Protein AF-0000000073376454 (afdb_homodimer)

Nearest PDB structures (foldseek):
  8khw-assembly1_A  TM=4.231E-01  e=1.663E-05  Bacteroides intestinalis
  6xr1-assembly1_A  TM=4.016E-01  e=7.046E+00  synthetic construct
  8khw-assembly1_A  TM=4.541E-01  e=1.767E-05  Bacteroides intestinalis
  6xr1-assembly1_A  TM=4.015E-01  e=8.496E+00  synthetic construct

Structure (mmCIF, N/CA/C/O backbone):
data_AF-0000000073376454-model_v1
#
loop_
_entity.id
_entity.type
_entity.pdbx_description
1 polymer 'Uncharacterized protein'
#
loop_
_atom_site.group_PDB
_atom_site.id
_atom_site.type_symbol
_atom_site.label_atom_id
_atom_site.label_alt_id
_atom_site.label_comp_id
_atom_site.label_asym_id
_atom_site.label_entity_id
_atom_site.label_seq_id
_atom_site.pdbx_PDB_ins_code
_atom_site.Cartn_x
_atom_site.Cartn_y
_atom_site.Cartn_z
_atom_site.occupancy
_atom_site.B_iso_or_equiv
_atom_site.auth_seq_id
_atom_site.auth_comp_id
_atom_site.auth_asym_id
_atom_site.auth_atom_id
_atom_site.pdbx_PDB_model_num
ATOM 1 N N . MET A 1 1 ? -0.856 -18.469 11.992 1 96.5 1 MET A N 1
ATOM 2 C CA . MET A 1 1 ? -2.264 -18.234 12.305 1 96.5 1 MET A CA 1
ATOM 3 C C . MET A 1 1 ? -2.455 -16.875 12.977 1 96.5 1 MET A C 1
ATOM 5 O O . MET A 1 1 ? -3.43 -16.172 12.703 1 96.5 1 MET A O 1
ATOM 9 N N . ASP A 1 2 ? -1.445 -16.469 13.812 1 94.62 2 ASP A N 1
ATOM 10 C CA . ASP A 1 2 ? -1.535 -15.141 14.414 1 94.62 2 ASP A CA 1
ATOM 11 C C . ASP A 1 2 ? -1.618 -14.055 13.336 1 94.62 2 ASP A C 1
ATOM 13 O O . ASP A 1 2 ? -2.369 -13.086 13.484 1 94.62 2 ASP A O 1
ATOM 17 N N . TYR A 1 3 ? -0.793 -14.219 12.281 1 94.81 3 TYR A N 1
ATOM 18 C CA . TYR A 1 3 ? -0.798 -13.305 11.148 1 94.81 3 TYR A CA 1
ATOM 19 C C . TYR A 1 3 ? -2.195 -13.172 10.555 1 94.81 3 TYR A C 1
ATOM 21 O O . TYR A 1 3 ? -2.664 -12.062 10.289 1 94.81 3 TYR A O 1
ATOM 29 N N . LEU A 1 4 ? -2.885 -14.242 10.398 1 97.5 4 LEU A N 1
ATOM 30 C CA . LEU A 1 4 ? -4.199 -14.266 9.766 1 97.5 4 LEU A CA 1
ATOM 31 C C . LEU A 1 4 ? -5.289 -13.875 10.758 1 97.5 4 LEU A C 1
ATOM 33 O O . LEU A 1 4 ? -6.281 -13.242 10.383 1 97.5 4 LEU A O 1
ATOM 37 N N . ASP A 1 5 ? -5.164 -14.273 12.078 1 97.19 5 ASP A N 1
ATOM 38 C CA . ASP A 1 5 ? -6.109 -13.891 13.117 1 97.19 5 ASP A CA 1
ATOM 39 C C . ASP A 1 5 ? -6.23 -12.367 13.219 1 97.19 5 ASP A C 1
ATOM 41 O O . ASP A 1 5 ? -7.32 -11.844 13.461 1 97.19 5 ASP A O 1
ATOM 45 N N . ARG A 1 6 ? -5.195 -11.734 12.961 1 93.31 6 ARG A N 1
ATOM 46 C CA . ARG A 1 6 ? -5.141 -10.281 13.133 1 93.31 6 ARG A CA 1
ATOM 47 C C . ARG A 1 6 ? -6.004 -9.578 12.094 1 93.31 6 ARG A C 1
ATOM 49 O O . ARG A 1 6 ? -6.41 -8.43 12.289 1 93.31 6 ARG A O 1
ATOM 56 N N . ILE A 1 7 ? -6.293 -10.266 10.984 1 96.62 7 ILE A N 1
ATOM 57 C CA . ILE A 1 7 ? -7 -9.578 9.914 1 96.62 7 ILE A CA 1
ATOM 58 C C . ILE A 1 7 ? -8.359 -10.242 9.68 1 96.62 7 ILE A C 1
ATOM 60 O O . ILE A 1 7 ? -9.031 -9.953 8.688 1 96.62 7 ILE A O 1
ATOM 64 N N . TYR A 1 8 ? -8.781 -11.156 10.5 1 97.88 8 TYR A N 1
ATOM 65 C CA . TYR A 1 8 ? -10.047 -11.867 10.336 1 97.88 8 TYR A CA 1
ATOM 66 C C . TYR A 1 8 ? -11.219 -11.008 10.797 1 97.88 8 TYR A C 1
ATOM 68 O O . TYR A 1 8 ? -11.141 -10.344 11.828 1 97.88 8 TYR A O 1
ATOM 76 N N . ASP A 1 9 ? -12.242 -10.93 10.039 1 97.12 9 ASP A N 1
ATOM 77 C CA . ASP A 1 9 ? -13.523 -10.305 10.352 1 97.12 9 ASP A CA 1
ATOM 78 C C . ASP A 1 9 ? -14.594 -11.359 10.617 1 97.12 9 ASP A C 1
ATOM 80 O O . ASP A 1 9 ? -15.266 -11.82 9.688 1 97.12 9 ASP A O 1
ATOM 84 N N . PRO A 1 10 ? -14.867 -11.664 11.82 1 96.56 10 PRO A N 1
ATOM 85 C CA . PRO A 1 10 ? -15.812 -12.742 12.133 1 96.56 10 PRO A CA 1
ATOM 86 C C . PRO A 1 10 ? -17.25 -12.406 11.719 1 96.56 10 PRO A C 1
ATOM 88 O O . PRO A 1 10 ? -18.047 -13.305 11.461 1 96.56 10 PRO A O 1
ATOM 91 N N . LYS A 1 11 ? -17.594 -11.141 11.688 1 94.12 11 LYS A N 1
ATOM 92 C CA . LYS A 1 11 ? -18.938 -10.75 11.266 1 94.12 11 LYS A CA 1
ATOM 93 C C . LYS A 1 11 ? -19.203 -11.133 9.812 1 94.12 11 LYS A C 1
ATOM 95 O O . LYS A 1 11 ? -20.297 -11.594 9.477 1 94.12 11 LYS A O 1
ATOM 100 N N . ALA A 1 12 ? -18.203 -10.969 8.992 1 96.38 12 ALA A N 1
ATOM 101 C CA . ALA A 1 12 ? -18.359 -11.25 7.57 1 96.38 12 ALA A CA 1
ATOM 102 C C . ALA A 1 12 ? -17.938 -12.68 7.238 1 96.38 12 ALA A C 1
ATOM 104 O O . ALA A 1 12 ? -18.297 -13.203 6.184 1 96.38 12 ALA A O 1
ATOM 105 N N . ALA A 1 13 ? -17.141 -13.297 8.148 1 98.31 13 ALA A N 1
ATOM 106 C CA . ALA A 1 13 ? -16.5 -14.594 7.887 1 98.31 13 ALA A CA 1
ATOM 107 C C . ALA A 1 13 ? -15.594 -14.523 6.66 1 98.31 13 ALA A C 1
ATOM 109 O O . ALA A 1 13 ? -15.711 -15.352 5.754 1 98.31 13 ALA A O 1
ATOM 110 N N . TYR A 1 14 ? -14.812 -13.523 6.543 1 98.44 14 TYR A N 1
ATOM 111 C CA . TYR A 1 14 ? -13.727 -13.266 5.602 1 98.44 14 TYR A CA 1
ATOM 112 C C . TYR A 1 14 ? -12.547 -12.602 6.301 1 98.44 14 TYR A C 1
ATOM 114 O O . TYR A 1 14 ? -12.703 -12.016 7.379 1 98.44 14 TYR A O 1
ATOM 122 N N . VAL A 1 15 ? -11.367 -12.727 5.805 1 98.25 15 VAL A N 1
ATOM 123 C CA . VAL A 1 15 ? -10.281 -11.867 6.254 1 98.25 15 VAL A CA 1
ATOM 124 C C . VAL A 1 15 ? -10.242 -10.594 5.41 1 98.25 15 VAL A C 1
ATOM 126 O O . VAL A 1 15 ? -10.625 -10.609 4.238 1 98.25 15 VAL A O 1
ATOM 129 N N . PHE A 1 16 ? -9.805 -9.492 5.996 1 96.81 16 PHE A N 1
ATOM 130 C CA . PHE A 1 16 ? -9.469 -8.305 5.223 1 96.81 16 PHE A CA 1
ATOM 131 C C . PHE A 1 16 ? -8.25 -8.555 4.344 1 96.81 16 PHE A C 1
ATOM 133 O O . PHE A 1 16 ? -7.426 -9.422 4.648 1 96.81 16 PHE A O 1
ATOM 140 N N . SER A 1 17 ? -8.188 -7.82 3.24 1 94.25 17 SER A N 1
ATOM 141 C CA . SER A 1 17 ? -6.969 -7.871 2.441 1 94.25 17 SER A CA 1
ATOM 142 C C . SER A 1 17 ? -5.742 -7.535 3.283 1 94.25 17 SER A C 1
ATOM 144 O O . SER A 1 17 ? -5.699 -6.488 3.934 1 94.25 17 SER A O 1
ATOM 146 N N . PRO A 1 18 ? -4.734 -8.328 3.25 1 91 18 PRO A N 1
ATOM 147 C CA . PRO A 1 18 ? -3.604 -8.148 4.16 1 91 18 PRO A CA 1
ATOM 148 C C . PRO A 1 18 ? -2.877 -6.824 3.953 1 91 18 PRO A C 1
ATOM 150 O O . PRO A 1 18 ? -2.311 -6.27 4.898 1 91 18 PRO A O 1
ATOM 153 N N . SER A 1 19 ? -2.844 -6.301 2.77 1 83.19 19 SER A N 1
ATOM 154 C CA . SER A 1 19 ? -2.105 -5.082 2.461 1 83.19 19 SER A CA 1
ATOM 155 C C . SER A 1 19 ? -2.801 -3.852 3.037 1 83.19 19 SER A C 1
ATOM 157 O O . SER A 1 19 ? -2.188 -2.791 3.174 1 83.19 19 SER A O 1
ATOM 159 N N . ALA A 1 20 ? -4.039 -3.945 3.307 1 81.31 20 ALA A N 1
ATOM 160 C CA . ALA A 1 20 ? -4.855 -2.855 3.834 1 81.31 20 ALA A CA 1
ATOM 161 C C . ALA A 1 20 ? -4.793 -1.634 2.924 1 81.31 20 ALA A C 1
ATOM 163 O O . ALA A 1 20 ? -4.898 -0.497 3.393 1 81.31 20 ALA A O 1
ATOM 164 N N . THR A 1 21 ? -4.547 -1.891 1.649 1 85.06 21 THR A N 1
ATOM 165 C CA . THR A 1 21 ? -4.453 -0.771 0.719 1 85.06 21 THR A CA 1
ATOM 166 C C . THR A 1 21 ? -5.836 -0.373 0.211 1 85.06 21 THR A C 1
ATOM 168 O O . THR A 1 21 ? -5.969 0.578 -0.562 1 85.06 21 THR A O 1
ATOM 171 N N . THR A 1 22 ? -6.812 -1.029 0.521 1 91.69 22 THR A N 1
ATOM 172 C CA . THR A 1 22 ? -8.211 -0.696 0.271 1 91.69 22 THR A CA 1
ATOM 173 C C . THR A 1 22 ? -9.008 -0.679 1.575 1 91.69 22 THR A C 1
ATOM 175 O O . THR A 1 22 ? -8.859 -1.577 2.406 1 91.69 22 THR A O 1
ATOM 178 N N . ALA A 1 23 ? -9.812 0.247 1.66 1 95.31 23 ALA A N 1
ATOM 179 C CA . ALA A 1 23 ? -10.484 0.513 2.928 1 95.31 23 ALA A CA 1
ATOM 180 C C . ALA A 1 23 ? -11.367 -0.663 3.338 1 95.31 23 ALA A C 1
ATOM 182 O O . ALA A 1 23 ? -12.523 -0.755 2.922 1 95.31 23 ALA A O 1
ATOM 183 N N . LEU A 1 24 ? -10.758 -1.631 4.18 1 95.25 24 LEU A N 1
ATOM 184 C CA . LEU A 1 24 ? -11.398 -2.779 4.812 1 95.25 24 LEU A CA 1
ATOM 185 C C . LEU A 1 24 ? -12.078 -3.664 3.771 1 95.25 24 LEU A C 1
ATOM 187 O O . LEU A 1 24 ? -13.188 -4.16 4.004 1 95.25 24 LEU A O 1
ATOM 191 N N . ARG A 1 25 ? -11.531 -3.725 2.588 1 94.62 25 ARG A N 1
ATOM 192 C CA . ARG A 1 25 ? -11.961 -4.703 1.598 1 94.62 25 ARG A CA 1
ATOM 193 C C . ARG A 1 25 ? -11.547 -6.113 2.01 1 94.62 25 ARG A C 1
ATOM 195 O O . ARG A 1 25 ? -10.445 -6.324 2.52 1 94.62 25 ARG A O 1
ATOM 202 N N . HIS A 1 26 ? -12.383 -7.086 1.842 1 96.38 26 HIS A N 1
ATOM 203 C CA . HIS A 1 26 ? -12.062 -8.477 2.146 1 96.38 26 HIS A CA 1
ATOM 204 C C . HIS A 1 26 ? -11.297 -9.133 1.001 1 96.38 26 HIS A C 1
ATOM 206 O O . HIS A 1 26 ? -11.156 -8.539 -0.074 1 96.38 26 HIS A O 1
ATOM 212 N N . ASP A 1 27 ? -10.781 -10.281 1.252 1 97.06 27 ASP A N 1
ATOM 213 C CA . ASP A 1 27 ? -10.023 -11.047 0.264 1 97.06 27 ASP A CA 1
ATOM 214 C C . ASP A 1 27 ? -10.484 -12.508 0.237 1 97.06 27 ASP A C 1
ATOM 216 O O . ASP A 1 27 ? -10.453 -13.188 1.263 1 97.06 27 ASP A O 1
ATOM 220 N N . THR A 1 28 ? -10.844 -12.992 -0.907 1 98.06 28 THR A N 1
ATOM 221 C CA . THR A 1 28 ? -11.461 -14.305 -1.033 1 98.06 28 THR A CA 1
ATOM 222 C C . THR A 1 28 ? -10.414 -15.406 -0.874 1 98.06 28 THR A C 1
ATOM 224 O O . THR A 1 28 ? -10.555 -16.281 -0.021 1 98.06 28 THR A O 1
ATOM 227 N N . ARG A 1 29 ? -9.383 -15.352 -1.603 1 98.31 29 ARG A N 1
ATOM 228 C CA . ARG A 1 29 ? -8.359 -16.391 -1.617 1 98.31 29 ARG A CA 1
ATOM 229 C C . ARG A 1 29 ? -7.719 -16.547 -0.243 1 98.31 29 ARG A C 1
ATOM 231 O O . ARG A 1 29 ? -7.625 -17.656 0.282 1 98.31 29 ARG A O 1
ATOM 238 N N . THR A 1 30 ? -7.316 -15.453 0.341 1 98.38 30 THR A N 1
ATOM 239 C CA . THR A 1 30 ? -6.68 -15.453 1.652 1 98.38 30 THR A CA 1
ATOM 240 C C . THR A 1 30 ? -7.621 -16.016 2.711 1 98.38 30 THR A C 1
ATOM 242 O O . THR A 1 30 ? -7.18 -16.688 3.645 1 98.38 30 THR A O 1
ATOM 245 N N . SER A 1 31 ? -8.945 -15.789 2.561 1 98.81 31 SER A N 1
ATOM 246 C CA . SER A 1 31 ? -9.938 -16.312 3.496 1 98.81 31 SER A CA 1
ATOM 247 C C . SER A 1 31 ? -9.977 -17.844 3.465 1 98.81 31 SER A C 1
ATOM 249 O O . SER A 1 31 ? -10.109 -18.484 4.508 1 98.81 31 SER A O 1
ATOM 251 N N . VAL A 1 32 ? -9.836 -18.375 2.314 1 98.88 32 VAL A N 1
ATOM 252 C CA . VAL A 1 32 ? -9.875 -19.828 2.195 1 98.88 32 VAL A CA 1
ATOM 253 C C . VAL A 1 32 ? -8.617 -20.438 2.816 1 98.88 32 VAL A C 1
ATOM 255 O O . VAL A 1 32 ? -8.688 -21.453 3.504 1 98.88 32 VAL A O 1
ATOM 258 N N . TRP A 1 33 ? -7.457 -19.812 2.568 1 98.88 33 TRP A N 1
ATOM 259 C CA . TRP A 1 33 ? -6.227 -20.266 3.205 1 98.88 33 TRP A CA 1
ATOM 260 C C . TRP A 1 33 ? -6.344 -20.203 4.723 1 98.88 33 TRP A C 1
ATOM 262 O O . TRP A 1 33 ? -5.895 -21.125 5.422 1 98.88 33 TRP A O 1
ATOM 272 N N . TYR A 1 34 ? -6.965 -19.125 5.184 1 98.88 34 TYR A N 1
ATOM 273 C CA . TYR A 1 34 ? -7.211 -19 6.617 1 98.88 34 TYR A CA 1
ATOM 274 C C . TYR A 1 34 ? -8.117 -20.109 7.121 1 98.88 34 TYR A C 1
ATOM 276 O O . TYR A 1 34 ? -7.848 -20.703 8.164 1 98.88 34 TYR A O 1
ATOM 284 N N . ALA A 1 35 ? -9.195 -20.422 6.43 1 98.94 35 ALA A N 1
ATOM 285 C CA . ALA A 1 35 ? -10.133 -21.484 6.816 1 98.94 35 ALA A CA 1
ATOM 286 C C . ALA A 1 35 ? -9.414 -22.812 6.965 1 98.94 35 ALA A C 1
ATOM 288 O O . ALA A 1 35 ? -9.664 -23.562 7.918 1 98.94 35 ALA A O 1
ATOM 289 N N . VAL A 1 36 ? -8.516 -23.109 6.051 1 98.94 36 VAL A N 1
ATOM 290 C CA . VAL A 1 36 ? -7.766 -24.359 6.133 1 98.94 36 VAL A CA 1
ATOM 291 C C . VAL A 1 36 ? -6.883 -24.344 7.383 1 98.94 36 VAL A C 1
ATOM 293 O O . VAL A 1 36 ? -6.762 -25.359 8.078 1 98.94 36 VAL A O 1
ATOM 296 N N . GLY A 1 37 ? -6.277 -23.156 7.66 1 98.94 37 GLY A N 1
ATOM 297 C CA . GLY A 1 37 ? -5.5 -23.016 8.883 1 98.94 37 GLY A CA 1
ATOM 298 C C . GLY A 1 37 ? -6.32 -23.219 10.141 1 98.94 37 GLY A C 1
ATOM 299 O O . GLY A 1 37 ? -5.84 -23.812 11.109 1 98.94 37 GLY A O 1
ATOM 300 N N . LEU A 1 38 ? -7.547 -22.719 10.125 1 98.94 38 LEU A N 1
ATOM 301 C CA . LEU A 1 38 ? -8.445 -22.891 11.258 1 98.94 38 LEU A CA 1
ATOM 302 C C . LEU A 1 38 ? -8.742 -24.375 11.492 1 98.94 38 LEU A C 1
ATOM 304 O O . LEU A 1 38 ? -8.781 -24.828 12.633 1 98.94 38 LEU A O 1
ATOM 308 N N . LEU A 1 39 ? -9 -25.141 10.438 1 98.94 39 LEU A N 1
ATOM 309 C CA . LEU A 1 39 ? -9.227 -26.578 10.562 1 98.94 39 LEU A CA 1
ATOM 310 C C . LEU A 1 39 ? -8.016 -27.266 11.188 1 98.94 39 LEU A C 1
ATOM 312 O O . LEU A 1 39 ? -8.164 -28.125 12.062 1 98.94 39 LEU A O 1
ATOM 316 N N . ALA A 1 40 ? -6.84 -26.875 10.75 1 98.88 40 ALA A N 1
ATOM 317 C CA . ALA A 1 40 ? -5.609 -27.453 11.266 1 98.88 40 ALA A CA 1
ATOM 318 C C . ALA A 1 40 ? -5.414 -27.125 12.742 1 98.88 40 ALA A C 1
ATOM 320 O O . ALA A 1 40 ? -4.988 -27.969 13.523 1 98.88 40 ALA A O 1
ATOM 321 N N . ARG A 1 41 ? -5.66 -25.781 13.07 1 98.56 41 ARG A N 1
ATOM 322 C CA . ARG A 1 41 ? -5.512 -25.375 14.461 1 98.56 41 ARG A CA 1
ATOM 323 C C . ARG A 1 41 ? -6.555 -26.031 15.352 1 98.56 41 ARG A C 1
ATOM 325 O O . ARG A 1 41 ? -6.238 -26.516 16.438 1 98.56 41 ARG A O 1
ATOM 332 N N . ASN A 1 42 ? -7.875 -26.078 14.922 1 98.62 42 ASN A N 1
ATOM 333 C CA . ASN A 1 42 ? -8.984 -26.797 15.539 1 98.62 42 ASN A CA 1
ATOM 334 C C . ASN A 1 42 ? -9.109 -26.469 17.016 1 98.62 42 ASN A C 1
ATOM 336 O O . ASN A 1 42 ? -9.141 -27.375 17.859 1 98.62 42 ASN A O 1
ATOM 340 N N . GLN A 1 43 ? -9.117 -25.266 17.391 1 98.25 43 GLN A N 1
ATOM 341 C CA . GLN A 1 43 ? -9.328 -24.781 18.75 1 98.25 43 GLN A CA 1
ATOM 342 C C . GLN A 1 43 ? -10.578 -23.906 18.844 1 98.25 43 GLN A C 1
ATOM 344 O O . GLN A 1 43 ? -10.883 -23.156 17.906 1 98.25 43 GLN A O 1
ATOM 349 N N . ASP A 1 44 ? -11.312 -24.094 20.016 1 97.56 44 ASP A N 1
ATOM 350 C CA . ASP A 1 44 ? -12.477 -23.266 20.297 1 97.56 44 ASP A CA 1
ATOM 351 C C . ASP A 1 44 ? -13.5 -23.344 19.172 1 97.56 44 ASP A C 1
ATOM 353 O O . ASP A 1 44 ? -14.031 -24.422 18.891 1 97.56 44 ASP A O 1
ATOM 357 N N . ASP A 1 45 ? -13.758 -22.281 18.5 1 98.31 45 ASP A N 1
ATOM 358 C CA . ASP A 1 45 ? -14.797 -22.281 17.469 1 98.31 45 ASP A CA 1
ATOM 359 C C . ASP A 1 45 ? -14.172 -22.266 16.078 1 98.31 45 ASP A C 1
ATOM 361 O O . ASP A 1 45 ? -14.805 -21.844 15.109 1 98.31 45 ASP A O 1
ATOM 365 N N . ASP A 1 46 ? -12.945 -22.719 15.945 1 98.69 46 ASP A N 1
ATOM 366 C CA . ASP A 1 46 ? -12.188 -22.703 14.703 1 98.69 46 ASP A CA 1
ATOM 367 C C . ASP A 1 46 ? -12.953 -23.422 13.586 1 98.69 46 ASP A C 1
ATOM 369 O O . ASP A 1 46 ? -13.062 -22.906 12.469 1 98.69 46 ASP A O 1
ATOM 373 N N . VAL A 1 47 ? -13.43 -24.578 13.875 1 98.75 47 VAL A N 1
ATOM 374 C CA . VAL A 1 47 ? -14.102 -25.375 12.859 1 98.75 47 VAL A CA 1
ATOM 375 C C . VAL A 1 47 ? -15.359 -24.656 12.383 1 98.75 47 VAL A C 1
ATOM 377 O O . VAL A 1 47 ? -15.625 -24.594 11.18 1 98.75 47 VAL A O 1
ATOM 380 N N . ALA A 1 48 ? -16.125 -24.094 13.336 1 98.56 48 ALA A N 1
ATOM 381 C CA . ALA A 1 48 ? -17.328 -23.359 12.969 1 98.56 48 ALA A CA 1
ATOM 382 C C . ALA A 1 48 ? -17 -22.172 12.078 1 98.56 48 ALA A C 1
ATOM 384 O O . ALA A 1 48 ? -17.719 -21.891 11.109 1 98.56 48 ALA A O 1
ATOM 385 N N . GLN A 1 49 ? -15.922 -21.469 12.406 1 98.75 49 GLN A N 1
ATOM 386 C CA . GLN A 1 49 ? -15.492 -20.344 11.594 1 98.75 49 GLN A CA 1
ATOM 387 C C . GLN A 1 49 ? -15.031 -20.781 10.211 1 98.75 49 GLN A C 1
ATOM 389 O O . GLN A 1 49 ? -15.344 -20.141 9.211 1 98.75 49 GLN A O 1
ATOM 394 N N . ALA A 1 50 ? -14.297 -21.844 10.156 1 98.88 50 ALA A N 1
ATOM 395 C CA . ALA A 1 50 ? -13.852 -22.391 8.875 1 98.88 50 ALA A CA 1
ATOM 396 C C . ALA A 1 50 ? -15.039 -22.734 7.98 1 98.88 50 ALA A C 1
ATOM 398 O O . ALA A 1 50 ? -15.039 -22.422 6.789 1 98.88 50 ALA A O 1
ATOM 399 N N . MET A 1 51 ? -16.109 -23.359 8.523 1 98.75 51 MET A N 1
ATOM 400 C CA . MET A 1 51 ? -17.297 -23.734 7.766 1 98.75 51 MET A CA 1
ATOM 401 C C . MET A 1 51 ? -18 -22.5 7.219 1 98.75 51 MET A C 1
ATOM 403 O O . MET A 1 51 ? -18.453 -22.5 6.066 1 98.75 51 MET A O 1
ATOM 407 N N . ALA A 1 52 ? -18.047 -21.5 8.086 1 98.75 52 ALA A N 1
ATOM 408 C CA . ALA A 1 52 ? -18.703 -20.266 7.656 1 98.75 52 ALA A CA 1
ATOM 409 C C . ALA A 1 52 ? -17.984 -19.641 6.473 1 98.75 52 ALA A C 1
ATOM 411 O O . ALA A 1 52 ? -18.609 -19.203 5.504 1 98.75 52 ALA A O 1
ATOM 412 N N . ILE A 1 53 ? -16.672 -19.594 6.504 1 98.88 53 ILE A N 1
ATOM 413 C CA . ILE A 1 53 ? -15.859 -19 5.438 1 98.88 53 ILE A CA 1
ATOM 414 C C . ILE A 1 53 ? -16.031 -19.812 4.156 1 98.88 53 ILE A C 1
ATOM 416 O O . ILE A 1 53 ? -16.297 -19.25 3.09 1 98.88 53 ILE A O 1
ATOM 420 N N . ILE A 1 54 ? -15.891 -21.125 4.246 1 98.88 54 ILE A N 1
ATOM 421 C CA . ILE A 1 54 ? -15.961 -22.016 3.088 1 98.88 54 ILE A CA 1
ATOM 422 C C . ILE A 1 54 ? -17.328 -21.875 2.42 1 98.88 54 ILE A C 1
ATOM 424 O O . ILE A 1 54 ? -17.422 -21.734 1.197 1 98.88 54 ILE A O 1
ATOM 428 N N . GLN A 1 55 ? -18.391 -21.906 3.221 1 98.75 55 GLN A N 1
ATOM 429 C CA . GLN A 1 55 ? -19.734 -21.781 2.686 1 98.75 55 GLN A CA 1
ATOM 430 C C . GLN A 1 55 ? -19.938 -20.453 1.983 1 98.75 55 GLN A C 1
ATOM 432 O O . GLN A 1 55 ? -20.5 -20.391 0.892 1 98.75 55 GLN A O 1
ATOM 437 N N . ASN A 1 56 ? -19.422 -19.359 2.621 1 98.62 56 ASN A N 1
ATOM 438 C CA . ASN A 1 56 ? -19.547 -18.047 2.025 1 98.62 56 ASN A CA 1
ATOM 439 C C . ASN A 1 56 ? -18.828 -17.953 0.684 1 98.62 56 ASN A C 1
ATOM 441 O O . ASN A 1 56 ? -19.375 -17.406 -0.283 1 98.62 56 ASN A O 1
ATOM 445 N N . VAL A 1 57 ? -17.625 -18.484 0.605 1 98.81 57 VAL A N 1
ATOM 446 C CA . VAL A 1 57 ? -16.812 -18.422 -0.603 1 98.81 57 VAL A CA 1
ATOM 447 C C . VAL A 1 57 ? -17.484 -19.219 -1.723 1 98.81 57 VAL A C 1
ATOM 449 O O . VAL A 1 57 ? -17.562 -18.75 -2.861 1 98.81 57 VAL A O 1
ATOM 452 N N . ILE A 1 58 ? -18.016 -20.391 -1.398 1 98.81 58 ILE A N 1
ATOM 453 C CA . ILE A 1 58 ? -18.641 -21.234 -2.41 1 98.81 58 ILE A CA 1
ATOM 454 C C . ILE A 1 58 ? -19.938 -20.609 -2.887 1 98.81 58 ILE A C 1
ATOM 456 O O . ILE A 1 58 ? -20.281 -20.672 -4.074 1 98.81 58 ILE A O 1
ATOM 460 N N . GLU A 1 59 ? -20.656 -20.016 -1.896 1 98.06 59 GLU A N 1
ATOM 461 C CA . GLU A 1 59 ? -21.906 -19.344 -2.254 1 98.06 59 GLU A CA 1
ATOM 462 C C . GLU A 1 59 ? -21.656 -18.266 -3.307 1 98.06 59 GLU A C 1
ATOM 464 O O . GLU A 1 59 ? -22.516 -18.016 -4.152 1 98.06 59 GLU A O 1
ATOM 469 N N . MET A 1 60 ? -20.5 -17.688 -3.348 1 97.81 60 MET A N 1
ATOM 470 C CA . MET A 1 60 ? -20.219 -16.562 -4.234 1 97.81 60 MET A CA 1
ATOM 471 C C . MET A 1 60 ? -19.562 -17.047 -5.527 1 97.81 60 MET A C 1
ATOM 473 O O . MET A 1 60 ? -19.312 -16.25 -6.434 1 97.81 60 MET A O 1
ATOM 477 N N . GLN A 1 61 ? -19.266 -18.328 -5.703 1 98.69 61 GLN A N 1
ATOM 478 C CA . GLN A 1 61 ? -18.656 -18.844 -6.926 1 98.69 61 GLN A CA 1
ATOM 479 C C . GLN A 1 61 ? -19.531 -18.516 -8.148 1 98.69 61 GLN A C 1
ATOM 481 O O . GLN A 1 61 ? -20.75 -18.656 -8.102 1 98.69 61 GLN A O 1
ATOM 486 N N . PHE A 1 62 ? -18.844 -18.109 -9.227 1 98.5 62 PHE A N 1
ATOM 487 C CA . PHE A 1 62 ? -19.547 -17.828 -10.477 1 98.5 62 PHE A CA 1
ATOM 488 C C . PHE A 1 62 ? -20.125 -19.125 -11.062 1 98.5 62 PHE A C 1
ATOM 490 O O . PHE A 1 62 ? -19.406 -20.109 -11.242 1 98.5 62 PHE A O 1
ATOM 497 N N . LYS A 1 63 ? -21.422 -19.109 -11.523 1 96.94 63 LYS A N 1
ATOM 498 C CA . LYS A 1 63 ? -22.062 -20.375 -11.891 1 96.94 63 LYS A CA 1
ATOM 499 C C . LYS A 1 63 ? -22.719 -20.281 -13.266 1 96.94 63 LYS A C 1
ATOM 501 O O . LYS A 1 63 ? -23.375 -21.219 -13.711 1 96.94 63 LYS A O 1
ATOM 506 N N . ASP A 1 64 ? -22.547 -19.172 -13.922 1 97.12 64 ASP A N 1
ATOM 507 C CA . ASP A 1 64 ? -23.062 -19.078 -15.281 1 97.12 64 ASP A CA 1
ATOM 508 C C . ASP A 1 64 ? -22.094 -19.672 -16.297 1 97.12 64 ASP A C 1
ATOM 510 O O . ASP A 1 64 ? -21.047 -19.078 -16.562 1 97.12 64 ASP A O 1
ATOM 514 N N . PRO A 1 65 ? -22.391 -20.781 -16.906 1 95.5 65 PRO A N 1
ATOM 515 C CA . PRO A 1 65 ? -21.453 -21.453 -17.797 1 95.5 65 PRO A CA 1
ATOM 516 C C . PRO A 1 65 ? -21.141 -20.656 -19.047 1 95.5 65 PRO A C 1
ATOM 518 O O . PRO A 1 65 ? -20.188 -20.984 -19.781 1 95.5 65 PRO A O 1
ATOM 521 N N . ALA A 1 66 ? -21.938 -19.594 -19.297 1 95.06 66 ALA A N 1
ATOM 522 C CA . ALA A 1 66 ? -21.688 -18.766 -20.469 1 95.06 66 ALA A CA 1
ATOM 523 C C . ALA A 1 66 ? -20.531 -17.812 -20.234 1 95.06 66 ALA A C 1
ATOM 525 O O . ALA A 1 66 ? -19.984 -17.234 -21.172 1 95.06 66 ALA A O 1
ATOM 526 N N . ASP A 1 67 ? -20.156 -17.672 -18.984 1 95.94 67 ASP A N 1
ATOM 527 C CA . ASP A 1 67 ? -19.125 -16.719 -18.625 1 95.94 67 ASP A CA 1
ATOM 528 C C . ASP A 1 67 ? -17.734 -17.359 -18.672 1 95.94 67 ASP A C 1
ATOM 530 O O . ASP A 1 67 ? -17.578 -18.5 -18.266 1 95.94 67 ASP A O 1
ATOM 534 N N . GLN A 1 68 ? -16.688 -16.562 -19.078 1 95.62 68 GLN A N 1
ATOM 535 C CA . GLN A 1 68 ? -15.297 -17.016 -19.031 1 95.62 68 GLN A CA 1
ATOM 536 C C . GLN A 1 68 ? -14.852 -17.312 -17.609 1 95.62 68 GLN A C 1
ATOM 538 O O . GLN A 1 68 ? -13.945 -18.109 -17.391 1 95.62 68 GLN A O 1
ATOM 543 N N . TRP A 1 69 ? -15.461 -16.672 -16.688 1 97.75 69 TRP A N 1
ATOM 544 C CA . TRP A 1 69 ? -15.086 -16.812 -15.281 1 97.75 69 TRP A CA 1
ATOM 545 C C . TRP A 1 69 ? -15.977 -17.828 -14.586 1 97.75 69 TRP A C 1
ATOM 547 O O . TRP A 1 69 ? -16.047 -17.859 -13.352 1 97.75 69 TRP A O 1
ATOM 557 N N . TYR A 1 70 ? -16.641 -18.734 -15.344 1 97.94 70 TYR A N 1
ATOM 558 C CA . TYR A 1 70 ? -17.406 -19.812 -14.75 1 97.94 70 TYR A CA 1
ATOM 559 C C . TYR A 1 70 ? -16.547 -20.641 -13.789 1 97.94 70 TYR A C 1
ATOM 561 O O . TYR A 1 70 ? -15.414 -21 -14.117 1 97.94 70 TYR A O 1
ATOM 569 N N . GLY A 1 71 ? -17.094 -20.922 -12.648 1 98.62 71 GLY A N 1
ATOM 570 C CA . GLY A 1 71 ? -16.438 -21.766 -11.664 1 98.62 71 GLY A CA 1
ATOM 571 C C . GLY A 1 71 ? -15.344 -21.047 -10.891 1 98.62 71 GLY A C 1
ATOM 572 O O . GLY A 1 71 ? -14.758 -21.609 -9.969 1 98.62 71 GLY A O 1
ATOM 573 N N . ASP A 1 72 ? -15.008 -19.828 -11.359 1 98.56 72 ASP A N 1
ATOM 574 C CA . ASP A 1 72 ? -14.062 -19 -10.641 1 98.56 72 ASP A CA 1
ATOM 575 C C . ASP A 1 72 ? -14.727 -18.328 -9.43 1 98.56 72 ASP A C 1
ATOM 577 O O . ASP A 1 72 ? -15.883 -18.609 -9.133 1 98.56 72 ASP A O 1
ATOM 581 N N . TYR A 1 73 ? -13.953 -17.641 -8.656 1 98.62 73 TYR A N 1
ATOM 582 C CA . TYR A 1 73 ? -14.422 -16.938 -7.469 1 98.62 73 TYR A CA 1
ATOM 583 C C . TYR A 1 73 ? -14.156 -15.438 -7.586 1 98.62 73 TYR A C 1
ATOM 585 O O . TYR A 1 73 ? -13.234 -15.008 -8.281 1 98.62 73 TYR A O 1
ATOM 593 N N . PRO A 1 74 ? -15.008 -14.633 -6.945 1 96.81 74 PRO A N 1
ATOM 594 C CA . PRO A 1 74 ? -14.688 -13.203 -6.949 1 96.81 74 PRO A CA 1
ATOM 595 C C . PRO A 1 74 ? -13.367 -12.898 -6.246 1 96.81 74 PRO A C 1
ATOM 597 O O . PRO A 1 74 ? -13.008 -13.57 -5.277 1 96.81 74 PRO A O 1
ATOM 600 N N . VAL A 1 75 ? -12.695 -11.891 -6.703 1 95.62 75 VAL A N 1
ATOM 601 C CA . VAL A 1 75 ? -11.453 -11.469 -6.062 1 95.62 75 VAL A CA 1
ATOM 602 C C . VAL A 1 75 ? -11.734 -11.047 -4.621 1 95.62 75 VAL A C 1
ATOM 604 O O . VAL A 1 75 ? -10.969 -11.367 -3.711 1 95.62 75 VAL A O 1
ATOM 607 N N . TYR A 1 76 ? -12.828 -10.375 -4.359 1 95.19 76 TYR A N 1
ATOM 608 C CA . TYR A 1 76 ? -13.359 -10.023 -3.047 1 95.19 76 TYR A CA 1
ATOM 609 C C . TYR A 1 76 ? -14.883 -10.047 -3.045 1 95.19 76 TYR A C 1
ATOM 611 O O . TYR A 1 76 ? -15.516 -9.844 -4.082 1 95.19 76 TYR A O 1
ATOM 619 N N . PRO A 1 77 ? -15.453 -10.367 -1.949 1 95.69 77 PRO A N 1
ATOM 620 C CA . PRO A 1 77 ? -16.891 -10.641 -1.935 1 95.69 77 PRO A CA 1
ATOM 621 C C . PRO A 1 77 ? -17.734 -9.398 -2.195 1 95.69 77 PRO A C 1
ATOM 623 O O . PRO A 1 77 ? -18.875 -9.508 -2.629 1 95.69 77 PRO A O 1
ATOM 626 N N . GLU A 1 78 ? -17.188 -8.188 -2.023 1 94.19 78 GLU A N 1
ATOM 627 C CA . GLU A 1 78 ? -17.938 -6.945 -2.164 1 94.19 78 GLU A CA 1
ATOM 628 C C . GLU A 1 78 ? -17.984 -6.492 -3.621 1 94.19 78 GLU A C 1
ATOM 630 O O . GLU A 1 78 ? -18.703 -5.543 -3.957 1 94.19 78 GLU A O 1
ATOM 635 N N . GLU A 1 79 ? -17.281 -7.102 -4.504 1 94.19 79 GLU A N 1
ATOM 636 C CA . GLU A 1 79 ? -17.125 -6.57 -5.855 1 94.19 79 GLU A CA 1
ATOM 637 C C . GLU A 1 79 ? -18.422 -6.645 -6.637 1 94.19 79 GLU A C 1
ATOM 639 O O . GLU A 1 79 ? -19.25 -7.531 -6.395 1 94.19 79 GLU A O 1
ATOM 644 N N . PRO A 1 80 ? -18.688 -5.742 -7.602 1 95.69 80 PRO A N 1
ATOM 645 C CA . PRO A 1 80 ? -19.859 -5.809 -8.477 1 95.69 80 PRO A CA 1
ATOM 646 C C . PRO A 1 80 ? -19.844 -7.027 -9.398 1 95.69 80 PRO A C 1
ATOM 648 O O . PRO A 1 80 ? -18.844 -7.766 -9.43 1 95.69 80 PRO A O 1
ATOM 651 N N . THR A 1 81 ? -20.984 -7.215 -10.055 1 96.12 81 THR A N 1
ATOM 652 C CA . THR A 1 81 ? -21.078 -8.312 -11.008 1 96.12 81 THR A CA 1
ATOM 653 C C . THR A 1 81 ? -20.109 -8.109 -12.172 1 96.12 81 THR A C 1
ATOM 655 O O . THR A 1 81 ? -20.172 -7.094 -12.867 1 96.12 81 THR A O 1
ATOM 658 N N . VAL A 1 82 ? -19.25 -9.023 -12.383 1 96 82 VAL A N 1
ATOM 659 C CA . VAL A 1 82 ? -18.266 -8.977 -13.453 1 96 82 VAL A CA 1
ATOM 660 C C . VAL A 1 82 ? -18.953 -9.023 -14.805 1 96 82 VAL A C 1
ATOM 662 O O . VAL A 1 82 ? -19.891 -9.805 -15.008 1 96 82 VAL A O 1
ATOM 665 N N . GLY A 1 83 ? -18.5 -8.148 -15.758 1 94.62 83 GLY A N 1
ATOM 666 C CA . GLY A 1 83 ? -18.984 -8.219 -17.125 1 94.62 83 GLY A CA 1
ATOM 667 C C . GLY A 1 83 ? -20.109 -7.246 -17.422 1 94.62 83 GLY A C 1
ATOM 668 O O . GLY A 1 83 ? -20.578 -7.156 -18.562 1 94.62 83 GLY A O 1
ATOM 669 N N . THR A 1 84 ? -20.562 -6.574 -16.406 1 94.25 84 THR A N 1
ATOM 670 C CA . THR A 1 84 ? -21.531 -5.516 -16.641 1 94.25 84 THR A CA 1
ATOM 671 C C . THR A 1 84 ? -20.875 -4.312 -17.312 1 94.25 84 THR A C 1
ATOM 673 O O . THR A 1 84 ? -19.641 -4.227 -17.359 1 94.25 84 THR A O 1
ATOM 676 N N . SER A 1 85 ? -21.656 -3.445 -17.859 1 93.44 85 SER A N 1
ATOM 677 C CA . SER A 1 85 ? -21.125 -2.246 -18.5 1 93.44 85 SER A CA 1
ATOM 678 C C . SER A 1 85 ? -20.328 -1.396 -17.5 1 93.44 85 SER A C 1
ATOM 680 O O . SER A 1 85 ? -19.328 -0.772 -17.859 1 93.44 85 SER A O 1
ATOM 682 N N . ALA A 1 86 ? -20.734 -1.405 -16.203 1 93.81 86 ALA A N 1
ATOM 683 C CA . ALA A 1 86 ? -20.109 -0.563 -15.195 1 93.81 86 ALA A CA 1
ATOM 684 C C . ALA A 1 86 ? -18.891 -1.26 -14.57 1 93.81 86 ALA A C 1
ATOM 686 O O . ALA A 1 86 ? -18.031 -0.609 -13.969 1 93.81 86 ALA A O 1
ATOM 687 N N . TYR A 1 87 ? -18.828 -2.506 -14.719 1 94.25 87 TYR A N 1
ATOM 688 C CA . TYR A 1 87 ? -17.766 -3.338 -14.188 1 94.25 87 TYR A CA 1
ATOM 689 C C . TYR A 1 87 ? -17.375 -4.426 -15.18 1 94.25 87 TYR A C 1
ATOM 691 O O . TYR A 1 87 ? -17.641 -5.605 -14.961 1 94.25 87 TYR A O 1
ATOM 699 N N . GLN A 1 88 ? -16.594 -3.963 -16.109 1 94.12 88 GLN A N 1
ATOM 700 C CA . GLN A 1 88 ? -16.297 -4.801 -17.266 1 94.12 88 GLN A CA 1
ATOM 701 C C . GLN A 1 88 ? -15.312 -5.914 -16.906 1 94.12 88 GLN A C 1
ATOM 703 O O . GLN A 1 88 ? -14.531 -5.777 -15.969 1 94.12 88 GLN A O 1
ATOM 708 N N . SER A 1 89 ? -15.406 -6.922 -17.641 1 94.62 89 SER A N 1
ATOM 709 C CA . SER A 1 89 ? -14.477 -8.039 -17.469 1 94.62 89 SER A CA 1
ATOM 710 C C . SER A 1 89 ? -13.062 -7.641 -17.875 1 94.62 89 SER A C 1
ATOM 712 O O . SER A 1 89 ? -12.844 -7.062 -18.938 1 94.62 89 SER A O 1
ATOM 714 N N . SER A 1 90 ? -12.211 -7.859 -17.016 1 94 90 SER A N 1
ATOM 715 C CA . SER A 1 90 ? -10.781 -7.656 -17.234 1 94 90 SER A CA 1
ATOM 716 C C . SER A 1 90 ? -9.961 -8.758 -16.578 1 94 90 SER A C 1
ATOM 718 O O . SER A 1 90 ? -9.93 -8.867 -15.352 1 94 90 SER A O 1
ATOM 720 N N . LEU A 1 91 ? -9.297 -9.523 -17.453 1 94.44 91 LEU A N 1
ATOM 721 C CA . LEU A 1 91 ? -8.5 -10.648 -16.969 1 94.44 91 LEU A CA 1
ATOM 722 C C . LEU A 1 91 ? -7.426 -10.188 -16 1 94.44 91 LEU A C 1
ATOM 724 O O . LEU A 1 91 ? -6.723 -9.211 -16.266 1 94.44 91 LEU A O 1
ATOM 728 N N . TYR A 1 92 ? -7.336 -10.852 -14.836 1 93.38 92 TYR A N 1
ATOM 729 C CA . TYR A 1 92 ? -6.375 -10.625 -13.758 1 93.38 92 TYR A CA 1
ATOM 730 C C . TYR A 1 92 ? -6.648 -9.305 -13.047 1 93.38 92 TYR A C 1
ATOM 732 O O . TYR A 1 92 ? -5.812 -8.812 -12.289 1 93.38 92 TYR A O 1
ATOM 740 N N . ASP A 1 93 ? -7.746 -8.703 -13.266 1 92.75 93 ASP A N 1
ATOM 741 C CA . ASP A 1 93 ? -8.172 -7.496 -12.562 1 92.75 93 ASP A CA 1
ATOM 742 C C . ASP A 1 93 ? -9.555 -7.672 -11.953 1 92.75 93 ASP A C 1
ATOM 744 O O . ASP A 1 93 ? -9.68 -8.148 -10.82 1 92.75 93 ASP A O 1
ATOM 748 N N . THR A 1 94 ? -10.617 -7.664 -12.781 1 94.88 94 THR A N 1
ATOM 749 C CA . THR A 1 94 ? -11.969 -7.797 -12.242 1 94.88 94 THR A CA 1
ATOM 750 C C . THR A 1 94 ? -12.305 -9.266 -11.992 1 94.88 94 THR A C 1
ATOM 752 O O . THR A 1 94 ? -13.281 -9.57 -11.305 1 94.88 94 THR A O 1
ATOM 755 N N . TRP A 1 95 ? -11.523 -10.172 -12.547 1 95.88 95 TRP A N 1
ATOM 756 C CA . TRP A 1 95 ? -11.523 -11.594 -12.211 1 95.88 95 TRP A CA 1
ATOM 757 C C . TRP A 1 95 ? -10.156 -12.219 -12.477 1 95.88 95 TRP A C 1
ATOM 759 O O . TRP A 1 95 ? -9.43 -11.773 -13.367 1 95.88 95 TRP A O 1
ATOM 769 N N . ASP A 1 96 ? -9.766 -13.133 -11.727 1 96.81 96 ASP A N 1
ATOM 770 C CA . ASP A 1 96 ? -8.477 -13.812 -11.852 1 96.81 96 ASP A CA 1
ATOM 771 C C . ASP A 1 96 ? -8.664 -15.328 -11.953 1 96.81 96 ASP A C 1
ATOM 773 O O . ASP A 1 96 ? -8.984 -15.984 -10.969 1 96.81 96 ASP A O 1
ATOM 777 N N . PRO A 1 97 ? -8.438 -15.867 -13.109 1 97.62 97 PRO A N 1
ATOM 778 C CA . PRO A 1 97 ? -8.734 -17.297 -13.297 1 97.62 97 PRO A CA 1
ATOM 779 C C . PRO A 1 97 ? -7.895 -18.188 -12.398 1 97.62 97 PRO A C 1
ATOM 781 O O . PRO A 1 97 ? -8.266 -19.344 -12.148 1 97.62 97 PRO A O 1
ATOM 784 N N . ASN A 1 98 ? -6.762 -17.656 -11.922 1 97.75 98 ASN A N 1
ATOM 785 C CA . ASN A 1 98 ? -5.898 -18.469 -11.07 1 97.75 98 ASN A CA 1
ATOM 786 C C . ASN A 1 98 ? -6.543 -18.734 -9.711 1 97.75 98 ASN A C 1
ATOM 788 O O . ASN A 1 98 ? -6.105 -19.625 -8.977 1 97.75 98 ASN A O 1
ATOM 792 N N . TRP A 1 99 ? -7.598 -18 -9.391 1 98.25 99 TRP A N 1
ATOM 793 C CA . TRP A 1 99 ? -8.289 -18.219 -8.125 1 98.25 99 TRP A CA 1
ATOM 794 C C . TRP A 1 99 ? -8.859 -19.641 -8.055 1 98.25 99 TRP A C 1
ATOM 796 O O . TRP A 1 99 ? -8.945 -20.234 -6.977 1 98.25 99 TRP A O 1
ATOM 806 N N . ARG A 1 100 ? -9.211 -20.188 -9.234 1 98.56 100 ARG A N 1
ATOM 807 C CA . ARG A 1 100 ? -9.688 -21.578 -9.281 1 98.56 100 ARG A CA 1
ATOM 808 C C . ARG A 1 100 ? -8.633 -22.531 -8.719 1 98.56 100 ARG A C 1
ATOM 810 O O . ARG A 1 100 ? -8.945 -23.391 -7.891 1 98.56 100 ARG A O 1
ATOM 817 N N . GLY A 1 101 ? -7.406 -22.281 -9.18 1 98.44 101 GLY A N 1
ATOM 818 C CA . GLY A 1 101 ? -6.32 -23.125 -8.711 1 98.44 101 GLY A CA 1
ATOM 819 C C . GLY A 1 101 ? -5.977 -22.906 -7.246 1 98.44 101 GLY A C 1
ATOM 820 O O . GLY A 1 101 ? -5.82 -23.859 -6.488 1 98.44 101 GLY A O 1
ATOM 821 N N . PHE A 1 102 ? -5.898 -21.656 -6.828 1 98.75 102 PHE A N 1
ATOM 822 C CA . PHE A 1 102 ? -5.488 -21.328 -5.469 1 98.75 102 PHE A CA 1
ATOM 823 C C . PHE A 1 102 ? -6.516 -21.812 -4.457 1 98.75 102 PHE A C 1
ATOM 825 O O . PHE A 1 102 ? -6.152 -22.391 -3.43 1 98.75 102 PHE A O 1
ATOM 832 N N . ILE A 1 103 ? -7.742 -21.625 -4.727 1 98.81 103 ILE A N 1
ATOM 833 C CA . ILE A 1 103 ? -8.805 -22.016 -3.807 1 98.81 103 ILE A CA 1
ATOM 834 C C . ILE A 1 103 ? -9.055 -23.516 -3.922 1 98.81 103 ILE A C 1
ATOM 836 O O . ILE A 1 103 ? -9.258 -24.188 -2.914 1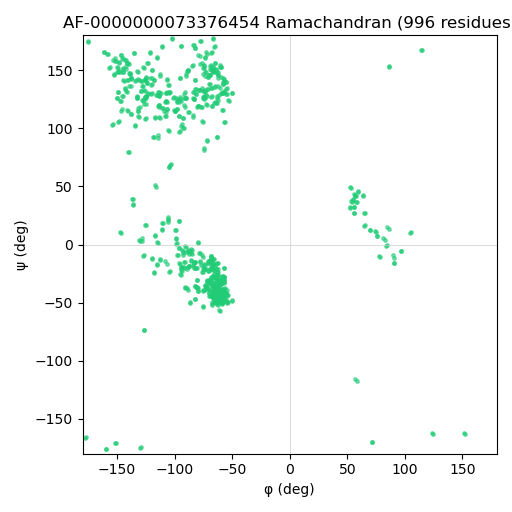 98.81 103 ILE A O 1
ATOM 840 N N . GLY A 1 104 ? -9.023 -24.031 -5.16 1 98.81 104 GLY A N 1
ATOM 841 C CA . GLY A 1 104 ? -9.203 -25.469 -5.367 1 98.81 104 GLY A CA 1
ATOM 842 C C . GLY A 1 104 ? -8.188 -26.312 -4.617 1 98.81 104 GLY A C 1
ATOM 843 O O . GLY A 1 104 ? -8.539 -27.297 -3.975 1 98.81 104 GLY A O 1
ATOM 844 N N . THR A 1 105 ? -6.93 -25.922 -4.691 1 98.88 105 THR A N 1
ATOM 845 C CA . THR A 1 105 ? -5.883 -26.656 -3.984 1 98.88 105 THR A CA 1
ATOM 846 C C . THR A 1 105 ? -6.102 -26.578 -2.475 1 98.88 105 THR A C 1
ATOM 848 O O . THR A 1 105 ? -5.914 -27.578 -1.771 1 98.88 105 THR A O 1
ATOM 851 N N . ALA A 1 106 ? -6.527 -25.438 -1.997 1 98.94 106 ALA A N 1
ATOM 852 C CA . ALA A 1 106 ? -6.805 -25.281 -0.57 1 98.94 106 ALA A CA 1
ATOM 853 C C . ALA A 1 106 ? -7.953 -26.203 -0.141 1 98.94 106 ALA A C 1
ATOM 855 O O . ALA A 1 106 ? -7.883 -26.844 0.908 1 98.94 106 ALA A O 1
ATOM 856 N N . PHE A 1 107 ? -9.023 -26.281 -0.948 1 98.94 107 PHE A N 1
ATOM 857 C CA . PHE A 1 107 ? -10.164 -27.141 -0.658 1 98.94 107 PHE A CA 1
ATOM 858 C C . PHE A 1 107 ? -9.742 -28.609 -0.622 1 98.94 107 PHE A C 1
ATOM 860 O O . PHE A 1 107 ? -10.148 -29.344 0.277 1 98.94 107 PHE A O 1
ATOM 867 N N . ILE A 1 108 ? -8.938 -29 -1.568 1 98.94 108 ILE A N 1
ATOM 868 C CA . ILE A 1 108 ? -8.492 -30.391 -1.629 1 98.94 108 ILE A CA 1
ATOM 869 C C . ILE A 1 108 ? -7.66 -30.719 -0.394 1 98.94 108 ILE A C 1
ATOM 871 O O . ILE A 1 108 ? -7.844 -31.766 0.224 1 98.94 108 ILE A O 1
ATOM 875 N N . ILE A 1 109 ? -6.75 -29.797 0.008 1 98.94 109 ILE A N 1
ATOM 876 C CA . ILE A 1 109 ? -5.941 -30.016 1.203 1 98.94 109 ILE A CA 1
ATOM 877 C C . ILE A 1 109 ? -6.852 -30.172 2.422 1 98.94 109 ILE A C 1
ATOM 879 O O . ILE A 1 109 ? -6.66 -31.062 3.24 1 98.94 109 ILE A O 1
ATOM 883 N N . ALA A 1 110 ? -7.883 -29.328 2.512 1 98.94 110 ALA A N 1
ATOM 884 C CA . ALA A 1 110 ? -8.812 -29.406 3.633 1 98.94 110 ALA A CA 1
ATOM 885 C C . ALA A 1 110 ? -9.539 -30.75 3.646 1 98.94 110 ALA A C 1
ATOM 887 O O . ALA A 1 110 ? -9.641 -31.406 4.691 1 98.94 110 ALA A O 1
ATOM 888 N N . LEU A 1 111 ? -10.016 -31.203 2.523 1 98.88 111 LEU A N 1
ATOM 889 C CA . LEU A 1 111 ? -10.805 -32.406 2.406 1 98.88 111 LEU A CA 1
ATOM 890 C C . LEU A 1 111 ? -9.938 -33.656 2.652 1 98.88 111 LEU A C 1
ATOM 892 O O . LEU A 1 111 ? -10.414 -34.656 3.186 1 98.88 111 LEU A O 1
ATOM 896 N N . GLU A 1 112 ? -8.68 -33.562 2.252 1 98.88 112 GLU A N 1
ATOM 897 C CA . GLU A 1 112 ? -7.77 -34.719 2.404 1 98.88 112 GLU A CA 1
ATOM 898 C C . GLU A 1 112 ? -7.227 -34.781 3.828 1 98.88 112 GLU A C 1
ATOM 900 O O . GLU A 1 112 ? -7.066 -35.875 4.375 1 98.88 112 GLU A O 1
ATOM 905 N N . GLU A 1 113 ? -6.953 -33.656 4.453 1 98.88 113 GLU A N 1
ATOM 906 C CA . GLU A 1 113 ? -6.234 -33.625 5.723 1 98.88 113 GLU A CA 1
ATOM 907 C C . GLU A 1 113 ? -7.195 -33.594 6.906 1 98.88 113 GLU A C 1
ATOM 909 O O . GLU A 1 113 ? -6.867 -34.062 8 1 98.88 113 GLU A O 1
ATOM 914 N N . PHE A 1 114 ? -8.406 -33.062 6.68 1 98.75 114 PHE A N 1
ATOM 915 C CA . PHE A 1 114 ? -9.273 -32.844 7.828 1 98.75 114 PHE A CA 1
ATOM 916 C C . PHE A 1 114 ? -10.703 -33.281 7.516 1 98.75 114 PHE A C 1
ATOM 918 O O . PHE A 1 114 ? -11.656 -32.562 7.863 1 98.75 114 PHE A O 1
ATOM 925 N N . PRO A 1 115 ? -10.945 -34.375 6.797 1 98.19 115 PRO A N 1
ATOM 926 C CA . PRO A 1 115 ? -12.312 -34.781 6.441 1 98.19 115 PRO A CA 1
ATOM 927 C C . PRO A 1 115 ? -13.203 -34.969 7.664 1 98.19 115 PRO A C 1
ATOM 929 O O . PRO A 1 115 ? -14.414 -34.719 7.598 1 98.19 115 PRO A O 1
ATOM 932 N N . HIS A 1 116 ? -12.695 -35.312 8.82 1 98.12 116 HIS A N 1
ATOM 933 C CA . HIS A 1 116 ? -13.453 -35.594 10.023 1 98.12 116 HIS A CA 1
ATOM 934 C C . HIS A 1 116 ? -13.984 -34.344 10.68 1 98.12 116 HIS A C 1
ATOM 936 O O . HIS A 1 116 ? -14.891 -34.406 11.508 1 98.12 116 HIS A O 1
ATOM 942 N N . LEU A 1 117 ? -13.391 -33.188 10.328 1 98.62 117 LEU A N 1
ATOM 943 C CA . LEU A 1 117 ? -13.797 -31.938 10.938 1 98.62 117 LEU A CA 1
ATOM 944 C C . LEU A 1 117 ? -14.852 -31.234 10.086 1 98.62 117 LEU A C 1
ATOM 946 O O . LEU A 1 117 ? -15.57 -30.359 10.586 1 98.62 117 LEU A O 1
ATOM 950 N N . ILE A 1 118 ? -14.914 -31.547 8.773 1 98.56 118 ILE A N 1
ATOM 951 C CA . ILE A 1 118 ? -15.789 -30.844 7.84 1 98.56 118 ILE A CA 1
ATOM 952 C C . ILE A 1 118 ? -17.141 -31.547 7.785 1 98.56 118 ILE A C 1
ATOM 954 O O . ILE A 1 118 ? -17.219 -32.75 7.504 1 98.56 118 ILE A O 1
ATOM 958 N N . ASN A 1 119 ? -18.203 -30.766 8.023 1 96.38 119 ASN A N 1
ATOM 959 C CA . ASN A 1 119 ? -19.562 -31.297 7.953 1 96.38 119 ASN A CA 1
ATOM 960 C C . ASN A 1 119 ? -19.859 -31.906 6.586 1 96.38 119 ASN A C 1
ATOM 962 O O . ASN A 1 119 ? -19.438 -31.375 5.559 1 96.38 119 ASN A O 1
ATOM 966 N N . PRO A 1 120 ? -20.641 -33.062 6.605 1 97.31 120 PRO A N 1
ATOM 967 C CA . PRO A 1 120 ? -20.953 -33.719 5.332 1 97.31 120 PRO A CA 1
ATOM 968 C C . PRO A 1 120 ? -21.594 -32.75 4.324 1 97.31 120 PRO A C 1
ATOM 970 O O . PRO A 1 120 ? -21.312 -32.844 3.123 1 97.31 120 PRO A O 1
ATOM 973 N N . SER A 1 121 ? -22.438 -31.906 4.816 1 97.75 121 SER A N 1
ATOM 974 C CA . SER A 1 121 ? -23.094 -30.953 3.91 1 97.75 121 SER A CA 1
ATOM 975 C C . SER A 1 121 ? -22.078 -30 3.279 1 97.75 121 SER A C 1
ATOM 977 O O . SER A 1 121 ? -22.188 -29.688 2.094 1 97.75 121 SER A O 1
ATOM 979 N N . VAL A 1 122 ? -21.125 -29.609 4.078 1 98.5 122 VAL A N 1
ATOM 980 C CA . VAL A 1 122 ? -20.094 -28.719 3.566 1 98.5 122 VAL A CA 1
ATOM 981 C C . VAL A 1 122 ? -19.141 -29.484 2.648 1 98.5 122 VAL A C 1
ATOM 983 O O . VAL A 1 122 ? -18.672 -28.938 1.645 1 98.5 122 VAL A O 1
ATOM 986 N N . THR A 1 123 ? -18.891 -30.719 2.973 1 98.62 123 THR A N 1
ATOM 987 C CA . THR A 1 123 ? -18.094 -31.562 2.084 1 98.62 123 THR A CA 1
ATOM 988 C C . THR A 1 123 ? -18.734 -31.625 0.696 1 98.62 123 THR A C 1
ATOM 990 O O . THR A 1 123 ? -18.047 -31.469 -0.312 1 98.62 123 THR A O 1
ATOM 993 N N . GLN A 1 124 ? -20.016 -31.812 0.67 1 98.44 124 GLN A N 1
ATOM 994 C CA . GLN A 1 124 ? -20.719 -31.891 -0.607 1 98.44 124 GLN A CA 1
ATOM 995 C C . GLN A 1 124 ? -20.641 -30.562 -1.359 1 98.44 124 GLN A C 1
ATOM 997 O O . GLN A 1 124 ? -20.453 -30.547 -2.578 1 98.44 124 GLN A O 1
ATOM 1002 N N . LEU A 1 125 ? -20.766 -29.469 -0.608 1 98.62 125 LEU A N 1
ATOM 1003 C CA . LEU A 1 125 ? -20.641 -28.156 -1.213 1 98.62 125 LEU A CA 1
ATOM 1004 C C . LEU A 1 125 ? -19.25 -27.969 -1.812 1 98.62 125 LEU A C 1
ATOM 1006 O O . LEU A 1 125 ? -19.109 -27.422 -2.912 1 98.62 125 LEU A O 1
ATOM 1010 N N . MET A 1 126 ? -18.234 -28.375 -1.113 1 98.88 126 MET A N 1
ATOM 1011 C CA . MET A 1 126 ? -16.859 -28.25 -1.571 1 98.88 126 MET A CA 1
ATOM 1012 C C . MET A 1 126 ? -16.625 -29.062 -2.836 1 98.88 126 MET A C 1
ATOM 1014 O O . MET A 1 126 ? -15.969 -28.594 -3.771 1 98.88 126 MET A O 1
ATOM 1018 N N . LEU A 1 127 ? -17.156 -30.25 -2.852 1 98.81 127 LEU A N 1
ATOM 1019 C CA . LEU A 1 127 ? -17 -31.109 -4.02 1 98.81 127 LEU A CA 1
ATOM 1020 C C . LEU A 1 127 ? -17.688 -30.5 -5.242 1 98.81 127 LEU A C 1
ATOM 1022 O O . LEU A 1 127 ? -17.109 -30.484 -6.336 1 98.81 127 LEU A O 1
ATOM 1026 N N . GLU A 1 128 ? -18.859 -30 -5.035 1 98.69 128 GLU A N 1
ATOM 1027 C CA . GLU A 1 128 ? -19.578 -29.344 -6.125 1 98.69 128 GLU A CA 1
ATOM 1028 C C . GLU A 1 128 ? -18.812 -28.109 -6.621 1 98.69 128 GLU A C 1
ATOM 1030 O O . GLU A 1 128 ? -18.766 -27.859 -7.824 1 98.69 128 GLU A O 1
ATOM 1035 N N . SER A 1 129 ? -18.297 -27.375 -5.695 1 98.88 129 SER A N 1
ATOM 1036 C CA . SER A 1 129 ? -17.5 -26.203 -6.039 1 98.88 129 SER A CA 1
ATOM 1037 C C . SER A 1 129 ? -16.281 -26.594 -6.855 1 98.88 129 SER A C 1
ATOM 1039 O O . SER A 1 129 ? -15.945 -25.922 -7.84 1 98.88 129 SER A O 1
ATOM 1041 N N . LEU A 1 130 ? -15.594 -27.625 -6.473 1 98.88 130 LEU A N 1
ATOM 1042 C CA . LEU A 1 130 ? -14.422 -28.125 -7.18 1 98.88 130 LEU A CA 1
ATOM 1043 C C . LEU A 1 130 ? -14.789 -28.594 -8.578 1 98.88 130 LEU A C 1
ATOM 1045 O O . LEU A 1 130 ? -14.023 -28.391 -9.531 1 98.88 130 LEU A O 1
ATOM 1049 N N . TYR A 1 131 ? -15.93 -29.234 -8.68 1 98.69 131 TYR A N 1
ATOM 1050 C CA . TYR A 1 131 ? -16.406 -29.656 -9.992 1 98.69 131 TYR A CA 1
ATOM 1051 C C . TYR A 1 131 ? -16.562 -28.453 -10.922 1 98.69 131 TYR A C 1
ATOM 1053 O O . TYR A 1 131 ? -16.047 -28.453 -12.039 1 98.69 131 TYR A O 1
ATOM 1061 N N . ASN A 1 132 ? -17.25 -27.422 -10.445 1 98.69 132 ASN A N 1
ATOM 1062 C CA . ASN A 1 132 ? -17.453 -26.203 -11.227 1 98.69 132 ASN A CA 1
ATOM 1063 C C . ASN A 1 132 ? -16.109 -25.547 -11.562 1 98.69 132 ASN A C 1
ATOM 1065 O O . ASN A 1 132 ? -15.914 -25.078 -12.688 1 98.69 132 ASN A O 1
ATOM 1069 N N . SER A 1 133 ? -15.25 -25.469 -10.594 1 98.56 133 SER A N 1
ATOM 1070 C CA . SER A 1 133 ? -13.922 -24.891 -10.781 1 98.56 133 SER A CA 1
ATOM 1071 C C . SER A 1 133 ? -13.156 -25.625 -11.875 1 98.56 133 SER A C 1
ATOM 1073 O O . SER A 1 133 ? -12.5 -24.984 -12.703 1 98.56 133 SER A O 1
ATOM 1075 N N . THR A 1 134 ? -13.227 -26.922 -11.867 1 98.56 134 THR A N 1
ATOM 1076 C CA . THR A 1 134 ? -12.523 -27.75 -12.844 1 98.56 134 THR A CA 1
ATOM 1077 C C . THR A 1 134 ? -13.086 -27.516 -14.242 1 98.56 134 THR A C 1
ATOM 1079 O O . THR A 1 134 ? -12.32 -27.375 -15.203 1 98.56 134 THR A O 1
ATOM 1082 N N . ILE A 1 135 ? -14.383 -27.469 -14.344 1 98.06 135 ILE A N 1
ATOM 1083 C CA . ILE A 1 135 ? -15.016 -27.188 -15.633 1 98.06 135 ILE A CA 1
ATOM 1084 C C . ILE A 1 135 ? -14.57 -25.812 -16.125 1 98.06 135 ILE A C 1
ATOM 1086 O O . ILE A 1 135 ? -14.164 -25.656 -17.281 1 98.06 135 ILE A O 1
ATOM 1090 N N . GLY A 1 136 ? -14.656 -24.828 -15.219 1 97.81 136 GLY A N 1
ATOM 1091 C CA . GLY A 1 136 ? -14.242 -23.484 -15.594 1 97.81 136 GLY A CA 1
ATOM 1092 C C . GLY A 1 136 ? -12.797 -23.406 -16.031 1 97.81 136 GLY A C 1
ATOM 1093 O O . GLY A 1 136 ? -12.461 -22.672 -16.969 1 97.81 136 GLY A O 1
ATOM 1094 N N . ASP A 1 137 ? -11.953 -24.109 -15.352 1 97.5 137 ASP A N 1
ATOM 1095 C CA . ASP A 1 137 ? -10.523 -24.078 -15.664 1 97.5 137 ASP A CA 1
ATOM 1096 C C . ASP A 1 137 ? -10.258 -24.703 -17.031 1 97.5 137 ASP A C 1
ATOM 1098 O O . ASP A 1 137 ? -9.281 -24.344 -17.703 1 97.5 137 ASP A O 1
ATOM 1102 N N . ALA A 1 138 ? -11.094 -25.594 -17.453 1 95 138 ALA A N 1
ATOM 1103 C CA . ALA A 1 138 ? -10.945 -26.25 -18.75 1 95 138 ALA A CA 1
ATOM 1104 C C . ALA A 1 138 ? -11.18 -25.266 -19.891 1 95 138 ALA A C 1
ATOM 1106 O O . ALA A 1 138 ? -10.797 -25.516 -21.031 1 95 138 ALA A O 1
ATOM 1107 N N . TYR A 1 139 ? -11.797 -24.078 -19.578 1 94.12 139 TYR A N 1
ATOM 1108 C CA . TYR A 1 139 ? -12.023 -23.062 -20.594 1 94.12 139 TYR A CA 1
ATOM 1109 C C . TYR A 1 139 ? -10.719 -22.344 -20.938 1 94.12 139 TYR A C 1
ATOM 1111 O O . TYR A 1 139 ? -10.633 -21.656 -21.953 1 94.12 139 TYR A O 1
ATOM 1119 N N . ARG A 1 140 ? -9.719 -22.469 -20.078 1 96.62 140 ARG A N 1
ATOM 1120 C CA . ARG A 1 140 ? -8.492 -21.703 -20.281 1 96.62 140 ARG A CA 1
ATOM 1121 C C . ARG A 1 140 ? -7.602 -22.359 -21.344 1 96.62 140 ARG A C 1
ATOM 1123 O O . ARG A 1 140 ? -7.215 -23.516 -21.203 1 96.62 140 ARG A O 1
ATOM 1130 N N . VAL A 1 141 ? -7.359 -21.625 -22.391 1 95.5 141 VAL A N 1
ATOM 1131 C CA . VAL A 1 141 ? -6.445 -22.031 -23.453 1 95.5 141 VAL A CA 1
ATOM 1132 C C . VAL A 1 141 ? -5.492 -20.891 -23.781 1 95.5 141 VAL A C 1
ATOM 1134 O O . VAL A 1 141 ? -5.918 -19.828 -24.25 1 95.5 141 VAL A O 1
ATOM 1137 N N . GLY A 1 142 ? -4.191 -21.094 -23.516 1 95.19 142 GLY A N 1
ATOM 1138 C CA . GLY A 1 142 ? -3.221 -20.062 -23.828 1 95.19 142 GLY A CA 1
ATOM 1139 C C . GLY A 1 142 ? -3.342 -19.547 -25.25 1 95.19 142 GLY A C 1
ATOM 1140 O O . GLY A 1 142 ? -3.406 -20.328 -26.203 1 95.19 142 GLY A O 1
ATOM 1141 N N . GLY A 1 143 ? -3.391 -18.125 -25.359 1 94.06 143 GLY A N 1
ATOM 1142 C CA . GLY A 1 143 ? -3.461 -17.516 -26.672 1 94.06 143 GLY A CA 1
ATOM 1143 C C . GLY A 1 143 ? -4.883 -17.297 -27.156 1 94.06 143 GLY A C 1
ATOM 1144 O O . GLY A 1 143 ? -5.105 -16.625 -28.172 1 94.06 143 GLY A O 1
ATOM 1145 N N . VAL A 1 144 ? -5.82 -17.891 -26.438 1 94.75 144 VAL A N 1
ATOM 1146 C CA . VAL A 1 144 ? -7.223 -17.734 -26.812 1 94.75 144 VAL A CA 1
ATOM 1147 C C . VAL A 1 144 ? -7.91 -16.766 -25.844 1 94.75 144 VAL A C 1
ATOM 1149 O O . VAL A 1 144 ? -7.816 -16.922 -24.625 1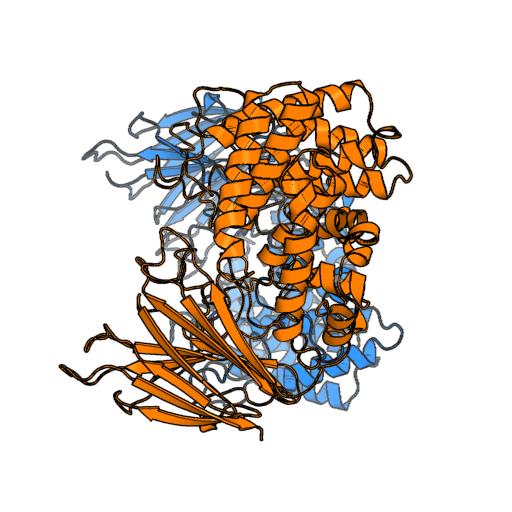 94.75 144 VAL A O 1
ATOM 1152 N N . ASP A 1 145 ? -8.633 -15.805 -26.359 1 92.19 145 ASP A N 1
ATOM 1153 C CA . ASP A 1 145 ? -9.398 -14.812 -25.609 1 92.19 145 ASP A CA 1
ATOM 1154 C C . ASP A 1 145 ? -8.523 -14.117 -24.562 1 92.19 145 ASP A C 1
ATOM 1156 O O . ASP A 1 145 ? -8.969 -13.852 -23.453 1 92.19 145 ASP A O 1
ATOM 1160 N N . GLY A 1 146 ? -7.281 -14 -24.906 1 90.62 146 GLY A N 1
ATOM 1161 C CA . GLY A 1 146 ? -6.363 -13.258 -24.047 1 90.62 146 GLY A CA 1
ATOM 1162 C C . GLY A 1 146 ? -5.801 -14.102 -22.922 1 90.62 146 GLY A C 1
ATOM 1163 O O . GLY A 1 146 ? -5 -13.609 -22.125 1 90.62 146 GLY A O 1
ATOM 1164 N N . ASP A 1 147 ? -6.184 -15.383 -22.812 1 94.69 147 ASP A N 1
ATOM 1165 C CA . ASP A 1 147 ? -5.676 -16.234 -21.734 1 94.69 147 ASP A CA 1
ATOM 1166 C C . ASP A 1 147 ? -4.219 -16.625 -21.984 1 94.69 147 ASP A C 1
ATOM 1168 O O . ASP A 1 147 ? -3.787 -16.734 -23.141 1 94.69 147 ASP A O 1
ATOM 1172 N N . ASN A 1 148 ? -3.512 -16.797 -20.859 1 94.56 148 ASN A N 1
ATOM 1173 C CA . ASN A 1 148 ? -2.086 -17.062 -21 1 94.56 148 ASN A CA 1
ATOM 1174 C C . ASN A 1 148 ? -1.692 -18.344 -20.266 1 94.56 148 ASN A C 1
ATOM 1176 O O . ASN A 1 148 ? -0.526 -18.531 -19.906 1 94.56 148 ASN A O 1
ATOM 1180 N N . LEU A 1 149 ? -2.648 -19.188 -19.922 1 97.19 149 LEU A N 1
ATOM 1181 C CA . LEU A 1 149 ? -2.293 -20.438 -19.266 1 97.19 149 LEU A CA 1
ATOM 1182 C C . LEU A 1 149 ? -1.718 -21.438 -20.266 1 97.19 149 LEU A C 1
ATOM 1184 O O . LEU A 1 149 ? -2.436 -21.938 -21.141 1 97.19 149 LEU A O 1
ATOM 1188 N N . TYR A 1 150 ? -0.46 -21.641 -20.234 1 97.38 150 TYR A N 1
ATOM 1189 C CA . TYR A 1 150 ? 0.322 -22.672 -20.906 1 97.38 150 TYR A CA 1
ATOM 1190 C C . TYR A 1 150 ? 0.964 -23.609 -19.891 1 97.38 150 TYR A C 1
ATOM 1192 O O . TYR A 1 150 ? 1.093 -23.281 -18.703 1 97.38 150 TYR A O 1
ATOM 1200 N N . PRO A 1 151 ? 1.374 -24.812 -20.328 1 97.75 151 PRO A N 1
ATOM 1201 C CA . PRO A 1 151 ? 2.09 -25.703 -19.406 1 97.75 151 PRO A CA 1
ATOM 1202 C C . PRO A 1 151 ? 3.344 -25.047 -18.828 1 97.75 151 PRO A C 1
ATOM 1204 O O . PRO A 1 151 ? 3.801 -25.453 -17.75 1 97.75 151 PRO A O 1
ATOM 1207 N N . SER A 1 152 ? 3.852 -23.969 -19.531 1 97.94 152 SER A N 1
ATOM 1208 C CA . SER A 1 152 ? 5.07 -23.297 -19.094 1 97.94 152 SER A CA 1
ATOM 1209 C C . SER A 1 152 ? 4.781 -22.312 -17.969 1 97.94 152 SER A C 1
ATOM 1211 O O . SER A 1 152 ? 5.699 -21.844 -17.297 1 97.94 152 SER A O 1
ATOM 1213 N N . TYR A 1 153 ? 3.514 -21.875 -17.828 1 97.5 153 TYR A N 1
ATOM 1214 C CA . TYR A 1 153 ? 3.076 -21.125 -16.656 1 97.5 153 TYR A CA 1
ATOM 1215 C C . TYR A 1 153 ? 2.932 -22.031 -15.445 1 97.5 153 TYR A C 1
ATOM 1217 O O . TYR A 1 153 ? 1.817 -22.406 -15.062 1 97.5 153 TYR A O 1
ATOM 1225 N N . THR A 1 154 ? 3.988 -22.312 -14.797 1 97.88 154 THR A N 1
ATOM 1226 C CA . THR A 1 154 ? 4.25 -23.516 -14.023 1 97.88 154 THR A CA 1
ATOM 1227 C C . THR A 1 154 ? 3.24 -23.656 -12.891 1 97.88 154 THR A C 1
ATOM 1229 O O . THR A 1 154 ? 2.537 -24.672 -12.797 1 97.88 154 THR A O 1
ATOM 1232 N N . ASN A 1 155 ? 3.135 -22.625 -11.992 1 97.62 155 ASN A N 1
ATOM 1233 C CA . ASN A 1 155 ? 2.359 -22.844 -10.773 1 97.62 155 ASN A CA 1
ATOM 1234 C C . ASN A 1 155 ? 0.877 -23.031 -11.078 1 97.62 155 ASN A C 1
ATOM 1236 O O . ASN A 1 155 ? 0.262 -23.984 -10.609 1 97.62 155 ASN A O 1
ATOM 1240 N N . PRO A 1 156 ? 0.226 -22.203 -11.961 1 98.12 156 PRO A N 1
ATOM 1241 C CA . PRO A 1 156 ? -1.168 -22.516 -12.289 1 98.12 156 PRO A CA 1
ATOM 1242 C C . PRO A 1 156 ? -1.321 -23.828 -13.039 1 98.12 156 PRO A C 1
ATOM 1244 O O . PRO A 1 156 ? -2.318 -24.531 -12.859 1 98.12 156 PRO A O 1
ATOM 1247 N N . ALA A 1 157 ? -0.329 -24.203 -13.883 1 98.5 157 ALA A N 1
ATOM 1248 C CA . ALA A 1 157 ? -0.391 -25.438 -14.648 1 98.5 157 ALA A CA 1
ATOM 1249 C C . ALA A 1 157 ? -0.395 -26.656 -13.727 1 98.5 157 ALA A C 1
ATOM 1251 O O . ALA A 1 157 ? -1.183 -27.594 -13.922 1 98.5 157 ALA A O 1
ATOM 1252 N N . LEU A 1 158 ? 0.496 -26.609 -12.781 1 98.81 158 LEU A N 1
ATOM 1253 C CA . LEU A 1 158 ? 0.559 -27.703 -11.82 1 98.81 158 LEU A CA 1
ATOM 1254 C C . LEU A 1 158 ? -0.739 -27.797 -11.023 1 98.81 158 LEU A C 1
ATOM 1256 O O . LEU A 1 158 ? -1.243 -28.906 -10.789 1 98.81 158 LEU A O 1
ATOM 1260 N N . MET A 1 159 ? -1.273 -26.672 -10.586 1 98.88 159 MET A N 1
ATOM 1261 C CA . MET A 1 159 ? -2.51 -26.672 -9.812 1 98.88 159 MET A CA 1
ATOM 1262 C C . MET A 1 159 ? -3.682 -27.172 -10.648 1 98.88 159 MET A C 1
ATOM 1264 O O . MET A 1 159 ? -4.5 -27.953 -10.172 1 98.88 159 MET A O 1
ATOM 1268 N N . ARG A 1 160 ? -3.74 -26.75 -11.898 1 98.5 160 ARG A N 1
ATOM 1269 C CA . ARG A 1 160 ? -4.801 -27.219 -12.781 1 98.5 160 ARG A CA 1
ATOM 1270 C C . ARG A 1 160 ? -4.789 -28.734 -12.891 1 98.5 160 ARG A C 1
ATOM 1272 O O . ARG A 1 160 ? -5.836 -29.391 -12.82 1 98.5 160 ARG A O 1
ATOM 1279 N N . ALA A 1 161 ? -3.602 -29.297 -13.109 1 98.81 161 ALA A N 1
ATOM 1280 C CA . ALA A 1 161 ? -3.475 -30.734 -13.297 1 98.81 161 ALA A CA 1
ATOM 1281 C C . ALA A 1 161 ? -4.016 -31.5 -12.094 1 98.81 161 ALA A C 1
ATOM 1283 O O . ALA A 1 161 ? -4.852 -32.406 -12.242 1 98.81 161 ALA A O 1
ATOM 1284 N N . ILE A 1 162 ? -3.629 -31.109 -10.961 1 98.88 162 ILE A N 1
ATOM 1285 C CA . ILE A 1 162 ? -3.99 -31.875 -9.781 1 98.88 162 ILE A CA 1
ATOM 1286 C C . ILE A 1 162 ? -5.457 -31.641 -9.438 1 98.88 162 ILE A C 1
ATOM 1288 O O . ILE A 1 162 ? -6.16 -32.562 -9 1 98.88 162 ILE A O 1
ATOM 1292 N N . VAL A 1 163 ? -5.973 -30.375 -9.555 1 98.88 163 VAL A N 1
ATOM 1293 C CA . VAL A 1 163 ? -7.375 -30.109 -9.25 1 98.88 163 VAL A CA 1
ATOM 1294 C C . VAL A 1 163 ? -8.273 -30.875 -10.211 1 98.88 163 VAL A C 1
ATOM 1296 O O . VAL A 1 163 ? -9.266 -31.484 -9.797 1 98.88 163 VAL A O 1
ATOM 1299 N N . SER A 1 164 ? -7.918 -30.938 -11.469 1 98.75 164 SER A N 1
ATOM 1300 C CA . SER A 1 164 ? -8.688 -31.688 -12.461 1 98.75 164 SER A CA 1
ATOM 1301 C C . SER A 1 164 ? -8.625 -33.188 -12.211 1 98.75 164 SER A C 1
ATOM 1303 O O . SER A 1 164 ? -9.664 -33.844 -12.188 1 98.75 164 SER A O 1
ATOM 1305 N N . GLY A 1 165 ? -7.406 -33.719 -12.055 1 98.62 165 GLY A N 1
ATOM 1306 C CA . GLY A 1 165 ? -7.254 -35.156 -11.828 1 98.62 165 GLY A CA 1
ATOM 1307 C C . GLY A 1 165 ? -7.961 -35.625 -10.57 1 98.62 165 GLY A C 1
ATOM 1308 O O . GLY A 1 165 ? -8.656 -36.656 -10.594 1 98.62 165 GLY A O 1
ATOM 1309 N N . TRP A 1 166 ? -7.777 -34.906 -9.5 1 98.69 166 TRP A N 1
ATOM 1310 C CA . TRP A 1 166 ? -8.367 -35.25 -8.219 1 98.69 166 TRP A CA 1
ATOM 1311 C C . TRP A 1 166 ? -9.891 -35.188 -8.281 1 98.69 166 TRP A C 1
ATOM 1313 O O . TRP A 1 166 ? -10.57 -36.125 -7.832 1 98.69 166 TRP A O 1
ATOM 1323 N N . THR A 1 167 ? -10.422 -34.125 -8.82 1 98.75 167 THR A N 1
ATOM 1324 C CA . THR A 1 167 ? -11.867 -33.938 -8.93 1 98.75 167 THR A CA 1
ATOM 1325 C C . THR A 1 167 ? -12.469 -35 -9.844 1 98.75 167 THR A C 1
ATOM 1327 O O . THR A 1 167 ? -13.531 -35.562 -9.555 1 98.75 167 THR A O 1
ATOM 1330 N N . GLY A 1 168 ? -11.758 -35.281 -10.969 1 98.38 168 GLY A N 1
ATOM 1331 C CA . GLY A 1 168 ? -12.203 -36.344 -11.859 1 98.38 168 GLY A CA 1
ATOM 1332 C C . GLY A 1 168 ? -12.328 -37.688 -11.172 1 98.38 168 GLY A C 1
ATOM 1333 O O . GLY A 1 168 ? -13.289 -38.406 -11.398 1 98.38 168 GLY A O 1
ATOM 1334 N N . GLU A 1 169 ? -11.367 -37.969 -10.383 1 97.75 169 GLU A N 1
ATOM 1335 C CA . GLU A 1 169 ? -11.391 -39.219 -9.641 1 97.75 169 GLU A CA 1
ATOM 1336 C C . GLU A 1 169 ? -12.57 -39.25 -8.672 1 97.75 169 GLU A C 1
ATOM 1338 O O . GLU A 1 169 ? -13.227 -40.312 -8.516 1 97.75 169 GLU A O 1
ATOM 1343 N N . LYS A 1 170 ? -12.82 -38.188 -7.945 1 97.25 170 LYS A N 1
ATOM 1344 C CA . LYS A 1 170 ? -13.891 -38.125 -6.953 1 97.25 170 LYS A CA 1
ATOM 1345 C C . LYS A 1 170 ? -15.258 -38.312 -7.602 1 97.25 170 LYS A C 1
ATOM 1347 O O . LYS A 1 170 ? -16.156 -38.938 -7.012 1 97.25 170 LYS A O 1
ATOM 1352 N N . TYR A 1 171 ? -15.422 -37.812 -8.805 1 97.75 171 TYR A N 1
ATOM 1353 C CA . TYR A 1 171 ? -16.703 -37.844 -9.492 1 97.75 171 TYR A CA 1
ATOM 1354 C C . TYR A 1 171 ? -16.75 -39 -10.484 1 97.75 171 TYR A C 1
ATOM 1356 O O . TYR A 1 171 ? -17.719 -39.156 -11.219 1 97.75 171 TYR A O 1
ATOM 1364 N N . ALA A 1 172 ? -15.742 -39.781 -10.602 1 97.5 172 ALA A N 1
ATOM 1365 C CA . ALA A 1 172 ? -15.625 -40.844 -11.602 1 97.5 172 ALA A CA 1
ATOM 1366 C C . ALA A 1 172 ? -15.859 -40.312 -13.008 1 97.5 172 ALA A C 1
ATOM 1368 O O . ALA A 1 172 ? -16.594 -40.906 -13.797 1 97.5 172 ALA A O 1
ATOM 1369 N N . ASP A 1 173 ? -15.367 -39.156 -13.172 1 97.88 173 ASP A N 1
ATOM 1370 C CA . ASP A 1 173 ? -15.391 -38.5 -14.484 1 97.88 173 ASP A CA 1
ATOM 1371 C C . ASP A 1 173 ? -14.094 -38.75 -15.242 1 97.88 173 ASP A C 1
ATOM 1373 O O . ASP A 1 173 ? -13.117 -38.031 -15.07 1 97.88 173 ASP A O 1
ATOM 1377 N N . ALA A 1 174 ? -14.117 -39.625 -16.156 1 96.88 174 ALA A N 1
ATOM 1378 C CA . ALA A 1 174 ? -12.914 -40.062 -16.859 1 96.88 174 ALA A CA 1
ATOM 1379 C C . ALA A 1 174 ? -12.336 -38.938 -17.719 1 96.88 174 ALA A C 1
ATOM 1381 O O . ALA A 1 174 ? -11.117 -38.844 -17.891 1 96.88 174 ALA A O 1
ATOM 1382 N N . ASN A 1 175 ? -13.219 -38.156 -18.234 1 97.19 175 ASN A N 1
ATOM 1383 C CA . ASN A 1 175 ? -12.742 -37.031 -19.078 1 97.19 175 ASN A CA 1
ATOM 1384 C C . ASN A 1 175 ? -11.953 -36.031 -18.25 1 97.19 175 ASN A C 1
ATOM 1386 O O . ASN A 1 175 ? -10.914 -35.531 -18.703 1 97.19 175 ASN A O 1
ATOM 1390 N N . MET A 1 176 ? -12.461 -35.688 -17.094 1 97 176 MET A N 1
ATOM 1391 C CA . MET A 1 176 ? -11.766 -34.781 -16.203 1 97 176 MET A CA 1
ATOM 1392 C C . MET A 1 176 ? -10.414 -35.344 -15.773 1 97 176 MET A C 1
ATOM 1394 O O . MET A 1 176 ? -9.414 -34.625 -15.758 1 97 176 MET A O 1
ATOM 1398 N N . THR A 1 177 ? -10.453 -36.594 -15.391 1 97.88 177 THR A N 1
ATOM 1399 C CA . THR A 1 177 ? -9.219 -37.25 -14.992 1 97.88 177 THR A CA 1
ATOM 1400 C C . THR A 1 177 ? -8.195 -37.219 -16.125 1 97.88 177 THR A C 1
ATOM 1402 O O . THR A 1 177 ? -7.035 -36.875 -15.914 1 97.88 177 THR A O 1
ATOM 1405 N N . LEU A 1 178 ? -8.68 -37.594 -17.328 1 98 178 LEU A N 1
ATOM 1406 C CA . LEU A 1 178 ? -7.797 -37.625 -18.484 1 98 178 LEU A CA 1
ATOM 1407 C C . LEU A 1 178 ? -7.246 -36.25 -18.812 1 98 178 LEU A C 1
ATOM 1409 O O . LEU A 1 178 ? -6.086 -36.125 -19.203 1 98 178 LEU A O 1
ATOM 1413 N N . ALA A 1 179 ? -8.109 -35.312 -18.719 1 98 179 ALA A N 1
ATOM 1414 C CA . ALA A 1 179 ? -7.668 -33.938 -18.984 1 98 179 ALA A CA 1
ATOM 1415 C C . ALA A 1 179 ? -6.543 -33.531 -18.047 1 98 179 ALA A C 1
ATOM 1417 O O . ALA A 1 179 ? -5.559 -32.906 -18.469 1 98 179 ALA A O 1
ATOM 1418 N N . GLY A 1 180 ? -6.711 -33.781 -16.75 1 98.31 180 GLY A N 1
ATOM 1419 C CA . GLY A 1 180 ? -5.66 -33.531 -15.773 1 98.31 180 GLY A CA 1
ATOM 1420 C C . GLY A 1 180 ? -4.367 -34.25 -16.078 1 98.31 180 GLY A C 1
ATOM 1421 O O . GLY A 1 180 ? -3.283 -33.688 -16.016 1 98.31 180 GLY A O 1
ATOM 1422 N N . GLU A 1 181 ? -4.457 -35.5 -16.484 1 98.56 181 GLU A N 1
ATOM 1423 C CA . GLU A 1 181 ? -3.299 -36.312 -16.812 1 98.56 181 GLU A CA 1
ATOM 1424 C C . GLU A 1 181 ? -2.562 -35.781 -18.047 1 98.56 181 GLU A C 1
ATOM 1426 O O . GLU A 1 181 ? -1.332 -35.75 -18.062 1 98.56 181 GLU A O 1
ATOM 1431 N N . ASN A 1 182 ? -3.346 -35.438 -19.047 1 98.25 182 ASN A N 1
ATOM 1432 C CA . ASN A 1 182 ? -2.744 -34.906 -20.266 1 98.25 182 ASN A CA 1
ATOM 1433 C C . ASN A 1 182 ? -1.989 -33.625 -20 1 98.25 182 ASN A C 1
ATOM 1435 O O . ASN A 1 182 ? -0.887 -33.406 -20.516 1 98.25 182 ASN A O 1
ATOM 1439 N N . TYR A 1 183 ? -2.656 -32.812 -19.281 1 97.94 183 TYR A N 1
ATOM 1440 C CA . TYR A 1 183 ? -2.016 -31.531 -18.984 1 97.94 183 TYR A CA 1
ATOM 1441 C C . TYR A 1 183 ? -0.759 -31.734 -18.141 1 97.94 183 TYR A C 1
ATOM 1443 O O . TYR A 1 183 ? 0.26 -31.078 -18.375 1 97.94 183 TYR A O 1
ATOM 1451 N N . ALA A 1 184 ? -0.83 -32.625 -17.141 1 98.69 184 ALA A N 1
ATOM 1452 C CA . ALA A 1 184 ? 0.347 -33 -16.359 1 98.69 184 ALA A CA 1
ATOM 1453 C C . ALA A 1 184 ? 1.479 -33.469 -17.25 1 98.69 184 ALA A C 1
ATOM 1455 O O . ALA A 1 184 ? 2.641 -33.125 -17.047 1 98.69 184 ALA A O 1
ATOM 1456 N N . ASN A 1 185 ? 1.138 -34.25 -18.203 1 98.69 185 ASN A N 1
ATOM 1457 C CA . ASN A 1 185 ? 2.145 -34.781 -19.125 1 98.69 185 ASN A CA 1
ATOM 1458 C C . ASN A 1 185 ? 2.83 -33.656 -19.906 1 98.69 185 ASN A C 1
ATOM 1460 O O . ASN A 1 185 ? 4.023 -33.75 -20.203 1 98.69 185 ASN A O 1
ATOM 1464 N N . GLU A 1 186 ? 2.068 -32.688 -20.281 1 98.19 186 GLU A N 1
ATOM 1465 C CA . GLU A 1 186 ? 2.664 -31.531 -20.969 1 98.19 186 GLU A CA 1
ATOM 1466 C C . GLU A 1 186 ? 3.652 -30.797 -20.078 1 98.19 186 GLU A C 1
ATOM 1468 O O . GLU A 1 186 ? 4.734 -30.406 -20.516 1 98.19 186 GLU A O 1
ATOM 1473 N N . VAL A 1 187 ? 3.293 -30.594 -18.828 1 98.38 187 VAL A N 1
ATOM 1474 C CA . VAL A 1 187 ? 4.184 -29.953 -17.875 1 98.38 187 VAL A CA 1
ATOM 1475 C C . VAL A 1 187 ? 5.434 -30.797 -17.672 1 98.38 187 VAL A C 1
ATOM 1477 O O . VAL A 1 187 ? 6.551 -30.281 -17.656 1 98.38 187 VAL A O 1
ATOM 1480 N N . ILE A 1 188 ? 5.23 -32.125 -17.531 1 98.62 188 ILE A N 1
ATOM 1481 C CA . ILE A 1 188 ? 6.328 -33.062 -17.328 1 98.62 188 ILE A CA 1
ATOM 1482 C C . ILE A 1 188 ? 7.258 -33.062 -18.531 1 98.62 188 ILE A C 1
ATOM 1484 O O . ILE A 1 188 ? 8.484 -33.094 -18.391 1 98.62 188 ILE A O 1
ATOM 1488 N N . GLY A 1 189 ? 6.641 -32.969 -19.688 1 97.94 189 GLY A N 1
ATOM 1489 C CA . GLY A 1 189 ? 7.445 -32.875 -20.906 1 97.94 189 GLY A CA 1
ATOM 1490 C C . GLY A 1 189 ? 8.398 -31.703 -20.906 1 97.94 189 GLY A C 1
ATOM 1491 O O . GLY A 1 189 ? 9.562 -31.844 -21.281 1 97.94 189 GLY A O 1
ATOM 1492 N N . LEU A 1 190 ? 7.941 -30.594 -20.516 1 97.25 190 LEU A N 1
ATOM 1493 C CA . LEU A 1 190 ? 8.789 -29.406 -20.422 1 97.25 190 LEU A CA 1
ATOM 1494 C C . LEU A 1 190 ? 9.852 -29.578 -19.344 1 97.25 190 LEU A C 1
ATOM 1496 O O . LEU A 1 190 ? 11.008 -29.203 -19.531 1 97.25 190 LEU A O 1
ATOM 1500 N N . PHE A 1 191 ? 9.438 -30.172 -18.25 1 98.06 191 PHE A N 1
ATOM 1501 C CA . PHE A 1 191 ? 10.344 -30.359 -17.109 1 98.06 191 PHE A CA 1
ATOM 1502 C C . PHE A 1 191 ? 11.484 -31.297 -17.484 1 98.06 191 PHE A C 1
ATOM 1504 O O . PHE A 1 191 ? 12.641 -31.047 -17.141 1 98.06 191 PHE A O 1
ATOM 1511 N N . ASP A 1 192 ? 11.117 -32.344 -18.141 1 97.81 192 ASP A N 1
ATOM 1512 C CA . ASP A 1 192 ? 12.047 -33.438 -18.422 1 97.81 192 ASP A CA 1
ATOM 1513 C C . ASP A 1 192 ? 13.148 -32.969 -19.391 1 97.81 192 ASP A C 1
ATOM 1515 O O . ASP A 1 192 ? 14.188 -33.625 -19.5 1 97.81 192 ASP A O 1
ATOM 1519 N N . ARG A 1 193 ? 12.938 -31.906 -20.062 1 97 193 ARG A N 1
ATOM 1520 C CA . ARG A 1 193 ? 13.945 -31.391 -20.984 1 97 193 ARG A CA 1
ATOM 1521 C C . ARG A 1 193 ? 15.258 -31.125 -20.25 1 97 193 ARG A C 1
ATOM 1523 O O . ARG A 1 193 ? 16.344 -31.406 -20.781 1 97 193 ARG A O 1
ATOM 1530 N N . ALA A 1 194 ? 15.148 -30.594 -19.078 1 97.44 194 ALA A N 1
ATOM 1531 C CA . ALA A 1 194 ? 16.359 -30.156 -18.375 1 97.44 194 ALA A CA 1
ATOM 1532 C C . ALA A 1 194 ? 16.219 -30.328 -16.875 1 97.44 194 ALA A C 1
ATOM 1534 O O . ALA A 1 194 ? 17.031 -29.812 -16.094 1 97.44 194 ALA A O 1
ATOM 1535 N N . ASN A 1 195 ? 15.18 -31 -16.406 1 98 195 ASN A N 1
ATOM 1536 C CA . ASN A 1 195 ? 14.891 -31.188 -14.992 1 98 195 ASN A CA 1
ATOM 1537 C C . ASN A 1 195 ? 14.734 -29.859 -14.266 1 98 195 ASN A C 1
ATOM 1539 O O . ASN A 1 195 ? 15.297 -29.672 -13.188 1 98 195 ASN A O 1
ATOM 1543 N N . THR A 1 196 ? 14.156 -28.922 -14.945 1 98.19 196 THR A N 1
ATOM 1544 C CA . THR A 1 196 ? 13.867 -27.625 -14.359 1 98.19 196 THR A CA 1
ATOM 1545 C C . THR A 1 196 ? 12.422 -27.203 -14.656 1 98.19 196 THR A C 1
ATOM 1547 O O . THR A 1 196 ? 11.836 -27.641 -15.648 1 98.19 196 THR A O 1
ATOM 1550 N N . LEU A 1 197 ? 11.844 -26.469 -13.766 1 98.25 197 LEU A N 1
ATOM 1551 C CA . LEU A 1 197 ? 10.57 -25.828 -14.039 1 98.25 197 LEU A CA 1
ATOM 1552 C C . LEU A 1 197 ? 10.734 -24.703 -15.055 1 98.25 197 LEU A C 1
ATOM 1554 O O . LEU A 1 197 ? 11.734 -23.984 -15.031 1 98.25 197 LEU A O 1
ATOM 1558 N N . SER A 1 198 ? 9.727 -24.484 -15.914 1 98.06 198 SER A N 1
ATOM 1559 C CA . SER A 1 198 ? 9.789 -23.422 -16.922 1 98.06 198 SER A CA 1
ATOM 1560 C C . SER A 1 198 ? 9.867 -22.047 -16.25 1 98.06 198 SER A C 1
ATOM 1562 O O . SER A 1 198 ? 10.664 -21.203 -16.672 1 98.06 198 SER A O 1
ATOM 1564 N N . GLU A 1 199 ? 8.953 -21.75 -15.305 1 97.12 199 GLU A N 1
ATOM 1565 C CA . GLU A 1 199 ? 9.086 -20.547 -14.469 1 97.12 199 GLU A CA 1
ATOM 1566 C C . GLU A 1 199 ? 10.219 -20.719 -13.461 1 97.12 199 GLU A C 1
ATOM 1568 O O . GLU A 1 199 ? 9.992 -21.188 -12.344 1 97.12 199 GLU A O 1
ATOM 1573 N N . PHE A 1 200 ? 11.375 -20.297 -13.945 1 97.25 200 PHE A N 1
ATOM 1574 C CA . PHE A 1 200 ? 12.617 -20.734 -13.32 1 97.25 200 PHE A CA 1
ATOM 1575 C C . PHE A 1 200 ? 12.953 -19.859 -12.117 1 97.25 200 PHE A C 1
ATOM 1577 O O . PHE A 1 200 ? 12.961 -18.641 -12.219 1 97.25 200 PHE A O 1
ATOM 1584 N N . ASN A 1 201 ? 13.172 -20.453 -10.938 1 98 201 ASN A N 1
ATOM 1585 C CA . ASN A 1 201 ? 13.891 -19.906 -9.789 1 98 201 ASN A CA 1
ATOM 1586 C C . ASN A 1 201 ? 13.195 -18.672 -9.227 1 98 201 ASN A C 1
ATOM 1588 O O . ASN A 1 201 ? 13.859 -17.688 -8.867 1 98 201 ASN A O 1
ATOM 1592 N N . SER A 1 202 ? 11.852 -18.734 -9.133 1 95.38 202 SER A N 1
ATOM 1593 C CA . SER A 1 202 ? 11.07 -17.641 -8.57 1 95.38 202 SER A CA 1
ATOM 1594 C C . SER A 1 202 ? 10.844 -17.828 -7.078 1 95.38 202 SER A C 1
ATOM 1596 O O . SER A 1 202 ? 10.125 -18.75 -6.664 1 95.38 202 SER A O 1
ATOM 1598 N N . ALA A 1 203 ? 11.32 -16.875 -6.289 1 97.19 203 ALA A N 1
ATOM 1599 C CA . ALA A 1 203 ? 11.234 -17.031 -4.84 1 97.19 203 ALA A CA 1
ATOM 1600 C C . ALA A 1 203 ? 9.781 -17.188 -4.391 1 97.19 203 ALA A C 1
ATOM 1602 O O . ALA A 1 203 ? 9.492 -17.906 -3.428 1 97.19 203 ALA A O 1
ATOM 1603 N N . THR A 1 204 ? 8.805 -16.578 -5.059 1 97.75 204 THR A N 1
ATOM 1604 C CA . THR A 1 204 ? 7.395 -16.688 -4.695 1 97.75 204 THR A CA 1
ATOM 1605 C C . THR A 1 204 ? 6.754 -17.906 -5.328 1 97.75 204 THR A C 1
ATOM 1607 O O . THR A 1 204 ? 6.203 -18.766 -4.629 1 97.75 204 THR A O 1
ATOM 1610 N N . TYR A 1 205 ? 6.922 -18.109 -6.602 1 97.5 205 TYR A N 1
ATOM 1611 C CA . TYR A 1 205 ? 6.035 -19.031 -7.305 1 97.5 205 TYR A CA 1
ATOM 1612 C C . TYR A 1 205 ? 6.641 -20.422 -7.363 1 97.5 205 TYR A C 1
ATOM 1614 O O . TYR A 1 205 ? 5.934 -21.406 -7.605 1 97.5 205 TYR A O 1
ATOM 1622 N N . THR A 1 206 ? 7.992 -20.547 -7.176 1 98.56 206 THR A N 1
ATOM 1623 C CA . THR A 1 206 ? 8.492 -21.906 -6.922 1 98.56 206 THR A CA 1
ATOM 1624 C C . THR A 1 206 ? 7.852 -22.484 -5.664 1 98.56 206 THR A C 1
ATOM 1626 O O . THR A 1 206 ? 7.582 -23.688 -5.598 1 98.56 206 THR A O 1
ATOM 1629 N N . GLY A 1 207 ? 7.605 -21.547 -4.695 1 98.56 207 GLY A N 1
ATOM 1630 C CA . GLY A 1 207 ? 6.926 -21.984 -3.486 1 98.56 207 GLY A CA 1
ATOM 1631 C C . GLY A 1 207 ? 5.523 -22.516 -3.742 1 98.56 207 GLY A C 1
ATOM 1632 O O . GLY A 1 207 ? 5.105 -23.5 -3.146 1 98.56 207 GLY A O 1
ATOM 1633 N N . VAL A 1 208 ? 4.754 -21.891 -4.582 1 98.69 208 VAL A N 1
ATOM 1634 C CA . VAL A 1 208 ? 3.42 -22.344 -4.957 1 98.69 208 VAL A CA 1
ATOM 1635 C C . VAL A 1 208 ? 3.516 -23.688 -5.684 1 98.69 208 VAL A C 1
ATOM 1637 O O . VAL A 1 208 ? 2.732 -24.594 -5.414 1 98.69 208 VAL A O 1
ATOM 1640 N N . SER A 1 209 ? 4.52 -23.812 -6.562 1 98.81 209 SER A N 1
ATOM 1641 C CA . SER A 1 209 ? 4.719 -25.031 -7.324 1 98.81 209 SER A CA 1
ATOM 1642 C C . SER A 1 209 ? 5.023 -26.219 -6.406 1 98.81 209 SER A C 1
ATOM 1644 O O . SER A 1 209 ? 4.566 -27.328 -6.652 1 98.81 209 SER A O 1
ATOM 1646 N N . LEU A 1 210 ? 5.773 -25.938 -5.363 1 98.94 210 LEU A N 1
ATOM 1647 C CA . LEU A 1 210 ? 6.121 -27 -4.434 1 98.94 210 LEU A CA 1
ATOM 1648 C C . LEU A 1 210 ? 4.887 -27.484 -3.678 1 98.94 210 LEU A C 1
ATOM 1650 O O . LEU A 1 210 ? 4.781 -28.672 -3.352 1 98.94 210 LEU A O 1
ATOM 1654 N N . ILE A 1 211 ? 3.941 -26.594 -3.361 1 98.94 211 ILE A N 1
ATOM 1655 C CA . ILE A 1 211 ? 2.68 -27.016 -2.766 1 98.94 211 ILE A CA 1
ATOM 1656 C C . ILE A 1 211 ? 1.945 -27.953 -3.727 1 98.94 211 ILE A C 1
ATOM 1658 O O . ILE A 1 211 ? 1.532 -29.047 -3.344 1 98.94 211 ILE A O 1
ATOM 1662 N N . ALA A 1 212 ? 1.855 -27.578 -4.961 1 98.94 212 ALA A N 1
ATOM 1663 C CA . ALA A 1 212 ? 1.152 -28.375 -5.961 1 98.94 212 ALA A CA 1
ATOM 1664 C C . ALA A 1 212 ? 1.847 -29.719 -6.18 1 98.94 212 ALA A C 1
ATOM 1666 O O . ALA A 1 212 ? 1.189 -30.75 -6.277 1 98.94 212 ALA A O 1
ATOM 1667 N N . LEU A 1 213 ? 3.189 -29.719 -6.266 1 98.94 213 LEU A N 1
ATOM 1668 C CA . LEU A 1 213 ? 3.939 -30.953 -6.473 1 98.94 213 LEU A CA 1
ATOM 1669 C C . LEU A 1 213 ? 3.789 -31.875 -5.277 1 98.94 213 LEU A C 1
ATOM 1671 O O . LEU A 1 213 ? 3.756 -33.094 -5.438 1 98.94 213 LEU A O 1
ATOM 1675 N N . THR A 1 214 ? 3.773 -31.25 -4.105 1 98.94 214 THR A N 1
ATOM 1676 C CA . THR A 1 214 ? 3.49 -32.062 -2.922 1 98.94 214 THR A CA 1
ATOM 1677 C C . THR A 1 214 ? 2.117 -32.719 -3.031 1 98.94 214 THR A C 1
ATOM 1679 O O . THR A 1 214 ? 1.964 -33.906 -2.711 1 98.94 214 THR A O 1
ATOM 1682 N N . MET A 1 215 ? 1.137 -32.031 -3.498 1 98.94 215 MET A N 1
ATOM 1683 C CA . MET A 1 215 ? -0.211 -32.562 -3.68 1 98.94 215 MET A CA 1
ATOM 1684 C C . MET A 1 215 ? -0.229 -33.656 -4.754 1 98.94 215 MET A C 1
ATOM 1686 O O . MET A 1 215 ? -0.924 -34.656 -4.613 1 98.94 215 MET A O 1
ATOM 1690 N N . TRP A 1 216 ? 0.562 -33.406 -5.902 1 98.94 216 TRP A N 1
ATOM 1691 C CA . TRP A 1 216 ? 0.695 -34.469 -6.906 1 98.94 216 TRP A CA 1
ATOM 1692 C C . TRP A 1 216 ? 1.094 -35.781 -6.262 1 98.94 216 TRP A C 1
ATOM 1694 O O . TRP A 1 216 ? 0.465 -36.812 -6.508 1 98.94 216 TRP A O 1
ATOM 1704 N N . THR A 1 217 ? 2.084 -35.75 -5.43 1 98.88 217 THR A N 1
ATOM 1705 C CA . THR A 1 217 ? 2.699 -36.938 -4.832 1 98.88 217 THR A CA 1
ATOM 1706 C C . THR A 1 217 ? 1.783 -37.531 -3.775 1 98.88 217 THR A C 1
ATOM 1708 O O . THR A 1 217 ? 1.679 -38.75 -3.672 1 98.88 217 THR A O 1
ATOM 1711 N N . LYS A 1 218 ? 1.146 -36.75 -3.037 1 98.69 218 LYS A N 1
ATOM 1712 C CA . LYS A 1 218 ? 0.429 -37.188 -1.851 1 98.69 218 LYS A CA 1
ATOM 1713 C C . LYS A 1 218 ? -1.003 -37.594 -2.195 1 98.69 218 LYS A C 1
ATOM 1715 O O . LYS A 1 218 ? -1.538 -38.562 -1.629 1 98.69 218 LYS A O 1
ATOM 1720 N N . TYR A 1 219 ? -1.649 -36.781 -3.15 1 98.75 219 TYR A N 1
ATOM 1721 C CA . TYR A 1 219 ? -3.102 -36.875 -3.227 1 98.75 219 TYR A CA 1
ATOM 1722 C C . TYR A 1 219 ? -3.537 -37.438 -4.574 1 98.75 219 TYR A C 1
ATOM 1724 O O . TYR A 1 219 ? -4.684 -37.875 -4.738 1 98.75 219 TYR A O 1
ATOM 1732 N N . ALA A 1 220 ? -2.676 -37.438 -5.605 1 98.62 220 ALA A N 1
ATOM 1733 C CA . ALA A 1 220 ? -3.078 -37.969 -6.906 1 98.62 220 ALA A CA 1
ATOM 1734 C C . ALA A 1 220 ? -3.361 -39.469 -6.824 1 98.62 220 ALA A C 1
ATOM 1736 O O . ALA A 1 220 ? -2.838 -40.156 -5.949 1 98.62 220 ALA A O 1
ATOM 1737 N N . ALA A 1 221 ? -4.16 -39.938 -7.742 1 97.25 221 ALA A N 1
ATOM 1738 C CA . ALA A 1 221 ? -4.48 -41.344 -7.801 1 97.25 221 ALA A CA 1
ATOM 1739 C C . ALA A 1 221 ? -3.221 -42.188 -8.008 1 97.25 221 ALA A C 1
ATOM 1741 O O . ALA A 1 221 ? -2.26 -41.719 -8.633 1 97.25 221 ALA A O 1
ATOM 1742 N N . GLU A 1 222 ? -3.271 -43.438 -7.523 1 96.56 222 GLU A N 1
ATOM 1743 C CA . GLU A 1 222 ? -2.104 -44.312 -7.594 1 96.56 222 GLU A CA 1
ATOM 1744 C C . GLU A 1 222 ? -1.664 -44.531 -9.039 1 96.56 222 GLU A C 1
ATOM 1746 O O . GLU A 1 222 ? -0.471 -44.688 -9.312 1 96.56 222 GLU A O 1
ATOM 1751 N N . SER A 1 223 ? -2.562 -44.5 -9.969 1 96.19 223 SER A N 1
ATOM 1752 C CA . SER A 1 223 ? -2.258 -44.781 -11.375 1 96.19 223 SER A CA 1
ATOM 1753 C C . SER A 1 223 ? -1.877 -43.5 -12.109 1 96.19 223 SER A C 1
ATOM 1755 O O . SER A 1 223 ? -1.521 -43.531 -13.289 1 96.19 223 SER A O 1
ATOM 1757 N N . SER A 1 224 ? -1.99 -42.344 -11.453 1 98.12 224 SER A N 1
ATOM 1758 C CA . SER A 1 224 ? -1.77 -41.062 -12.078 1 98.12 224 SER A CA 1
ATOM 1759 C C . SER A 1 224 ? -0.294 -40.844 -12.391 1 98.12 224 SER A C 1
ATOM 1761 O O . SER A 1 224 ? 0.576 -41.188 -11.594 1 98.12 224 SER A O 1
ATOM 1763 N N . VAL A 1 225 ? 0.019 -40.156 -13.57 1 98.56 225 VAL A N 1
ATOM 1764 C CA . VAL A 1 225 ? 1.382 -39.781 -13.914 1 98.56 225 VAL A CA 1
ATOM 1765 C C . VAL A 1 225 ? 1.903 -38.75 -12.891 1 98.56 225 VAL A C 1
ATOM 1767 O O . VAL A 1 225 ? 3.105 -38.719 -12.617 1 98.56 225 VAL A O 1
ATOM 1770 N N . MET A 1 226 ? 0.956 -38.031 -12.273 1 98.69 226 MET A N 1
ATOM 1771 C CA . MET A 1 226 ? 1.334 -37.062 -11.242 1 98.69 226 MET A CA 1
ATOM 1772 C C . MET A 1 226 ? 1.909 -37.75 -10.023 1 98.69 226 MET A C 1
ATOM 1774 O O . MET A 1 226 ? 2.934 -37.344 -9.484 1 98.69 226 MET A O 1
ATOM 1778 N N . LYS A 1 227 ? 1.215 -38.812 -9.602 1 98 227 LYS A N 1
ATOM 1779 C CA . LYS A 1 227 ? 1.711 -39.625 -8.5 1 98 227 LYS A CA 1
ATOM 1780 C C . LYS A 1 227 ? 3.082 -40.219 -8.828 1 98 227 LYS A C 1
ATOM 1782 O O . LYS A 1 227 ? 3.975 -40.25 -7.977 1 98 227 LYS A O 1
ATOM 1787 N N . ALA A 1 228 ? 3.254 -40.625 -10.008 1 97.38 228 ALA A N 1
ATOM 1788 C CA . ALA A 1 228 ? 4.473 -41.312 -10.438 1 97.38 228 ALA A CA 1
ATOM 1789 C C . ALA A 1 228 ? 5.641 -40.344 -10.523 1 97.38 228 ALA A C 1
ATOM 1791 O O . ALA A 1 228 ? 6.777 -40.688 -10.188 1 97.38 228 ALA A O 1
ATOM 1792 N N . LYS A 1 229 ? 5.375 -39.094 -10.977 1 98.44 229 LYS A N 1
ATOM 1793 C CA . LYS A 1 229 ? 6.457 -38.188 -11.328 1 98.44 229 LYS A CA 1
ATOM 1794 C C . LYS A 1 229 ? 6.594 -37.062 -10.289 1 98.44 229 LYS A C 1
ATOM 1796 O O . LYS A 1 229 ? 7.617 -36.406 -10.242 1 98.44 229 LYS A O 1
ATOM 1801 N N . GLY A 1 230 ? 5.586 -36.906 -9.445 1 98.56 230 GLY A N 1
ATOM 1802 C CA . GLY A 1 230 ? 5.566 -35.781 -8.516 1 98.56 230 GLY A CA 1
ATOM 1803 C C . GLY A 1 230 ? 6.801 -35.719 -7.633 1 98.56 230 GLY A C 1
ATOM 1804 O O . GLY A 1 230 ? 7.43 -34.656 -7.516 1 98.56 230 GLY A O 1
ATOM 1805 N N . LYS A 1 231 ? 7.137 -36.812 -7.055 1 98.31 231 LYS A N 1
ATOM 1806 C CA . LYS A 1 231 ? 8.297 -36.906 -6.168 1 98.31 231 LYS A CA 1
ATOM 1807 C C . LYS A 1 231 ? 9.578 -36.531 -6.91 1 98.31 231 LYS A C 1
ATOM 1809 O O . LYS A 1 231 ? 10.406 -35.781 -6.402 1 98.31 231 LYS A O 1
ATOM 1814 N N . THR A 1 232 ? 9.727 -37.094 -8.094 1 98.44 232 THR A N 1
ATOM 1815 C CA . THR A 1 232 ? 10.93 -36.844 -8.891 1 98.44 232 THR A CA 1
ATOM 1816 C C . THR A 1 232 ? 11.086 -35.375 -9.211 1 98.44 232 THR A C 1
ATOM 1818 O O . THR A 1 232 ? 12.18 -34.812 -9.07 1 98.44 232 THR A O 1
ATOM 1821 N N . ILE A 1 233 ? 10.047 -34.75 -9.633 1 98.75 233 ILE A N 1
ATOM 1822 C CA . ILE A 1 233 ? 10.086 -33.344 -10 1 98.75 233 ILE A CA 1
ATOM 1823 C C . ILE A 1 233 ? 10.375 -32.5 -8.766 1 98.75 233 ILE A C 1
ATOM 1825 O O . ILE A 1 233 ? 11.172 -31.547 -8.82 1 98.75 233 ILE A O 1
ATOM 1829 N N . LEU A 1 234 ? 9.695 -32.812 -7.66 1 98.81 234 LEU A N 1
ATOM 1830 C CA . LEU A 1 234 ? 9.891 -32.094 -6.406 1 98.81 234 LEU A CA 1
ATOM 1831 C C . LEU A 1 234 ? 11.352 -32.156 -5.961 1 98.81 234 LEU A C 1
ATOM 1833 O O . LEU A 1 234 ? 11.961 -31.141 -5.637 1 98.81 234 LEU A O 1
ATOM 1837 N N . GLN A 1 235 ? 11.953 -33.344 -5.996 1 98.75 235 GLN A N 1
ATOM 1838 C CA . GLN A 1 235 ? 13.328 -33.531 -5.566 1 98.75 235 GLN A CA 1
ATOM 1839 C C . GLN A 1 235 ? 14.305 -32.812 -6.48 1 98.75 235 GLN A C 1
ATOM 1841 O O . GLN A 1 235 ? 15.258 -32.188 -6.008 1 98.75 235 GLN A O 1
ATOM 1846 N N . ALA A 1 236 ? 14.047 -32.875 -7.758 1 98.62 236 ALA A N 1
ATOM 1847 C CA . ALA A 1 236 ? 14.906 -32.156 -8.703 1 98.62 236 ALA A CA 1
ATOM 1848 C C . ALA A 1 236 ? 14.82 -30.656 -8.492 1 98.62 236 ALA A C 1
ATOM 1850 O O . ALA A 1 236 ? 15.82 -29.953 -8.617 1 98.62 236 ALA A O 1
ATOM 1851 N N . THR A 1 237 ? 13.633 -30.156 -8.25 1 98.75 237 THR A N 1
ATOM 1852 C CA . THR A 1 237 ? 13.438 -28.734 -7.984 1 98.75 237 THR A CA 1
ATOM 1853 C C . THR A 1 237 ? 14.242 -28.297 -6.762 1 98.75 237 THR A C 1
ATOM 1855 O O . THR A 1 237 ? 14.945 -27.281 -6.805 1 98.75 237 THR A O 1
ATOM 1858 N N . TRP A 1 238 ? 14.164 -29.078 -5.695 1 98.75 238 TRP A N 1
ATOM 1859 C CA . TRP A 1 238 ? 14.93 -28.766 -4.496 1 98.75 238 TRP A CA 1
ATOM 1860 C C . TRP A 1 238 ? 16.422 -28.859 -4.758 1 98.75 238 TRP A C 1
ATOM 1862 O O . TRP A 1 238 ? 17.219 -28.094 -4.203 1 98.75 238 TRP A O 1
ATOM 1872 N N . SER A 1 239 ? 16.828 -29.828 -5.559 1 98.19 239 SER A N 1
ATOM 1873 C CA . SER A 1 239 ? 18.234 -29.938 -5.91 1 98.19 239 SER A CA 1
ATOM 1874 C C . SER A 1 239 ? 18.719 -28.688 -6.645 1 98.19 239 SER A C 1
ATOM 1876 O O . SER A 1 239 ? 19.828 -28.188 -6.387 1 98.19 239 SER A O 1
ATOM 1878 N N . ASN A 1 240 ? 17.891 -28.203 -7.547 1 97.81 240 ASN A N 1
ATOM 1879 C CA . ASN A 1 240 ? 18.203 -26.969 -8.242 1 97.81 240 ASN A CA 1
ATOM 1880 C C . ASN A 1 240 ? 18.297 -25.781 -7.27 1 97.81 240 ASN A C 1
ATOM 1882 O O . ASN A 1 240 ? 19.234 -24.984 -7.344 1 97.81 240 ASN A O 1
ATOM 1886 N N . ILE A 1 241 ? 17.297 -25.703 -6.355 1 97.94 241 ILE A N 1
ATOM 1887 C CA . ILE A 1 241 ? 17.25 -24.625 -5.371 1 97.94 241 ILE A CA 1
ATOM 1888 C C . ILE A 1 241 ? 18.5 -24.688 -4.496 1 97.94 241 ILE A C 1
ATOM 1890 O O . ILE A 1 241 ? 19.094 -23.656 -4.184 1 97.94 241 ILE A O 1
ATOM 1894 N N . ALA A 1 242 ? 18.891 -25.859 -4.145 1 97.88 242 ALA A N 1
ATOM 1895 C CA . ALA A 1 242 ? 20.047 -26.062 -3.287 1 97.88 242 ALA A CA 1
ATOM 1896 C C . ALA A 1 242 ? 21.312 -25.531 -3.951 1 97.88 242 ALA A C 1
ATOM 1898 O O . ALA A 1 242 ? 22.219 -25.031 -3.271 1 97.88 242 ALA A O 1
ATOM 1899 N N . GLN A 1 243 ? 21.391 -25.656 -5.219 1 98.19 243 GLN A N 1
ATOM 1900 C CA . GLN A 1 243 ? 22.562 -25.156 -5.949 1 98.19 243 GLN A CA 1
ATOM 1901 C C . GLN A 1 243 ? 22.531 -23.641 -6.078 1 98.19 243 GLN A C 1
ATOM 1903 O O . GLN A 1 243 ? 23.578 -23 -6.152 1 98.19 243 GLN A O 1
ATOM 1908 N N . LEU A 1 244 ? 21.375 -23.094 -6 1 98.69 244 LEU A N 1
ATOM 1909 C CA . LEU A 1 244 ? 21.25 -21.672 -6.305 1 98.69 244 LEU A CA 1
ATOM 1910 C C . LEU A 1 244 ? 21.094 -20.859 -5.027 1 98.69 244 LEU A C 1
ATOM 1912 O O . LEU A 1 244 ? 21.266 -19.625 -5.039 1 98.69 244 LEU A O 1
ATOM 1916 N N . TYR A 1 245 ? 20.641 -21.484 -3.969 1 98.69 245 TYR A N 1
ATOM 1917 C CA . TYR A 1 245 ? 20.469 -20.766 -2.711 1 98.69 245 TYR A CA 1
ATOM 1918 C C . TYR A 1 245 ? 21.812 -20.484 -2.051 1 98.69 245 TYR A C 1
ATOM 1920 O O . TYR A 1 245 ? 22.641 -21.391 -1.902 1 98.69 245 TYR A O 1
ATOM 1928 N N . HIS A 1 246 ? 22.109 -19.312 -1.734 1 98.69 246 HIS A N 1
ATOM 1929 C CA . HIS A 1 246 ? 23.297 -18.922 -0.981 1 98.69 246 HIS A CA 1
ATOM 1930 C C . HIS A 1 246 ? 22.984 -18.781 0.505 1 98.69 246 HIS A C 1
ATOM 1932 O O . HIS A 1 246 ? 22.625 -17.703 0.968 1 98.69 246 HIS A O 1
ATOM 1938 N N . ALA A 1 247 ? 23.25 -19.797 1.274 1 98.19 247 ALA A N 1
ATOM 1939 C CA . ALA A 1 247 ? 22.844 -19.891 2.67 1 98.19 247 ALA A CA 1
ATOM 1940 C C . ALA A 1 247 ? 23.422 -18.75 3.502 1 98.19 247 ALA A C 1
ATOM 1942 O O . ALA A 1 247 ? 22.797 -18.281 4.453 1 98.19 247 ALA A O 1
ATOM 1943 N N . GLU A 1 248 ? 24.594 -18.25 3.15 1 97.06 248 GLU A N 1
ATOM 1944 C CA . GLU A 1 248 ? 25.203 -17.141 3.881 1 97.06 248 GLU A CA 1
ATOM 1945 C C . GLU A 1 248 ? 24.484 -15.836 3.598 1 97.06 248 GLU A C 1
ATOM 1947 O O . GLU A 1 248 ? 24.359 -14.984 4.48 1 97.06 248 GLU A O 1
ATOM 1952 N N . LEU A 1 249 ? 24.031 -15.68 2.385 1 98.31 249 LEU A N 1
ATOM 1953 C CA . LEU A 1 249 ? 23.312 -14.469 1.998 1 98.31 249 LEU A CA 1
ATOM 1954 C C . LEU A 1 249 ? 21.828 -14.594 2.289 1 98.31 249 LEU A C 1
ATOM 1956 O O . LEU A 1 249 ? 21.094 -13.602 2.277 1 98.31 249 LEU A O 1
ATOM 1960 N N . LYS A 1 250 ? 21.312 -15.789 2.471 1 98.19 250 LYS A N 1
ATOM 1961 C CA . LYS A 1 250 ? 19.906 -16.125 2.643 1 98.19 250 LYS A CA 1
ATOM 1962 C C . LYS A 1 250 ? 19.078 -15.633 1.462 1 98.19 250 LYS A C 1
ATOM 1964 O O . LYS A 1 250 ? 18.016 -15.023 1.65 1 98.19 250 LYS A O 1
ATOM 1969 N N . ASN A 1 251 ? 19.609 -15.805 0.318 1 98.56 251 ASN A N 1
ATOM 1970 C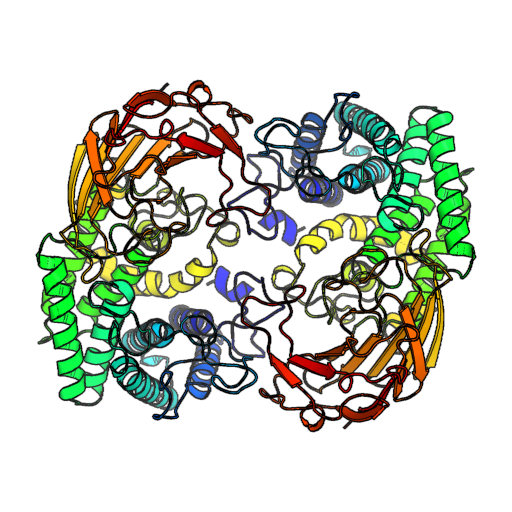 CA . ASN A 1 251 ? 18.953 -15.43 -0.933 1 98.56 251 ASN A CA 1
ATOM 1971 C C . ASN A 1 251 ? 19.156 -16.5 -2.008 1 98.56 251 ASN A C 1
ATOM 1973 O O . ASN A 1 251 ? 20.188 -17.172 -2.027 1 98.56 251 ASN A O 1
ATOM 1977 N N . LEU A 1 252 ? 18.125 -16.609 -2.855 1 98.69 252 LEU A N 1
ATOM 1978 C CA . LEU A 1 252 ? 18.359 -17.297 -4.121 1 98.69 252 LEU A CA 1
ATOM 1979 C C . LEU A 1 252 ? 19.203 -16.438 -5.062 1 98.69 252 LEU A C 1
ATOM 1981 O O . LEU A 1 252 ? 18.906 -15.258 -5.258 1 98.69 252 LEU A O 1
ATOM 1985 N N . ALA A 1 253 ? 20.266 -17.016 -5.586 1 98.62 253 ALA A N 1
ATOM 1986 C CA . ALA A 1 253 ? 21.016 -16.344 -6.645 1 98.62 253 ALA A CA 1
ATOM 1987 C C . ALA A 1 253 ? 20.172 -16.234 -7.918 1 98.62 253 ALA A C 1
ATOM 1989 O O . ALA A 1 253 ? 19.312 -17.062 -8.18 1 98.62 253 ALA A O 1
ATOM 1990 N N . GLY A 1 254 ? 20.391 -15.148 -8.727 1 98.19 254 GLY A N 1
ATOM 1991 C CA . GLY A 1 254 ? 19.719 -15.047 -10.016 1 98.19 254 GLY A CA 1
ATOM 1992 C C . GLY A 1 254 ? 20.172 -16.094 -11.016 1 98.19 254 GLY A C 1
ATOM 1993 O O . GLY A 1 254 ? 21.047 -16.906 -10.711 1 98.19 254 GLY A O 1
ATOM 1994 N N . PRO A 1 255 ? 19.547 -16.047 -12.164 1 98.5 255 PRO A N 1
ATOM 1995 C CA . PRO A 1 255 ? 18.453 -15.188 -12.609 1 98.5 255 PRO A CA 1
ATOM 1996 C C . PRO A 1 255 ? 17.094 -15.633 -12.078 1 98.5 255 PRO A C 1
ATOM 1998 O O . PRO A 1 255 ? 16.953 -16.75 -11.586 1 98.5 255 PRO A O 1
ATOM 2001 N N . TRP A 1 256 ? 16.094 -14.758 -12.109 1 98.25 256 TRP A N 1
ATOM 2002 C CA . TRP A 1 256 ? 14.727 -15.023 -11.672 1 98.25 256 TRP A CA 1
ATOM 2003 C C . TRP A 1 256 ? 13.719 -14.688 -12.766 1 98.25 256 TRP A C 1
ATOM 2005 O O . TRP A 1 256 ? 13.602 -13.523 -13.172 1 98.25 256 TRP A O 1
ATOM 2015 N N . ASP A 1 257 ? 12.867 -15.609 -13.156 1 97.12 257 ASP A N 1
ATOM 2016 C CA . ASP A 1 257 ? 11.891 -15.359 -14.219 1 97.12 257 ASP A CA 1
ATOM 2017 C C . ASP A 1 257 ? 10.797 -14.414 -13.742 1 97.12 257 ASP A C 1
ATOM 2019 O O . ASP A 1 257 ? 10.211 -13.68 -14.547 1 97.12 257 ASP A O 1
ATOM 2023 N N . ARG A 1 258 ? 10.523 -14.516 -12.43 1 96.12 258 ARG A N 1
ATOM 2024 C CA . ARG A 1 258 ? 9.477 -13.688 -11.844 1 96.12 258 ARG A CA 1
ATOM 2025 C C . ARG A 1 258 ? 9.742 -13.453 -10.359 1 96.12 258 ARG A C 1
ATOM 2027 O O . ARG A 1 258 ? 9.469 -14.32 -9.523 1 96.12 258 ARG A O 1
ATOM 2034 N N . SER A 1 259 ? 10.195 -12.312 -10.008 1 95.56 259 SER A N 1
ATOM 2035 C CA . SER A 1 259 ? 10.523 -12 -8.617 1 95.56 259 SER A CA 1
ATOM 2036 C C . SER A 1 259 ? 9.867 -10.695 -8.18 1 95.56 259 SER A C 1
ATOM 2038 O O . SER A 1 259 ? 9.82 -9.727 -8.945 1 95.56 259 SER A O 1
ATOM 2040 N N . TYR A 1 260 ? 9.375 -10.688 -6.914 1 95.5 260 TYR A N 1
ATOM 2041 C CA . TYR A 1 260 ? 8.742 -9.492 -6.363 1 95.5 260 TYR A CA 1
ATOM 2042 C C . TYR A 1 260 ? 9.648 -8.805 -5.355 1 95.5 260 TYR A C 1
ATOM 2044 O O . TYR A 1 260 ? 9.18 -8.094 -4.469 1 95.5 260 TYR A O 1
ATOM 2052 N N . GLY A 1 261 ? 10.914 -9.102 -5.426 1 96.12 261 GLY A N 1
ATOM 2053 C CA . GLY A 1 261 ? 11.953 -8.469 -4.625 1 96.12 261 GLY A CA 1
ATOM 2054 C C . GLY A 1 261 ? 13.352 -8.922 -4.992 1 96.12 261 GLY A C 1
ATOM 2055 O O . GLY A 1 261 ? 13.516 -9.828 -5.816 1 96.12 261 GLY A O 1
ATOM 2056 N N . PHE A 1 262 ? 14.336 -8.32 -4.375 1 97.81 262 PHE A N 1
ATOM 2057 C CA . PHE A 1 262 ? 15.727 -8.555 -4.746 1 97.81 262 PHE A CA 1
ATOM 2058 C C . PHE A 1 262 ? 16.516 -9.117 -3.572 1 97.81 262 PHE A C 1
ATOM 2060 O O . PHE A 1 262 ? 17.641 -9.586 -3.74 1 97.81 262 PHE A O 1
ATOM 2067 N N . ASP A 1 263 ? 15.93 -9.062 -2.428 1 98.06 263 ASP A N 1
ATOM 2068 C CA . ASP A 1 263 ? 16.469 -9.562 -1.166 1 98.06 263 ASP A CA 1
ATOM 2069 C C . ASP A 1 263 ? 15.398 -10.289 -0.355 1 98.06 263 ASP A C 1
ATOM 2071 O O . ASP A 1 263 ? 14.5 -9.648 0.197 1 98.06 263 ASP A O 1
ATOM 2075 N N . MET A 1 264 ? 15.531 -11.578 -0.2 1 98.12 264 MET A N 1
ATOM 2076 C CA . MET A 1 264 ? 14.508 -12.414 0.425 1 98.12 264 MET A CA 1
ATOM 2077 C C . MET A 1 264 ? 14.391 -12.102 1.913 1 98.12 264 MET A C 1
ATOM 2079 O O . MET A 1 264 ? 13.438 -12.531 2.566 1 98.12 264 MET A O 1
ATOM 2083 N N . GLN A 1 265 ? 15.289 -11.336 2.471 1 97.56 265 GLN A N 1
ATOM 2084 C CA . GLN A 1 265 ? 15.195 -10.93 3.869 1 97.56 265 GLN A CA 1
ATOM 2085 C C . GLN A 1 265 ? 14.422 -9.617 4.012 1 97.56 265 GLN A C 1
ATOM 2087 O O . GLN A 1 265 ? 14.18 -9.156 5.129 1 97.56 265 GLN A O 1
ATOM 2092 N N . LYS A 1 266 ? 13.984 -9.016 2.867 1 96.88 266 LYS A N 1
ATOM 2093 C CA . LYS A 1 266 ? 13.227 -7.766 2.889 1 96.88 266 LYS A CA 1
ATOM 2094 C C . LYS A 1 266 ? 11.828 -7.961 2.305 1 96.88 266 LYS A C 1
ATOM 2096 O O . LYS A 1 266 ? 10.93 -7.168 2.568 1 96.88 266 LYS A O 1
ATOM 2101 N N . TYR A 1 267 ? 11.672 -8.93 1.501 1 96.31 267 TYR A N 1
ATOM 2102 C CA . TYR A 1 267 ? 10.344 -9.258 0.998 1 96.31 267 TYR A CA 1
ATOM 2103 C C . TYR A 1 267 ? 10.031 -10.734 1.226 1 96.31 267 TYR A C 1
ATOM 2105 O O . TYR A 1 267 ? 10.938 -11.562 1.307 1 96.31 267 TYR A O 1
ATOM 2113 N N . PHE A 1 268 ? 8.828 -11.07 1.345 1 96.88 268 PHE A N 1
ATOM 2114 C CA . PHE A 1 268 ? 8.445 -12.453 1.606 1 96.88 268 PHE A CA 1
ATOM 2115 C C . PHE A 1 268 ? 8.156 -13.195 0.305 1 96.88 268 PHE A C 1
ATOM 2117 O O . PHE A 1 268 ? 7.184 -12.883 -0.384 1 96.88 268 PHE A O 1
ATOM 2124 N N . GLY A 1 269 ? 8.984 -14.125 -0.125 1 97.5 269 GLY A N 1
ATOM 2125 C CA . GLY A 1 269 ? 8.68 -15.148 -1.115 1 97.5 269 GLY A CA 1
ATOM 2126 C C . GLY A 1 269 ? 8.25 -16.469 -0.5 1 97.5 269 GLY A C 1
ATOM 2127 O O . GLY A 1 269 ? 8.773 -16.875 0.537 1 97.5 269 GLY A O 1
ATOM 2128 N N . ILE A 1 270 ? 7.352 -17.156 -1.08 1 98.5 270 ILE A N 1
ATOM 2129 C CA . ILE A 1 270 ? 6.727 -18.328 -0.486 1 98.5 270 ILE A CA 1
ATOM 2130 C C . ILE A 1 270 ? 7.781 -19.422 -0.258 1 98.5 270 ILE A C 1
ATOM 2132 O O . ILE A 1 270 ? 7.656 -20.234 0.662 1 98.5 270 ILE A O 1
ATOM 2136 N N . MET A 1 271 ? 8.922 -19.406 -1.009 1 98.56 271 MET A N 1
ATOM 2137 C CA . MET A 1 271 ? 10.047 -20.312 -0.762 1 98.56 271 MET A CA 1
ATOM 2138 C C . MET A 1 271 ? 10.57 -20.141 0.66 1 98.56 271 MET A C 1
ATOM 2140 O O . MET A 1 271 ? 11.039 -21.109 1.269 1 98.56 271 MET A O 1
ATOM 2144 N N . SER A 1 272 ? 10.477 -18.906 1.197 1 98.44 272 SER A N 1
ATOM 2145 C CA . SER A 1 272 ? 10.969 -18.641 2.545 1 98.44 272 SER A CA 1
ATOM 2146 C C . SER A 1 272 ? 10.219 -19.469 3.578 1 98.44 272 SER A C 1
ATOM 2148 O O . SER A 1 272 ? 10.797 -19.906 4.574 1 98.44 272 SER A O 1
ATOM 2150 N N . ALA A 1 273 ? 8.914 -19.703 3.336 1 98.56 273 ALA A N 1
ATOM 2151 C CA . ALA A 1 273 ? 8.133 -20.531 4.238 1 98.56 273 ALA A CA 1
ATOM 2152 C C . ALA A 1 273 ? 8.594 -21.984 4.176 1 98.56 273 ALA A C 1
ATOM 2154 O O . ALA A 1 273 ? 8.719 -22.656 5.211 1 98.56 273 ALA A O 1
ATOM 2155 N N . HIS A 1 274 ? 8.828 -22.516 2.973 1 98.88 274 HIS A N 1
ATOM 2156 C CA . HIS A 1 274 ? 9.32 -23.875 2.83 1 98.88 274 HIS A CA 1
ATOM 2157 C C . HIS A 1 274 ? 10.68 -24.047 3.502 1 98.88 274 HIS A C 1
ATOM 2159 O O . HIS A 1 274 ? 10.914 -25.016 4.215 1 98.88 274 HIS A O 1
ATOM 2165 N N . ILE A 1 275 ? 11.578 -23.062 3.262 1 98.81 275 ILE A N 1
ATOM 2166 C CA . ILE A 1 275 ? 12.914 -23.109 3.844 1 98.81 275 ILE A CA 1
ATOM 2167 C C . ILE A 1 275 ? 12.82 -23.078 5.367 1 98.81 275 ILE A C 1
ATOM 2169 O O . ILE A 1 275 ? 13.516 -23.828 6.055 1 98.81 275 ILE A O 1
ATOM 2173 N N . TRP A 1 276 ? 11.93 -22.234 5.867 1 98.56 276 TRP A N 1
ATOM 2174 C CA . TRP A 1 276 ? 11.688 -22.156 7.305 1 98.56 276 TRP A CA 1
ATOM 2175 C C . TRP A 1 276 ? 11.312 -23.516 7.879 1 98.56 276 TRP A C 1
ATOM 2177 O O . TRP A 1 276 ? 11.812 -23.906 8.938 1 98.56 276 TRP A O 1
ATOM 2187 N N . THR A 1 277 ? 10.477 -24.312 7.23 1 98.69 277 THR A N 1
ATOM 2188 C CA . THR A 1 277 ? 10.039 -25.594 7.75 1 98.69 277 THR A CA 1
ATOM 2189 C C . THR A 1 277 ? 11.18 -26.609 7.723 1 98.69 277 THR A C 1
ATOM 2191 O O . THR A 1 277 ? 11.148 -27.609 8.453 1 98.69 277 THR A O 1
ATOM 2194 N N . LEU A 1 278 ? 12.156 -26.391 6.891 1 98.75 278 LEU A N 1
ATOM 2195 C CA . LEU A 1 278 ? 13.227 -27.359 6.715 1 98.75 278 LEU A CA 1
ATOM 2196 C C . LEU A 1 278 ? 14.383 -27.062 7.668 1 98.75 278 LEU A C 1
ATOM 2198 O O . LEU A 1 278 ? 14.992 -27.984 8.211 1 98.75 278 LEU A O 1
ATOM 2202 N N . VAL A 1 279 ? 14.664 -25.734 7.91 1 98.5 279 VAL A N 1
ATOM 2203 C CA . VAL A 1 279 ? 15.922 -25.438 8.594 1 98.5 279 VAL A CA 1
ATOM 2204 C C . VAL A 1 279 ? 15.656 -24.531 9.789 1 98.5 279 VAL A C 1
ATOM 2206 O O . VAL A 1 279 ? 16.594 -24.141 10.5 1 98.5 279 VAL A O 1
ATOM 2209 N N . GLY A 1 280 ? 14.461 -24.203 10.094 1 97.94 280 GLY A N 1
ATOM 2210 C CA . GLY A 1 280 ? 14.109 -23.297 11.172 1 97.94 280 GLY A CA 1
ATOM 2211 C C . GLY A 1 280 ? 14.117 -21.844 10.75 1 97.94 280 GLY A C 1
ATOM 2212 O O . GLY A 1 280 ? 14.789 -21.469 9.789 1 97.94 280 GLY A O 1
ATOM 2213 N N . LYS A 1 281 ? 13.352 -21 11.398 1 96.38 281 LYS A N 1
ATOM 2214 C CA . LYS A 1 281 ? 13.148 -19.594 11.062 1 96.38 281 LYS A CA 1
ATOM 2215 C C . LYS A 1 281 ? 14.477 -18.844 11.055 1 96.38 281 LYS A C 1
ATOM 2217 O O . LYS A 1 281 ? 14.742 -18.047 10.156 1 96.38 281 LYS A O 1
ATOM 2222 N N . GLU A 1 282 ? 15.367 -19.047 12.055 1 95.88 282 GLU A N 1
ATOM 2223 C CA . GLU A 1 282 ? 16.609 -18.297 12.234 1 95.88 282 GLU A CA 1
ATOM 2224 C C . GLU A 1 282 ? 17.547 -18.484 11.039 1 95.88 282 GLU A C 1
ATOM 2226 O O . GLU A 1 282 ? 18.297 -17.578 10.688 1 95.88 282 GLU A O 1
ATOM 2231 N N . THR A 1 283 ? 17.469 -19.672 10.453 1 97 283 THR A N 1
ATOM 2232 C CA . THR A 1 283 ? 18.328 -19.984 9.328 1 97 283 THR A CA 1
ATOM 2233 C C . THR A 1 283 ? 17.656 -19.625 8.008 1 97 283 THR A C 1
ATOM 2235 O O . THR A 1 283 ? 18.328 -19.516 6.973 1 97 283 THR A O 1
ATOM 2238 N N . SER A 1 284 ? 16.375 -19.406 8.031 1 97.75 284 SER A N 1
ATOM 2239 C CA . SER A 1 284 ? 15.602 -19.047 6.844 1 97.75 284 SER A CA 1
ATOM 2240 C C . SER A 1 284 ? 15.688 -17.562 6.547 1 97.75 284 SER A C 1
ATOM 2242 O O . SER A 1 284 ? 16.203 -16.797 7.359 1 97.75 284 SER A O 1
ATOM 2244 N N . PRO A 1 285 ? 15.172 -17.062 5.379 1 97.88 285 PRO A N 1
ATOM 2245 C CA . PRO A 1 285 ? 15.203 -15.641 5.062 1 97.88 285 PRO A CA 1
ATOM 2246 C C . PRO A 1 285 ? 14.102 -14.852 5.777 1 97.88 285 PRO A C 1
ATOM 2248 O O . PRO A 1 285 ? 14.008 -13.633 5.617 1 97.88 285 PRO A O 1
ATOM 2251 N N . VAL A 1 286 ? 13.273 -15.445 6.594 1 96.94 286 VAL A N 1
ATOM 2252 C CA . VAL A 1 286 ? 12.125 -14.789 7.207 1 96.94 286 VAL A CA 1
ATOM 2253 C C . VAL A 1 286 ? 12.57 -14.031 8.453 1 96.94 286 VAL A C 1
ATOM 2255 O O . VAL A 1 286 ? 13.258 -14.586 9.312 1 96.94 286 VAL A O 1
ATOM 2258 N N . ILE A 1 287 ? 12.156 -12.805 8.539 1 94.75 287 ILE A N 1
ATOM 2259 C CA . ILE A 1 287 ? 12.523 -12.008 9.703 1 94.75 287 ILE A CA 1
ATOM 2260 C C . ILE A 1 287 ? 11.406 -12.086 10.75 1 94.75 287 ILE A C 1
ATOM 2262 O O . ILE A 1 287 ? 10.359 -12.672 10.5 1 94.75 287 ILE A O 1
ATOM 2266 N N . ASP A 1 288 ? 11.594 -11.594 11.945 1 91.5 288 ASP A N 1
ATOM 2267 C CA . ASP A 1 288 ? 10.641 -11.664 13.047 1 91.5 288 ASP A CA 1
ATOM 2268 C C . ASP A 1 288 ? 9.367 -10.891 12.727 1 91.5 288 ASP A C 1
ATOM 2270 O O . ASP A 1 288 ? 8.266 -11.32 13.078 1 91.5 288 ASP A O 1
ATOM 2274 N N . LYS A 1 289 ? 9.383 -9.781 12.039 1 90.88 289 LYS A N 1
ATOM 2275 C CA . LYS A 1 289 ? 8.219 -8.961 11.719 1 90.88 289 LYS A CA 1
ATOM 2276 C C . LYS A 1 289 ? 7.801 -9.148 10.266 1 90.88 289 LYS A C 1
ATOM 2278 O O . LYS A 1 289 ? 7.777 -8.188 9.492 1 90.88 289 LYS A O 1
ATOM 2283 N N . VAL A 1 290 ? 7.309 -10.383 10.055 1 92.81 290 VAL A N 1
ATOM 2284 C CA . VAL A 1 290 ? 7.012 -10.773 8.68 1 92.81 290 VAL A CA 1
ATOM 2285 C C . VAL A 1 290 ? 5.992 -9.812 8.078 1 92.81 290 VAL A C 1
ATOM 2287 O O . VAL A 1 290 ? 6.051 -9.5 6.883 1 92.81 290 VAL A O 1
ATOM 2290 N N . TYR A 1 291 ? 5.062 -9.227 8.914 1 90.06 291 TYR A N 1
ATOM 2291 C CA . TYR A 1 291 ? 4.016 -8.328 8.438 1 90.06 291 TYR A CA 1
ATOM 2292 C C . TYR A 1 291 ? 4.609 -7.02 7.93 1 90.06 291 TYR A C 1
ATOM 2294 O O . TYR A 1 291 ? 3.938 -6.254 7.234 1 90.06 291 TYR A O 1
ATOM 2302 N N . MET A 1 292 ? 5.914 -6.746 8.234 1 93.62 292 MET A N 1
ATOM 2303 C CA . MET A 1 292 ? 6.555 -5.516 7.789 1 93.62 292 MET A CA 1
ATOM 2304 C C . MET A 1 292 ? 7.379 -5.758 6.527 1 93.62 292 MET A C 1
ATOM 2306 O O . MET A 1 292 ? 7.844 -4.809 5.895 1 93.62 292 MET A O 1
ATOM 2310 N N . MET A 1 293 ? 7.551 -7.047 6.141 1 95.12 293 MET A N 1
ATOM 2311 C CA . MET A 1 293 ? 8.242 -7.344 4.887 1 95.12 293 MET A CA 1
ATOM 2312 C C . MET A 1 293 ? 7.395 -6.922 3.689 1 95.12 293 MET A C 1
ATOM 2314 O O . MET A 1 293 ? 6.164 -6.98 3.742 1 95.12 293 MET A O 1
ATOM 2318 N N . SER A 1 294 ? 8.086 -6.461 2.625 1 94.31 294 SER A N 1
ATOM 2319 C CA . SER A 1 294 ? 7.332 -6.277 1.389 1 94.31 294 SER A CA 1
ATOM 2320 C C . SER A 1 294 ? 6.766 -7.598 0.883 1 94.31 294 SER A C 1
ATOM 2322 O O . SER A 1 294 ? 7.312 -8.664 1.171 1 94.31 294 SER A O 1
ATOM 2324 N N . HIS A 1 295 ? 5.562 -7.535 0.256 1 94.25 295 HIS A N 1
ATOM 2325 C CA . HIS A 1 295 ? 4.906 -8.711 -0.303 1 94.25 295 HIS A CA 1
ATOM 2326 C C . HIS A 1 295 ? 4.523 -9.703 0.791 1 94.25 295 HIS A C 1
ATOM 2328 O O . HIS A 1 295 ? 4.473 -10.906 0.55 1 94.25 295 HIS A O 1
ATOM 2334 N N . ASN A 1 296 ? 4.297 -9.242 2.012 1 94.31 296 ASN A N 1
ATOM 2335 C CA . ASN A 1 296 ? 3.996 -10.094 3.156 1 94.31 296 ASN A CA 1
ATOM 2336 C C . ASN A 1 296 ? 2.631 -10.758 3.016 1 94.31 296 ASN A C 1
ATOM 2338 O O . ASN A 1 296 ? 2.332 -11.727 3.719 1 94.31 296 ASN A O 1
ATOM 2342 N N . ALA A 1 297 ? 1.771 -10.273 2.098 1 94.94 297 ALA A N 1
ATOM 2343 C CA . ALA A 1 297 ? 0.449 -10.859 1.886 1 94.94 297 ALA A CA 1
ATOM 2344 C C . ALA A 1 297 ? 0.554 -12.344 1.545 1 94.94 297 ALA A C 1
ATOM 2346 O O . ALA A 1 297 ? -0.316 -13.133 1.916 1 94.94 297 ALA A O 1
ATOM 2347 N N . ASP A 1 298 ? 1.651 -12.695 0.911 1 95.75 298 ASP A N 1
ATOM 2348 C CA . ASP A 1 298 ? 1.85 -14.086 0.499 1 95.75 298 ASP A CA 1
ATOM 2349 C C . ASP A 1 298 ? 2.104 -14.984 1.706 1 95.75 298 ASP A C 1
ATOM 2351 O O . ASP A 1 298 ? 1.985 -16.203 1.609 1 95.75 298 ASP A O 1
ATOM 2355 N N . PHE A 1 299 ? 2.43 -14.359 2.863 1 97 299 PHE A N 1
ATOM 2356 C CA . PHE A 1 299 ? 2.594 -15.156 4.074 1 97 299 PHE A CA 1
ATOM 2357 C C . PHE A 1 299 ? 1.288 -15.852 4.445 1 97 299 PHE A C 1
ATOM 2359 O O . PHE A 1 299 ? 1.293 -16.844 5.176 1 97 299 PHE A O 1
ATOM 2366 N N . ALA A 1 300 ? 0.183 -15.406 3.875 1 97.81 300 ALA A N 1
ATOM 2367 C CA . ALA A 1 300 ? -1.146 -15.93 4.168 1 97.81 300 ALA A CA 1
ATOM 2368 C C . ALA A 1 300 ? -1.277 -17.375 3.695 1 97.81 300 ALA A C 1
ATOM 2370 O O . ALA A 1 300 ? -2.156 -18.109 4.156 1 97.81 300 ALA A O 1
ATOM 2371 N N . ILE A 1 301 ? -0.397 -17.828 2.836 1 98.31 301 ILE A N 1
ATOM 2372 C CA . ILE A 1 301 ? -0.501 -19.172 2.277 1 98.31 301 ILE A CA 1
ATOM 2373 C C . ILE A 1 301 ? 0.205 -20.172 3.195 1 98.31 301 ILE A C 1
ATOM 2375 O O . ILE A 1 301 ? 0.088 -21.375 3.014 1 98.31 301 ILE A O 1
ATOM 2379 N N . SER A 1 302 ? 0.877 -19.688 4.262 1 98.06 302 SER A N 1
ATOM 2380 C CA . SER A 1 302 ? 1.807 -20.469 5.07 1 98.06 302 SER A CA 1
ATOM 2381 C C . SER A 1 302 ? 1.089 -21.594 5.801 1 98.06 302 SER A C 1
ATOM 2383 O O . SER A 1 302 ? 1.69 -22.625 6.102 1 98.06 302 SER A O 1
ATOM 2385 N N . PRO A 1 303 ? -0.282 -21.469 6.145 1 98.62 303 PRO A N 1
ATOM 2386 C CA . PRO A 1 303 ? -0.945 -22.641 6.734 1 98.62 303 PRO A CA 1
ATOM 2387 C C . PRO A 1 303 ? -0.869 -23.875 5.84 1 98.62 303 PRO A C 1
ATOM 2389 O O . PRO A 1 303 ? -0.688 -24.984 6.336 1 98.62 303 PRO A O 1
ATOM 2392 N N . LEU A 1 304 ? -0.999 -23.703 4.531 1 98.94 304 LEU A N 1
ATOM 2393 C CA . LEU A 1 304 ? -0.917 -24.828 3.619 1 98.94 304 LEU A CA 1
ATOM 2394 C C . LEU A 1 304 ? 0.48 -25.438 3.633 1 98.94 304 LEU A C 1
ATOM 2396 O O . LEU A 1 304 ? 0.628 -26.672 3.658 1 98.94 304 LEU A O 1
ATOM 2400 N N . VAL A 1 305 ? 1.525 -24.547 3.596 1 98.88 305 VAL A N 1
ATOM 2401 C CA . VAL A 1 305 ? 2.904 -25.031 3.672 1 98.88 305 VAL A CA 1
ATOM 2402 C C . VAL A 1 305 ? 3.113 -25.812 4.965 1 98.88 305 VAL A C 1
ATOM 2404 O O . VAL A 1 305 ? 3.686 -26.906 4.953 1 98.88 305 VAL A O 1
ATOM 2407 N N . ALA A 1 306 ? 2.613 -25.25 6.07 1 98.75 306 ALA A N 1
ATOM 2408 C CA . ALA A 1 306 ? 2.789 -25.859 7.383 1 98.75 306 ALA A CA 1
ATOM 2409 C C . ALA A 1 306 ? 2.102 -27.234 7.441 1 98.75 306 ALA A C 1
ATOM 2411 O O . ALA A 1 306 ? 2.68 -28.203 7.926 1 98.75 306 ALA A O 1
ATOM 2412 N N . ILE A 1 307 ? 0.896 -27.344 6.957 1 98.88 307 ILE A N 1
ATOM 2413 C CA . ILE A 1 307 ? 0.089 -28.547 7.008 1 98.88 307 ILE A CA 1
ATOM 2414 C C . ILE A 1 307 ? 0.765 -29.656 6.199 1 98.88 307 ILE A C 1
ATOM 2416 O O . ILE A 1 307 ? 0.783 -30.812 6.617 1 98.88 307 ILE A O 1
ATOM 2420 N N . LEU A 1 308 ? 1.413 -29.281 5.094 1 98.88 308 LEU A N 1
ATOM 2421 C CA . LEU A 1 308 ? 1.983 -30.266 4.184 1 98.88 308 LEU A CA 1
ATOM 2422 C C . LEU A 1 308 ? 3.445 -30.547 4.523 1 98.88 308 LEU A C 1
ATOM 2424 O O . LEU A 1 308 ? 4.059 -31.453 3.961 1 98.88 308 LEU A O 1
ATOM 2428 N N . SER A 1 309 ? 4.039 -29.844 5.453 1 98.75 309 SER A N 1
ATOM 2429 C CA . SER A 1 309 ? 5.488 -29.781 5.629 1 98.75 309 SER A CA 1
ATOM 2430 C C . SER A 1 309 ? 6.059 -31.141 6.039 1 98.75 309 SER A C 1
ATOM 2432 O O . SER A 1 309 ? 7.137 -31.516 5.582 1 98.75 309 SER A O 1
ATOM 2434 N N . SER A 1 310 ? 5.305 -31.859 6.969 1 98.56 310 SER A N 1
ATOM 2435 C CA . SER A 1 310 ? 5.84 -33.125 7.418 1 98.56 310 SER A CA 1
ATOM 2436 C C . SER A 1 310 ? 6.051 -34.094 6.242 1 98.56 310 SER A C 1
ATOM 2438 O O . SER A 1 310 ? 7.117 -34.688 6.113 1 98.56 310 SER A O 1
ATOM 2440 N N . PHE A 1 311 ? 5.082 -34.281 5.418 1 98.81 311 PHE A N 1
ATOM 2441 C CA . PHE A 1 311 ? 5.176 -35.156 4.246 1 98.81 311 PHE A CA 1
ATOM 2442 C C . PHE A 1 311 ? 6.164 -34.562 3.234 1 98.81 311 PHE A C 1
ATOM 2444 O O . PHE A 1 311 ? 7.043 -35.281 2.748 1 98.81 311 PHE A O 1
ATOM 2451 N N . HIS A 1 312 ? 6.016 -33.25 2.904 1 98.88 312 HIS A N 1
ATOM 2452 C CA . HIS A 1 312 ? 6.879 -32.594 1.938 1 98.88 312 HIS A CA 1
ATOM 2453 C C . HIS A 1 312 ? 8.352 -32.75 2.312 1 98.88 312 HIS A C 1
ATOM 2455 O O . HIS A 1 312 ? 9.172 -33.125 1.47 1 98.88 312 HIS A O 1
ATOM 2461 N N . ASN A 1 313 ? 8.672 -32.438 3.549 1 98.75 313 ASN A N 1
ATOM 2462 C CA . ASN A 1 313 ? 10.062 -32.406 3.998 1 98.75 313 ASN A CA 1
ATOM 2463 C C . ASN A 1 313 ? 10.695 -33.812 3.955 1 98.75 313 ASN A C 1
ATOM 2465 O O . ASN A 1 313 ? 11.906 -33.938 3.803 1 98.75 313 ASN A O 1
ATOM 2469 N N . SER A 1 314 ? 9.859 -34.844 4.09 1 98.75 314 SER A N 1
ATOM 2470 C CA . SER A 1 314 ? 10.359 -36.219 4.012 1 98.75 314 SER A CA 1
ATOM 2471 C C . SER A 1 314 ? 10.844 -36.531 2.605 1 98.75 314 SER A C 1
ATOM 2473 O O . SER A 1 314 ? 11.594 -37.5 2.414 1 98.75 314 SER A O 1
ATOM 2475 N N . LEU A 1 315 ? 10.398 -35.781 1.587 1 98.69 315 LEU A N 1
ATOM 2476 C CA . LEU A 1 315 ? 10.758 -36.031 0.196 1 98.69 315 LEU A CA 1
ATOM 2477 C C . LEU A 1 315 ? 12.023 -35.281 -0.186 1 98.69 315 LEU A C 1
ATOM 2479 O O . LEU A 1 315 ? 12.641 -35.562 -1.214 1 98.69 315 LEU A O 1
ATOM 2483 N N . VAL A 1 316 ? 12.398 -34.219 0.538 1 98.81 316 VAL A N 1
ATOM 2484 C CA . VAL A 1 316 ? 13.484 -33.312 0.177 1 98.81 316 VAL A CA 1
ATOM 2485 C C . VAL A 1 316 ? 14.828 -34 0.427 1 98.81 316 VAL A C 1
ATOM 2487 O O . VAL A 1 316 ? 15.078 -34.531 1.521 1 98.81 316 VAL A O 1
ATOM 2490 N N . PRO A 1 317 ? 15.703 -34.031 -0.586 1 98.56 317 PRO A N 1
ATOM 2491 C CA . PRO A 1 317 ? 17.016 -34.656 -0.38 1 98.56 317 PRO A CA 1
ATOM 2492 C C . PRO A 1 317 ? 17.797 -34.031 0.774 1 98.56 317 PRO A C 1
ATOM 2494 O O . PRO A 1 317 ? 17.797 -32.812 0.935 1 98.56 317 PRO A O 1
ATOM 2497 N N . ALA A 1 318 ? 18.453 -34.844 1.509 1 98.31 318 ALA A N 1
ATOM 2498 C CA . ALA A 1 318 ? 19.234 -34.406 2.658 1 98.31 318 ALA A CA 1
ATOM 2499 C C . ALA A 1 318 ? 20.312 -33.406 2.234 1 98.31 318 ALA A C 1
ATOM 2501 O O . ALA A 1 318 ? 20.594 -32.438 2.965 1 98.31 318 ALA A O 1
ATOM 2502 N N . THR A 1 319 ? 20.891 -33.625 1.12 1 98.06 319 THR A N 1
ATOM 2503 C CA . THR A 1 319 ? 21.938 -32.719 0.623 1 98.06 319 THR A CA 1
ATOM 2504 C C . THR A 1 319 ? 21.375 -31.328 0.365 1 98.06 319 THR A C 1
ATOM 2506 O O . THR A 1 319 ? 22.078 -30.344 0.538 1 98.06 319 THR A O 1
ATOM 2509 N N . ALA A 1 320 ? 20.156 -31.312 -0.12 1 98.56 320 ALA A N 1
ATOM 2510 C CA . ALA A 1 320 ? 19.531 -30.016 -0.328 1 98.56 320 ALA A CA 1
ATOM 2511 C C . ALA A 1 320 ? 19.312 -29.281 0.998 1 98.56 320 ALA A C 1
ATOM 2513 O O . ALA A 1 320 ? 19.578 -28.078 1.104 1 98.56 320 ALA A O 1
ATOM 2514 N N . VAL A 1 321 ? 18.797 -30 2.02 1 98.69 321 VAL A N 1
ATOM 2515 C CA . VAL A 1 321 ? 18.594 -29.406 3.338 1 98.69 321 VAL A CA 1
ATOM 2516 C C . VAL A 1 321 ? 19.906 -28.875 3.889 1 98.69 321 VAL A C 1
ATOM 2518 O O . VAL A 1 321 ? 19.969 -27.781 4.449 1 98.69 321 VAL A O 1
ATOM 2521 N N . ASP A 1 322 ? 20.969 -29.641 3.701 1 98.62 322 ASP A N 1
ATOM 2522 C CA . ASP A 1 322 ? 22.297 -29.219 4.164 1 98.62 322 ASP A CA 1
ATOM 2523 C C . ASP A 1 322 ? 22.734 -27.922 3.484 1 98.62 322 ASP A C 1
ATOM 2525 O O . ASP A 1 322 ? 23.312 -27.047 4.129 1 98.62 322 ASP A O 1
ATOM 2529 N N . ALA A 1 323 ? 22.469 -27.844 2.215 1 98.5 323 ALA A N 1
ATOM 2530 C CA . ALA A 1 323 ? 22.859 -26.672 1.443 1 98.5 323 ALA A CA 1
ATOM 2531 C C . ALA A 1 323 ? 22.094 -25.438 1.884 1 98.5 323 ALA A C 1
ATOM 2533 O O . ALA A 1 323 ? 22.578 -24.312 1.76 1 98.5 323 ALA A O 1
ATOM 2534 N N . LEU A 1 324 ? 20.844 -25.641 2.318 1 98.56 324 LEU A N 1
ATOM 2535 C CA . LEU A 1 324 ? 20.031 -24.516 2.822 1 98.56 324 LEU A CA 1
ATOM 2536 C C . LEU A 1 324 ? 20.578 -24.016 4.156 1 98.56 324 LEU A C 1
ATOM 2538 O O . LEU A 1 324 ? 20.453 -22.844 4.477 1 98.56 324 LEU A O 1
ATOM 2542 N N . ARG A 1 325 ? 21.156 -24.906 4.898 1 98.06 325 ARG A N 1
ATOM 2543 C CA . ARG A 1 325 ? 21.672 -24.594 6.227 1 98.06 325 ARG A CA 1
ATOM 2544 C C . ARG A 1 325 ? 23.047 -23.953 6.145 1 98.06 325 ARG A C 1
ATOM 2546 O O . ARG A 1 325 ? 23.359 -23.016 6.902 1 98.06 325 ARG A O 1
ATOM 2553 N N . THR A 1 326 ? 23.891 -24.578 5.34 1 97.94 326 THR A N 1
ATOM 2554 C CA . THR A 1 326 ? 25.281 -24.141 5.223 1 97.94 326 THR A CA 1
ATOM 2555 C C . THR A 1 326 ? 25.688 -24.047 3.76 1 97.94 326 THR A C 1
ATOM 2557 O O . THR A 1 326 ? 25.5 -24.984 2.988 1 97.94 326 THR A O 1
ATOM 2560 N N . PHE A 1 327 ? 26.219 -22.906 3.398 1 97.94 327 PHE A N 1
ATOM 2561 C CA . PHE A 1 327 ? 26.734 -22.719 2.047 1 97.94 327 PHE A CA 1
ATOM 2562 C C . PHE A 1 327 ? 27.734 -23.828 1.696 1 97.94 327 PHE A C 1
ATOM 2564 O O . PHE A 1 327 ? 28.734 -24.016 2.395 1 97.94 327 PHE A O 1
ATOM 2571 N N . PRO A 1 328 ? 27.547 -24.562 0.634 1 97.62 328 PRO A N 1
ATOM 2572 C CA . PRO A 1 328 ? 28.359 -25.75 0.373 1 97.62 328 PRO A CA 1
ATOM 2573 C C . PRO A 1 328 ? 29.734 -25.406 -0.196 1 97.62 328 PRO A C 1
ATOM 2575 O O . PRO A 1 328 ? 30.578 -26.297 -0.37 1 97.62 328 PRO A O 1
ATOM 2578 N N . GLY A 1 329 ? 30.047 -24.172 -0.545 1 98.12 329 GLY A N 1
ATOM 2579 C CA . GLY A 1 329 ? 31.312 -23.734 -1.137 1 98.12 329 GLY A CA 1
ATOM 2580 C C . GLY A 1 329 ? 31.156 -23.219 -2.551 1 98.12 329 GLY A C 1
ATOM 2581 O O . GLY A 1 329 ? 30.094 -23.375 -3.168 1 98.12 329 GLY A O 1
ATOM 2582 N N . GLU A 1 330 ? 32.219 -22.594 -2.992 1 98.44 330 GLU A N 1
ATOM 2583 C CA . GLU A 1 330 ? 32.219 -22 -4.32 1 98.44 330 GLU A CA 1
ATOM 2584 C C . GLU A 1 330 ? 31.906 -23.031 -5.398 1 98.44 330 GLU A C 1
ATOM 2586 O O . GLU A 1 330 ? 32.438 -24.141 -5.387 1 98.44 330 GLU A O 1
ATOM 2591 N N . HIS A 1 331 ? 31 -22.719 -6.297 1 98.75 331 HIS A N 1
ATOM 2592 C CA . HIS A 1 331 ? 30.641 -23.625 -7.375 1 98.75 331 HIS A CA 1
ATOM 2593 C C . HIS A 1 331 ? 29.938 -22.906 -8.508 1 98.75 331 HIS A C 1
ATOM 2595 O O . HIS A 1 331 ? 29.547 -21.734 -8.359 1 98.75 331 HIS A O 1
ATOM 2601 N N . MET A 1 332 ? 29.828 -23.562 -9.648 1 98.56 332 MET A N 1
ATOM 2602 C CA . MET A 1 332 ? 29.094 -23.109 -10.82 1 98.56 332 MET A CA 1
ATOM 2603 C C . MET A 1 332 ? 27.797 -23.906 -11 1 98.56 332 MET A C 1
ATOM 2605 O O . MET A 1 332 ? 27.734 -25.094 -10.664 1 98.56 332 MET A O 1
ATOM 2609 N N . VAL A 1 333 ? 26.797 -23.234 -11.398 1 98.62 333 VAL A N 1
ATOM 2610 C CA . VAL A 1 333 ? 25.547 -23.859 -11.812 1 98.62 333 VAL A CA 1
ATOM 2611 C C . VAL A 1 333 ? 25.328 -23.641 -13.305 1 98.62 333 VAL A C 1
ATOM 2613 O O . VAL A 1 333 ? 25.516 -22.531 -13.812 1 98.62 333 VAL A O 1
ATOM 2616 N N . SER A 1 334 ? 25.094 -24.609 -14.039 1 98.25 334 SER A N 1
ATOM 2617 C CA . SER A 1 334 ? 24.719 -24.547 -15.445 1 98.25 334 SER A CA 1
ATOM 2618 C C . SER A 1 334 ? 23.484 -25.406 -15.727 1 98.25 334 SER A C 1
ATOM 2620 O O . SER A 1 334 ? 23.5 -26.609 -15.453 1 98.25 334 SER A O 1
ATOM 2622 N N . THR A 1 335 ? 22.469 -24.844 -16.156 1 98.12 335 THR A N 1
ATOM 2623 C CA . THR A 1 335 ? 21.25 -25.562 -16.516 1 98.12 335 THR A CA 1
ATOM 2624 C C . THR A 1 335 ? 20.484 -24.812 -17.594 1 98.12 335 THR A C 1
ATOM 2626 O O . THR A 1 335 ? 21.047 -23.953 -18.281 1 98.12 335 THR A O 1
ATOM 2629 N N . SER A 1 336 ? 19.281 -25.25 -17.875 1 98.06 336 SER A N 1
ATOM 2630 C CA . SER A 1 336 ? 18.453 -24.641 -18.906 1 98.06 336 SER A CA 1
ATOM 2631 C C . SER A 1 336 ? 16.969 -24.734 -18.547 1 98.06 336 SER A C 1
ATOM 2633 O O . SER A 1 336 ? 16.578 -25.516 -17.672 1 98.06 336 SER A O 1
ATOM 2635 N N . ALA A 1 337 ? 16.219 -23.875 -19.094 1 97.88 337 ALA A N 1
ATOM 2636 C CA . ALA A 1 337 ? 14.758 -23.891 -18.969 1 97.88 337 ALA A CA 1
ATOM 2637 C C . ALA A 1 337 ? 14.094 -23.375 -20.25 1 97.88 337 ALA A C 1
ATOM 2639 O O . ALA A 1 337 ? 14.75 -22.781 -21.109 1 97.88 337 ALA A O 1
ATOM 2640 N N . GLN A 1 338 ? 12.812 -23.641 -20.422 1 97.94 338 GLN A N 1
ATOM 2641 C CA . GLN A 1 338 ? 12.109 -23.188 -21.609 1 97.94 338 GLN A CA 1
ATOM 2642 C C . GLN A 1 338 ? 10.641 -22.906 -21.312 1 97.94 338 GLN A C 1
ATOM 2644 O O . GLN A 1 338 ? 9.969 -23.703 -20.656 1 97.94 338 GLN A O 1
ATOM 2649 N N . SER A 1 339 ? 10.203 -21.766 -21.734 1 97.81 339 SER A N 1
ATOM 2650 C CA . SER A 1 339 ? 8.797 -21.375 -21.641 1 97.81 339 SER A CA 1
ATOM 2651 C C . SER A 1 339 ? 8.172 -21.219 -23.016 1 97.81 339 SER A C 1
ATOM 2653 O O . SER A 1 339 ? 8.195 -20.125 -23.594 1 97.81 339 SER A O 1
ATOM 2655 N N . ILE A 1 340 ? 7.605 -22.281 -23.469 1 96.38 340 ILE A N 1
ATOM 2656 C CA . ILE A 1 340 ? 6.852 -22.203 -24.719 1 96.38 340 ILE A CA 1
ATOM 2657 C C . ILE A 1 340 ? 5.523 -21.5 -24.484 1 96.38 340 ILE A C 1
ATOM 2659 O O . ILE A 1 340 ? 4.797 -21.828 -23.547 1 96.38 340 ILE A O 1
ATOM 2663 N N . PRO A 1 341 ? 5.023 -20.531 -25.25 1 96.69 341 PRO A N 1
ATOM 2664 C CA . PRO A 1 341 ? 5.547 -20.203 -26.578 1 96.69 341 PRO A CA 1
ATOM 2665 C C . PRO A 1 341 ? 6.473 -19 -26.578 1 96.69 341 PRO A C 1
ATOM 2667 O O . PRO A 1 341 ? 6.773 -18.438 -27.625 1 96.69 341 PRO A O 1
ATOM 2670 N N . TYR A 1 342 ? 6.91 -18.531 -25.438 1 97.44 342 TYR A N 1
ATOM 2671 C CA . TYR A 1 342 ? 7.562 -17.234 -25.328 1 97.44 342 TYR A CA 1
ATOM 2672 C C . TYR A 1 342 ? 9.023 -17.312 -25.75 1 97.44 342 TYR A C 1
ATOM 2674 O O . TYR A 1 342 ? 9.586 -16.344 -26.266 1 97.44 342 TYR A O 1
ATOM 2682 N N . ASP A 1 343 ? 9.625 -18.453 -25.547 1 98.12 343 ASP A N 1
ATOM 2683 C CA . ASP A 1 343 ? 11.023 -18.672 -25.906 1 98.12 343 ASP A CA 1
ATOM 2684 C C . ASP A 1 343 ? 11.148 -19.234 -27.328 1 98.12 343 ASP A C 1
ATOM 2686 O O . ASP A 1 343 ? 10.57 -20.266 -27.641 1 98.12 343 ASP A O 1
ATOM 2690 N N . TYR A 1 344 ? 11.953 -18.547 -28.156 1 98 344 TYR A N 1
ATOM 2691 C CA . TYR A 1 344 ? 12.258 -19.125 -29.469 1 98 344 TYR A CA 1
ATOM 2692 C C . TYR A 1 344 ? 13.188 -20.328 -29.344 1 98 344 TYR A C 1
ATOM 2694 O O . TYR A 1 344 ? 13.125 -21.25 -30.141 1 98 344 TYR A O 1
ATOM 2702 N N . VAL A 1 345 ? 14.07 -20.344 -28.359 1 97.44 345 VAL A N 1
ATOM 2703 C CA . VAL A 1 345 ? 14.992 -21.422 -28.016 1 97.44 345 VAL A CA 1
ATOM 2704 C C . VAL A 1 345 ? 15.094 -21.531 -26.484 1 97.44 345 VAL A C 1
ATOM 2706 O O . VAL A 1 345 ? 14.773 -20.594 -25.766 1 97.44 345 VAL A O 1
ATOM 2709 N N . PRO A 1 346 ? 15.477 -22.703 -25.984 1 98 346 PRO A N 1
ATOM 2710 C CA . PRO A 1 346 ? 15.633 -22.812 -24.531 1 98 346 PRO A CA 1
ATOM 2711 C C . PRO A 1 346 ? 16.594 -21.766 -23.953 1 98 346 PRO A C 1
ATOM 2713 O O . PRO A 1 346 ? 17.594 -21.438 -24.594 1 98 346 PRO A O 1
ATOM 2716 N N . ARG A 1 347 ? 16.281 -21.219 -22.844 1 98.31 347 ARG A N 1
ATOM 2717 C CA . ARG A 1 347 ? 17.172 -20.297 -22.125 1 98.31 347 ARG A CA 1
ATOM 2718 C C . ARG A 1 347 ? 18.328 -21.047 -21.469 1 98.31 347 ARG A C 1
ATOM 2720 O O . ARG A 1 347 ? 18.125 -22.109 -20.875 1 98.31 347 ARG A O 1
ATOM 2727 N N . ASN A 1 348 ? 19.5 -20.578 -21.641 1 98.5 348 ASN A N 1
ATOM 2728 C CA . ASN A 1 348 ? 20.672 -21.125 -20.984 1 98.5 348 ASN A CA 1
ATOM 2729 C C . ASN A 1 348 ? 21.016 -20.344 -19.719 1 98.5 348 ASN A C 1
ATOM 2731 O O . ASN A 1 348 ? 21.266 -19.141 -19.766 1 98.5 348 ASN A O 1
ATOM 2735 N N . ILE A 1 349 ? 21.062 -21.031 -18.594 1 98.62 349 ILE A N 1
ATOM 2736 C CA . ILE A 1 349 ? 21.203 -20.391 -17.281 1 98.62 349 ILE A CA 1
ATOM 2737 C C . ILE A 1 349 ? 22.562 -20.734 -16.688 1 98.62 349 ILE A C 1
ATOM 2739 O O . ILE A 1 349 ? 22.969 -21.906 -16.688 1 98.62 349 ILE A O 1
ATOM 2743 N N . SER A 1 350 ? 23.266 -19.766 -16.234 1 98.69 350 SER A N 1
ATOM 2744 C CA . SER A 1 350 ? 24.531 -19.938 -15.531 1 98.69 350 SER A CA 1
ATOM 2745 C C . SER A 1 350 ? 24.594 -19.078 -14.281 1 98.69 350 SER A C 1
ATOM 2747 O O . SER A 1 350 ? 24.109 -17.938 -14.273 1 98.69 350 SER A O 1
ATOM 2749 N N . ALA A 1 351 ? 25.156 -19.625 -13.242 1 98.88 351 ALA A N 1
ATOM 2750 C CA . ALA A 1 351 ? 25.391 -18.875 -12.016 1 98.88 351 ALA A CA 1
ATOM 2751 C C . ALA A 1 351 ? 26.688 -19.297 -11.352 1 98.88 351 ALA A C 1
ATOM 2753 O O . ALA A 1 351 ? 27.109 -20.453 -11.453 1 98.88 351 ALA A O 1
ATOM 2754 N N . TRP A 1 352 ? 27.359 -18.391 -10.844 1 98.94 352 TRP A N 1
ATOM 2755 C CA . TRP A 1 352 ? 28.531 -18.594 -10 1 98.94 352 TRP A CA 1
ATOM 2756 C C . TRP A 1 352 ? 28.266 -18.141 -8.57 1 98.94 352 TRP A C 1
ATOM 2758 O O . TRP A 1 352 ? 27.859 -17 -8.344 1 98.94 352 TRP A O 1
ATOM 2768 N N . LEU A 1 353 ? 28.344 -19.047 -7.605 1 98.88 353 LEU A N 1
ATOM 2769 C CA . LEU A 1 353 ? 28.234 -18.703 -6.191 1 98.88 353 LEU A CA 1
ATOM 2770 C C . LEU A 1 353 ? 29.578 -18.812 -5.492 1 98.88 353 LEU A C 1
ATOM 2772 O O . LEU A 1 353 ? 30.156 -19.906 -5.422 1 98.88 353 LEU A O 1
ATOM 2776 N N . GLY A 1 354 ? 30.109 -17.719 -5.113 1 98.5 354 GLY A N 1
ATOM 2777 C CA . GLY A 1 354 ? 31.297 -17.656 -4.297 1 98.5 354 GLY A CA 1
ATOM 2778 C C . GLY A 1 354 ? 31.016 -17.344 -2.84 1 98.5 354 GLY A C 1
ATOM 2779 O O . GLY A 1 354 ? 29.859 -17.25 -2.434 1 98.5 354 GLY A O 1
ATOM 2780 N N . GLU A 1 355 ? 32.125 -17.359 -2.066 1 96.94 355 GLU A N 1
ATOM 2781 C CA . GLU A 1 355 ? 31.938 -16.922 -0.684 1 96.94 355 GLU A CA 1
ATOM 2782 C C . GLU A 1 355 ? 31.375 -15.508 -0.62 1 96.94 355 GLU A C 1
ATOM 2784 O O . GLU A 1 355 ? 31.953 -14.57 -1.166 1 96.94 355 GLU A O 1
ATOM 2789 N N . LYS A 1 356 ? 30.219 -15.312 -0.122 1 97.88 356 LYS A N 1
ATOM 2790 C CA . LYS A 1 356 ? 29.578 -14.039 0.188 1 97.88 356 LYS A CA 1
ATOM 2791 C C . LYS A 1 356 ? 29.109 -13.336 -1.084 1 97.88 356 LYS A C 1
ATOM 2793 O O . LYS A 1 356 ? 28.875 -12.125 -1.075 1 97.88 356 LYS A O 1
ATOM 2798 N N . ILE A 1 357 ? 29.094 -13.969 -2.23 1 98.75 357 ILE A N 1
ATOM 2799 C CA . ILE A 1 357 ? 28.688 -13.328 -3.477 1 98.75 357 ILE A CA 1
ATOM 2800 C C . ILE A 1 357 ? 28.062 -14.367 -4.418 1 98.75 357 ILE A C 1
ATOM 2802 O O . ILE A 1 357 ? 28.406 -15.547 -4.355 1 98.75 357 ILE A O 1
ATOM 2806 N N . SER A 1 358 ? 27.156 -13.961 -5.191 1 98.88 358 SER A N 1
ATOM 2807 C CA . SER A 1 358 ? 26.641 -14.766 -6.293 1 98.88 358 SER A CA 1
ATOM 2808 C C . SER A 1 358 ? 26.438 -13.914 -7.543 1 98.88 358 SER A C 1
ATOM 2810 O O . SER A 1 358 ? 26.125 -12.727 -7.449 1 98.88 358 SER A O 1
ATOM 2812 N N . ILE A 1 359 ? 26.688 -14.422 -8.703 1 98.88 359 ILE A N 1
ATOM 2813 C CA . ILE A 1 359 ? 26.438 -13.852 -10.023 1 98.88 359 ILE A CA 1
ATOM 2814 C C . ILE A 1 359 ? 25.672 -14.859 -10.883 1 98.88 359 ILE A C 1
ATOM 2816 O O . ILE A 1 359 ? 26.062 -16.016 -11 1 98.88 359 ILE A O 1
ATOM 2820 N N . GLY A 1 360 ? 24.578 -14.492 -11.383 1 98.88 360 GLY A N 1
ATOM 2821 C CA . GLY A 1 360 ? 23.828 -15.398 -12.234 1 98.88 360 GLY A CA 1
ATOM 2822 C C . GLY A 1 360 ? 23.109 -14.68 -13.367 1 98.88 360 GLY A C 1
ATOM 2823 O O . GLY A 1 360 ? 22.734 -13.516 -13.227 1 98.88 360 GLY A O 1
ATOM 2824 N N . ALA A 1 361 ? 22.891 -15.344 -14.484 1 98.88 361 ALA A N 1
ATOM 2825 C CA . ALA A 1 361 ? 22.188 -14.781 -15.633 1 98.88 361 ALA A CA 1
ATOM 2826 C C . ALA A 1 361 ? 21.625 -15.883 -16.531 1 98.88 361 ALA A C 1
ATOM 2828 O O . ALA A 1 361 ? 21.938 -17.062 -16.344 1 98.88 361 ALA A O 1
ATOM 2829 N N . GLU A 1 362 ? 20.75 -15.484 -17.359 1 98.75 362 GLU A N 1
ATOM 2830 C CA . GLU A 1 362 ? 20.266 -16.406 -18.391 1 98.75 362 GLU A CA 1
ATOM 2831 C C . GLU A 1 362 ? 20.359 -15.781 -19.781 1 98.75 362 GLU A C 1
ATOM 2833 O O . GLU A 1 362 ? 20.141 -14.578 -19.938 1 98.75 362 GLU A O 1
ATOM 2838 N N . SER A 1 363 ? 20.828 -16.562 -20.75 1 98.75 363 SER A N 1
ATOM 2839 C CA . SER A 1 363 ? 20.734 -16.234 -22.172 1 98.75 363 SER A CA 1
ATOM 2840 C C . SER A 1 363 ? 19.359 -16.594 -22.734 1 98.75 363 SER A C 1
ATOM 2842 O O . SER A 1 363 ? 18.859 -17.703 -22.5 1 98.75 363 SER A O 1
ATOM 2844 N N . PHE A 1 364 ? 18.828 -15.68 -23.469 1 98.69 364 PHE A N 1
ATOM 2845 C CA . PHE A 1 364 ? 17.484 -15.953 -23.953 1 98.69 364 PHE A CA 1
ATOM 2846 C C . PHE A 1 364 ? 17.219 -15.242 -25.266 1 98.69 364 PHE A C 1
ATOM 2848 O O . PHE A 1 364 ? 17.984 -14.344 -25.656 1 98.69 364 PHE A O 1
ATOM 2855 N N . ASN A 1 365 ? 16.328 -15.656 -26.031 1 98.56 365 ASN A N 1
ATOM 2856 C CA . ASN A 1 365 ? 15.68 -15.078 -27.203 1 98.56 365 ASN A CA 1
ATOM 2857 C C . ASN A 1 365 ? 14.164 -15.258 -27.141 1 98.56 365 ASN A C 1
ATOM 2859 O O . ASN A 1 365 ? 13.656 -16.359 -27.344 1 98.56 365 ASN A O 1
ATOM 2863 N N . GLU A 1 366 ? 13.469 -14.172 -26.781 1 98.19 366 GLU A N 1
ATOM 2864 C CA . GLU A 1 366 ? 12.062 -14.273 -26.422 1 98.19 366 GLU A CA 1
ATOM 2865 C C . GLU A 1 366 ? 11.195 -13.391 -27.312 1 98.19 366 GLU A C 1
ATOM 2867 O O . GLU A 1 366 ? 11.711 -12.5 -28 1 98.19 366 GLU A O 1
ATOM 2872 N N . THR A 1 367 ? 9.961 -13.594 -27.312 1 97.06 367 THR A N 1
ATOM 2873 C CA . THR A 1 367 ? 9.008 -12.898 -28.188 1 97.06 367 THR A CA 1
ATOM 2874 C C . THR A 1 367 ? 8.625 -11.547 -27.594 1 97.06 367 THR A C 1
ATOM 2876 O O . THR A 1 367 ? 8.078 -10.695 -28.281 1 97.06 367 THR A O 1
ATOM 2879 N N . VAL A 1 368 ? 8.93 -11.375 -26.297 1 95.69 368 VAL A N 1
ATOM 2880 C CA . VAL A 1 368 ? 8.477 -10.18 -25.594 1 95.69 368 VAL A CA 1
ATOM 2881 C C . VAL A 1 368 ? 9.562 -9.711 -24.625 1 95.69 368 VAL A C 1
ATOM 2883 O O . VAL A 1 368 ? 10.375 -10.516 -24.156 1 95.69 368 VAL A O 1
ATOM 2886 N N . ILE A 1 369 ? 9.617 -8.406 -24.344 1 97.25 369 ILE A N 1
ATOM 2887 C CA . ILE A 1 369 ? 10.492 -7.863 -23.297 1 97.25 369 ILE A CA 1
ATOM 2888 C C . ILE A 1 369 ? 9.906 -8.156 -21.922 1 97.25 369 ILE A C 1
ATOM 2890 O O . ILE A 1 369 ? 8.711 -7.953 -21.703 1 97.25 369 ILE A O 1
ATOM 2894 N N . GLY A 1 370 ? 10.727 -8.656 -21.016 1 96.31 370 GLY A N 1
ATOM 2895 C CA . GLY A 1 370 ? 10.25 -8.914 -19.656 1 96.31 370 GLY A CA 1
ATOM 2896 C C . GLY A 1 370 ? 10.016 -10.391 -19.391 1 96.31 370 GLY A C 1
ATOM 2897 O O . GLY A 1 370 ? 9.438 -10.758 -18.375 1 96.31 370 GLY A O 1
ATOM 2898 N N . GLY A 1 371 ? 10.461 -11.273 -20.328 1 94.56 371 GLY A N 1
ATOM 2899 C CA . GLY A 1 371 ? 10.352 -12.711 -20.141 1 94.56 371 GLY A CA 1
ATOM 2900 C C . GLY A 1 371 ? 8.922 -13.219 -20.25 1 94.56 371 GLY A C 1
ATOM 2901 O O . GLY A 1 371 ? 8.031 -12.492 -20.688 1 94.56 371 GLY A O 1
ATOM 2902 N N . PRO A 1 372 ? 8.68 -14.438 -19.906 1 91.88 372 PRO A N 1
ATOM 2903 C CA . PRO A 1 372 ? 7.375 -15.07 -20.094 1 91.88 372 PRO A CA 1
ATOM 2904 C C . PRO A 1 372 ? 6.266 -14.398 -19.297 1 91.88 372 PRO A C 1
ATOM 2906 O O . PRO A 1 372 ? 5.098 -14.453 -19.672 1 91.88 372 PRO A O 1
ATOM 2909 N N . ALA A 1 373 ? 6.602 -13.773 -18.234 1 90.88 373 ALA A N 1
ATOM 2910 C CA . ALA A 1 373 ? 5.605 -13.047 -17.453 1 90.88 373 ALA A CA 1
ATOM 2911 C C . ALA A 1 373 ? 5.219 -11.742 -18.125 1 90.88 373 ALA A C 1
ATOM 2913 O O . ALA A 1 373 ? 4.266 -11.078 -17.719 1 90.88 373 ALA A O 1
ATOM 2914 N N . MET A 1 374 ? 5.977 -11.359 -19.172 1 94.69 374 MET A N 1
ATOM 2915 C CA . MET A 1 374 ? 5.762 -10.148 -19.969 1 94.69 374 MET A CA 1
ATOM 2916 C C . MET A 1 374 ? 5.77 -8.906 -19.094 1 94.69 374 MET A C 1
ATOM 2918 O O . MET A 1 374 ? 4.875 -8.062 -19.188 1 94.69 374 MET A O 1
ATOM 2922 N N . ASN A 1 375 ? 6.703 -8.859 -18.156 1 96.06 375 ASN A N 1
ATOM 2923 C CA . ASN A 1 375 ? 6.812 -7.785 -17.172 1 96.06 375 ASN A CA 1
ATOM 2924 C C . ASN A 1 375 ? 8.258 -7.535 -16.766 1 96.06 375 ASN A C 1
ATOM 2926 O O . ASN A 1 375 ? 8.805 -8.234 -15.914 1 96.06 375 ASN A O 1
ATOM 2930 N N . PRO A 1 376 ? 8.828 -6.445 -17.234 1 96.81 376 PRO A N 1
ATOM 2931 C CA . PRO A 1 376 ? 10.242 -6.168 -16.938 1 96.81 376 PRO A CA 1
ATOM 2932 C C . PRO A 1 376 ? 10.5 -5.93 -15.453 1 96.81 376 PRO A C 1
ATOM 2934 O O . PRO A 1 376 ? 11.625 -6.113 -14.984 1 96.81 376 PRO A O 1
ATOM 2937 N N . SER A 1 377 ? 9.469 -5.574 -14.672 1 96.12 377 SER A N 1
ATOM 2938 C CA . SER A 1 377 ? 9.664 -5.266 -13.258 1 96.12 377 SER A CA 1
ATOM 2939 C C . SER A 1 377 ? 9.875 -6.535 -12.438 1 96.12 377 SER A C 1
ATOM 2941 O O . SER A 1 377 ? 10.398 -6.48 -11.32 1 96.12 377 SER A O 1
ATOM 2943 N N . THR A 1 378 ? 9.445 -7.668 -12.977 1 97.25 378 THR A N 1
ATOM 2944 C CA . THR A 1 378 ? 9.578 -8.891 -12.195 1 97.25 378 THR A CA 1
ATOM 2945 C C . THR A 1 378 ? 10.586 -9.836 -12.836 1 97.25 378 THR A C 1
ATOM 2947 O O . THR A 1 378 ? 10.992 -10.828 -12.234 1 97.25 378 THR A O 1
ATOM 2950 N N . PHE A 1 379 ? 10.969 -9.562 -14.117 1 98.06 379 PHE A N 1
ATOM 2951 C CA . PHE A 1 379 ? 11.922 -10.383 -14.852 1 98.06 379 PHE A CA 1
ATOM 2952 C C . PHE A 1 379 ? 13.352 -9.922 -14.594 1 98.06 379 PHE A C 1
ATOM 2954 O O . PHE A 1 379 ? 13.727 -8.812 -14.969 1 98.06 379 PHE A O 1
ATOM 2961 N N . ASN A 1 380 ? 14.195 -10.758 -13.938 1 98.44 380 ASN A N 1
ATOM 2962 C CA . ASN A 1 380 ? 15.586 -10.445 -13.617 1 98.44 380 ASN A CA 1
ATOM 2963 C C . ASN A 1 380 ? 16.547 -11.43 -14.281 1 98.44 380 ASN A C 1
ATOM 2965 O O . ASN A 1 380 ? 16.938 -12.422 -13.68 1 98.44 380 ASN A O 1
ATOM 2969 N N . SER A 1 381 ? 17 -11.078 -15.445 1 98.62 381 SER A N 1
ATOM 2970 C CA . SER A 1 381 ? 17.734 -12.008 -16.297 1 98.62 381 SER A CA 1
ATOM 2971 C C . SER A 1 381 ? 19.219 -12.047 -15.914 1 98.62 381 SER A C 1
ATOM 2973 O O . SER A 1 381 ? 19.938 -12.953 -16.312 1 98.62 381 SER A O 1
ATOM 2975 N N . ALA A 1 382 ? 19.703 -11.086 -15.211 1 98.88 382 ALA A N 1
ATOM 2976 C CA . ALA A 1 382 ? 21.078 -11.016 -14.719 1 98.88 382 ALA A CA 1
ATOM 2977 C C . ALA A 1 382 ? 21.141 -10.344 -13.352 1 98.88 382 ALA A C 1
ATOM 2979 O O . ALA A 1 382 ? 20.609 -9.242 -13.172 1 98.88 382 ALA A O 1
ATOM 2980 N N . VAL A 1 383 ? 21.781 -11.016 -12.398 1 98.88 383 VAL A N 1
ATOM 2981 C CA . VAL A 1 383 ? 21.75 -10.539 -11.016 1 98.88 383 VAL A CA 1
ATOM 2982 C C . VAL A 1 383 ? 23.094 -10.781 -10.352 1 98.88 383 VAL A C 1
ATOM 2984 O O . VAL A 1 383 ? 23.734 -11.82 -10.562 1 98.88 383 VAL A O 1
ATOM 2987 N N . VAL A 1 384 ? 23.594 -9.844 -9.672 1 98.94 384 VAL A N 1
ATOM 2988 C CA . VAL A 1 384 ? 24.703 -9.977 -8.742 1 98.94 384 VAL A CA 1
ATOM 2989 C C . VAL A 1 384 ? 24.234 -9.664 -7.324 1 98.94 384 VAL A C 1
ATOM 2991 O O . VAL A 1 384 ? 23.531 -8.672 -7.102 1 98.94 384 VAL A O 1
ATOM 2994 N N . GLN A 1 385 ? 24.5 -10.523 -6.344 1 98.81 385 GLN A N 1
ATOM 2995 C CA . GLN A 1 385 ? 24.25 -10.273 -4.926 1 98.81 385 GLN A CA 1
ATOM 2996 C C . GLN A 1 385 ? 25.516 -10.469 -4.105 1 98.81 385 GLN A C 1
ATOM 2998 O O . GLN A 1 385 ? 26.328 -11.352 -4.41 1 98.81 385 GLN A O 1
ATOM 3003 N N . TRP A 1 386 ? 25.719 -9.672 -3.104 1 98.81 386 TRP A N 1
ATOM 3004 C CA . TRP A 1 386 ? 26.906 -9.82 -2.279 1 98.81 386 TRP A CA 1
ATOM 3005 C C . TRP A 1 386 ? 26.656 -9.328 -0.861 1 98.81 386 TRP A C 1
ATOM 3007 O O . TRP A 1 386 ? 25.656 -8.664 -0.596 1 98.81 386 TRP A O 1
ATOM 3017 N N . ASP A 1 387 ? 27.453 -9.75 0.042 1 98.31 387 ASP A N 1
ATOM 3018 C CA . ASP A 1 387 ? 27.438 -9.289 1.426 1 98.31 387 ASP A CA 1
ATOM 3019 C C . ASP A 1 387 ? 28.078 -7.914 1.551 1 98.31 387 ASP A C 1
ATOM 3021 O O . ASP A 1 387 ? 29.281 -7.758 1.266 1 98.31 387 ASP A O 1
ATOM 3025 N N . THR A 1 388 ? 27.391 -6.914 1.969 1 97.44 388 THR A N 1
ATOM 3026 C CA . THR A 1 388 ? 27.938 -5.566 2.096 1 97.44 388 THR A CA 1
ATOM 3027 C C . THR A 1 388 ? 28.578 -5.367 3.461 1 97.44 388 THR A C 1
ATOM 3029 O O . THR A 1 388 ? 29.25 -4.363 3.695 1 97.44 388 THR A O 1
ATOM 3032 N N . GLY A 1 389 ? 28.438 -6.324 4.344 1 95.06 389 GLY A N 1
ATOM 3033 C CA . GLY A 1 389 ? 28.797 -6.18 5.746 1 95.06 389 GLY A CA 1
ATOM 3034 C C . GLY A 1 389 ? 27.656 -5.68 6.609 1 95.06 389 GLY A C 1
ATOM 3035 O O . GLY A 1 389 ? 27.688 -5.793 7.836 1 95.06 389 GLY A O 1
ATOM 3036 N N . ALA A 1 390 ? 26.641 -5.152 6.047 1 93.88 390 ALA A N 1
ATOM 3037 C CA . ALA A 1 390 ? 25.453 -4.652 6.734 1 93.88 390 ALA A CA 1
ATOM 3038 C C . ALA A 1 390 ? 24.188 -5.09 6.012 1 93.88 390 ALA A C 1
ATOM 3040 O O . ALA A 1 390 ? 23.203 -4.34 5.957 1 93.88 390 ALA A O 1
ATOM 3041 N N . GLY A 1 391 ? 24.219 -6.273 5.426 1 94.12 391 GLY A N 1
ATOM 3042 C CA . GLY A 1 391 ? 23.125 -6.793 4.625 1 94.12 391 GLY A CA 1
ATOM 3043 C C . GLY A 1 391 ? 23.547 -7.195 3.227 1 94.12 391 GLY A C 1
ATOM 3044 O O . GLY A 1 391 ? 24.734 -7.395 2.959 1 94.12 391 GLY A O 1
ATOM 3045 N N . VAL A 1 392 ? 22.578 -7.336 2.357 1 97.56 392 VAL A N 1
ATOM 3046 C CA . VAL A 1 392 ? 22.844 -7.852 1.018 1 97.56 392 VAL A CA 1
ATOM 3047 C C . VAL A 1 392 ? 22.75 -6.719 -0.001 1 97.56 392 VAL A C 1
ATOM 3049 O O . VAL A 1 392 ? 21.781 -5.957 0.001 1 97.56 392 VAL A O 1
ATOM 3052 N N . GLY A 1 393 ? 23.828 -6.473 -0.786 1 98.38 393 GLY A N 1
ATOM 3053 C CA . GLY A 1 393 ? 23.75 -5.656 -1.985 1 98.38 393 GLY A CA 1
ATOM 3054 C C . GLY A 1 393 ? 23.297 -6.43 -3.211 1 98.38 393 GLY A C 1
ATOM 3055 O O . GLY A 1 393 ? 23.469 -7.648 -3.275 1 98.38 393 GLY A O 1
ATOM 3056 N N . TRP A 1 394 ? 22.719 -5.75 -4.148 1 98.75 394 TRP A N 1
ATOM 3057 C CA . TRP A 1 394 ? 22.297 -6.434 -5.367 1 98.75 394 TRP A CA 1
ATOM 3058 C C . TRP A 1 394 ? 22.391 -5.504 -6.57 1 98.75 394 TRP A C 1
ATOM 3060 O O . TRP A 1 394 ? 22.297 -4.285 -6.434 1 98.75 394 TRP A O 1
ATOM 3070 N N . ILE A 1 395 ? 22.641 -6.031 -7.699 1 98.81 395 ILE A N 1
ATOM 3071 C CA . ILE A 1 395 ? 22.578 -5.453 -9.039 1 98.81 395 ILE A CA 1
ATOM 3072 C C . ILE A 1 395 ? 21.688 -6.316 -9.93 1 98.81 395 ILE A C 1
ATOM 3074 O O . ILE A 1 395 ? 21.844 -7.543 -9.969 1 98.81 395 ILE A O 1
ATOM 3078 N N . THR A 1 396 ? 20.766 -5.754 -10.531 1 98.62 396 THR A N 1
ATOM 3079 C CA . THR A 1 396 ? 19.969 -6.504 -11.492 1 98.62 396 THR A CA 1
ATOM 3080 C C . THR A 1 396 ? 19.828 -5.738 -12.805 1 98.62 396 THR A C 1
ATOM 3082 O O . THR A 1 396 ? 19.766 -4.508 -12.812 1 98.62 396 THR A O 1
ATOM 3085 N N . LEU A 1 397 ? 19.859 -6.434 -13.891 1 98.75 397 LEU A N 1
ATOM 3086 C CA . LEU A 1 397 ? 19.641 -5.848 -15.211 1 98.75 397 LEU A CA 1
ATOM 3087 C C . LEU A 1 397 ? 18.156 -5.641 -15.469 1 98.75 397 LEU A C 1
ATOM 3089 O O . LEU A 1 397 ? 17.375 -6.594 -15.422 1 98.75 397 LEU A O 1
ATOM 3093 N N . TYR A 1 398 ? 17.75 -4.414 -15.688 1 98.25 398 TYR A N 1
ATOM 3094 C CA . TYR A 1 398 ? 16.375 -4.141 -16.094 1 98.25 398 TYR A CA 1
ATOM 3095 C C . TYR A 1 398 ? 16.156 -4.504 -17.562 1 98.25 398 TYR A C 1
ATOM 3097 O O . TYR A 1 398 ? 16.891 -4.035 -18.438 1 98.25 398 TYR A O 1
ATOM 3105 N N . ALA A 1 399 ? 15.188 -5.273 -17.812 1 98.06 399 ALA A N 1
ATOM 3106 C CA . ALA A 1 399 ? 15.008 -5.852 -19.141 1 98.06 399 ALA A CA 1
ATOM 3107 C C . ALA A 1 399 ? 14.523 -4.797 -20.141 1 98.06 399 ALA A C 1
ATOM 3109 O O . ALA A 1 399 ? 13.453 -4.211 -19.969 1 98.06 399 ALA A O 1
ATOM 3110 N N . THR A 1 400 ? 15.273 -4.57 -21.188 1 97.88 400 THR A N 1
ATOM 3111 C CA . THR A 1 400 ? 14.891 -3.629 -22.234 1 97.88 400 THR A CA 1
ATOM 3112 C C . THR A 1 400 ? 14.961 -4.289 -23.609 1 97.88 400 THR A C 1
ATOM 3114 O O . THR A 1 400 ? 14.594 -3.684 -24.625 1 97.88 400 THR A O 1
ATOM 3117 N N . GLU A 1 401 ? 15.539 -5.527 -23.688 1 98 401 GLU A N 1
ATOM 3118 C CA . GLU A 1 401 ? 15.727 -6.242 -24.953 1 98 401 GLU A CA 1
ATOM 3119 C C . GLU A 1 401 ? 15.062 -7.613 -24.906 1 98 401 GLU A C 1
ATOM 3121 O O . GLU A 1 401 ? 14.914 -8.211 -23.844 1 98 401 GLU A O 1
ATOM 3126 N N . GLN A 1 402 ? 14.727 -8.148 -26.062 1 98 402 GLN A N 1
ATOM 3127 C CA . GLN A 1 402 ? 14.062 -9.438 -26.172 1 98 402 GLN A CA 1
ATOM 3128 C C . GLN A 1 402 ? 15.07 -10.586 -26.172 1 98 402 GLN A C 1
ATOM 3130 O O . GLN A 1 402 ? 14.703 -11.75 -26 1 98 402 GLN A O 1
ATOM 3135 N N . ALA A 1 403 ? 16.312 -10.234 -26.359 1 98.62 403 ALA A N 1
ATOM 3136 C CA . ALA A 1 403 ? 17.344 -11.273 -26.406 1 98.62 403 ALA A CA 1
ATOM 3137 C C . ALA A 1 403 ? 18.594 -10.844 -25.656 1 98.62 403 ALA A C 1
ATOM 3139 O O . ALA A 1 403 ? 18.969 -9.664 -25.656 1 98.62 403 ALA A O 1
ATOM 3140 N N . LEU A 1 404 ? 19.266 -11.773 -25.062 1 98.81 404 LEU A N 1
ATOM 3141 C CA . LEU A 1 404 ? 20.469 -11.57 -24.281 1 98.81 404 LEU A CA 1
ATOM 3142 C C . LEU A 1 404 ? 21.375 -12.797 -24.359 1 98.81 404 LEU A C 1
ATOM 3144 O O . LEU A 1 404 ? 20.922 -13.93 -24.234 1 98.81 404 LEU A O 1
ATOM 3148 N N . ASP A 1 405 ? 22.594 -12.609 -24.734 1 98.88 405 ASP A N 1
ATOM 3149 C CA . ASP A 1 405 ? 23.656 -13.594 -24.547 1 98.88 405 ASP A CA 1
ATOM 3150 C C . ASP A 1 405 ? 24.484 -13.281 -23.297 1 98.88 405 ASP A C 1
ATOM 3152 O O . ASP A 1 405 ? 25.188 -12.266 -23.25 1 98.88 405 ASP A O 1
ATOM 3156 N N . ALA A 1 406 ? 24.438 -14.164 -22.375 1 98.81 406 ALA A N 1
ATOM 3157 C CA . ALA A 1 406 ? 25.094 -13.906 -21.094 1 98.81 406 ALA A CA 1
ATOM 3158 C C . ALA A 1 406 ? 26.156 -14.961 -20.812 1 98.81 406 ALA A C 1
ATOM 3160 O O . ALA A 1 406 ? 25.969 -16.141 -21.094 1 98.81 406 ALA A O 1
ATOM 3161 N N . VAL A 1 407 ? 27.25 -14.555 -20.344 1 98.81 407 VAL A N 1
ATOM 3162 C CA . VAL A 1 407 ? 28.328 -15.43 -19.875 1 98.81 407 VAL A CA 1
ATOM 3163 C C . VAL A 1 407 ? 28.688 -15.062 -18.438 1 98.81 407 VAL A C 1
ATOM 3165 O O . VAL A 1 407 ? 28.984 -13.898 -18.141 1 98.81 407 VAL A O 1
ATOM 3168 N N . VAL A 1 408 ? 28.688 -16.047 -17.578 1 98.62 408 VAL A N 1
ATOM 3169 C CA . VAL A 1 408 ? 28.953 -15.867 -16.156 1 98.62 408 VAL A CA 1
ATOM 3170 C C . VAL A 1 408 ? 30.156 -16.703 -15.742 1 98.62 408 VAL A C 1
ATOM 3172 O O . VAL A 1 408 ? 30.359 -17.797 -16.25 1 98.62 408 VAL A O 1
ATOM 3175 N N . GLY A 1 409 ? 30.891 -16.203 -14.914 1 98.06 409 GLY A N 1
ATOM 3176 C CA . GLY A 1 409 ? 31.984 -16.938 -14.273 1 98.06 409 GLY A CA 1
ATOM 3177 C C . GLY A 1 409 ? 32.438 -16.312 -12.961 1 98.06 409 GLY A C 1
ATOM 3178 O O . GLY A 1 409 ? 31.797 -15.375 -12.469 1 98.06 409 GLY A O 1
ATOM 3179 N N . PRO A 1 410 ? 33.5 -16.906 -12.367 1 98.5 410 PRO A N 1
ATOM 3180 C CA . PRO A 1 410 ? 34 -16.328 -11.117 1 98.5 410 PRO A CA 1
ATOM 3181 C C . PRO A 1 410 ? 34.375 -14.859 -11.25 1 98.5 410 PRO A C 1
ATOM 3183 O O . PRO A 1 410 ? 35.375 -14.531 -11.914 1 98.5 410 PRO A O 1
ATOM 3186 N N . GLY A 1 411 ? 33.562 -14.016 -10.727 1 98.19 411 GLY A N 1
ATOM 3187 C CA . GLY A 1 411 ? 33.875 -12.594 -10.633 1 98.19 411 GLY A CA 1
ATOM 3188 C C . GLY A 1 411 ? 33.5 -11.82 -11.891 1 98.19 411 GLY A C 1
ATOM 3189 O O . GLY A 1 411 ? 34 -10.711 -12.102 1 98.19 411 GLY A O 1
ATOM 3190 N N . TYR A 1 412 ? 32.75 -12.383 -12.75 1 98.56 412 TYR A N 1
ATOM 3191 C CA . TYR A 1 412 ? 32.438 -11.547 -13.898 1 98.56 412 TYR A CA 1
ATOM 3192 C C . TYR A 1 412 ? 31.047 -11.898 -14.461 1 98.56 412 TYR A C 1
ATOM 3194 O O . TYR A 1 412 ? 30.578 -13.023 -14.289 1 98.56 412 TYR A O 1
ATOM 3202 N N . LEU A 1 413 ? 30.406 -10.992 -15.047 1 98.88 413 LEU A N 1
ATOM 3203 C CA . LEU A 1 413 ? 29.141 -11.031 -15.773 1 98.88 413 LEU A CA 1
ATOM 3204 C C . LEU A 1 413 ? 29.266 -10.336 -17.125 1 98.88 413 LEU A C 1
ATOM 3206 O O . LEU A 1 413 ? 29.516 -9.125 -17.188 1 98.88 413 LEU A O 1
ATOM 3210 N N . ASN A 1 414 ? 29.219 -11.07 -18.172 1 98.94 414 ASN A N 1
ATOM 3211 C CA . ASN A 1 414 ? 29.312 -10.531 -19.531 1 98.94 414 ASN A CA 1
ATOM 3212 C C . ASN A 1 414 ? 27.984 -10.602 -20.25 1 98.94 414 ASN A C 1
ATOM 3214 O O . ASN A 1 414 ? 27.406 -11.68 -20.406 1 98.94 414 ASN A O 1
ATOM 3218 N N . LEU A 1 415 ? 27.453 -9.508 -20.719 1 98.94 415 LEU A N 1
ATOM 3219 C CA . LEU A 1 415 ? 26.141 -9.406 -21.328 1 98.94 415 LEU A CA 1
ATOM 3220 C C . LEU A 1 415 ? 26.234 -8.844 -22.734 1 98.94 415 LEU A C 1
ATOM 3222 O O . LEU A 1 415 ? 26.875 -7.816 -22.953 1 98.94 415 LEU A O 1
ATOM 3226 N N . THR A 1 416 ? 25.641 -9.477 -23.672 1 98.88 416 THR A N 1
ATOM 3227 C CA . THR A 1 416 ? 25.594 -9.016 -25.062 1 98.88 416 THR A CA 1
ATOM 3228 C C . THR A 1 416 ? 24.156 -9.016 -25.578 1 98.88 416 THR A C 1
ATOM 3230 O O . THR A 1 416 ? 23.422 -9.984 -25.391 1 98.88 416 THR A O 1
ATOM 3233 N N . TYR A 1 417 ? 23.766 -7.883 -26.219 1 98.75 417 TYR A N 1
ATOM 3234 C CA . TYR A 1 417 ? 22.484 -7.84 -26.922 1 98.75 417 TYR A CA 1
ATOM 3235 C C . TYR A 1 417 ? 22.672 -8.219 -28.391 1 98.75 417 TYR A C 1
ATOM 3237 O O . TYR A 1 417 ? 22.969 -7.359 -29.234 1 98.75 417 TYR A O 1
ATOM 3245 N N . PRO A 1 418 ? 22.359 -9.445 -28.703 1 98.44 418 PRO A N 1
ATOM 3246 C CA . PRO A 1 418 ? 22.625 -9.867 -30.078 1 98.44 418 PRO A CA 1
ATOM 3247 C C . PRO A 1 418 ? 21.766 -9.117 -31.094 1 98.44 418 PRO A C 1
ATOM 3249 O O . PRO A 1 418 ? 22.141 -9.016 -32.281 1 98.44 418 PRO A O 1
ATOM 3252 N N . GLN A 1 419 ? 20.656 -8.562 -30.672 1 97.12 419 GLN A N 1
ATOM 3253 C CA . GLN A 1 419 ? 19.766 -7.805 -31.547 1 97.12 419 GLN A CA 1
ATOM 3254 C C . GLN A 1 419 ? 19.781 -6.32 -31.203 1 97.12 419 GLN A C 1
ATOM 3256 O O . GLN A 1 419 ? 18.844 -5.594 -31.516 1 97.12 419 GLN A O 1
ATOM 3261 N N . GLY A 1 420 ? 20.766 -5.922 -30.531 1 96.94 420 GLY A N 1
ATOM 3262 C CA . GLY A 1 420 ? 20.859 -4.551 -30.047 1 96.94 420 GLY A CA 1
ATOM 3263 C C . GLY A 1 420 ? 21.062 -3.549 -31.172 1 96.94 420 GLY A C 1
ATOM 3264 O O . GLY A 1 420 ? 21.516 -3.908 -32.25 1 96.94 420 GLY A O 1
ATOM 3265 N N . THR A 1 421 ? 20.641 -2.305 -30.953 1 97.06 421 THR A N 1
ATOM 3266 C CA . THR A 1 421 ? 20.766 -1.17 -31.859 1 97.06 421 THR A CA 1
ATOM 3267 C C . THR A 1 421 ? 21.359 0.035 -31.141 1 97.06 421 THR A C 1
ATOM 3269 O O . THR A 1 421 ? 21.781 -0.074 -29.984 1 97.06 421 THR A O 1
ATOM 3272 N N . SER A 1 422 ? 21.391 1.097 -31.891 1 96.94 422 SER A N 1
ATOM 3273 C CA . SER A 1 422 ? 21.906 2.328 -31.281 1 96.94 422 SER A CA 1
ATOM 3274 C C . SER A 1 422 ? 20.953 2.846 -30.203 1 96.94 422 SER A C 1
ATOM 3276 O O . SER A 1 422 ? 21.328 3.707 -29.406 1 96.94 422 SER A O 1
ATOM 3278 N N . ASP A 1 423 ? 19.766 2.279 -30.125 1 97.06 423 ASP A N 1
ATOM 3279 C CA . ASP A 1 423 ? 18.781 2.703 -29.141 1 97.06 423 ASP A CA 1
ATOM 3280 C C . ASP A 1 423 ? 18.891 1.853 -27.875 1 97.06 423 ASP A C 1
ATOM 3282 O O . ASP A 1 423 ? 18.234 2.148 -26.859 1 97.06 423 ASP A O 1
ATOM 3286 N N . SER A 1 424 ? 19.688 0.777 -27.906 1 98.19 424 SER A N 1
ATOM 3287 C CA . SER A 1 424 ? 19.797 -0.139 -26.781 1 98.19 424 SER A CA 1
ATOM 3288 C C . SER A 1 424 ? 20.453 0.543 -25.578 1 98.19 424 SER A C 1
ATOM 3290 O O . SER A 1 424 ? 21.25 1.466 -25.734 1 98.19 424 SER A O 1
ATOM 3292 N N . GLN A 1 425 ? 20.047 0.079 -24.391 1 98.25 425 GLN A N 1
ATOM 3293 C CA . GLN A 1 425 ? 20.641 0.556 -23.141 1 98.25 425 GLN A CA 1
ATOM 3294 C C . GLN A 1 425 ? 20.875 -0.598 -22.172 1 98.25 425 GLN A C 1
ATOM 3296 O O . GLN A 1 425 ? 20.156 -1.595 -22.188 1 98.25 425 GLN A O 1
ATOM 3301 N N . PHE A 1 426 ? 21.953 -0.485 -21.469 1 98.75 426 PHE A N 1
ATOM 3302 C CA . PHE A 1 426 ? 22.125 -1.316 -20.281 1 98.75 426 PHE A CA 1
ATOM 3303 C C . PHE A 1 426 ? 21.719 -0.561 -19.031 1 98.75 426 PHE A C 1
ATOM 3305 O O . PHE A 1 426 ? 22.391 0.389 -18.625 1 98.75 426 PHE A O 1
ATOM 3312 N N . GLN A 1 427 ? 20.609 -0.971 -18.406 1 98.31 427 GLN A N 1
ATOM 3313 C CA . GLN A 1 427 ? 20.141 -0.364 -17.156 1 98.31 427 GLN A CA 1
ATOM 3314 C C . GLN A 1 427 ? 20.328 -1.302 -15.977 1 98.31 427 GLN A C 1
ATOM 3316 O O . GLN A 1 427 ? 19.719 -2.371 -15.914 1 98.31 427 GLN A O 1
ATOM 3321 N N . PHE A 1 428 ? 21.156 -0.889 -15.117 1 98.69 428 PHE A N 1
ATOM 3322 C CA . PHE A 1 428 ? 21.406 -1.679 -13.914 1 98.69 428 PHE A CA 1
ATOM 3323 C C . PHE A 1 428 ? 20.766 -1.028 -12.695 1 98.69 428 PHE A C 1
ATOM 3325 O O . PHE A 1 428 ? 21.109 0.091 -12.32 1 98.69 428 PHE A O 1
ATOM 3332 N N . LEU A 1 429 ? 19.812 -1.722 -12.094 1 98.06 429 LEU A N 1
ATOM 3333 C CA . LEU A 1 429 ? 19.281 -1.328 -10.789 1 98.06 429 LEU A CA 1
ATOM 3334 C C . LEU A 1 429 ? 20.188 -1.812 -9.672 1 98.06 429 LEU A C 1
ATOM 3336 O O . LEU A 1 429 ? 20.578 -2.98 -9.641 1 98.06 429 LEU A O 1
ATOM 3340 N N . VAL A 1 430 ? 20.531 -0.935 -8.82 1 98.38 430 VAL A N 1
ATOM 3341 C CA . VAL A 1 430 ? 21.484 -1.237 -7.75 1 98.38 430 VAL A CA 1
ATOM 3342 C C . VAL A 1 430 ? 20.859 -0.883 -6.398 1 98.38 430 VAL A C 1
ATOM 3344 O O . VAL A 1 430 ? 20.188 0.145 -6.266 1 98.38 430 VAL A O 1
ATOM 3347 N N . SER A 1 431 ? 21.141 -1.723 -5.418 1 97.56 431 SER A N 1
ATOM 3348 C CA . SER A 1 431 ? 20.594 -1.495 -4.082 1 97.56 431 SER A CA 1
ATOM 3349 C C . SER A 1 431 ? 21.125 -0.198 -3.482 1 97.56 431 SER A C 1
ATOM 3351 O O . SER A 1 431 ? 22.25 0.214 -3.779 1 97.56 431 SER A O 1
ATOM 3353 N N . PRO A 1 432 ? 20.359 0.443 -2.631 1 95.94 432 PRO A N 1
ATOM 3354 C CA . PRO A 1 432 ? 20.953 1.443 -1.744 1 95.94 432 PRO A CA 1
ATOM 3355 C C . PRO A 1 432 ? 21.781 0.819 -0.62 1 95.94 432 PRO A C 1
ATOM 3357 O O . PRO A 1 432 ? 21.672 -0.384 -0.366 1 95.94 432 PRO A O 1
ATOM 3360 N N . PHE A 1 433 ? 22.672 1.64 0.004 1 96.06 433 PHE A N 1
ATOM 3361 C CA . PHE A 1 433 ? 23.562 1.155 1.051 1 96.06 433 PHE A CA 1
ATOM 3362 C C . PHE A 1 433 ? 23.438 2.012 2.307 1 96.06 433 PHE A C 1
ATOM 3364 O O . PHE A 1 433 ? 23.422 3.24 2.227 1 96.06 433 PHE A O 1
ATOM 3371 N N . THR A 1 434 ? 23.312 1.397 3.436 1 90.75 434 THR A N 1
ATOM 3372 C CA . THR A 1 434 ? 23.25 2.141 4.688 1 90.75 434 THR A CA 1
ATOM 3373 C C . THR A 1 434 ? 24.594 2.807 4.992 1 90.75 434 THR A C 1
ATOM 3375 O O . THR A 1 434 ? 24.641 3.865 5.621 1 90.75 434 THR A O 1
ATOM 3378 N N . GLN A 1 435 ? 25.672 2.229 4.52 1 93.06 435 GLN A N 1
ATOM 3379 C CA . GLN A 1 435 ? 27.031 2.682 4.828 1 93.06 435 GLN A CA 1
ATOM 3380 C C . GLN A 1 435 ? 27.438 3.838 3.922 1 93.06 435 GLN A C 1
ATOM 3382 O O . GLN A 1 435 ? 28.406 4.543 4.207 1 93.06 435 GLN A O 1
ATOM 3387 N N . LYS A 1 436 ? 26.766 3.957 2.84 1 94.44 436 LYS A N 1
ATOM 3388 C CA . LYS A 1 436 ? 27.047 5.016 1.873 1 94.44 436 LYS A CA 1
ATOM 3389 C C . LYS A 1 436 ? 25.781 5.488 1.188 1 94.44 436 LYS A C 1
ATOM 3391 O O . LYS A 1 436 ? 25.25 4.805 0.312 1 94.44 436 LYS A O 1
ATOM 3396 N N . LYS A 1 437 ? 25.359 6.707 1.363 1 93 437 LYS A N 1
ATOM 3397 C CA . LYS A 1 437 ? 24.047 7.18 0.934 1 93 437 LYS A CA 1
ATOM 3398 C C . LYS A 1 437 ? 24.031 7.496 -0.56 1 93 437 LYS A C 1
ATOM 3400 O O . LYS A 1 437 ? 23.031 7.266 -1.242 1 93 437 LYS A O 1
ATOM 3405 N N . ASP A 1 438 ? 25.141 8.031 -1.008 1 96.5 438 ASP A N 1
ATOM 3406 C CA . ASP A 1 438 ? 25.172 8.5 -2.391 1 96.5 438 ASP A CA 1
ATOM 3407 C C . ASP A 1 438 ? 26.016 7.578 -3.266 1 96.5 438 ASP A C 1
ATOM 3409 O O . ASP A 1 438 ? 27.141 7.234 -2.904 1 96.5 438 ASP A O 1
ATOM 3413 N N . VAL A 1 439 ? 25.453 7.215 -4.344 1 97 439 VAL A N 1
ATOM 3414 C CA . VAL A 1 439 ? 26.141 6.434 -5.363 1 97 439 VAL A CA 1
ATOM 3415 C C . VAL A 1 439 ? 26.234 7.238 -6.66 1 97 439 VAL A C 1
ATOM 3417 O O . VAL A 1 439 ? 25.203 7.52 -7.297 1 97 439 VAL A O 1
ATOM 3420 N N . ALA A 1 440 ? 27.453 7.676 -6.992 1 96 440 ALA A N 1
ATOM 3421 C CA . ALA A 1 440 ? 27.656 8.453 -8.203 1 96 440 ALA A CA 1
ATOM 3422 C C . ALA A 1 440 ? 28.094 7.562 -9.367 1 96 440 ALA A C 1
ATOM 3424 O O . ALA A 1 440 ? 28.047 7.973 -10.523 1 96 440 ALA A O 1
ATOM 3425 N N . GLY A 1 441 ? 28.531 6.41 -9.078 1 97.12 441 GLY A N 1
ATOM 3426 C CA . GLY A 1 441 ? 28.984 5.426 -10.047 1 97.12 441 GLY A CA 1
ATOM 3427 C C . GLY A 1 441 ? 29.391 4.109 -9.422 1 97.12 441 GLY A C 1
ATOM 3428 O O . GLY A 1 441 ? 29.094 3.857 -8.25 1 97.12 441 GLY A O 1
ATOM 3429 N N . TRP A 1 442 ? 30.047 3.32 -10.164 1 98.19 442 TRP A N 1
ATOM 3430 C CA . TRP A 1 442 ? 30.406 1.967 -9.758 1 98.19 442 TRP A CA 1
ATOM 3431 C C . TRP A 1 442 ? 31.391 1.994 -8.594 1 98.19 442 TRP A C 1
ATOM 3433 O O . TRP A 1 442 ? 31.406 1.082 -7.766 1 98.19 442 TRP A O 1
ATOM 3443 N N . GLU A 1 443 ? 32.188 3.037 -8.5 1 97.19 443 GLU A N 1
ATOM 3444 C CA . GLU A 1 443 ? 33.219 3.148 -7.484 1 97.19 443 GLU A CA 1
ATOM 3445 C C . GLU A 1 443 ? 32.625 3.355 -6.098 1 97.19 443 GLU A C 1
ATOM 3447 O O . GLU A 1 443 ? 33.312 3.18 -5.086 1 97.19 443 GLU A O 1
ATOM 3452 N N . ASP A 1 444 ? 31.359 3.684 -6.047 1 97.31 444 ASP A N 1
ATOM 3453 C CA . ASP A 1 444 ? 30.719 4.012 -4.773 1 97.31 444 ASP A CA 1
ATOM 3454 C C . ASP A 1 444 ? 29.938 2.818 -4.223 1 97.31 444 ASP A C 1
ATOM 3456 O O . ASP A 1 444 ? 29.234 2.939 -3.215 1 97.31 444 ASP A O 1
ATOM 3460 N N . LEU A 1 445 ? 29.984 1.681 -4.828 1 98.19 445 LEU A N 1
ATOM 3461 C CA . LEU A 1 445 ? 29.297 0.499 -4.312 1 98.19 445 LEU A CA 1
ATOM 3462 C C . LEU A 1 445 ? 29.984 -0.023 -3.057 1 98.19 445 LEU A C 1
ATOM 3464 O O . LEU A 1 445 ? 31.219 -0.086 -2.996 1 98.19 445 LEU A O 1
ATOM 3468 N N . VAL A 1 446 ? 29.188 -0.317 -2.084 1 97.94 446 VAL A N 1
ATOM 3469 C CA . VAL A 1 446 ? 29.719 -0.772 -0.807 1 97.94 446 VAL A CA 1
ATOM 3470 C C . VAL A 1 446 ? 30 -2.271 -0.869 1 97.94 446 VAL A C 1
ATOM 3472 O O . VAL A 1 446 ? 29.125 -3.061 -1.212 1 97.94 446 VAL A O 1
ATOM 3475 N N . GLY A 1 447 ? 31.203 -2.648 -0.567 1 97.94 447 GLY A N 1
ATOM 3476 C CA . GLY A 1 447 ? 31.578 -4.047 -0.441 1 97.94 447 GLY A CA 1
ATOM 3477 C C . GLY A 1 447 ? 31.859 -4.711 -1.774 1 97.94 447 GLY A C 1
ATOM 3478 O O . GLY A 1 447 ? 32.094 -5.918 -1.835 1 97.94 447 GLY A O 1
ATOM 3479 N N . LEU A 1 448 ? 31.844 -3.965 -2.865 1 98.44 448 LEU A N 1
ATOM 3480 C CA . LEU A 1 448 ? 32.031 -4.543 -4.191 1 98.44 448 LEU A CA 1
ATOM 3481 C C . LEU A 1 448 ? 32.75 -3.574 -5.109 1 98.44 448 LEU A C 1
ATOM 3483 O O . LEU A 1 448 ? 32.344 -2.42 -5.258 1 98.44 448 LEU A O 1
ATOM 3487 N N . ASN A 1 449 ? 33.844 -3.967 -5.668 1 98.25 449 ASN A N 1
ATOM 3488 C CA . ASN A 1 449 ? 34.5 -3.262 -6.762 1 98.25 449 ASN A CA 1
ATOM 3489 C C . ASN A 1 449 ? 34.031 -3.77 -8.125 1 98.25 449 ASN A C 1
ATOM 3491 O O . ASN A 1 449 ? 33.969 -4.977 -8.359 1 98.25 449 ASN A O 1
ATOM 3495 N N . VAL A 1 450 ? 33.656 -2.861 -8.953 1 98.62 450 VAL A N 1
ATOM 3496 C CA . VAL A 1 450 ? 33.156 -3.244 -10.273 1 98.62 450 VAL A CA 1
ATOM 3497 C C . VAL A 1 450 ? 33.969 -2.516 -11.359 1 98.62 450 VAL A C 1
ATOM 3499 O O . VAL A 1 450 ? 34.062 -1.286 -11.344 1 98.62 450 VAL A O 1
ATOM 3502 N N . ARG A 1 451 ? 34.594 -3.242 -12.219 1 97.75 451 ARG A N 1
ATOM 3503 C CA . ARG A 1 451 ? 35.188 -2.707 -13.438 1 97.75 451 ARG A CA 1
ATOM 3504 C C . ARG A 1 451 ? 34.312 -2.979 -14.648 1 97.75 451 ARG A C 1
ATOM 3506 O O . ARG A 1 451 ? 33.875 -4.117 -14.875 1 97.75 451 ARG A O 1
ATOM 3513 N N . VAL A 1 452 ? 33.969 -1.905 -15.406 1 98.69 452 VAL A N 1
ATOM 3514 C CA . VAL A 1 452 ? 33.031 -2.02 -16.516 1 98.69 452 VAL A CA 1
ATOM 3515 C C . VAL A 1 452 ? 33.75 -1.762 -17.828 1 98.69 452 VAL A C 1
ATOM 3517 O O . VAL A 1 452 ? 34.531 -0.814 -17.953 1 98.69 452 VAL A O 1
ATOM 3520 N N . SER A 1 453 ? 33.562 -2.584 -18.734 1 98.56 453 SER A N 1
ATOM 3521 C CA . SER A 1 453 ? 34.094 -2.416 -20.094 1 98.56 453 SER A CA 1
ATOM 3522 C C . SER A 1 453 ? 33.125 -2.975 -21.141 1 98.56 453 SER A C 1
ATOM 3524 O O . SER A 1 453 ? 32.188 -3.699 -20.797 1 98.56 453 SER A O 1
ATOM 3526 N N . GLY A 1 454 ? 33.219 -2.59 -22.375 1 98.38 454 GLY A N 1
ATOM 3527 C CA . GLY A 1 454 ? 32.375 -3.094 -23.453 1 98.38 454 GLY A CA 1
ATOM 3528 C C . GLY A 1 454 ? 32.156 -2.1 -24.578 1 98.38 454 GLY A C 1
ATOM 3529 O O . GLY A 1 454 ? 33.031 -1.234 -24.797 1 98.38 454 GLY A O 1
ATOM 3530 N N . THR A 1 455 ? 31.156 -2.32 -25.391 1 98.12 455 THR A N 1
ATOM 3531 C CA . THR A 1 455 ? 30.891 -1.488 -26.562 1 98.12 455 THR A CA 1
ATOM 3532 C C . THR A 1 455 ? 29.688 -0.574 -26.297 1 98.12 455 THR A C 1
ATOM 3534 O O . THR A 1 455 ? 28.609 -0.769 -26.875 1 98.12 455 THR A O 1
ATOM 3537 N N . PHE A 1 456 ? 29.75 0.332 -25.453 1 97.31 456 PHE A N 1
ATOM 3538 C CA . PHE A 1 456 ? 28.75 1.337 -25.109 1 97.31 456 PHE A CA 1
ATOM 3539 C C . PHE A 1 456 ? 29.391 2.715 -24.984 1 97.31 456 PHE A C 1
ATOM 3541 O O . PHE A 1 456 ? 30.609 2.846 -25.062 1 97.31 456 PHE A O 1
ATOM 3548 N N . ASP A 1 457 ? 28.625 3.725 -24.984 1 97.31 457 ASP A N 1
ATOM 3549 C CA . ASP A 1 457 ? 29.125 5.059 -24.641 1 97.31 457 ASP A CA 1
ATOM 3550 C C . ASP A 1 457 ? 29.625 5.113 -23.203 1 97.31 457 ASP A C 1
ATOM 3552 O O . ASP A 1 457 ? 28.922 4.727 -22.281 1 97.31 457 ASP A O 1
ATOM 3556 N N . PRO A 1 458 ? 30.828 5.535 -23 1 95.81 458 PRO A N 1
ATOM 3557 C CA . PRO A 1 458 ? 31.422 5.508 -21.656 1 95.81 458 PRO A CA 1
ATOM 3558 C C . PRO A 1 458 ? 30.703 6.438 -20.672 1 95.81 458 PRO A C 1
ATOM 3560 O O . PRO A 1 458 ? 30.938 6.359 -19.469 1 95.81 458 PRO A O 1
ATOM 3563 N N . LYS A 1 459 ? 29.953 7.305 -21.188 1 96.44 459 LYS A N 1
ATOM 3564 C CA . LYS A 1 459 ? 29.219 8.203 -20.297 1 96.44 459 LYS A CA 1
ATOM 3565 C C . LYS A 1 459 ? 28.156 7.438 -19.5 1 96.44 459 LYS A C 1
ATOM 3567 O O . LYS A 1 459 ? 27.266 6.812 -20.078 1 96.44 459 LYS A O 1
ATOM 3572 N N . LEU A 1 460 ? 28.281 7.465 -18.188 1 97.94 460 LEU A N 1
ATOM 3573 C CA . LEU A 1 460 ? 27.359 6.801 -17.266 1 97.94 460 LEU A CA 1
ATOM 3574 C C . LEU A 1 460 ? 26.297 7.777 -16.766 1 97.94 460 LEU A C 1
ATOM 3576 O O . LEU A 1 460 ? 26.625 8.859 -16.281 1 97.94 460 LEU A O 1
ATOM 3580 N N . ARG A 1 461 ? 25.031 7.426 -16.938 1 97.31 461 ARG A N 1
ATOM 3581 C CA . ARG A 1 461 ? 23.953 8.172 -16.312 1 97.31 461 ARG A CA 1
ATOM 3582 C C . ARG A 1 461 ? 23.5 7.504 -15.016 1 97.31 461 ARG A C 1
ATOM 3584 O O . ARG A 1 461 ? 23.234 6.301 -14.992 1 97.31 461 ARG A O 1
ATOM 3591 N N . VAL A 1 462 ? 23.484 8.227 -13.891 1 97.12 462 VAL A N 1
ATOM 3592 C CA . VAL A 1 462 ? 23.109 7.703 -12.578 1 97.12 462 VAL A CA 1
ATOM 3593 C C . VAL A 1 462 ? 21.906 8.461 -12.047 1 97.12 462 VAL A C 1
ATOM 3595 O O . VAL A 1 462 ? 21.859 9.695 -12.094 1 97.12 462 VAL A O 1
ATOM 3598 N N . SER A 1 463 ? 20.875 7.746 -11.586 1 95.94 463 SER A N 1
ATOM 3599 C CA . SER A 1 463 ? 19.703 8.344 -10.945 1 95.94 463 SER A CA 1
ATOM 3600 C C . SER A 1 463 ? 19.203 7.461 -9.805 1 95.94 463 SER A C 1
ATOM 3602 O O . SER A 1 463 ? 19.562 6.289 -9.711 1 95.94 463 SER A O 1
ATOM 3604 N N . TYR A 1 464 ? 18.469 8.055 -8.898 1 95.69 464 TYR A N 1
ATOM 3605 C CA . TYR A 1 464 ? 17.797 7.344 -7.809 1 95.69 464 TYR A CA 1
ATOM 3606 C C . TYR A 1 464 ? 16.281 7.395 -7.973 1 95.69 464 TYR A C 1
ATOM 3608 O O . TYR A 1 464 ? 15.742 8.375 -8.492 1 95.69 464 TYR A O 1
ATOM 3616 N N . SER A 1 465 ? 15.688 6.293 -7.562 1 90.19 465 SER A N 1
ATOM 3617 C CA . SER A 1 465 ? 14.234 6.246 -7.625 1 90.19 465 SER A CA 1
ATOM 3618 C C . SER A 1 465 ? 13.609 7.305 -6.727 1 90.19 465 SER A C 1
ATOM 3620 O O . SER A 1 465 ? 14.102 7.57 -5.629 1 90.19 465 SER A O 1
ATOM 3622 N N . ALA A 1 466 ? 12.578 7.953 -7.305 1 74.25 466 ALA A N 1
ATOM 3623 C CA . ALA A 1 466 ? 11.781 8.852 -6.48 1 74.25 466 ALA A CA 1
ATOM 3624 C C . ALA A 1 466 ? 10.992 8.078 -5.426 1 74.25 466 ALA A C 1
ATOM 3626 O O . ALA A 1 466 ? 10.859 6.855 -5.516 1 74.25 466 ALA A O 1
ATOM 3627 N N . SER A 1 467 ? 10.5 8.695 -4.52 1 68.12 467 SER A N 1
ATOM 3628 C CA . SER A 1 467 ? 9.875 8.055 -3.369 1 68.12 467 SER A CA 1
ATOM 3629 C C . SER A 1 467 ? 8.703 7.172 -3.793 1 68.12 467 SER A C 1
ATOM 3631 O O . SER A 1 467 ? 8.438 6.148 -3.166 1 68.12 467 SER A O 1
ATOM 3633 N N . ASP A 1 468 ? 8.102 7.43 -4.785 1 68.25 468 ASP A N 1
ATOM 3634 C CA . ASP A 1 468 ? 6.926 6.672 -5.207 1 68.25 468 ASP A CA 1
ATOM 3635 C C . ASP A 1 468 ? 7.223 5.852 -6.465 1 68.25 468 ASP A C 1
ATOM 3637 O O . ASP A 1 468 ? 6.312 5.301 -7.082 1 68.25 468 ASP A O 1
ATOM 3641 N N . ALA A 1 469 ? 8.469 5.789 -6.73 1 84.25 469 ALA A N 1
ATOM 3642 C CA . ALA A 1 469 ? 8.828 5.059 -7.945 1 84.25 469 ALA A CA 1
ATOM 3643 C C . ALA A 1 469 ? 9.656 3.824 -7.613 1 84.25 469 ALA A C 1
ATOM 3645 O O . ALA A 1 469 ? 10.719 3.604 -8.203 1 84.25 469 ALA A O 1
ATOM 3646 N N . THR A 1 470 ? 9.188 3.098 -6.727 1 92.94 470 THR A N 1
ATOM 3647 C CA . THR A 1 470 ? 9.828 1.832 -6.383 1 92.94 470 THR A CA 1
ATOM 3648 C C . THR A 1 470 ? 9.516 0.767 -7.43 1 92.94 470 THR A C 1
ATOM 3650 O O . THR A 1 470 ? 8.562 0.903 -8.195 1 92.94 470 THR A O 1
ATOM 3653 N N . ILE A 1 471 ? 10.312 -0.18 -7.543 1 95.44 471 ILE A N 1
ATOM 3654 C CA . ILE A 1 471 ? 10.008 -1.418 -8.25 1 95.44 471 ILE A CA 1
ATOM 3655 C C . ILE A 1 471 ? 9.883 -2.564 -7.25 1 95.44 471 ILE A C 1
ATOM 3657 O O . ILE A 1 471 ? 10.82 -2.854 -6.504 1 95.44 471 ILE A O 1
ATOM 3661 N N . ASN A 1 472 ? 8.734 -3.119 -7.191 1 94.12 472 ASN A N 1
ATOM 3662 C CA . ASN A 1 472 ? 8.445 -4.188 -6.242 1 94.12 472 ASN A CA 1
ATOM 3663 C C . ASN A 1 472 ? 8.758 -3.762 -4.809 1 94.12 472 ASN A C 1
ATOM 3665 O O . ASN A 1 472 ? 9.391 -4.508 -4.059 1 94.12 472 ASN A O 1
ATOM 3669 N N . ASP A 1 473 ? 8.445 -2.52 -4.539 1 94.12 473 ASP A N 1
ATOM 3670 C CA . ASP A 1 473 ? 8.547 -1.913 -3.215 1 94.12 473 ASP A CA 1
ATOM 3671 C C . ASP A 1 473 ? 10 -1.606 -2.863 1 94.12 473 ASP A C 1
ATOM 3673 O O . ASP A 1 473 ? 10.312 -1.257 -1.722 1 94.12 473 ASP A O 1
ATOM 3677 N N . PHE A 1 474 ? 10.945 -1.757 -3.775 1 96.62 474 PHE A N 1
ATOM 3678 C CA . PHE A 1 474 ? 12.359 -1.506 -3.498 1 96.62 474 PHE A CA 1
ATOM 3679 C C . PHE A 1 474 ? 12.805 -0.189 -4.117 1 96.62 474 PHE A C 1
ATOM 3681 O O . PHE A 1 474 ? 12.523 0.078 -5.289 1 96.62 474 PHE A O 1
ATOM 3688 N N . MET A 1 475 ? 13.453 0.604 -3.301 1 95.56 475 MET A N 1
ATOM 3689 C CA . MET A 1 475 ? 14.203 1.741 -3.826 1 95.56 475 MET A CA 1
ATOM 3690 C C . MET A 1 475 ? 15.492 1.281 -4.488 1 95.56 475 MET A C 1
ATOM 3692 O O . MET A 1 475 ? 16.047 0.243 -4.125 1 95.56 475 MET A O 1
ATOM 3696 N N . TYR A 1 476 ? 15.938 2.068 -5.457 1 97 476 TYR A N 1
ATOM 3697 C CA . TYR A 1 476 ? 17.125 1.603 -6.16 1 97 476 TYR A CA 1
ATOM 3698 C C . TYR A 1 476 ? 17.859 2.766 -6.809 1 97 476 TYR A C 1
ATOM 3700 O O . TYR A 1 476 ? 17.266 3.795 -7.121 1 97 476 TYR A O 1
ATOM 3708 N N . TRP A 1 477 ? 19.156 2.611 -6.961 1 97.44 477 TRP A N 1
ATOM 3709 C CA . TRP A 1 477 ? 19.938 3.387 -7.91 1 97.44 477 TRP A CA 1
ATOM 3710 C C . TRP A 1 477 ? 19.844 2.801 -9.312 1 97.44 477 TRP A C 1
ATOM 3712 O O . TRP A 1 477 ? 19.812 1.579 -9.484 1 97.44 477 TRP A O 1
ATOM 3722 N N . ASN A 1 478 ? 19.781 3.674 -10.297 1 97.56 478 ASN A N 1
ATOM 3723 C CA . ASN A 1 478 ? 19.797 3.244 -11.695 1 97.56 478 ASN A CA 1
ATOM 3724 C C . ASN A 1 478 ? 21.078 3.695 -12.398 1 97.56 478 ASN A C 1
ATOM 3726 O O . ASN A 1 478 ? 21.297 4.895 -12.578 1 97.56 478 ASN A O 1
ATOM 3730 N N . LEU A 1 479 ? 21.938 2.816 -12.695 1 98.44 479 LEU A N 1
ATOM 3731 C CA . LEU A 1 479 ? 23.141 3.068 -13.484 1 98.44 479 LEU A CA 1
ATOM 3732 C C . LEU A 1 479 ? 22.938 2.635 -14.93 1 98.44 479 LEU A C 1
ATOM 3734 O O . LEU A 1 479 ? 22.844 1.44 -15.219 1 98.44 479 LEU A O 1
ATOM 3738 N N . THR A 1 480 ? 22.953 3.59 -15.875 1 98.44 480 THR A N 1
ATOM 3739 C CA . THR A 1 480 ? 22.547 3.309 -17.234 1 98.44 480 THR A CA 1
ATOM 3740 C C . THR A 1 480 ? 23.641 3.682 -18.234 1 98.44 480 THR A C 1
ATOM 3742 O O . THR A 1 480 ? 24.188 4.781 -18.172 1 98.44 480 THR A O 1
ATOM 3745 N N . TYR A 1 481 ? 24 2.76 -19.078 1 98.62 481 TYR A N 1
ATOM 3746 C CA . TYR A 1 481 ? 24.844 3.006 -20.25 1 98.62 481 TYR A CA 1
ATOM 3747 C C . TYR A 1 481 ? 24 2.982 -21.531 1 98.62 481 TYR A C 1
ATOM 3749 O O . TYR A 1 481 ? 23.109 2.148 -21.672 1 98.62 481 TYR A O 1
ATOM 3757 N N . SER A 1 482 ? 24.25 3.902 -22.391 1 98.31 482 SER A N 1
ATOM 3758 C CA . SER A 1 482 ? 23.625 3.934 -23.703 1 98.31 482 SER A CA 1
ATOM 3759 C C . SER A 1 482 ? 24.641 3.646 -24.812 1 98.31 482 SER A C 1
ATOM 3761 O O . SER A 1 482 ? 25.828 3.535 -24.547 1 98.31 482 SER A O 1
ATOM 3763 N N . MET A 1 483 ? 24.109 3.469 -25.953 1 97.94 483 MET A N 1
ATOM 3764 C CA . MET A 1 483 ? 24.984 3.299 -27.109 1 97.94 483 MET A CA 1
ATOM 3765 C C . MET A 1 483 ? 25.328 4.648 -27.734 1 97.94 483 MET A C 1
ATOM 3767 O O . MET A 1 483 ? 24.547 5.594 -27.656 1 97.94 483 MET A O 1
ATOM 3771 N N . PRO A 1 484 ? 26.578 4.691 -28.359 1 96.38 484 PRO A N 1
ATOM 3772 C CA . PRO A 1 484 ? 26.844 5.906 -29.125 1 96.38 484 PRO A CA 1
ATOM 3773 C C . PRO A 1 484 ? 25.828 6.125 -30.25 1 96.38 484 PRO A C 1
ATOM 3775 O O . PRO A 1 484 ? 25.312 5.16 -30.828 1 96.38 484 PRO A O 1
ATOM 3778 N N . ALA A 1 485 ? 25.656 7.371 -30.578 1 93.94 485 ALA A N 1
ATOM 3779 C CA . ALA A 1 485 ? 24.703 7.703 -31.641 1 93.94 485 ALA A CA 1
ATOM 3780 C C . ALA A 1 485 ? 25.078 7.004 -32.938 1 93.94 485 ALA A C 1
ATOM 3782 O O . ALA A 1 485 ? 26.234 7.012 -33.344 1 93.94 485 ALA A O 1
ATOM 3783 N N . ASN A 1 486 ? 24.172 6.328 -33.625 1 93.62 486 ASN A N 1
ATOM 3784 C CA . ASN A 1 486 ? 24.266 5.672 -34.906 1 93.62 486 ASN A CA 1
ATOM 3785 C C . ASN A 1 486 ? 25.25 4.504 -34.875 1 93.62 486 ASN A C 1
ATOM 3787 O O . ASN A 1 486 ? 25.719 4.07 -35.938 1 93.62 486 ASN A O 1
ATOM 3791 N N . SER A 1 487 ? 25.547 4.121 -33.656 1 95.5 487 SER A N 1
ATOM 3792 C CA . SER A 1 487 ? 26.453 2.988 -33.562 1 95.5 487 SER A CA 1
ATOM 3793 C C . SER A 1 487 ? 25.859 1.749 -34.25 1 95.5 487 SER A C 1
ATOM 3795 O O . SER A 1 487 ? 24.672 1.483 -34.125 1 95.5 487 SER A O 1
ATOM 3797 N N . THR A 1 488 ? 26.688 0.97 -34.875 1 95.94 488 THR A N 1
ATOM 3798 C CA . THR A 1 488 ? 26.25 -0.28 -35.5 1 95.94 488 THR A CA 1
ATOM 3799 C C . THR A 1 488 ? 26.906 -1.476 -34.812 1 95.94 488 THR A C 1
ATOM 3801 O O . THR A 1 488 ? 26.703 -2.619 -35.219 1 95.94 488 THR A O 1
ATOM 3804 N N . VAL A 1 489 ? 27.672 -1.166 -33.812 1 96.62 489 VAL A N 1
ATOM 3805 C CA . VAL A 1 489 ? 28.344 -2.234 -33.094 1 96.62 489 VAL A CA 1
ATOM 3806 C C . VAL A 1 489 ? 27.359 -2.961 -32.188 1 96.62 489 VAL A C 1
ATOM 3808 O O . VAL A 1 489 ? 26.438 -2.344 -31.641 1 96.62 489 VAL A O 1
ATOM 3811 N N . ILE A 1 490 ? 27.547 -4.277 -32 1 97.94 490 ILE A N 1
ATOM 3812 C CA . ILE A 1 490 ? 26.719 -5.07 -31.109 1 97.94 490 ILE A CA 1
ATOM 3813 C C . ILE A 1 490 ? 26.938 -4.617 -29.656 1 97.94 490 ILE A C 1
ATOM 3815 O O . ILE A 1 490 ? 28.062 -4.621 -29.172 1 97.94 490 ILE A O 1
ATOM 3819 N N . PRO A 1 491 ? 25.859 -4.199 -29.016 1 98.56 491 PRO A N 1
ATOM 3820 C CA . PRO A 1 491 ? 26.047 -3.752 -27.625 1 98.56 491 PRO A CA 1
ATOM 3821 C C . PRO A 1 491 ? 26.562 -4.863 -26.719 1 98.56 491 PRO A C 1
ATOM 3823 O O . PRO A 1 491 ? 26 -5.961 -26.688 1 98.56 491 PRO A O 1
ATOM 3826 N N . ASN A 1 492 ? 27.562 -4.648 -26.016 1 98.75 492 ASN A N 1
ATOM 3827 C CA . ASN A 1 492 ? 28.172 -5.57 -25.062 1 98.75 492 ASN A CA 1
ATOM 3828 C C . ASN A 1 492 ? 28.656 -4.84 -23.828 1 98.75 492 ASN A C 1
ATOM 3830 O O . ASN A 1 492 ? 29.172 -3.723 -23.922 1 98.75 492 ASN A O 1
ATOM 3834 N N . ILE A 1 493 ? 28.5 -5.441 -22.672 1 98.81 493 ILE A N 1
ATOM 3835 C CA . ILE A 1 493 ? 29.031 -4.875 -21.438 1 98.81 493 ILE A CA 1
ATOM 3836 C C . ILE A 1 493 ? 29.578 -5.992 -20.547 1 98.81 493 ILE A C 1
ATOM 3838 O O . ILE A 1 493 ? 28.953 -7.055 -20.438 1 98.81 493 ILE A O 1
ATOM 3842 N N . LEU A 1 494 ? 30.719 -5.871 -20.047 1 98.88 494 LEU A N 1
ATOM 3843 C CA . LEU A 1 494 ? 31.359 -6.793 -19.125 1 98.88 494 LEU A CA 1
ATOM 3844 C C . LEU A 1 494 ? 31.547 -6.148 -17.75 1 98.88 494 LEU A C 1
ATOM 3846 O O . LEU A 1 494 ? 32.156 -5.078 -17.641 1 98.88 494 LEU A O 1
ATOM 3850 N N . LEU A 1 495 ? 30.969 -6.738 -16.734 1 98.88 495 LEU A N 1
ATOM 3851 C CA . LEU A 1 495 ? 31.234 -6.371 -15.344 1 98.88 495 LEU A CA 1
ATOM 3852 C C . LEU A 1 495 ? 32.219 -7.34 -14.695 1 98.88 495 LEU A C 1
ATOM 3854 O O . LEU A 1 495 ? 31.922 -8.539 -14.586 1 98.88 495 LEU A O 1
ATOM 3858 N N . GLU A 1 496 ? 33.281 -6.891 -14.367 1 98.81 496 GLU A N 1
ATOM 3859 C CA . GLU A 1 496 ? 34.219 -7.637 -13.508 1 98.81 496 GLU A CA 1
ATOM 3860 C C . GLU A 1 496 ? 34.094 -7.188 -12.055 1 98.81 496 GLU A C 1
ATOM 3862 O O . GLU A 1 496 ? 34.25 -6.004 -11.75 1 98.81 496 GLU A O 1
ATOM 3867 N N . VAL A 1 497 ? 33.812 -8.172 -11.188 1 98.12 497 VAL A N 1
ATOM 3868 C CA . VAL A 1 497 ? 33.469 -7.773 -9.828 1 98.12 497 VAL A CA 1
ATOM 3869 C C . VAL A 1 497 ? 34.375 -8.492 -8.836 1 98.12 497 VAL A C 1
ATOM 3871 O O . VAL A 1 497 ? 34.75 -9.648 -9.047 1 98.12 497 VAL A O 1
ATOM 3874 N N . ASN A 1 498 ? 34.781 -7.809 -7.805 1 97.19 498 ASN A N 1
ATOM 3875 C CA . ASN A 1 498 ? 35.562 -8.344 -6.691 1 97.19 498 ASN A CA 1
ATOM 3876 C C . ASN A 1 498 ? 35.094 -7.781 -5.355 1 97.19 498 ASN A C 1
ATOM 3878 O O . ASN A 1 498 ? 34.781 -6.594 -5.25 1 97.19 498 ASN A O 1
ATOM 3882 N N . LEU A 1 499 ? 35 -8.68 -4.398 1 97 499 LEU A N 1
ATOM 3883 C CA . LEU A 1 499 ? 34.656 -8.219 -3.059 1 97 499 LEU A CA 1
ATOM 3884 C C . LEU A 1 499 ? 35.75 -7.359 -2.463 1 97 499 LEU A C 1
ATOM 3886 O O . LEU A 1 499 ? 36.938 -7.539 -2.789 1 97 499 LEU A O 1
ATOM 3890 N N . VAL A 1 500 ? 35.344 -6.363 -1.546 1 90.81 500 VAL A N 1
ATOM 3891 C CA . VAL A 1 500 ? 36.281 -5.5 -0.83 1 90.81 500 VAL A CA 1
ATOM 3892 C C . VAL A 1 500 ? 36.375 -5.961 0.622 1 90.81 500 VAL A C 1
ATOM 3894 O O . VAL A 1 500 ? 35.438 -6.461 1.201 1 90.81 500 VAL A O 1
ATOM 3897 N N . MET B 1 1 ? 0.846 2.25 21.766 1 96.5 1 MET B N 1
ATOM 3898 C CA . MET B 1 1 ? 2.252 1.854 21.812 1 96.5 1 MET B CA 1
ATOM 3899 C C . MET B 1 1 ? 2.447 0.47 21.203 1 96.5 1 MET B C 1
ATOM 3901 O O . MET B 1 1 ? 3.438 0.226 20.516 1 96.5 1 MET B O 1
ATOM 3905 N N . ASP B 1 2 ? 1.419 -0.437 21.406 1 94.62 2 ASP B N 1
ATOM 3906 C CA . ASP B 1 2 ? 1.515 -1.744 20.766 1 94.62 2 ASP B CA 1
ATOM 3907 C C . ASP B 1 2 ? 1.63 -1.604 19.234 1 94.62 2 ASP B C 1
ATOM 3909 O O . ASP B 1 2 ? 2.393 -2.33 18.609 1 94.62 2 ASP B O 1
ATOM 3913 N N . TYR B 1 3 ? 0.821 -0.678 18.672 1 94.81 3 TYR B N 1
ATOM 3914 C CA . TYR B 1 3 ? 0.857 -0.387 17.25 1 94.81 3 TYR B CA 1
ATOM 3915 C C . TYR B 1 3 ? 2.266 -0.013 16.797 1 94.81 3 TYR B C 1
ATOM 3917 O O . TYR B 1 3 ? 2.752 -0.504 15.781 1 94.81 3 TYR B O 1
ATOM 3925 N N . LEU B 1 4 ? 2.941 0.788 17.547 1 97.56 4 LEU B N 1
ATOM 3926 C CA . LEU B 1 4 ? 4.266 1.285 17.188 1 97.56 4 LEU B CA 1
ATOM 3927 C C . LEU B 1 4 ? 5.344 0.262 17.531 1 97.56 4 LEU B C 1
ATOM 3929 O O . LEU B 1 4 ? 6.348 0.15 16.828 1 97.56 4 LEU B O 1
ATOM 3933 N N . ASP B 1 5 ? 5.195 -0.504 18.672 1 97.25 5 ASP B N 1
ATOM 3934 C CA . ASP B 1 5 ? 6.129 -1.56 19.047 1 97.25 5 ASP B CA 1
ATOM 3935 C C . ASP B 1 5 ? 6.262 -2.6 17.938 1 97.25 5 ASP B C 1
ATOM 3937 O O . ASP B 1 5 ? 7.352 -3.123 17.703 1 97.25 5 ASP B O 1
ATOM 3941 N N . ARG B 1 6 ? 5.238 -2.805 17.266 1 93.25 6 ARG B N 1
ATOM 3942 C CA . ARG B 1 6 ? 5.199 -3.854 16.25 1 93.25 6 ARG B CA 1
ATOM 3943 C C . ARG B 1 6 ? 6.082 -3.498 15.062 1 93.25 6 ARG B C 1
ATOM 3945 O O . ARG B 1 6 ? 6.5 -4.379 14.305 1 93.25 6 ARG B O 1
ATOM 3952 N N . ILE B 1 7 ? 6.375 -2.211 14.898 1 96.56 7 ILE B N 1
ATOM 3953 C CA . ILE B 1 7 ? 7.105 -1.812 13.703 1 96.56 7 ILE B CA 1
ATOM 3954 C C . ILE B 1 7 ? 8.461 -1.226 14.086 1 96.56 7 ILE B C 1
ATOM 3956 O O . ILE B 1 7 ? 9.156 -0.65 13.25 1 96.56 7 ILE B O 1
ATOM 3960 N N . TYR B 1 8 ? 8.867 -1.282 15.328 1 97.88 8 TYR B N 1
ATOM 3961 C CA . TYR B 1 8 ? 10.125 -0.71 15.789 1 97.88 8 TYR B CA 1
ATOM 3962 C C . TYR B 1 8 ? 11.297 -1.616 15.438 1 97.88 8 TYR B C 1
ATOM 3964 O O . TYR B 1 8 ? 11.211 -2.838 15.578 1 97.88 8 TYR B O 1
ATOM 3972 N N . ASP B 1 9 ? 12.32 -1.091 14.906 1 97.12 9 ASP B N 1
ATOM 3973 C CA . ASP B 1 9 ? 13.602 -1.737 14.648 1 97.12 9 ASP B CA 1
ATOM 3974 C C . ASP B 1 9 ? 14.664 -1.282 15.648 1 97.12 9 ASP B C 1
ATOM 3976 O O . ASP B 1 9 ? 15.352 -0.283 15.422 1 97.12 9 ASP B O 1
ATOM 3980 N N . PRO B 1 10 ? 14.914 -2.014 16.656 1 96.62 10 PRO B N 1
ATOM 3981 C CA . PRO B 1 10 ? 15.844 -1.581 17.703 1 96.62 10 PRO B CA 1
ATOM 3982 C C . PRO B 1 10 ? 17.281 -1.483 17.203 1 96.62 10 PRO B C 1
ATOM 3984 O O . PRO B 1 10 ? 18.078 -0.72 17.766 1 96.62 10 PRO B O 1
ATOM 3987 N N . LYS B 1 11 ? 17.656 -2.256 16.219 1 94.12 11 LYS B N 1
ATOM 3988 C CA . LYS B 1 11 ? 19 -2.193 15.68 1 94.12 11 LYS B CA 1
ATOM 3989 C C . LYS B 1 11 ? 19.281 -0.828 15.062 1 94.12 11 LYS B C 1
ATOM 3991 O O . LYS B 1 11 ? 20.391 -0.283 15.211 1 94.12 11 LYS B O 1
ATOM 3996 N N . ALA B 1 12 ? 18.297 -0.312 14.383 1 96.38 12 ALA B N 1
ATOM 3997 C CA . ALA B 1 12 ? 18.484 0.963 13.695 1 96.38 12 ALA B CA 1
ATOM 3998 C C . ALA B 1 12 ? 18.062 2.131 14.578 1 96.38 12 ALA B C 1
ATOM 4000 O O . ALA B 1 12 ? 18.438 3.277 14.328 1 96.38 12 ALA B O 1
ATOM 4001 N N . ALA B 1 13 ? 17.234 1.84 15.625 1 98.31 13 ALA B N 1
ATOM 4002 C CA . ALA B 1 13 ? 16.594 2.867 16.453 1 98.31 13 ALA B CA 1
ATOM 4003 C C . ALA B 1 13 ? 15.719 3.779 15.602 1 98.31 13 ALA B C 1
ATOM 4005 O O . ALA B 1 13 ? 15.844 5.004 15.664 1 98.31 13 ALA B O 1
ATOM 4006 N N . TYR B 1 14 ? 14.93 3.236 14.75 1 98.44 14 TYR B N 1
ATOM 4007 C CA . TYR B 1 14 ? 13.859 3.807 13.938 1 98.44 14 TYR B CA 1
ATOM 4008 C C . TYR B 1 14 ? 12.68 2.85 13.852 1 98.44 14 TYR B C 1
ATOM 4010 O O . TYR B 1 14 ? 12.82 1.649 14.094 1 98.44 14 TYR B O 1
ATOM 4018 N N . VAL B 1 15 ? 11.516 3.322 13.602 1 98.31 15 VAL B N 1
ATOM 4019 C CA . VAL B 1 15 ? 10.422 2.434 13.203 1 98.31 15 VAL B CA 1
ATOM 4020 C C . VAL B 1 15 ? 10.414 2.275 11.688 1 98.31 15 VAL B C 1
ATOM 4022 O O . VAL B 1 15 ? 10.812 3.186 10.961 1 98.31 15 VAL B O 1
ATOM 4025 N N . PHE B 1 16 ? 9.977 1.122 11.203 1 96.88 16 PHE B N 1
ATOM 4026 C CA . PHE B 1 16 ? 9.664 0.962 9.789 1 96.88 16 PHE B CA 1
ATOM 4027 C C . PHE B 1 16 ? 8.461 1.807 9.398 1 96.88 16 PHE B C 1
ATOM 4029 O O . PHE B 1 16 ? 7.621 2.129 10.25 1 96.88 16 PHE B O 1
ATOM 4036 N N . SER B 1 17 ? 8.422 2.195 8.125 1 94.25 17 SER B N 1
ATOM 4037 C CA . SER B 1 17 ? 7.215 2.854 7.641 1 94.25 17 SER B CA 1
ATOM 4038 C C . SER B 1 17 ? 5.98 1.997 7.895 1 94.25 17 SER B C 1
ATOM 4040 O O . SER B 1 17 ? 5.934 0.829 7.5 1 94.25 17 SER B O 1
ATOM 4042 N N . PRO B 1 18 ? 4.969 2.529 8.461 1 90.94 18 PRO B N 1
ATOM 4043 C CA . PRO B 1 18 ? 3.822 1.722 8.891 1 90.94 18 PRO B CA 1
ATOM 4044 C C . PRO B 1 18 ? 3.111 1.047 7.715 1 90.94 18 PRO B C 1
ATOM 4046 O O . PRO B 1 18 ? 2.529 -0.028 7.879 1 90.94 18 PRO B O 1
ATOM 4049 N N . SER B 1 19 ? 3.107 1.622 6.555 1 83.25 19 SER B N 1
ATOM 4050 C CA . SER B 1 19 ? 2.381 1.092 5.406 1 83.25 19 SER B CA 1
ATOM 4051 C C . SER B 1 19 ? 3.072 -0.144 4.836 1 83.25 19 SER B C 1
ATOM 4053 O O . SER B 1 19 ? 2.459 -0.922 4.102 1 83.25 19 SER B O 1
ATOM 4055 N N . ALA B 1 20 ? 4.301 -0.317 5.105 1 81.06 20 ALA B N 1
ATOM 4056 C CA . ALA B 1 20 ? 5.109 -1.428 4.609 1 81.06 20 ALA B CA 1
ATOM 4057 C C . ALA B 1 20 ? 5.074 -1.497 3.086 1 81.06 20 ALA B C 1
ATOM 4059 O O . ALA B 1 20 ? 5.172 -2.58 2.504 1 81.06 20 ALA B O 1
ATOM 4060 N N . THR B 1 21 ? 4.855 -0.343 2.479 1 85.06 21 THR B N 1
ATOM 4061 C CA . THR B 1 21 ? 4.793 -0.329 1.021 1 85.06 21 THR B CA 1
ATOM 4062 C C . THR B 1 21 ? 6.188 -0.182 0.42 1 85.06 21 THR B C 1
ATOM 4064 O O . THR B 1 21 ? 6.34 -0.148 -0.802 1 85.06 21 THR B O 1
ATOM 4067 N N . THR B 1 22 ? 7.145 -0.024 1.145 1 91.62 22 THR B N 1
ATOM 4068 C CA . THR B 1 22 ? 8.555 -0.047 0.762 1 91.62 22 THR B CA 1
ATOM 4069 C C . THR B 1 22 ? 9.32 -1.076 1.587 1 91.62 22 THR B C 1
ATOM 4071 O O . THR B 1 22 ? 9.148 -1.158 2.805 1 91.62 22 THR B O 1
ATOM 4074 N N . ALA B 1 23 ? 10.133 -1.725 0.934 1 95.25 23 ALA B N 1
ATOM 4075 C CA . ALA B 1 23 ? 10.789 -2.879 1.544 1 95.25 23 ALA B CA 1
ATOM 4076 C C . ALA B 1 23 ? 11.648 -2.457 2.732 1 95.25 23 ALA B C 1
ATOM 4078 O O . ALA B 1 23 ? 12.812 -2.09 2.564 1 95.25 23 ALA B O 1
ATOM 4079 N N . LEU B 1 24 ? 11.023 -2.482 4.008 1 95.38 24 LEU B N 1
ATOM 4080 C CA . LEU B 1 24 ? 11.633 -2.246 5.309 1 95.38 24 LEU B CA 1
ATOM 4081 C C . LEU B 1 24 ? 12.328 -0.886 5.344 1 95.38 24 LEU B C 1
ATOM 4083 O O . LEU B 1 24 ? 13.422 -0.755 5.895 1 95.38 24 LEU B O 1
ATOM 4087 N N . ARG B 1 25 ? 11.797 0.069 4.625 1 94.69 25 ARG B N 1
ATOM 4088 C CA . ARG B 1 25 ? 12.234 1.454 4.754 1 94.69 25 ARG B CA 1
ATOM 4089 C C . ARG B 1 25 ? 11.812 2.041 6.094 1 94.69 25 ARG B C 1
ATOM 4091 O O . ARG B 1 25 ? 10.695 1.793 6.562 1 94.69 25 ARG B O 1
ATOM 4098 N N . HIS B 1 26 ? 12.633 2.783 6.75 1 96.31 26 HIS B N 1
ATOM 4099 C CA . HIS B 1 26 ? 12.297 3.434 8.016 1 96.31 26 HIS B CA 1
ATOM 4100 C C . HIS B 1 26 ? 11.539 4.738 7.777 1 96.31 26 HIS B C 1
ATOM 4102 O O . HIS B 1 26 ? 1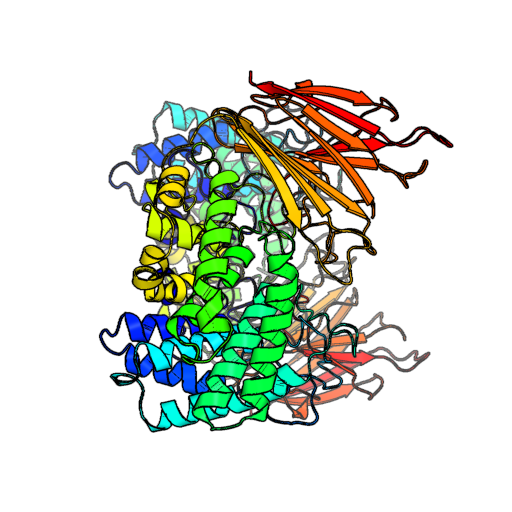1.43 5.199 6.637 1 96.31 26 HIS B O 1
ATOM 4108 N N . ASP B 1 27 ? 11.008 5.281 8.812 1 97 27 ASP B N 1
ATOM 4109 C CA . ASP B 1 27 ? 10.266 6.535 8.766 1 97 27 ASP B CA 1
ATOM 4110 C C . ASP B 1 27 ? 10.711 7.477 9.883 1 97 27 ASP B C 1
ATOM 4112 O O . ASP B 1 27 ? 10.664 7.121 11.062 1 97 27 ASP B O 1
ATOM 4116 N N . THR B 1 28 ? 11.078 8.672 9.531 1 98.06 28 THR B N 1
ATOM 4117 C CA . THR B 1 28 ? 11.688 9.602 10.477 1 98.06 28 THR B CA 1
ATOM 4118 C C . THR B 1 28 ? 10.625 10.18 11.414 1 98.06 28 THR B C 1
ATOM 4120 O O . THR B 1 28 ? 10.75 10.086 12.633 1 98.06 28 THR B O 1
ATOM 4123 N N . ARG B 1 29 ? 9.609 10.719 10.898 1 98.31 29 ARG B N 1
ATOM 4124 C CA . ARG B 1 29 ? 8.57 11.398 11.672 1 98.31 29 ARG B CA 1
ATOM 4125 C C . ARG B 1 29 ? 7.906 10.438 12.656 1 98.31 29 ARG B C 1
ATOM 4127 O O . ARG B 1 29 ? 7.797 10.742 13.844 1 98.31 29 ARG B O 1
ATOM 4134 N N . THR B 1 30 ? 7.508 9.297 12.172 1 98.38 30 THR B N 1
ATOM 4135 C CA . THR B 1 30 ? 6.848 8.289 13 1 98.38 30 THR B CA 1
ATOM 4136 C C . THR B 1 30 ? 7.77 7.824 14.125 1 98.38 30 THR B C 1
ATOM 4138 O O . THR B 1 30 ? 7.309 7.535 15.227 1 98.38 30 THR B O 1
ATOM 4141 N N . SER B 1 31 ? 9.094 7.781 13.875 1 98.81 31 SER B N 1
ATOM 4142 C CA . SER B 1 31 ? 10.07 7.387 14.883 1 98.81 31 SER B CA 1
ATOM 4143 C C . SER B 1 31 ? 10.102 8.375 16.047 1 98.81 31 SER B C 1
ATOM 4145 O O . SER B 1 31 ? 10.211 7.98 17.203 1 98.81 31 SER B O 1
ATOM 4147 N N . VAL B 1 32 ? 9.969 9.609 15.719 1 98.88 32 VAL B N 1
ATOM 4148 C CA . VAL B 1 32 ? 10 10.625 16.766 1 98.88 32 VAL B CA 1
ATOM 4149 C C . VAL B 1 32 ? 8.734 10.539 17.609 1 98.88 32 VAL B C 1
ATOM 4151 O O . VAL B 1 32 ? 8.789 10.648 18.844 1 98.88 32 VAL B O 1
ATOM 4154 N N . TRP B 1 33 ? 7.582 10.336 16.953 1 98.88 33 TRP B N 1
ATOM 4155 C CA . TRP B 1 33 ? 6.34 10.148 17.703 1 98.88 33 TRP B CA 1
ATOM 4156 C C . TRP B 1 33 ? 6.434 8.938 18.609 1 98.88 33 TRP B C 1
ATOM 4158 O O . TRP B 1 33 ? 5.969 8.977 19.75 1 98.88 33 TRP B O 1
ATOM 4168 N N . TYR B 1 34 ? 7.055 7.887 18.078 1 98.88 34 TYR B N 1
ATOM 4169 C CA . TYR B 1 34 ? 7.281 6.691 18.891 1 98.88 34 TYR B CA 1
ATOM 4170 C C . TYR B 1 34 ? 8.172 7.008 20.078 1 98.88 34 TYR B C 1
ATOM 4172 O O . TYR B 1 34 ? 7.883 6.578 21.203 1 98.88 34 TYR B O 1
ATOM 4180 N N . ALA B 1 35 ? 9.258 7.734 19.906 1 98.94 35 ALA B N 1
ATOM 4181 C CA . ALA B 1 35 ? 10.18 8.102 20.984 1 98.94 35 ALA B CA 1
ATOM 4182 C C . ALA B 1 35 ? 9.453 8.844 22.094 1 98.94 35 ALA B C 1
ATOM 4184 O O . ALA B 1 35 ? 9.688 8.57 23.281 1 98.94 35 ALA B O 1
ATOM 4185 N N . VAL B 1 36 ? 8.57 9.742 21.734 1 98.94 36 VAL B N 1
ATOM 4186 C CA . VAL B 1 36 ? 7.805 10.477 22.734 1 98.94 36 VAL B CA 1
ATOM 4187 C C . VAL B 1 36 ? 6.902 9.508 23.516 1 98.94 36 VAL B C 1
ATOM 4189 O O . VAL B 1 36 ? 6.766 9.617 24.734 1 98.94 36 VAL B O 1
ATOM 4192 N N . GLY B 1 37 ? 6.305 8.547 22.766 1 98.94 37 GLY B N 1
ATOM 4193 C CA . GLY B 1 37 ? 5.512 7.516 23.406 1 98.94 37 GLY B CA 1
ATOM 4194 C C . GLY B 1 37 ? 6.309 6.668 24.375 1 98.94 37 GLY B C 1
ATOM 4195 O O . GLY B 1 37 ? 5.809 6.293 25.438 1 98.94 37 GLY B O 1
ATOM 4196 N N . LEU B 1 38 ? 7.539 6.348 24 1 98.94 38 LEU B N 1
ATOM 4197 C CA . LEU B 1 38 ? 8.414 5.574 24.875 1 98.94 38 LEU B CA 1
ATOM 4198 C C . LEU B 1 38 ? 8.703 6.332 26.156 1 98.94 38 LEU B C 1
ATOM 4200 O O . LEU B 1 38 ? 8.727 5.742 27.234 1 98.94 38 LEU B O 1
ATOM 4204 N N . LEU B 1 39 ? 8.969 7.645 26.094 1 98.94 39 LEU B N 1
ATOM 4205 C CA . LEU B 1 39 ? 9.188 8.453 27.281 1 98.94 39 LEU B CA 1
ATOM 4206 C C . LEU B 1 39 ? 7.957 8.422 28.188 1 98.94 39 LEU B C 1
ATOM 4208 O O . LEU B 1 39 ? 8.086 8.281 29.406 1 98.94 39 LEU B O 1
ATOM 4212 N N . ALA B 1 40 ? 6.805 8.516 27.594 1 98.88 40 ALA B N 1
ATOM 4213 C CA . ALA B 1 40 ? 5.562 8.5 28.359 1 98.88 40 ALA B CA 1
ATOM 4214 C C . ALA B 1 40 ? 5.348 7.152 29.031 1 98.88 40 ALA B C 1
ATOM 4216 O O . ALA B 1 40 ? 4.906 7.09 30.188 1 98.88 40 ALA B O 1
ATOM 4217 N N . ARG B 1 41 ? 5.602 6.035 28.219 1 98.56 41 ARG B N 1
ATOM 4218 C CA . ARG B 1 41 ? 5.43 4.699 28.781 1 98.56 41 ARG B CA 1
ATOM 4219 C C . ARG B 1 41 ? 6.457 4.434 29.875 1 98.56 41 ARG B C 1
ATOM 4221 O O . ARG B 1 41 ? 6.121 3.9 30.938 1 98.56 41 ARG B O 1
ATOM 4228 N N . ASN B 1 42 ? 7.781 4.777 29.641 1 98.62 42 ASN B N 1
ATOM 4229 C CA . ASN B 1 42 ? 8.867 4.758 30.609 1 98.62 42 ASN B CA 1
ATOM 4230 C C . ASN B 1 42 ? 8.977 3.402 31.312 1 98.62 42 ASN B C 1
ATOM 4232 O O . ASN B 1 42 ? 8.992 3.326 32.531 1 98.62 42 ASN B O 1
ATOM 4236 N N . GLN B 1 43 ? 8.977 2.352 30.609 1 98.25 43 GLN B N 1
ATOM 4237 C CA . GLN B 1 43 ? 9.172 0.997 31.109 1 98.25 43 GLN B CA 1
ATOM 4238 C C . GLN B 1 43 ? 10.422 0.359 30.516 1 98.25 43 GLN B C 1
ATOM 4240 O O . GLN B 1 43 ? 10.75 0.601 29.344 1 98.25 43 GLN B O 1
ATOM 4245 N N . ASP B 1 44 ? 11.148 -0.436 31.422 1 97.5 44 ASP B N 1
ATOM 4246 C CA . ASP B 1 44 ? 12.305 -1.194 30.953 1 97.5 44 ASP B CA 1
ATOM 4247 C C . ASP B 1 44 ? 13.352 -0.276 30.328 1 97.5 44 ASP B C 1
ATOM 4249 O O . ASP B 1 44 ? 13.859 0.635 30.984 1 97.5 44 ASP B O 1
ATOM 4253 N N . ASP B 1 45 ? 13.633 -0.43 29.078 1 98.31 45 ASP B N 1
ATOM 4254 C CA . ASP B 1 45 ? 14.68 0.355 28.438 1 98.31 45 ASP B CA 1
ATOM 4255 C C . ASP B 1 45 ? 14.078 1.432 27.531 1 98.31 45 ASP B C 1
ATOM 4257 O O . ASP B 1 45 ? 14.727 1.896 26.594 1 98.31 45 ASP B O 1
ATOM 4261 N N . ASP B 1 46 ? 12.844 1.806 27.766 1 98.69 46 ASP B N 1
ATOM 4262 C CA . ASP B 1 46 ? 12.109 2.766 26.953 1 98.69 46 ASP B CA 1
ATOM 4263 C C . ASP B 1 46 ? 12.883 4.074 26.812 1 98.69 46 ASP B C 1
ATOM 4265 O O . ASP B 1 46 ? 13.008 4.613 25.719 1 98.69 46 ASP B O 1
ATOM 4269 N N . VAL B 1 47 ? 13.336 4.59 27.906 1 98.75 47 VAL B N 1
ATOM 4270 C CA . VAL B 1 47 ? 14.023 5.879 27.891 1 98.75 47 VAL B CA 1
ATOM 4271 C C . VAL B 1 47 ? 15.297 5.785 27.047 1 98.75 47 VAL B C 1
ATOM 4273 O O . VAL B 1 47 ? 15.586 6.672 26.25 1 98.75 47 VAL B O 1
ATOM 4276 N N . ALA B 1 48 ? 16.047 4.691 27.234 1 98.56 48 ALA B N 1
ATOM 4277 C CA . ALA B 1 48 ? 17.266 4.496 26.453 1 98.56 48 ALA B CA 1
ATOM 4278 C C . ALA B 1 48 ? 16.969 4.43 24.969 1 98.56 48 ALA B C 1
ATOM 4280 O O . ALA B 1 48 ? 17.703 4.996 24.141 1 98.56 48 ALA B O 1
ATOM 4281 N N . GLN B 1 49 ? 15.883 3.744 24.609 1 98.75 49 GLN B N 1
ATOM 4282 C CA . GLN B 1 49 ? 15.477 3.648 23.219 1 98.75 49 GLN B CA 1
ATOM 4283 C C . GLN B 1 49 ? 15.039 5.008 22.672 1 98.75 49 GLN B C 1
ATOM 4285 O O . GLN B 1 49 ? 15.367 5.367 21.547 1 98.75 49 GLN B O 1
ATOM 4290 N N . ALA B 1 50 ? 14.297 5.723 23.453 1 98.88 50 ALA B N 1
ATOM 4291 C CA . ALA B 1 50 ? 13.867 7.059 23.047 1 98.88 50 ALA B CA 1
ATOM 4292 C C . ALA B 1 50 ? 15.07 7.957 22.766 1 98.88 50 ALA B C 1
ATOM 4294 O O . ALA B 1 50 ? 15.086 8.68 21.766 1 98.88 50 ALA B O 1
ATOM 4295 N N . MET B 1 51 ? 16.125 7.93 23.609 1 98.75 51 MET B N 1
ATOM 4296 C CA . MET B 1 51 ? 17.312 8.75 23.438 1 98.75 51 MET B CA 1
ATOM 4297 C C . MET B 1 51 ? 18.047 8.383 22.156 1 98.75 51 MET B C 1
ATOM 4299 O O . MET B 1 51 ? 18.5 9.266 21.422 1 98.75 51 MET B O 1
ATOM 4303 N N . ALA B 1 52 ? 18.078 7.074 21.938 1 98.75 52 ALA B N 1
ATOM 4304 C CA . ALA B 1 52 ? 18.75 6.621 20.719 1 98.75 52 ALA B CA 1
ATOM 4305 C C . ALA B 1 52 ? 18.047 7.145 19.469 1 98.75 52 ALA B C 1
ATOM 4307 O O . ALA B 1 52 ? 18.688 7.613 18.531 1 98.75 52 ALA B O 1
ATOM 4308 N N . ILE B 1 53 ? 16.734 7.09 19.422 1 98.88 53 ILE B N 1
ATOM 4309 C CA . ILE B 1 53 ? 15.953 7.551 18.281 1 98.88 53 ILE B CA 1
ATOM 4310 C C . ILE B 1 53 ? 16.141 9.055 18.094 1 98.88 53 ILE B C 1
ATOM 4312 O O . ILE B 1 53 ? 16.422 9.516 16.984 1 98.88 53 ILE B O 1
ATOM 4316 N N . ILE B 1 54 ? 15.977 9.812 19.172 1 98.88 54 ILE B N 1
ATOM 4317 C CA . ILE B 1 54 ? 16.062 11.273 19.125 1 98.88 54 ILE B CA 1
ATOM 4318 C C . ILE B 1 54 ? 17.438 11.695 18.625 1 98.88 54 ILE B C 1
ATOM 4320 O O . ILE B 1 54 ? 17.547 12.555 17.734 1 98.88 54 ILE B O 1
ATOM 4324 N N . GLN B 1 55 ? 18.484 11.094 19.172 1 98.75 55 GLN B N 1
ATOM 4325 C CA . GLN B 1 55 ? 19.844 11.422 18.75 1 98.75 55 GLN B CA 1
ATOM 4326 C C . GLN B 1 55 ? 20.062 11.109 17.281 1 98.75 55 GLN B C 1
ATOM 4328 O O . GLN B 1 55 ? 20.656 11.914 16.547 1 98.75 55 GLN B O 1
ATOM 4333 N N . ASN B 1 56 ? 19.562 9.938 16.844 1 98.62 56 ASN B N 1
ATOM 4334 C CA . ASN B 1 56 ? 19.703 9.555 15.438 1 98.62 56 ASN B CA 1
ATOM 4335 C C . ASN B 1 56 ? 19 10.539 14.516 1 98.62 56 ASN B C 1
ATOM 4337 O O . ASN B 1 56 ? 19.562 10.938 13.492 1 98.62 56 ASN B O 1
ATOM 4341 N N . VAL B 1 57 ? 17.797 10.953 14.852 1 98.81 57 VAL B N 1
ATOM 4342 C CA . VAL B 1 57 ? 17 11.852 14.023 1 98.81 57 VAL B CA 1
ATOM 4343 C C . VAL B 1 57 ? 17.672 13.219 13.938 1 98.81 57 VAL B C 1
ATOM 4345 O O . VAL B 1 57 ? 17.781 13.797 12.859 1 98.81 57 VAL B O 1
ATOM 4348 N N . ILE B 1 58 ? 18.203 13.711 15.062 1 98.81 58 ILE B N 1
ATOM 4349 C CA . ILE B 1 58 ? 18.828 15.023 15.094 1 98.81 58 ILE B CA 1
ATOM 4350 C C . ILE B 1 58 ? 20.141 14.984 14.32 1 98.81 58 ILE B C 1
ATOM 4352 O O . ILE B 1 58 ? 20.5 15.938 13.625 1 98.81 58 ILE B O 1
ATOM 4356 N N . GLU B 1 59 ? 20.844 13.828 14.5 1 98.06 59 GLU B N 1
ATOM 4357 C CA . GLU B 1 59 ? 22.109 13.672 13.773 1 98.06 59 GLU B CA 1
ATOM 4358 C C . GLU B 1 59 ? 21.891 13.797 12.266 1 98.06 59 GLU B C 1
ATOM 4360 O O . GLU B 1 59 ? 22.766 14.289 11.547 1 98.06 59 GLU B O 1
ATOM 4365 N N . MET B 1 60 ? 20.734 13.477 11.781 1 97.75 60 MET B N 1
ATOM 4366 C CA . MET B 1 60 ? 20.469 13.445 10.352 1 97.75 60 MET B CA 1
ATOM 4367 C C . MET B 1 60 ? 19.828 14.75 9.883 1 97.75 60 MET B C 1
ATOM 4369 O O . MET B 1 60 ? 19.609 14.945 8.688 1 97.75 60 MET B O 1
ATOM 4373 N N . GLN B 1 61 ? 19.531 15.695 10.758 1 98.69 61 GLN B N 1
ATOM 4374 C CA . GLN B 1 61 ? 18.938 16.969 10.367 1 98.69 61 GLN B CA 1
ATOM 4375 C C . GLN B 1 61 ? 19.812 17.703 9.359 1 98.69 61 GLN B C 1
ATOM 4377 O O . GLN B 1 61 ? 21.047 17.75 9.516 1 98.69 61 GLN B O 1
ATOM 4382 N N . PHE B 1 62 ? 19.141 18.281 8.352 1 98.5 62 PHE B N 1
ATOM 4383 C CA . PHE B 1 62 ? 19.875 19.062 7.359 1 98.5 62 PHE B CA 1
ATOM 4384 C C . PHE B 1 62 ? 20.438 20.344 7.988 1 98.5 62 PHE B C 1
ATOM 4386 O O . PHE B 1 62 ? 19.719 21.094 8.641 1 98.5 62 PHE B O 1
ATOM 4393 N N . LYS B 1 63 ? 21.75 20.688 7.699 1 96.88 63 LYS B N 1
ATOM 4394 C CA . LYS B 1 63 ? 22.391 21.766 8.461 1 96.88 63 LYS B CA 1
ATOM 4395 C C . LYS B 1 63 ? 23.047 22.781 7.527 1 96.88 63 LYS B C 1
ATOM 4397 O O . LYS B 1 63 ? 23.688 23.719 7.992 1 96.88 63 LYS B O 1
ATOM 4402 N N . ASP B 1 64 ? 22.906 22.594 6.25 1 97.12 64 ASP B N 1
ATOM 4403 C CA . ASP B 1 64 ? 23.453 23.578 5.324 1 97.12 64 ASP B CA 1
ATOM 4404 C C . ASP B 1 64 ? 22.484 24.734 5.125 1 97.12 64 ASP B C 1
ATOM 4406 O O . ASP B 1 64 ? 21.453 24.578 4.484 1 97.12 64 ASP B O 1
ATOM 4410 N N . PRO B 1 65 ? 22.797 25.906 5.598 1 95.56 65 PRO B N 1
ATOM 4411 C CA . PRO B 1 65 ? 21.859 27.031 5.551 1 95.56 65 PRO B CA 1
ATOM 4412 C C . PRO B 1 65 ? 21.578 27.5 4.125 1 95.56 65 PRO B C 1
ATOM 4414 O O . PRO B 1 65 ? 20.641 28.266 3.9 1 95.56 65 PRO B O 1
ATOM 4417 N N . ALA B 1 66 ? 22.391 27.016 3.162 1 95.19 66 ALA B N 1
ATOM 4418 C CA . ALA B 1 66 ? 22.172 27.406 1.77 1 95.19 66 ALA B CA 1
ATOM 4419 C C . ALA B 1 66 ? 21 26.625 1.166 1 95.19 66 ALA B C 1
ATOM 4421 O O . ALA B 1 66 ? 20.469 26.984 0.116 1 95.19 66 ALA B O 1
ATOM 4422 N N . ASP B 1 67 ? 20.609 25.562 1.851 1 96 67 ASP B N 1
ATOM 4423 C CA . ASP B 1 67 ? 19.578 24.688 1.312 1 96 67 ASP B CA 1
ATOM 4424 C C . ASP B 1 67 ? 18.188 25.141 1.759 1 96 67 ASP B C 1
ATOM 4426 O O . ASP B 1 67 ? 18 25.562 2.9 1 96 67 ASP B O 1
ATOM 4430 N N . GLN B 1 68 ? 17.141 24.953 0.875 1 95.62 68 GLN B N 1
ATOM 4431 C CA . GLN B 1 68 ? 15.758 25.219 1.229 1 95.62 68 GLN B CA 1
ATOM 4432 C C . GLN B 1 68 ? 15.289 24.297 2.354 1 95.62 68 GLN B C 1
ATOM 4434 O O . GLN B 1 68 ? 14.367 24.641 3.104 1 95.62 68 GLN B O 1
ATOM 4439 N N . TRP B 1 69 ? 15.891 23.172 2.449 1 97.75 69 TRP B N 1
ATOM 4440 C CA . TRP B 1 69 ? 15.5 22.172 3.443 1 97.75 69 TRP B CA 1
ATOM 4441 C C . TRP B 1 69 ? 16.375 22.281 4.688 1 97.75 69 TRP B C 1
ATOM 4443 O O . TRP B 1 69 ? 16.422 21.344 5.496 1 97.75 69 TRP B O 1
ATOM 4453 N N . TYR B 1 70 ? 17.031 23.438 4.91 1 97.94 70 TYR B N 1
ATOM 4454 C CA . TYR B 1 70 ? 17.797 23.672 6.137 1 97.94 70 TYR B CA 1
ATOM 4455 C C . TYR B 1 70 ? 16.906 23.453 7.363 1 97.94 70 TYR B C 1
ATOM 4457 O O . TYR B 1 70 ? 15.781 23.938 7.422 1 97.94 70 TYR B O 1
ATOM 4465 N N . GLY B 1 71 ? 17.438 22.734 8.32 1 98.62 71 GLY B N 1
ATOM 4466 C CA . GLY B 1 71 ? 16.75 22.516 9.586 1 98.62 71 GLY B CA 1
ATOM 4467 C C . GLY B 1 71 ? 15.664 21.469 9.508 1 98.62 71 GLY B C 1
ATOM 4468 O O . GLY B 1 71 ? 15.047 21.125 10.516 1 98.62 71 GLY B O 1
ATOM 4469 N N . ASP B 1 72 ? 15.344 21.062 8.266 1 98.56 72 ASP B N 1
ATOM 4470 C CA . ASP B 1 72 ? 14.391 19.984 8.055 1 98.56 72 ASP B CA 1
ATOM 4471 C C . ASP B 1 72 ? 15.031 18.625 8.32 1 98.56 72 ASP B C 1
ATOM 4473 O O . ASP B 1 72 ? 16.188 18.547 8.742 1 98.56 72 ASP B O 1
ATOM 4477 N N . TYR B 1 73 ? 14.258 17.594 8.258 1 98.56 73 TYR B N 1
ATOM 4478 C CA . TYR B 1 73 ? 14.703 16.219 8.484 1 98.56 73 TYR B CA 1
ATOM 4479 C C . TYR B 1 73 ? 14.461 15.359 7.246 1 98.56 73 TYR B C 1
ATOM 4481 O O . TYR B 1 73 ? 13.547 15.633 6.465 1 98.56 73 TYR B O 1
ATOM 4489 N N . PRO B 1 74 ? 15.305 14.352 7.051 1 96.75 74 PRO B N 1
ATOM 4490 C CA . PRO B 1 74 ? 15 13.453 5.938 1 96.75 74 PRO B CA 1
ATOM 4491 C C . PRO B 1 74 ? 13.68 12.711 6.125 1 96.75 74 PRO B C 1
ATOM 4493 O O . PRO B 1 74 ? 13.305 12.383 7.254 1 96.75 74 PRO B O 1
ATOM 4496 N N . VAL B 1 75 ? 13.016 12.43 5.047 1 95.5 75 VAL B N 1
ATOM 4497 C CA . VAL B 1 75 ? 11.781 11.656 5.102 1 95.5 75 VAL B CA 1
ATOM 4498 C C . VAL B 1 75 ? 12.047 10.281 5.699 1 95.5 75 VAL B C 1
ATOM 4500 O O . VAL B 1 75 ? 11.266 9.781 6.512 1 95.5 75 VAL B O 1
ATOM 4503 N N . TYR B 1 76 ? 13.148 9.641 5.355 1 95.12 76 TYR B N 1
ATOM 4504 C CA . TYR B 1 76 ? 13.664 8.398 5.926 1 95.12 76 TYR B CA 1
ATOM 4505 C C . TYR B 1 76 ? 15.188 8.406 5.969 1 95.12 76 TYR B C 1
ATOM 4507 O O . TYR B 1 76 ? 15.828 9.078 5.16 1 95.12 76 TYR B O 1
ATOM 4515 N N . PRO B 1 77 ? 15.734 7.766 6.93 1 95.69 77 PRO B N 1
ATOM 4516 C CA . PRO B 1 77 ? 17.172 7.922 7.172 1 95.69 77 PRO B CA 1
ATOM 4517 C C . PRO B 1 77 ? 18.031 7.328 6.055 1 95.69 77 PRO B C 1
ATOM 4519 O O . PRO B 1 77 ? 19.172 7.727 5.879 1 95.69 77 PRO B O 1
ATOM 4522 N N . GLU B 1 78 ? 17.484 6.426 5.215 1 94.19 78 GLU B N 1
ATOM 4523 C CA . GLU B 1 78 ? 18.25 5.746 4.172 1 94.19 78 GLU B CA 1
ATOM 4524 C C . GLU B 1 78 ? 18.312 6.59 2.904 1 94.19 78 GLU B C 1
ATOM 4526 O O . GLU B 1 78 ? 19.047 6.246 1.967 1 94.19 78 GLU B O 1
ATOM 4531 N N . GLU B 1 79 ? 17.609 7.668 2.812 1 94.19 79 GLU B N 1
ATOM 4532 C CA . GLU B 1 79 ? 17.484 8.383 1.548 1 94.19 79 GLU B CA 1
ATOM 4533 C C . GLU B 1 79 ? 18.797 9.023 1.129 1 94.19 79 GLU B C 1
ATOM 4535 O O . GLU B 1 79 ? 19.609 9.398 1.978 1 94.19 79 GLU B O 1
ATOM 4540 N N . PRO B 1 80 ? 19.062 9.188 -0.171 1 95.75 80 PRO B N 1
ATOM 4541 C CA . PRO B 1 80 ? 20.25 9.898 -0.661 1 95.75 80 PRO B CA 1
ATOM 4542 C C . PRO B 1 80 ? 20.234 11.383 -0.306 1 95.75 80 PRO B C 1
ATOM 4544 O O . PRO B 1 80 ? 19.25 11.891 0.223 1 95.75 80 PRO B O 1
ATOM 4547 N N . THR B 1 81 ? 21.391 12 -0.549 1 96.19 81 THR B N 1
ATOM 4548 C CA . THR B 1 81 ? 21.5 13.438 -0.303 1 96.19 81 THR B CA 1
ATOM 4549 C C . THR B 1 81 ? 20.547 14.211 -1.215 1 96.19 81 THR B C 1
ATOM 4551 O O . THR B 1 81 ? 20.609 14.086 -2.439 1 96.19 81 THR B O 1
ATOM 4554 N N . VAL B 1 82 ? 19.688 14.953 -0.657 1 96 82 VAL B N 1
ATOM 4555 C CA . VAL B 1 82 ? 18.719 15.758 -1.39 1 96 82 VAL B CA 1
ATOM 4556 C C . VAL B 1 82 ? 19.438 16.828 -2.197 1 96 82 VAL B C 1
ATOM 4558 O O . VAL B 1 82 ? 20.359 17.469 -1.7 1 96 82 VAL B O 1
ATOM 4561 N N . GLY B 1 83 ? 19 17.016 -3.484 1 94.75 83 GLY B N 1
ATOM 4562 C CA . GLY B 1 83 ? 19.5 18.125 -4.281 1 94.75 83 GLY B CA 1
ATOM 4563 C C . GLY B 1 83 ? 20.641 17.734 -5.203 1 94.75 83 GLY B C 1
ATOM 4564 O O . GLY B 1 83 ? 21.125 18.547 -5.98 1 94.75 83 GLY B O 1
ATOM 4565 N N . THR B 1 84 ? 21.078 16.5 -5.07 1 94.38 84 THR B N 1
ATOM 4566 C CA . THR B 1 84 ? 22.078 16.016 -6.031 1 94.38 84 THR B CA 1
ATOM 4567 C C . THR B 1 84 ? 21.422 15.781 -7.391 1 94.38 84 THR B C 1
ATOM 4569 O O . THR B 1 84 ? 20.203 15.781 -7.512 1 94.38 84 THR B O 1
ATOM 4572 N N . SER B 1 85 ? 22.234 15.641 -8.398 1 93.56 85 SER B N 1
ATOM 4573 C CA . SER B 1 85 ? 21.719 15.375 -9.742 1 93.56 85 SER B CA 1
ATOM 4574 C C . SER B 1 85 ? 20.922 14.078 -9.773 1 93.56 85 SER B C 1
ATOM 4576 O O . SER B 1 85 ? 19.922 13.969 -10.508 1 93.56 85 SER B O 1
ATOM 4578 N N . ALA B 1 86 ? 21.281 13.086 -8.945 1 93.94 86 ALA B N 1
ATOM 4579 C CA . ALA B 1 86 ? 20.641 11.773 -8.969 1 93.94 86 ALA B CA 1
ATOM 4580 C C . ALA B 1 86 ? 19.422 11.75 -8.062 1 93.94 86 ALA B C 1
ATOM 4582 O O . ALA B 1 86 ? 18.547 10.883 -8.203 1 93.94 86 ALA B O 1
ATOM 4583 N N . TYR B 1 87 ? 19.344 12.633 -7.172 1 94.31 87 TYR B N 1
ATOM 4584 C CA . TYR B 1 87 ? 18.25 12.758 -6.215 1 94.31 87 TYR B CA 1
ATOM 4585 C C . TYR B 1 87 ? 17.875 14.219 -6.012 1 94.31 87 TYR B C 1
ATOM 4587 O O . TYR B 1 87 ? 18.125 14.797 -4.949 1 94.31 87 TYR B O 1
ATOM 4595 N N . GLN B 1 88 ? 17.125 14.656 -6.98 1 94.25 88 GLN B N 1
ATOM 4596 C CA . GLN B 1 88 ? 16.844 16.094 -7.074 1 94.25 88 GLN B CA 1
ATOM 4597 C C . GLN B 1 88 ? 15.844 16.531 -6.004 1 94.25 88 GLN B C 1
ATOM 4599 O O . GLN B 1 88 ? 15.047 15.719 -5.527 1 94.25 88 GLN B O 1
ATOM 4604 N N . SER B 1 89 ? 15.945 17.734 -5.688 1 94.56 89 SER B N 1
ATOM 4605 C CA . SER B 1 89 ? 15.008 18.312 -4.738 1 94.56 89 SER B CA 1
ATOM 4606 C C . SER B 1 89 ? 13.602 18.375 -5.32 1 94.56 89 SER B C 1
ATOM 4608 O O . SER B 1 89 ? 13.406 18.844 -6.445 1 94.56 89 SER B O 1
ATOM 4610 N N . SER B 1 90 ? 12.734 17.875 -4.629 1 93.94 90 SER B N 1
ATOM 4611 C CA . SER B 1 90 ? 11.312 17.938 -4.941 1 93.94 90 SER B CA 1
ATOM 4612 C C . SER B 1 90 ? 10.477 18.125 -3.684 1 93.94 90 SER B C 1
ATOM 4614 O O . SER B 1 90 ? 10.43 17.25 -2.822 1 93.94 90 SER B O 1
ATOM 4616 N N . LEU B 1 91 ? 9.812 19.281 -3.66 1 94.25 91 LEU B N 1
ATOM 4617 C CA . LEU B 1 91 ? 9 19.641 -2.496 1 94.25 91 LEU B CA 1
ATOM 4618 C C . LEU B 1 91 ? 7.914 18.594 -2.258 1 94.25 91 LEU B C 1
ATOM 4620 O O . LEU B 1 91 ? 7.227 18.188 -3.193 1 94.25 91 LEU B O 1
ATOM 4624 N N . TYR B 1 92 ? 7.797 18.109 -1.003 1 93.25 92 TYR B N 1
ATOM 4625 C CA . TYR B 1 92 ? 6.82 17.141 -0.51 1 93.25 92 TYR B CA 1
ATOM 4626 C C . TYR B 1 92 ? 7.09 15.758 -1.076 1 93.25 92 TYR B C 1
ATOM 4628 O O . TYR B 1 92 ? 6.238 14.875 -0.996 1 93.25 92 TYR B O 1
ATOM 4636 N N . ASP B 1 93 ? 8.188 15.531 -1.66 1 92.62 93 ASP B N 1
ATOM 4637 C CA . ASP B 1 93 ? 8.609 14.219 -2.146 1 92.62 93 ASP B CA 1
ATOM 4638 C C . ASP B 1 93 ? 9.984 13.844 -1.601 1 92.62 93 ASP B C 1
ATOM 4640 O O . ASP B 1 93 ? 10.094 13.281 -0.512 1 92.62 93 ASP B O 1
ATOM 4644 N N . THR B 1 94 ? 11.055 14.477 -2.115 1 94.81 94 THR B N 1
ATOM 4645 C CA . THR B 1 94 ? 12.398 14.133 -1.648 1 94.81 94 THR B CA 1
ATOM 4646 C C . THR B 1 94 ? 12.719 14.867 -0.348 1 94.81 94 THR B C 1
ATOM 4648 O O . THR B 1 94 ? 13.672 14.516 0.349 1 94.81 94 THR B O 1
ATOM 4651 N N . TRP B 1 95 ? 11.938 15.883 -0.009 1 95.81 95 TRP B N 1
ATOM 4652 C CA . TRP B 1 95 ? 11.922 16.516 1.302 1 95.81 95 TRP B CA 1
ATOM 4653 C C . TRP B 1 95 ? 10.555 17.141 1.593 1 95.81 95 TRP B C 1
ATOM 4655 O O . TRP B 1 95 ? 9.844 17.547 0.673 1 95.81 95 TRP B O 1
ATOM 4665 N N . ASP B 1 96 ? 10.148 17.141 2.764 1 96.75 96 ASP B N 1
ATOM 4666 C CA . ASP B 1 96 ? 8.859 17.672 3.189 1 96.75 96 ASP B CA 1
ATOM 4667 C C . ASP B 1 96 ? 9.039 18.719 4.293 1 96.75 96 ASP B C 1
ATOM 4669 O O . ASP B 1 96 ? 9.336 18.375 5.438 1 96.75 96 ASP B O 1
ATOM 4673 N N . PRO B 1 97 ? 8.812 19.969 3.982 1 97.62 97 PRO B N 1
ATOM 4674 C CA . PRO B 1 97 ? 9.102 21.016 4.965 1 97.62 97 PRO B CA 1
ATOM 4675 C C . PRO B 1 97 ? 8.234 20.906 6.219 1 97.62 97 PRO B C 1
ATOM 4677 O O . PRO B 1 97 ? 8.594 21.438 7.27 1 97.62 97 PRO B O 1
ATOM 4680 N N . ASN B 1 98 ? 7.102 20.203 6.09 1 97.75 98 ASN B N 1
ATOM 4681 C CA . ASN B 1 98 ? 6.215 20.062 7.242 1 97.75 98 ASN B CA 1
ATOM 4682 C C . ASN B 1 98 ? 6.836 19.188 8.328 1 97.75 98 ASN B C 1
ATOM 4684 O O . ASN B 1 98 ? 6.379 19.188 9.469 1 97.75 98 ASN B O 1
ATOM 4688 N N . TRP B 1 99 ? 7.883 18.469 7.984 1 98.19 99 TRP B N 1
ATOM 4689 C CA . TRP B 1 99 ? 8.539 17.625 8.977 1 98.19 99 TRP B CA 1
ATOM 4690 C C . TRP B 1 99 ? 9.117 18.453 10.109 1 98.19 99 TRP B C 1
ATOM 4692 O O . TRP B 1 99 ? 9.188 18 11.258 1 98.19 99 TRP B O 1
ATOM 4702 N N . ARG B 1 100 ? 9.5 19.703 9.797 1 98.5 100 ARG B N 1
ATOM 4703 C CA . ARG B 1 100 ? 9.961 20.625 10.844 1 98.5 100 ARG B CA 1
ATOM 4704 C C . ARG B 1 100 ? 8.906 20.797 11.922 1 98.5 100 ARG B C 1
ATOM 4706 O O . ARG B 1 100 ? 9.203 20.703 13.109 1 98.5 100 ARG B O 1
ATOM 4713 N N . GLY B 1 101 ? 7.676 21 11.422 1 98.44 101 GLY B N 1
ATOM 4714 C CA . GLY B 1 101 ? 6.578 21.188 12.359 1 98.44 101 GLY B CA 1
ATOM 4715 C C . GLY B 1 101 ? 6.215 19.906 13.102 1 98.44 101 GLY B C 1
ATOM 4716 O O . GLY B 1 101 ? 6.039 19.922 14.32 1 98.44 101 GLY B O 1
ATOM 4717 N N . PHE B 1 102 ? 6.137 18.797 12.406 1 98.75 102 PHE B N 1
ATOM 4718 C CA . PHE B 1 102 ? 5.711 17.531 12.992 1 98.75 102 PHE B CA 1
ATOM 4719 C C . PHE B 1 102 ? 6.719 17.047 14.031 1 98.75 102 PHE B C 1
ATOM 4721 O O . PHE B 1 102 ? 6.336 16.609 15.117 1 98.75 102 PHE B O 1
ATOM 4728 N N . ILE B 1 103 ? 7.949 17.125 13.727 1 98.81 103 ILE B N 1
ATOM 4729 C CA . ILE B 1 103 ? 8.992 16.656 14.633 1 98.81 103 ILE B CA 1
ATOM 4730 C C . ILE B 1 103 ? 9.242 17.703 15.719 1 98.81 103 ILE B C 1
ATOM 4732 O O . ILE B 1 103 ? 9.43 17.344 16.891 1 98.81 103 ILE B O 1
ATOM 4736 N N . GLY B 1 104 ? 9.227 18.984 15.352 1 98.81 104 GLY B N 1
ATOM 4737 C CA . GLY B 1 104 ? 9.398 20.062 16.328 1 98.81 104 GLY B CA 1
ATOM 4738 C C . GLY B 1 104 ? 8.367 20.016 17.438 1 98.81 104 GLY B C 1
ATOM 4739 O O . GLY B 1 104 ? 8.711 20.156 18.609 1 98.81 104 GLY B O 1
ATOM 4740 N N . THR B 1 105 ? 7.113 19.844 17.062 1 98.88 105 THR B N 1
ATOM 4741 C CA . THR B 1 105 ? 6.059 19.766 18.078 1 98.88 105 THR B CA 1
ATOM 4742 C C . THR B 1 105 ? 6.25 18.562 18.984 1 98.88 105 THR B C 1
ATOM 4744 O O . THR B 1 105 ? 6.051 18.641 20.188 1 98.88 105 THR B O 1
ATOM 4747 N N . ALA B 1 106 ? 6.68 17.453 18.391 1 98.94 106 ALA B N 1
ATOM 4748 C CA . ALA B 1 106 ? 6.934 16.266 19.188 1 98.94 106 ALA B CA 1
ATOM 4749 C C . ALA B 1 106 ? 8.07 16.5 20.188 1 98.94 106 ALA B C 1
ATOM 4751 O O . ALA B 1 106 ? 7.98 16.094 21.344 1 98.94 106 ALA B O 1
ATOM 4752 N N . PHE B 1 107 ? 9.156 17.156 19.75 1 98.94 107 PHE B N 1
ATOM 4753 C CA . PHE B 1 107 ? 10.289 17.469 20.609 1 98.94 107 PHE B CA 1
ATOM 4754 C C . PHE B 1 107 ? 9.859 18.375 21.766 1 98.94 107 PHE B C 1
ATOM 4756 O O . PHE B 1 107 ? 10.242 18.141 22.906 1 98.94 107 PHE B O 1
ATOM 4763 N N . ILE B 1 108 ? 9.055 19.359 21.453 1 98.94 108 ILE B N 1
ATOM 4764 C CA . ILE B 1 108 ? 8.609 20.297 22.484 1 98.94 108 ILE B CA 1
ATOM 4765 C C . ILE B 1 108 ? 7.754 19.562 23.516 1 98.94 108 ILE B C 1
ATOM 4767 O O . ILE B 1 108 ? 7.926 19.75 24.719 1 98.94 108 ILE B O 1
ATOM 4771 N N . ILE B 1 109 ? 6.848 18.672 23.047 1 98.94 109 ILE B N 1
ATOM 4772 C CA . ILE B 1 109 ? 6.02 17.891 23.953 1 98.94 109 ILE B CA 1
ATOM 4773 C C . ILE B 1 109 ? 6.91 17.031 24.859 1 98.94 109 ILE B C 1
ATOM 4775 O O . ILE B 1 109 ? 6.699 16.984 26.078 1 98.94 109 ILE B O 1
ATOM 4779 N N . ALA B 1 110 ? 7.938 16.422 24.281 1 98.94 110 ALA B N 1
ATOM 4780 C CA . ALA B 1 110 ? 8.852 15.602 25.078 1 98.94 110 ALA B CA 1
ATOM 4781 C C . ALA B 1 110 ? 9.562 16.438 26.125 1 98.94 110 ALA B C 1
ATOM 4783 O O . ALA B 1 110 ? 9.641 16.047 27.297 1 98.94 110 ALA B O 1
ATOM 4784 N N . LEU B 1 111 ? 10.062 17.594 25.766 1 98.88 111 LEU B N 1
ATOM 4785 C CA . LEU B 1 111 ? 10.844 18.453 26.656 1 98.88 111 LEU B CA 1
ATOM 4786 C C . LEU B 1 111 ? 9.969 19.047 27.75 1 98.88 111 LEU B C 1
ATOM 4788 O O . LEU B 1 111 ? 10.43 19.266 28.859 1 98.88 111 LEU B O 1
ATOM 4792 N N . GLU B 1 112 ? 8.719 19.312 27.422 1 98.88 112 GLU B N 1
ATOM 4793 C CA . GLU B 1 112 ? 7.801 19.922 28.375 1 98.88 112 GLU B CA 1
ATOM 4794 C C . GLU B 1 112 ? 7.234 18.891 29.344 1 98.88 112 GLU B C 1
ATOM 4796 O O . GLU B 1 112 ? 7.055 19.156 30.531 1 98.88 112 GLU B O 1
ATOM 4801 N N . GLU B 1 113 ? 6.965 17.672 28.859 1 98.88 113 GLU B N 1
ATOM 4802 C CA . GLU B 1 113 ? 6.227 16.688 29.625 1 98.88 113 GLU B CA 1
ATOM 4803 C C . GLU B 1 113 ? 7.172 15.734 30.359 1 98.88 113 GLU B C 1
ATOM 4805 O O . GLU B 1 113 ? 6.828 15.188 31.406 1 98.88 113 GLU B O 1
ATOM 4810 N N . PHE B 1 114 ? 8.383 15.578 29.828 1 98.75 114 PHE B N 1
ATOM 4811 C CA . PHE B 1 114 ? 9.234 14.547 30.391 1 98.75 114 PHE B CA 1
ATOM 4812 C C . PHE B 1 114 ? 10.672 15.047 30.547 1 98.75 114 PHE B C 1
ATOM 4814 O O . PHE B 1 114 ? 11.617 14.32 30.234 1 98.75 114 PHE B O 1
ATOM 4821 N N . PRO B 1 115 ? 10.914 16.297 30.953 1 98.19 115 PRO B N 1
ATOM 4822 C CA . PRO B 1 115 ? 12.273 16.828 31.062 1 98.19 115 PRO B CA 1
ATOM 4823 C C . PRO B 1 115 ? 13.148 15.992 31.984 1 98.19 115 PRO B C 1
ATOM 4825 O O . PRO B 1 115 ? 14.359 15.875 31.766 1 98.19 115 PRO B O 1
ATOM 4828 N N . HIS B 1 116 ? 12.617 15.312 32.969 1 98.12 116 HIS B N 1
ATOM 4829 C CA . HIS B 1 116 ? 13.367 14.578 33.969 1 98.12 116 HIS B CA 1
ATOM 4830 C C . HIS B 1 116 ? 13.891 13.258 33.438 1 98.12 116 HIS B C 1
ATOM 4832 O O . HIS B 1 116 ? 14.789 12.648 34 1 98.12 116 HIS B O 1
ATOM 4838 N N . LEU B 1 117 ? 13.305 12.812 32.312 1 98.62 117 LEU B N 1
ATOM 4839 C CA . LEU B 1 117 ? 13.711 11.531 31.734 1 98.62 117 LEU B CA 1
ATOM 4840 C C . LEU B 1 117 ? 14.781 11.742 30.656 1 98.62 117 LEU B C 1
ATOM 4842 O O . LEU B 1 117 ? 15.508 10.805 30.312 1 98.62 117 LEU B O 1
ATOM 4846 N N . ILE B 1 118 ? 14.859 12.953 30.078 1 98.56 118 ILE B N 1
ATOM 4847 C CA . ILE B 1 118 ? 15.758 13.227 28.953 1 98.56 118 ILE B CA 1
ATOM 4848 C C . ILE B 1 118 ? 17.109 13.703 29.484 1 98.56 118 ILE B C 1
ATOM 4850 O O . ILE B 1 118 ? 17.188 14.68 30.219 1 98.56 118 ILE B O 1
ATOM 4854 N N . ASN B 1 119 ? 18.172 13.023 29.047 1 96.31 119 ASN B N 1
ATOM 4855 C CA . ASN B 1 119 ? 19.516 13.406 29.438 1 96.31 119 ASN B CA 1
ATOM 4856 C C . ASN B 1 119 ? 19.828 14.852 29.047 1 96.31 119 ASN B C 1
ATOM 4858 O O . ASN B 1 119 ? 19.438 15.305 27.969 1 96.31 119 ASN B O 1
ATOM 4862 N N . PRO B 1 120 ? 20.609 15.547 29.953 1 97.25 120 PRO B N 1
ATOM 4863 C CA . PRO B 1 120 ? 20.922 16.938 29.656 1 97.25 120 PRO B CA 1
ATOM 4864 C C . PRO B 1 120 ? 21.594 17.109 28.297 1 97.25 120 PRO B C 1
ATOM 4866 O O . PRO B 1 120 ? 21.328 18.094 27.594 1 97.25 120 PRO B O 1
ATOM 4869 N N . SER B 1 121 ? 22.438 16.188 27.953 1 97.69 121 SER B N 1
ATOM 4870 C CA . SER B 1 121 ? 23.109 16.281 26.672 1 97.69 121 SER B CA 1
ATOM 4871 C C . SER B 1 121 ? 22.109 16.172 25.516 1 97.69 121 SER B C 1
ATOM 4873 O O . SER B 1 121 ? 22.234 16.875 24.516 1 97.69 121 SER B O 1
ATOM 4875 N N . VAL B 1 122 ? 21.156 15.312 25.703 1 98.5 122 VAL B N 1
ATOM 4876 C CA . VAL B 1 122 ? 20.141 15.141 24.656 1 98.5 122 VAL B CA 1
ATOM 4877 C C . VAL B 1 122 ? 19.203 16.344 24.656 1 98.5 122 VAL B C 1
ATOM 4879 O O . VAL B 1 122 ? 18.75 16.781 23.594 1 98.5 122 VAL B O 1
ATOM 4882 N N . THR B 1 123 ? 18.922 16.875 25.812 1 98.62 123 THR B N 1
ATOM 4883 C CA . THR B 1 123 ? 18.141 18.109 25.891 1 98.62 123 THR B CA 1
ATOM 4884 C C . THR B 1 123 ? 18.797 19.219 25.062 1 98.62 123 THR B C 1
ATOM 4886 O O . THR B 1 123 ? 18.125 19.891 24.297 1 98.62 123 THR B O 1
ATOM 4889 N N . GLN B 1 124 ? 20.078 19.344 25.219 1 98.38 124 GLN B N 1
ATOM 4890 C CA . GLN B 1 124 ? 20.797 20.375 24.484 1 98.38 124 GLN B CA 1
ATOM 4891 C C . GLN B 1 124 ? 20.734 20.109 22.984 1 98.38 124 GLN B C 1
ATOM 4893 O O . GLN B 1 124 ? 20.562 21.047 22.188 1 98.38 124 GLN B O 1
ATOM 4898 N N . LEU B 1 125 ? 20.859 18.844 22.625 1 98.62 125 LEU B N 1
ATOM 4899 C CA . LEU B 1 125 ? 20.75 18.469 21.219 1 98.62 125 LEU B CA 1
ATOM 4900 C C . LEU B 1 125 ? 19.375 18.812 20.672 1 98.62 125 LEU B C 1
ATOM 4902 O O . LEU B 1 125 ? 19.25 19.328 19.547 1 98.62 125 LEU B O 1
ATOM 4906 N N . MET B 1 126 ? 18.344 18.547 21.406 1 98.88 126 MET B N 1
ATOM 4907 C CA . MET B 1 126 ? 16.984 18.828 21 1 98.88 126 MET B CA 1
ATOM 4908 C C . MET B 1 126 ? 16.75 20.328 20.812 1 98.88 126 MET B C 1
ATOM 4910 O O . MET B 1 126 ? 16.109 20.75 19.859 1 98.88 126 MET B O 1
ATOM 4914 N N . LEU B 1 127 ? 17.281 21.078 21.734 1 98.75 127 LEU B N 1
ATOM 4915 C CA . LEU B 1 127 ? 17.125 22.531 21.656 1 98.75 127 LEU B CA 1
ATOM 4916 C C . LEU B 1 127 ? 17.844 23.078 20.406 1 98.75 127 LEU B C 1
ATOM 4918 O O . LEU B 1 127 ? 17.281 23.938 19.703 1 98.75 127 LEU B O 1
ATOM 4922 N N . GLU B 1 128 ? 19.031 22.609 20.172 1 98.69 128 GLU B N 1
ATOM 4923 C CA . GLU B 1 128 ? 19.766 23.016 18.984 1 98.69 128 GLU B CA 1
ATOM 4924 C C . GLU B 1 128 ? 19.016 22.641 17.719 1 98.69 128 GLU B C 1
ATOM 4926 O O . GLU B 1 128 ? 18.969 23.406 16.75 1 98.69 128 GLU B O 1
ATOM 4931 N N . SER B 1 129 ? 18.484 21.453 17.719 1 98.81 129 SER B N 1
ATOM 4932 C CA . SER B 1 129 ? 17.703 20.984 16.578 1 98.81 129 SER B CA 1
ATOM 4933 C C . SER B 1 129 ? 16.484 21.859 16.344 1 98.81 129 SER B C 1
ATOM 4935 O O . SER B 1 129 ? 16.172 22.203 15.203 1 98.81 129 SER B O 1
ATOM 4937 N N . LEU B 1 130 ? 15.797 22.234 17.391 1 98.88 130 LEU B N 1
ATOM 4938 C CA . LEU B 1 130 ? 14.625 23.094 17.297 1 98.88 130 LEU B CA 1
ATOM 4939 C C . LEU B 1 130 ? 15.008 24.484 16.781 1 98.88 130 LEU B C 1
ATOM 4941 O O . LEU B 1 130 ? 14.258 25.094 16.016 1 98.88 130 LEU B O 1
ATOM 4945 N N . TYR B 1 131 ? 16.141 24.953 17.234 1 98.69 131 TYR B N 1
ATOM 4946 C CA . TYR B 1 131 ? 16.641 26.234 16.734 1 98.69 131 TYR B CA 1
ATOM 4947 C C . TYR B 1 131 ? 16.828 26.188 15.219 1 98.69 131 TYR B C 1
ATOM 4949 O O . TYR B 1 131 ? 16.328 27.062 14.5 1 98.69 131 TYR B O 1
ATOM 4957 N N . ASN B 1 132 ? 17.516 25.156 14.734 1 98.69 132 ASN B N 1
ATOM 4958 C CA . ASN B 1 132 ? 17.719 24.984 13.297 1 98.69 132 ASN B CA 1
ATOM 4959 C C . ASN B 1 132 ? 16.406 24.844 12.547 1 98.69 132 ASN B C 1
ATOM 4961 O O . ASN B 1 132 ? 16.234 25.422 11.477 1 98.69 132 ASN B O 1
ATOM 4965 N N . SER B 1 133 ? 15.531 24.047 13.102 1 98.5 133 SER B N 1
ATOM 4966 C CA . SER B 1 133 ? 14.211 23.844 12.516 1 98.5 133 SER B CA 1
ATOM 4967 C C . SER B 1 133 ? 13.453 25.156 12.367 1 98.5 133 SER B C 1
ATOM 4969 O O . SER B 1 133 ? 12.812 25.391 11.344 1 98.5 133 SER B O 1
ATOM 4971 N N . THR B 1 134 ? 13.516 25.969 13.383 1 98.56 134 THR B N 1
ATOM 4972 C CA . THR B 1 134 ? 12.82 27.25 13.391 1 98.56 134 THR B CA 1
ATOM 4973 C C . THR B 1 134 ? 13.398 28.188 12.336 1 98.56 134 THR B C 1
ATOM 4975 O O . THR B 1 134 ? 12.656 28.844 11.609 1 98.56 134 THR B O 1
ATOM 4978 N N . ILE B 1 135 ? 14.703 28.234 12.266 1 98.06 135 ILE B N 1
ATOM 4979 C CA . ILE B 1 135 ? 15.359 29.031 11.234 1 98.06 135 ILE B CA 1
ATOM 4980 C C . ILE B 1 135 ? 14.93 28.547 9.852 1 98.06 135 ILE B C 1
ATOM 4982 O O . ILE B 1 135 ? 14.547 29.359 9 1 98.06 135 ILE B O 1
ATOM 4986 N N . GLY B 1 136 ? 15.008 27.219 9.672 1 97.75 136 GLY B N 1
ATOM 4987 C CA . GLY B 1 136 ? 14.617 26.672 8.383 1 97.75 136 GLY B CA 1
ATOM 4988 C C . GLY B 1 136 ? 13.172 26.969 8.023 1 97.75 136 GLY B C 1
ATOM 4989 O O . GLY B 1 136 ? 12.859 27.219 6.863 1 97.75 136 GLY B O 1
ATOM 4990 N N . ASP B 1 137 ? 12.312 26.891 8.992 1 97.5 137 ASP B N 1
ATOM 4991 C CA . ASP B 1 137 ? 10.891 27.125 8.742 1 97.5 137 ASP B CA 1
ATOM 4992 C C . ASP B 1 137 ? 10.641 28.578 8.344 1 97.5 137 ASP B C 1
ATOM 4994 O O . ASP B 1 137 ? 9.672 28.875 7.637 1 97.5 137 ASP B O 1
ATOM 4998 N N . ALA B 1 138 ? 11.484 29.453 8.781 1 94.94 138 ALA B N 1
ATOM 4999 C CA . ALA B 1 138 ? 11.359 30.875 8.461 1 94.94 138 ALA B CA 1
ATOM 5000 C C . ALA B 1 138 ? 11.609 31.125 6.973 1 94.94 138 ALA B C 1
ATOM 5002 O O . ALA B 1 138 ? 11.242 32.188 6.441 1 94.94 138 ALA B O 1
ATOM 5003 N N . TYR B 1 139 ? 12.234 30.141 6.277 1 94.31 139 TYR B N 1
ATOM 5004 C CA . TYR B 1 139 ? 12.477 30.266 4.844 1 94.31 139 TYR B CA 1
ATOM 5005 C C . TYR B 1 139 ? 11.18 30.094 4.059 1 94.31 139 TYR B C 1
ATOM 5007 O O . TYR B 1 139 ? 11.109 30.438 2.879 1 94.31 139 TYR B O 1
ATOM 5015 N N . ARG B 1 140 ? 10.156 29.531 4.684 1 96.75 140 ARG B N 1
ATOM 5016 C CA . ARG B 1 140 ? 8.938 29.203 3.955 1 96.75 140 ARG B CA 1
ATOM 5017 C C . ARG B 1 140 ? 8.062 30.438 3.779 1 96.75 140 ARG B C 1
ATOM 5019 O O . ARG B 1 140 ? 7.668 31.078 4.762 1 96.75 140 ARG B O 1
ATOM 5026 N N . VAL B 1 141 ? 7.836 30.797 2.545 1 95.5 141 VAL B N 1
ATOM 5027 C CA . VAL B 1 141 ? 6.934 31.891 2.18 1 95.5 141 VAL B CA 1
ATOM 5028 C C . VAL B 1 141 ? 5.988 31.422 1.074 1 95.5 141 VAL B C 1
ATOM 5030 O O . VAL B 1 141 ? 6.426 31.109 -0.037 1 95.5 141 VAL B O 1
ATOM 5033 N N . GLY B 1 142 ? 4.691 31.359 1.386 1 95.19 142 GLY B N 1
ATOM 5034 C CA . GLY B 1 142 ? 3.725 30.953 0.377 1 95.19 142 GLY B CA 1
ATOM 5035 C C . GLY B 1 142 ? 3.867 31.719 -0.927 1 95.19 142 GLY B C 1
ATOM 5036 O O . GLY B 1 142 ? 3.939 32.938 -0.929 1 95.19 142 GLY B O 1
ATOM 5037 N N . GLY B 1 143 ? 3.92 30.906 -2.094 1 94.06 143 GLY B N 1
ATOM 5038 C CA . GLY B 1 143 ? 4.008 31.516 -3.408 1 94.06 143 GLY B CA 1
ATOM 5039 C C . GLY B 1 143 ? 5.434 31.75 -3.865 1 94.06 143 GLY B C 1
ATOM 5040 O O . GLY B 1 143 ? 5.672 32.125 -5.016 1 94.06 143 GLY B O 1
ATOM 5041 N N . VAL B 1 144 ? 6.359 31.547 -2.939 1 94.69 144 VAL B N 1
ATOM 5042 C CA . VAL B 1 144 ? 7.77 31.734 -3.277 1 94.69 144 VAL B CA 1
ATOM 5043 C C . VAL B 1 144 ? 8.453 30.375 -3.393 1 94.69 144 VAL B C 1
ATOM 5045 O O . VAL B 1 144 ? 8.336 29.531 -2.496 1 94.69 144 VAL B O 1
ATOM 5048 N N . ASP B 1 145 ? 9.188 30.156 -4.457 1 92.12 145 ASP B N 1
ATOM 5049 C CA . ASP B 1 145 ? 9.953 28.938 -4.734 1 92.12 145 ASP B CA 1
ATOM 5050 C C . ASP B 1 145 ? 9.07 27.703 -4.613 1 92.12 145 ASP B C 1
ATOM 5052 O O . ASP B 1 145 ? 9.5 26.672 -4.098 1 92.12 145 ASP B O 1
ATOM 5056 N N . GLY B 1 146 ? 7.832 27.891 -4.945 1 90.62 146 GLY B N 1
ATOM 5057 C CA . GLY B 1 146 ? 6.914 26.766 -4.98 1 90.62 146 GLY B CA 1
ATOM 5058 C C . GLY B 1 146 ? 6.328 26.438 -3.623 1 90.62 146 GLY B C 1
ATOM 5059 O O . GLY B 1 146 ? 5.523 25.5 -3.5 1 90.62 146 GLY B O 1
ATOM 5060 N N . ASP B 1 147 ? 6.703 27.156 -2.557 1 94.69 147 ASP B N 1
ATOM 5061 C CA . ASP B 1 147 ? 6.176 26.875 -1.225 1 94.69 147 ASP B CA 1
ATOM 5062 C C . ASP B 1 147 ? 4.719 27.312 -1.105 1 94.69 147 ASP B C 1
ATOM 5064 O O . ASP B 1 147 ? 4.305 28.281 -1.745 1 94.69 147 ASP B O 1
ATOM 5068 N N . ASN B 1 148 ? 3.984 26.562 -0.277 1 94.5 148 ASN B N 1
ATOM 5069 C CA . ASN B 1 148 ? 2.557 26.844 -0.164 1 94.5 148 ASN B CA 1
ATOM 5070 C C . ASN B 1 148 ? 2.148 27.094 1.285 1 94.5 148 ASN B C 1
ATOM 5072 O O . ASN B 1 148 ? 0.976 26.938 1.636 1 94.5 148 ASN B O 1
ATOM 5076 N N . LEU B 1 149 ? 3.1 27.359 2.152 1 97.19 149 LEU B N 1
ATOM 5077 C CA . LEU B 1 149 ? 2.73 27.641 3.533 1 97.19 149 LEU B CA 1
ATOM 5078 C C . LEU B 1 149 ? 2.162 29.062 3.654 1 97.19 149 LEU B C 1
ATOM 5080 O O . LEU B 1 149 ? 2.887 30.047 3.488 1 97.19 149 LEU B O 1
ATOM 5084 N N . TYR B 1 150 ? 0.902 29.172 3.822 1 97.44 150 TYR B N 1
ATOM 5085 C CA . TYR B 1 150 ? 0.12 30.344 4.18 1 97.44 150 TYR B CA 1
ATOM 5086 C C . TYR B 1 150 ? -0.544 30.172 5.539 1 97.44 150 TYR B C 1
ATOM 5088 O O . TYR B 1 150 ? -0.687 29.047 6.027 1 97.44 150 TYR B O 1
ATOM 5096 N N . PRO B 1 151 ? -0.96 31.281 6.168 1 97.81 151 PRO B N 1
ATOM 5097 C CA . PRO B 1 151 ? -1.698 31.141 7.426 1 97.81 151 PRO B CA 1
ATOM 5098 C C . PRO B 1 151 ? -2.953 30.281 7.281 1 97.81 151 PRO B C 1
ATOM 5100 O O . PRO B 1 151 ? -3.428 29.703 8.266 1 97.81 151 PRO B O 1
ATOM 5103 N N . SER B 1 152 ? -3.443 30.141 5.996 1 98 152 SER B N 1
ATOM 5104 C CA . SER B 1 152 ? -4.664 29.391 5.742 1 98 152 SER B CA 1
ATOM 5105 C C . SER B 1 152 ? -4.379 27.891 5.691 1 98 152 SER B C 1
ATOM 5107 O O . SER B 1 152 ? -5.305 27.078 5.75 1 98 152 SER B O 1
ATOM 5109 N N . TYR B 1 153 ? -3.109 27.5 5.465 1 97.56 153 TYR B N 1
ATOM 5110 C CA . TYR B 1 153 ? -2.68 26.109 5.637 1 97.56 153 TYR B CA 1
ATOM 5111 C C . TYR B 1 153 ? -2.561 25.766 7.113 1 97.56 153 TYR B C 1
ATOM 5113 O O . TYR B 1 153 ? -1.453 25.688 7.652 1 97.56 153 TYR B O 1
ATOM 5121 N N . THR B 1 154 ? -3.621 25.438 7.719 1 97.88 154 THR B N 1
ATOM 5122 C CA . THR B 1 154 ? -3.898 25.609 9.141 1 97.88 154 THR B CA 1
ATOM 5123 C C . THR B 1 154 ? -2.908 24.812 9.984 1 97.88 154 THR B C 1
ATOM 5125 O O . THR B 1 154 ? -2.215 25.375 10.836 1 97.88 154 THR B O 1
ATOM 5128 N N . ASN B 1 155 ? -2.816 23.469 9.758 1 97.69 155 ASN B N 1
ATOM 5129 C CA . ASN B 1 155 ? -2.059 22.656 10.703 1 97.69 155 ASN B CA 1
ATOM 5130 C C . ASN B 1 155 ? -0.574 23 10.68 1 97.69 155 ASN B C 1
ATOM 5132 O O . ASN B 1 155 ? 0.03 23.234 11.727 1 97.69 155 ASN B O 1
ATOM 5136 N N . PRO B 1 156 ? 0.091 23.141 9.492 1 98.12 156 PRO B N 1
ATOM 5137 C CA . PRO B 1 156 ? 1.487 23.578 9.531 1 98.12 156 PRO B CA 1
ATOM 5138 C C . PRO B 1 156 ? 1.645 25 10.078 1 98.12 156 PRO B C 1
ATOM 5140 O O . PRO B 1 156 ? 2.637 25.297 10.75 1 98.12 156 PRO B O 1
ATOM 5143 N N . ALA B 1 157 ? 0.669 25.891 9.82 1 98.5 157 ALA B N 1
ATOM 5144 C CA . ALA B 1 157 ? 0.734 27.266 10.289 1 98.5 157 ALA B CA 1
ATOM 5145 C C . ALA B 1 157 ? 0.718 27.328 11.812 1 98.5 157 ALA B C 1
ATOM 5147 O O . ALA B 1 157 ? 1.501 28.062 12.422 1 98.5 157 ALA B O 1
ATOM 5148 N N . LEU B 1 158 ? -0.186 26.578 12.359 1 98.88 158 LEU B N 1
ATOM 5149 C CA . LEU B 1 158 ? -0.269 26.531 13.82 1 98.88 158 LEU B CA 1
ATOM 5150 C C . LEU B 1 158 ? 1.016 25.969 14.422 1 98.88 158 LEU B C 1
ATOM 5152 O O . LEU B 1 158 ? 1.509 26.484 15.422 1 98.88 158 LEU B O 1
ATOM 5156 N N . MET B 1 159 ? 1.545 24.906 13.828 1 98.88 159 MET B N 1
ATOM 5157 C CA . MET B 1 159 ? 2.77 24.297 14.336 1 98.88 159 MET B CA 1
ATOM 5158 C C . MET B 1 159 ? 3.951 25.25 14.203 1 98.88 159 MET B C 1
ATOM 5160 O O . MET B 1 159 ? 4.758 25.375 15.125 1 98.88 159 MET B O 1
ATOM 5164 N N . ARG B 1 160 ? 4.031 25.953 13.094 1 98.5 160 ARG B N 1
ATOM 5165 C CA . ARG B 1 160 ? 5.105 26.922 12.914 1 98.5 160 ARG B CA 1
ATOM 5166 C C . ARG B 1 160 ? 5.082 27.969 14.016 1 98.5 160 ARG B C 1
ATOM 5168 O O . ARG B 1 160 ? 6.129 28.328 14.57 1 98.5 160 ARG B O 1
ATOM 5175 N N . ALA B 1 161 ? 3.9 28.5 14.289 1 98.81 161 ALA B N 1
ATOM 5176 C CA . ALA B 1 161 ? 3.764 29.562 15.273 1 98.81 161 ALA B CA 1
ATOM 5177 C C . ALA B 1 161 ? 4.285 29.125 16.641 1 98.81 161 ALA B C 1
ATOM 5179 O O . ALA B 1 161 ? 5.113 29.797 17.25 1 98.81 161 ALA B O 1
ATOM 5180 N N . ILE B 1 162 ? 3.875 28 17.047 1 98.88 162 ILE B N 1
ATOM 5181 C CA . ILE B 1 162 ? 4.215 27.578 18.406 1 98.88 162 ILE B CA 1
ATOM 5182 C C . ILE B 1 162 ? 5.676 27.141 18.453 1 98.88 162 ILE B C 1
ATOM 5184 O O . ILE B 1 162 ? 6.367 27.375 19.453 1 98.88 162 ILE B O 1
ATOM 5188 N N . VAL B 1 163 ? 6.199 26.438 17.422 1 98.88 163 VAL B N 1
ATOM 5189 C CA . VAL B 1 163 ? 7.598 26.016 17.422 1 98.88 163 VAL B CA 1
ATOM 5190 C C . VAL B 1 163 ? 8.508 27.25 17.422 1 98.88 163 VAL B C 1
ATOM 5192 O O . VAL B 1 163 ? 9.484 27.297 18.156 1 98.88 163 VAL B O 1
ATOM 5195 N N . SER B 1 164 ? 8.172 28.25 16.672 1 98.75 164 SER B N 1
ATOM 5196 C CA . SER B 1 164 ? 8.945 29.484 16.609 1 98.75 164 SER B CA 1
ATOM 5197 C C . SER B 1 164 ? 8.883 30.25 17.938 1 98.75 164 SER B C 1
ATOM 5199 O O . SER B 1 164 ? 9.906 30.656 18.484 1 98.75 164 SER B O 1
ATOM 5201 N N . GLY B 1 165 ? 7.652 30.469 18.422 1 98.62 165 GLY B N 1
ATOM 5202 C CA . GLY B 1 165 ? 7.488 31.203 19.672 1 98.62 165 GLY B CA 1
ATOM 5203 C C . GLY B 1 165 ? 8.172 30.531 20.859 1 98.62 165 GLY B C 1
ATOM 5204 O O . GLY B 1 165 ? 8.859 31.188 21.641 1 98.62 165 GLY B O 1
ATOM 5205 N N . TRP B 1 166 ? 7.98 29.234 20.969 1 98.69 166 TRP B N 1
ATOM 5206 C CA . TRP B 1 166 ? 8.555 28.469 22.062 1 98.69 166 TRP B CA 1
ATOM 5207 C C . TRP B 1 166 ? 10.078 28.484 22 1 98.69 166 TRP B C 1
ATOM 5209 O O . TRP B 1 166 ? 10.742 28.703 23.016 1 98.69 166 TRP B O 1
ATOM 5219 N N . THR B 1 167 ? 10.617 28.203 20.828 1 98.75 167 THR B N 1
ATOM 5220 C CA . THR B 1 167 ? 12.062 28.172 20.656 1 98.75 167 THR B CA 1
ATOM 5221 C C . THR B 1 167 ? 12.672 29.547 20.906 1 98.75 167 THR B C 1
ATOM 5223 O O . THR B 1 167 ? 13.727 29.672 21.516 1 98.75 167 THR B O 1
ATOM 5226 N N . GLY B 1 168 ? 11.977 30.594 20.391 1 98.31 168 GLY B N 1
ATOM 5227 C CA . GLY B 1 168 ? 12.43 31.953 20.641 1 98.31 168 GLY B CA 1
ATOM 5228 C C . GLY B 1 168 ? 12.531 32.281 22.125 1 98.31 168 GLY B C 1
ATOM 5229 O O . GLY B 1 168 ? 13.5 32.906 22.562 1 98.31 168 GLY B O 1
ATOM 5230 N N . GLU B 1 169 ? 11.562 31.859 22.844 1 97.75 169 GLU B N 1
ATOM 5231 C CA . GLU B 1 169 ? 11.578 32.062 24.281 1 97.75 169 GLU B CA 1
ATOM 5232 C C . GLU B 1 169 ? 12.742 31.344 24.938 1 97.75 169 GLU B C 1
ATOM 5234 O O . GLU B 1 169 ? 13.383 31.875 25.844 1 97.75 169 GLU B O 1
ATOM 5239 N N . LYS B 1 170 ? 12.984 30.109 24.578 1 97.19 170 LYS B N 1
ATOM 5240 C CA . LYS B 1 170 ? 14.031 29.281 25.156 1 97.19 170 LYS B CA 1
ATOM 5241 C C . LYS B 1 170 ? 15.414 29.891 24.906 1 97.19 170 LYS B C 1
ATOM 5243 O O . LYS B 1 170 ? 16.297 29.812 25.766 1 97.19 170 LYS B O 1
ATOM 5248 N N . TYR B 1 171 ? 15.586 30.5 23.75 1 97.69 171 TYR B N 1
ATOM 5249 C CA . TYR B 1 171 ? 16.875 31.062 23.375 1 97.69 171 TYR B CA 1
ATOM 5250 C C . TYR B 1 171 ? 16.938 32.562 23.641 1 97.69 171 TYR B C 1
ATOM 5252 O O . TYR B 1 171 ? 17.922 33.219 23.297 1 97.69 171 TYR B O 1
ATOM 5260 N N . ALA B 1 172 ? 15.922 33.156 24.156 1 97.5 172 ALA B N 1
ATOM 5261 C CA . ALA B 1 172 ? 15.812 34.594 24.344 1 97.5 172 ALA B CA 1
ATOM 5262 C C . ALA B 1 172 ? 16.062 35.344 23.031 1 97.5 172 ALA B C 1
ATOM 5264 O O . ALA B 1 172 ? 16.797 36.344 23 1 97.5 172 ALA B O 1
ATOM 5265 N N . ASP B 1 173 ? 15.594 34.719 22.031 1 97.81 173 ASP B N 1
ATOM 5266 C CA . ASP B 1 173 ? 15.641 35.344 20.703 1 97.81 173 ASP B CA 1
ATOM 5267 C C . ASP B 1 173 ? 14.352 36.094 20.391 1 97.81 173 ASP B C 1
ATOM 5269 O O . ASP B 1 173 ? 13.383 35.5 19.906 1 97.81 173 ASP B O 1
ATOM 5273 N N . ALA B 1 174 ? 14.383 37.344 20.469 1 96.94 174 ALA B N 1
ATOM 5274 C CA . ALA B 1 174 ? 13.188 38.188 20.344 1 96.94 174 ALA B CA 1
ATOM 5275 C C . ALA B 1 174 ? 12.633 38.125 18.938 1 96.94 174 ALA B C 1
ATOM 5277 O O . ALA B 1 174 ? 11.414 38.219 18.734 1 96.94 174 ALA B O 1
ATOM 5278 N N . ASN B 1 175 ? 13.523 38.031 18 1 97.25 175 ASN B N 1
ATOM 5279 C CA . ASN B 1 175 ? 13.07 37.969 16.625 1 97.25 175 ASN B CA 1
ATOM 5280 C C . ASN B 1 175 ? 12.281 36.688 16.344 1 97.25 175 ASN B C 1
ATOM 5282 O O . ASN B 1 175 ? 11.258 36.75 15.656 1 97.25 175 ASN B O 1
ATOM 5286 N N . MET B 1 176 ? 12.766 35.562 16.828 1 97 176 MET B N 1
ATOM 5287 C CA . MET B 1 176 ? 12.055 34.312 16.672 1 97 176 MET B CA 1
ATOM 5288 C C . MET B 1 176 ? 10.703 34.344 17.375 1 97 176 MET B C 1
ATOM 5290 O O . MET B 1 176 ? 9.703 33.906 16.812 1 97 176 MET B O 1
ATOM 5294 N N . THR B 1 177 ? 10.727 34.844 18.578 1 97.88 177 THR B N 1
ATOM 5295 C CA . THR B 1 177 ? 9.484 34.969 19.328 1 97.88 177 THR B CA 1
ATOM 5296 C C . THR B 1 177 ? 8.477 35.844 18.578 1 97.88 177 THR B C 1
ATOM 5298 O O . THR B 1 177 ? 7.312 35.469 18.422 1 97.88 177 THR B O 1
ATOM 5301 N N . LEU B 1 178 ? 8.977 36.969 18.078 1 98 178 LEU B N 1
ATOM 5302 C CA . LEU B 1 178 ? 8.109 37.906 17.375 1 98 178 LEU B CA 1
ATOM 5303 C C . LEU B 1 178 ? 7.57 37.312 16.094 1 98 178 LEU B C 1
ATOM 5305 O O . LEU B 1 178 ? 6.414 37.531 15.727 1 98 178 LEU B O 1
ATOM 5309 N N . ALA B 1 179 ? 8.438 36.625 15.43 1 98 179 ALA B N 1
ATOM 5310 C CA . ALA B 1 179 ? 8.008 35.969 14.195 1 98 179 ALA B CA 1
ATOM 5311 C C . ALA B 1 179 ? 6.871 34.969 14.469 1 98 179 ALA B C 1
ATOM 5313 O O . ALA B 1 179 ? 5.902 34.906 13.711 1 98 179 ALA B O 1
ATOM 5314 N N . GLY B 1 180 ? 7.02 34.156 15.508 1 98.31 180 GLY B N 1
ATOM 5315 C CA . GLY B 1 180 ? 5.953 33.25 15.906 1 98.31 180 GLY B CA 1
ATOM 5316 C C . GLY B 1 180 ? 4.664 33.938 16.25 1 98.31 180 GLY B C 1
ATOM 5317 O O . GLY B 1 180 ? 3.582 33.531 15.836 1 98.31 180 GLY B O 1
ATOM 5318 N N . GLU B 1 181 ? 4.75 35.062 16.953 1 98.56 181 GLU B N 1
ATOM 5319 C CA . GLU B 1 181 ? 3.592 35.844 17.359 1 98.56 181 GLU B CA 1
ATOM 5320 C C . GLU B 1 181 ? 2.879 36.438 16.156 1 98.56 181 GLU B C 1
ATOM 5322 O O . GLU B 1 181 ? 1.647 36.438 16.094 1 98.56 181 GLU B O 1
ATOM 5327 N N . ASN B 1 182 ? 3.684 37 15.266 1 98.25 182 ASN B N 1
ATOM 5328 C CA . ASN B 1 182 ? 3.104 37.594 14.07 1 98.25 182 ASN B CA 1
ATOM 5329 C C . ASN B 1 182 ? 2.354 36.594 13.227 1 98.25 182 ASN B C 1
ATOM 5331 O O . ASN B 1 182 ? 1.258 36.875 12.734 1 98.25 182 ASN B O 1
ATOM 5335 N N . TYR B 1 183 ? 3.014 35.5 13.07 1 98 183 TYR B N 1
ATOM 5336 C CA . TYR B 1 183 ? 2.375 34.469 12.266 1 98 183 TYR B CA 1
ATOM 5337 C C . TYR B 1 183 ? 1.105 33.969 12.938 1 98 183 TYR B C 1
ATOM 5339 O O . TYR B 1 183 ? 0.094 33.719 12.273 1 98 183 TYR B O 1
ATOM 5347 N N . ALA B 1 184 ? 1.154 33.75 14.258 1 98.69 184 ALA B N 1
ATOM 5348 C CA . ALA B 1 184 ? -0.036 33.375 15.023 1 98.69 184 ALA B CA 1
ATOM 5349 C C . ALA B 1 184 ? -1.157 34.406 14.812 1 98.69 184 ALA B C 1
ATOM 5351 O O . ALA B 1 184 ? -2.32 34.031 14.648 1 98.69 184 ALA B O 1
ATOM 5352 N N . ASN B 1 185 ? -0.805 35.625 14.805 1 98.69 185 ASN B N 1
ATOM 5353 C CA . ASN B 1 185 ? -1.8 36.688 14.617 1 98.69 185 ASN B CA 1
ATOM 5354 C C . ASN B 1 185 ? -2.469 36.594 13.25 1 98.69 185 ASN B C 1
ATOM 5356 O O . ASN B 1 185 ? -3.656 36.875 13.117 1 98.69 185 ASN B O 1
ATOM 5360 N N . GLU B 1 186 ? -1.697 36.219 12.266 1 98.19 186 GLU B N 1
ATOM 5361 C CA . GLU B 1 186 ? -2.277 36.062 10.938 1 98.19 186 GLU B CA 1
ATOM 5362 C C . GLU B 1 186 ? -3.271 34.906 10.922 1 98.19 186 GLU B C 1
ATOM 5364 O O . GLU B 1 186 ? -4.344 35 10.328 1 98.19 186 GLU B O 1
ATOM 5369 N N . VAL B 1 187 ? -2.932 33.781 11.555 1 98.38 187 VAL B N 1
ATOM 5370 C CA . VAL B 1 187 ? -3.83 32.656 11.656 1 98.38 187 VAL B CA 1
ATOM 5371 C C . VAL B 1 187 ? -5.09 33.062 12.422 1 98.38 187 VAL B C 1
ATOM 5373 O O . VAL B 1 187 ? -6.203 32.719 12.016 1 98.38 187 VAL B O 1
ATOM 5376 N N . ILE B 1 188 ? -4.895 33.781 13.547 1 98.62 188 ILE B N 1
ATOM 5377 C CA . ILE B 1 188 ? -6.004 34.219 14.383 1 98.62 188 ILE B CA 1
ATOM 5378 C C . ILE B 1 188 ? -6.914 35.156 13.586 1 98.62 188 ILE B C 1
ATOM 5380 O O . ILE B 1 188 ? -8.141 35.094 13.703 1 98.62 188 ILE B O 1
ATOM 5384 N N . GLY B 1 189 ? -6.281 36 12.797 1 97.94 189 GLY B N 1
ATOM 5385 C CA . GLY B 1 189 ? -7.066 36.875 11.961 1 97.94 189 GLY B CA 1
ATOM 5386 C C . GLY B 1 189 ? -8.008 36.156 11.023 1 97.94 189 GLY B C 1
ATOM 5387 O O . GLY B 1 189 ? -9.172 36.531 10.875 1 97.94 189 GLY B O 1
ATOM 5388 N N . LEU B 1 190 ? -7.562 35.125 10.422 1 97.19 190 LEU B N 1
ATOM 5389 C CA . LEU B 1 190 ? -8.398 34.312 9.555 1 97.19 190 LEU B CA 1
ATOM 5390 C C . LEU B 1 190 ? -9.477 33.594 10.359 1 97.19 190 LEU B C 1
ATOM 5392 O O . LEU B 1 190 ? -10.633 33.5 9.922 1 97.19 190 LEU B O 1
ATOM 5396 N N . PHE B 1 191 ? -9.086 33.125 11.516 1 98.06 191 PHE B N 1
ATOM 5397 C CA . PHE B 1 191 ? -10 32.375 12.359 1 98.06 191 PHE B CA 1
ATOM 5398 C C . PHE B 1 191 ? -11.141 33.25 12.844 1 98.06 191 PHE B C 1
ATOM 5400 O O . PHE B 1 191 ? -12.305 32.844 12.836 1 98.06 191 PHE B O 1
ATOM 5407 N N . ASP B 1 192 ? -10.773 34.438 13.234 1 97.81 192 ASP B N 1
ATOM 5408 C CA . ASP B 1 192 ? -11.711 35.344 13.883 1 97.81 192 ASP B CA 1
ATOM 5409 C C . ASP B 1 192 ? -12.797 35.812 12.906 1 97.81 192 ASP B C 1
ATOM 5411 O O . ASP B 1 192 ? -13.844 36.312 13.328 1 97.81 192 ASP B O 1
ATOM 5415 N N . ARG B 1 193 ? -12.57 35.656 11.656 1 97 193 ARG B N 1
ATOM 5416 C CA . ARG B 1 193 ? -13.562 36.031 10.664 1 97 193 ARG B CA 1
ATOM 5417 C C . ARG B 1 193 ? -14.883 35.312 10.891 1 97 193 ARG B C 1
ATOM 5419 O O . ARG B 1 193 ? -15.953 35.906 10.758 1 97 193 ARG B O 1
ATOM 5426 N N . ALA B 1 194 ? -14.789 34.062 11.227 1 97.44 194 ALA B N 1
ATOM 5427 C CA . ALA B 1 194 ? -16.016 33.25 11.32 1 97.44 194 ALA B CA 1
ATOM 5428 C C . ALA B 1 194 ? -15.883 32.188 12.414 1 97.44 194 ALA B C 1
ATOM 5430 O O . ALA B 1 194 ? -16.703 31.281 12.492 1 97.44 194 ALA B O 1
ATOM 5431 N N . ASN B 1 195 ? -14.859 32.281 13.234 1 98 195 ASN B N 1
ATOM 5432 C CA . ASN B 1 195 ? -14.594 31.297 14.289 1 98 195 ASN B CA 1
ATOM 5433 C C . ASN B 1 195 ? -14.438 29.891 13.727 1 98 195 ASN B C 1
ATOM 5435 O O . ASN B 1 195 ? -15 28.938 14.258 1 98 195 ASN B O 1
ATOM 5439 N N . THR B 1 196 ? -13.844 29.812 12.57 1 98.25 196 THR B N 1
ATOM 5440 C CA . THR B 1 196 ? -13.547 28.531 11.945 1 98.25 196 THR B CA 1
ATOM 5441 C C . THR B 1 196 ? -12.102 28.484 11.453 1 98.25 196 THR B C 1
ATOM 5443 O O . THR B 1 196 ? -11.508 29.516 11.172 1 98.25 196 THR B O 1
ATOM 5446 N N . LEU B 1 197 ? -11.531 27.328 11.469 1 98.31 197 LEU B N 1
ATOM 5447 C CA . LEU B 1 197 ? -10.242 27.125 10.812 1 98.31 197 LEU B CA 1
ATOM 5448 C C . LEU B 1 197 ? -10.383 27.203 9.297 1 98.31 197 LEU B C 1
ATOM 5450 O O . LEU B 1 197 ? -11.375 26.719 8.742 1 98.31 197 LEU B O 1
ATOM 5454 N N . SER B 1 198 ? -9.367 27.719 8.609 1 98.12 198 SER B N 1
ATOM 5455 C CA . SER B 1 198 ? -9.398 27.812 7.152 1 98.12 198 SER B CA 1
ATOM 5456 C C . SER B 1 198 ? -9.477 26.438 6.508 1 98.12 198 SER B C 1
ATOM 5458 O O . SER B 1 198 ? -10.266 26.219 5.59 1 98.12 198 SER B O 1
ATOM 5460 N N . GLU B 1 199 ? -8.578 25.516 6.883 1 97.25 199 GLU B N 1
ATOM 5461 C CA . GLU B 1 199 ? -8.711 24.109 6.484 1 97.25 199 GLU B CA 1
ATOM 5462 C C . GLU B 1 199 ? -9.859 23.438 7.23 1 97.25 199 GLU B C 1
ATOM 5464 O O . GLU B 1 199 ? -9.656 22.859 8.305 1 97.25 199 GLU B O 1
ATOM 5469 N N . PHE B 1 200 ? -11.008 23.562 6.582 1 97.38 200 PHE B N 1
ATOM 5470 C CA . PHE B 1 200 ? -12.266 23.359 7.293 1 97.38 200 PHE B CA 1
ATOM 5471 C C . PHE B 1 200 ? -12.609 21.875 7.371 1 97.38 200 PHE B C 1
ATOM 5473 O O . PHE B 1 200 ? -12.609 21.172 6.355 1 97.38 200 PHE B O 1
ATOM 5480 N N . ASN B 1 201 ? -12.844 21.344 8.57 1 98.06 201 ASN B N 1
ATOM 5481 C CA . ASN B 1 201 ? -13.57 20.109 8.867 1 98.06 201 ASN B CA 1
ATOM 5482 C C . ASN B 1 201 ? -12.867 18.891 8.281 1 98.06 201 ASN B C 1
ATOM 5484 O O . ASN B 1 201 ? -13.508 17.984 7.742 1 98.06 201 ASN B O 1
ATOM 5488 N N . SER B 1 202 ? -11.523 18.859 8.398 1 95.44 202 SER B N 1
ATOM 5489 C CA . SER B 1 202 ? -10.719 17.734 7.922 1 95.44 202 SER B CA 1
ATOM 5490 C C . SER B 1 202 ? -10.516 16.703 9.016 1 95.44 202 SER B C 1
ATOM 5492 O O . SER B 1 202 ? -9.805 16.953 9.992 1 95.44 202 SER B O 1
ATOM 5494 N N . ALA B 1 203 ? -11.008 15.5 8.789 1 97.19 203 ALA B N 1
ATOM 5495 C CA . ALA B 1 203 ? -10.945 14.477 9.836 1 97.19 203 ALA B CA 1
ATOM 5496 C C . ALA B 1 203 ? -9.508 14.203 10.25 1 97.19 203 ALA B C 1
ATOM 5498 O O . ALA B 1 203 ? -9.242 13.898 11.414 1 97.19 203 ALA B O 1
ATOM 5499 N N . THR B 1 204 ? -8.523 14.32 9.375 1 97.75 204 THR B N 1
ATOM 5500 C CA . THR B 1 204 ? -7.121 14.078 9.695 1 97.75 204 THR B CA 1
ATOM 5501 C C . THR B 1 204 ? -6.477 15.344 10.258 1 97.75 204 THR B C 1
ATOM 5503 O O . THR B 1 204 ? -5.938 15.328 11.367 1 97.75 204 THR B O 1
ATOM 5506 N N . TYR B 1 205 ? -6.621 16.453 9.609 1 97.5 205 TYR B N 1
ATOM 5507 C CA . TYR B 1 205 ? -5.727 17.562 9.891 1 97.5 205 TYR B CA 1
ATOM 5508 C C . TYR B 1 205 ? -6.34 18.5 10.922 1 97.5 205 TYR B C 1
ATOM 5510 O O . TYR B 1 205 ? -5.633 19.297 11.539 1 97.5 205 TYR B O 1
ATOM 5518 N N . THR B 1 206 ? -7.691 18.453 11.117 1 98.56 206 THR B N 1
ATOM 5519 C CA . THR B 1 206 ? -8.211 19.125 12.312 1 98.56 206 THR B CA 1
ATOM 5520 C C . THR B 1 206 ? -7.602 18.516 13.578 1 98.56 206 THR B C 1
ATOM 5522 O O . THR B 1 206 ? -7.344 19.219 14.547 1 98.56 206 THR B O 1
ATOM 5525 N N . GLY B 1 207 ? -7.363 17.188 13.477 1 98.62 207 GLY B N 1
ATOM 5526 C CA . GLY B 1 207 ? -6.711 16.516 14.594 1 98.62 207 GLY B CA 1
ATOM 5527 C C . GLY B 1 207 ? -5.309 17.031 14.859 1 98.62 207 GLY B C 1
ATOM 5528 O O . GLY B 1 207 ? -4.91 17.203 16.016 1 98.62 207 GLY B O 1
ATOM 5529 N N . VAL B 1 208 ? -4.523 17.281 13.852 1 98.69 208 VAL B N 1
ATOM 5530 C CA . VAL B 1 208 ? -3.186 17.844 13.992 1 98.69 208 VAL B CA 1
ATOM 5531 C C . VAL B 1 208 ? -3.283 19.266 14.562 1 98.69 208 VAL B C 1
ATOM 5533 O O . VAL B 1 208 ? -2.512 19.625 15.453 1 98.69 208 VAL B O 1
ATOM 5536 N N . SER B 1 209 ? -4.266 20.031 14.094 1 98.81 209 SER B N 1
ATOM 5537 C CA . SER B 1 209 ? -4.469 21.391 14.547 1 98.81 209 SER B CA 1
ATOM 5538 C C . SER B 1 209 ? -4.797 21.438 16.031 1 98.81 209 SER B C 1
ATOM 5540 O O . SER B 1 209 ? -4.348 22.344 16.75 1 98.81 209 SER B O 1
ATOM 5542 N N . LEU B 1 210 ? -5.57 20.453 16.469 1 98.94 210 LEU B N 1
ATOM 5543 C CA . LEU B 1 210 ? -5.941 20.406 17.875 1 98.94 210 LEU B CA 1
ATOM 5544 C C . LEU B 1 210 ? -4.723 20.125 18.75 1 98.94 210 LEU B C 1
ATOM 5546 O O . LEU B 1 210 ? -4.629 20.625 19.875 1 98.94 210 LEU B O 1
ATOM 5550 N N . ILE B 1 211 ? -3.768 19.312 18.281 1 98.94 211 ILE B N 1
ATOM 5551 C CA . ILE B 1 211 ? -2.52 19.109 19 1 98.94 211 ILE B CA 1
ATOM 5552 C C . ILE B 1 211 ? -1.775 20.438 19.125 1 98.94 211 ILE B C 1
ATOM 5554 O O . ILE B 1 211 ? -1.371 20.844 20.219 1 98.94 211 ILE B O 1
ATOM 5558 N N . ALA B 1 212 ? -1.667 21.156 18.047 1 98.94 212 ALA B N 1
ATOM 5559 C CA . ALA B 1 212 ? -0.955 22.438 18.047 1 98.94 212 ALA B CA 1
ATOM 5560 C C . ALA B 1 212 ? -1.656 23.469 18.922 1 98.94 212 ALA B C 1
ATOM 5562 O O . ALA B 1 212 ? -1.004 24.203 19.672 1 98.94 212 ALA B O 1
ATOM 5563 N N . LEU B 1 213 ? -2.998 23.531 18.859 1 98.94 213 LEU B N 1
ATOM 5564 C CA . LEU B 1 213 ? -3.754 24.484 19.672 1 98.94 213 LEU B CA 1
ATOM 5565 C C . LEU B 1 213 ? -3.627 24.141 21.156 1 98.94 213 LEU B C 1
ATOM 5567 O O . LEU B 1 213 ? -3.604 25.047 21.984 1 98.94 213 LEU B O 1
ATOM 5571 N N . THR B 1 214 ? -3.621 22.859 21.406 1 98.94 214 THR B N 1
ATOM 5572 C CA . THR B 1 214 ? -3.361 22.453 22.797 1 98.94 214 THR B CA 1
ATOM 5573 C C . THR B 1 214 ? -1.994 22.938 23.25 1 98.94 214 THR B C 1
ATOM 5575 O O . THR B 1 214 ? -1.853 23.438 24.375 1 98.94 214 THR B O 1
ATOM 5578 N N . MET B 1 215 ? -1.007 22.859 22.438 1 98.94 215 MET B N 1
ATOM 5579 C CA . MET B 1 215 ? 0.34 23.328 22.75 1 98.94 215 MET B CA 1
ATOM 5580 C C . MET B 1 215 ? 0.367 24.844 22.906 1 98.94 215 MET B C 1
ATOM 5582 O O . MET B 1 215 ? 1.054 25.359 23.781 1 98.94 215 MET B O 1
ATOM 5586 N N . TRP B 1 216 ? -0.4 25.578 21.984 1 98.94 216 TRP B N 1
ATOM 5587 C CA . TRP B 1 216 ? -0.526 27.031 22.156 1 98.94 216 TRP B CA 1
ATOM 5588 C C . TRP B 1 216 ? -0.944 27.375 23.578 1 98.94 216 TRP B C 1
ATOM 5590 O O . TRP B 1 216 ? -0.319 28.219 24.234 1 98.94 216 TRP B O 1
ATOM 5600 N N . THR B 1 217 ? -1.944 26.703 24.062 1 98.88 217 THR B N 1
ATOM 5601 C CA . THR B 1 217 ? -2.576 27 25.344 1 98.88 217 THR B CA 1
ATOM 5602 C C . THR B 1 217 ? -1.681 26.562 26.5 1 98.88 217 THR B C 1
ATOM 5604 O O . THR B 1 217 ? -1.585 27.25 27.516 1 98.88 217 THR B O 1
ATOM 5607 N N . LYS B 1 218 ? -1.056 25.484 26.359 1 98.69 218 LYS B N 1
ATOM 5608 C CA . LYS B 1 218 ? -0.359 24.859 27.484 1 98.69 218 LYS B CA 1
ATOM 5609 C C . LYS B 1 218 ? 1.075 25.359 27.594 1 98.69 218 LYS B C 1
ATOM 5611 O O . LYS B 1 218 ? 1.596 25.531 28.703 1 98.69 218 LYS B O 1
ATOM 5616 N N . TYR B 1 219 ? 1.74 25.578 26.359 1 98.75 219 TYR B N 1
ATOM 5617 C CA . TYR B 1 219 ? 3.193 25.703 26.422 1 98.75 219 TYR B CA 1
ATOM 5618 C C . TYR B 1 219 ? 3.641 27.094 26 1 98.75 219 TYR B C 1
ATOM 5620 O O . TYR B 1 219 ? 4.785 27.484 26.25 1 98.75 219 TYR B O 1
ATOM 5628 N N . ALA B 1 220 ? 2.801 27.891 25.328 1 98.56 220 ALA B N 1
ATOM 5629 C CA . ALA B 1 220 ? 3.217 29.234 24.906 1 98.56 220 ALA B CA 1
ATOM 5630 C C . ALA B 1 220 ? 3.486 30.125 26.125 1 98.56 220 ALA B C 1
ATOM 5632 O O . ALA B 1 220 ? 2.945 29.891 27.203 1 98.56 220 ALA B O 1
ATOM 5633 N N . ALA B 1 221 ? 4.293 31.125 25.906 1 97.12 221 ALA B N 1
ATOM 5634 C CA . ALA B 1 221 ? 4.602 32.062 26.984 1 97.12 221 ALA B CA 1
ATOM 5635 C C . ALA B 1 221 ? 3.342 32.75 27.469 1 97.12 221 ALA B C 1
ATOM 5637 O O . ALA B 1 221 ? 2.391 32.969 26.719 1 97.12 221 ALA B O 1
ATOM 5638 N N . GLU B 1 222 ? 3.383 33.188 28.734 1 96.5 222 GLU B N 1
ATOM 5639 C CA . GLU B 1 222 ? 2.211 33.812 29.359 1 96.5 222 GLU B CA 1
ATOM 5640 C C . GLU B 1 222 ? 1.787 35.062 28.594 1 96.5 222 GLU B C 1
ATOM 5642 O O . GLU B 1 222 ? 0.598 35.375 28.531 1 96.5 222 GLU B O 1
ATOM 5647 N N . SER B 1 223 ? 2.705 35.781 28.016 1 96.12 223 SER B N 1
ATOM 5648 C CA . SER B 1 223 ? 2.412 37.031 27.328 1 96.12 223 SER B CA 1
ATOM 5649 C C . SER B 1 223 ? 2.055 36.781 25.859 1 96.12 223 SER B C 1
ATOM 5651 O O . SER B 1 223 ? 1.72 37.719 25.125 1 96.12 223 SER B O 1
ATOM 5653 N N . SER B 1 224 ? 2.156 35.531 25.406 1 98.12 224 SER B N 1
ATOM 5654 C CA . SER B 1 224 ? 1.957 35.188 24 1 98.12 224 SER B CA 1
ATOM 5655 C C . SER B 1 224 ? 0.488 35.312 23.609 1 98.12 224 SER B C 1
ATOM 5657 O O . SER B 1 224 ? -0.398 34.938 24.375 1 98.12 224 SER B O 1
ATOM 5659 N N . VAL B 1 225 ? 0.202 35.781 22.328 1 98.56 225 VAL B N 1
ATOM 5660 C CA . VAL B 1 225 ? -1.152 35.812 21.781 1 98.56 225 VAL B CA 1
ATOM 5661 C C . VAL B 1 225 ? -1.682 34.406 21.656 1 98.56 225 VAL B C 1
ATOM 5663 O O . VAL B 1 225 ? -2.889 34.156 21.766 1 98.56 225 VAL B O 1
ATOM 5666 N N . MET B 1 226 ? -0.746 33.438 21.484 1 98.69 226 MET B N 1
ATOM 5667 C CA . MET B 1 226 ? -1.134 32.031 21.391 1 98.69 226 MET B CA 1
ATOM 5668 C C . MET B 1 226 ? -1.73 31.547 22.703 1 98.69 226 MET B C 1
ATOM 5670 O O . MET B 1 226 ? -2.76 30.875 22.703 1 98.69 226 MET B O 1
ATOM 5674 N N . LYS B 1 227 ? -1.037 31.875 23.781 1 97.94 227 LYS B N 1
ATOM 5675 C CA . LYS B 1 227 ? -1.553 31.562 25.109 1 97.94 227 LYS B CA 1
ATOM 5676 C C . LYS B 1 227 ? -2.924 32.188 25.344 1 97.94 227 LYS B C 1
ATOM 5678 O O . LYS B 1 227 ? -3.824 31.547 25.891 1 97.94 227 LYS B O 1
ATOM 5683 N N . ALA B 1 228 ? -3.084 33.375 24.906 1 97.38 228 ALA B N 1
ATOM 5684 C CA . ALA B 1 228 ? -4.301 34.125 25.141 1 97.38 228 ALA B CA 1
ATOM 5685 C C . ALA B 1 228 ? -5.465 33.594 24.312 1 97.38 228 ALA B C 1
ATOM 5687 O O . ALA B 1 228 ? -6.605 33.562 24.781 1 97.38 228 ALA B O 1
ATOM 5688 N N . LYS B 1 229 ? -5.172 33.156 23.094 1 98.44 229 LYS B N 1
ATOM 5689 C CA . LYS B 1 229 ? -6.242 32.844 22.141 1 98.44 229 LYS B CA 1
ATOM 5690 C C . LYS B 1 229 ? -6.395 31.344 21.953 1 98.44 229 LYS B C 1
ATOM 5692 O O . LYS B 1 229 ? -7.414 30.875 21.438 1 98.44 229 LYS B O 1
ATOM 5697 N N . GLY B 1 230 ? -5.398 30.578 22.344 1 98.56 230 GLY B N 1
ATOM 5698 C CA . GLY B 1 230 ? -5.383 29.141 22.078 1 98.56 230 GLY B CA 1
ATOM 5699 C C . GLY B 1 230 ? -6.625 28.438 22.578 1 98.56 230 GLY B C 1
ATOM 5700 O O . GLY B 1 230 ? -7.25 27.672 21.828 1 98.56 230 GLY B O 1
ATOM 5701 N N . LYS B 1 231 ? -6.984 28.688 23.797 1 98.31 231 LYS B N 1
ATOM 5702 C CA . LYS B 1 231 ? -8.156 28.062 24.391 1 98.31 231 LYS B CA 1
ATOM 5703 C C . LYS B 1 231 ? -9.43 28.422 23.625 1 98.31 231 LYS B C 1
ATOM 5705 O O . LYS B 1 231 ? -10.258 27.547 23.359 1 98.31 231 LYS B O 1
ATOM 5710 N N . THR B 1 232 ? -9.562 29.688 23.297 1 98.44 232 THR B N 1
ATOM 5711 C CA . THR B 1 232 ? -10.75 30.156 22.594 1 98.44 232 THR B CA 1
ATOM 5712 C C . THR B 1 232 ? -10.891 29.453 21.234 1 98.44 232 THR B C 1
ATOM 5714 O O . THR B 1 232 ? -11.984 29 20.891 1 98.44 232 THR B O 1
ATOM 5717 N N . ILE B 1 233 ? -9.844 29.391 20.5 1 98.75 233 ILE B N 1
ATOM 5718 C CA . ILE B 1 233 ? -9.867 28.766 19.188 1 98.75 233 ILE B CA 1
ATOM 5719 C C . ILE B 1 233 ? -10.164 27.281 19.312 1 98.75 233 ILE B C 1
ATOM 5721 O O . ILE B 1 233 ? -10.961 26.734 18.531 1 98.75 233 ILE B O 1
ATOM 5725 N N . LEU B 1 234 ? -9.508 26.625 20.266 1 98.81 234 LEU B N 1
ATOM 5726 C CA . LEU B 1 234 ? -9.719 25.203 20.516 1 98.81 234 LEU B CA 1
ATOM 5727 C C . LEU B 1 234 ? -11.18 24.922 20.828 1 98.81 234 LEU B C 1
ATOM 5729 O O . LEU B 1 234 ? -11.781 24.016 20.234 1 98.81 234 LEU B O 1
ATOM 5733 N N . GLN B 1 235 ? -11.781 25.703 21.719 1 98.75 235 GLN B N 1
ATOM 5734 C CA . GLN B 1 235 ? -13.172 25.5 22.109 1 98.75 235 GLN B CA 1
ATOM 5735 C C . GLN B 1 235 ? -14.125 25.734 20.953 1 98.75 235 GLN B C 1
ATOM 5737 O O . GLN B 1 235 ? -15.078 24.984 20.75 1 98.75 235 GLN B O 1
ATOM 5742 N N . ALA B 1 236 ? -13.859 26.766 20.203 1 98.62 236 ALA B N 1
ATOM 5743 C CA . ALA B 1 236 ? -14.695 27.047 19.031 1 98.62 236 ALA B CA 1
ATOM 5744 C C . ALA B 1 236 ? -14.602 25.938 18 1 98.62 236 ALA B C 1
ATOM 5746 O O . ALA B 1 236 ? -15.602 25.578 17.359 1 98.62 236 ALA B O 1
ATOM 5747 N N . THR B 1 237 ? -13.414 25.406 17.797 1 98.75 237 THR B N 1
ATOM 5748 C CA . THR B 1 237 ? -13.211 24.312 16.859 1 98.75 237 THR B CA 1
ATOM 5749 C C . THR B 1 237 ? -14.031 23.094 17.281 1 98.75 237 THR B C 1
ATOM 5751 O O . THR B 1 237 ? -14.727 22.484 16.469 1 98.75 237 THR B O 1
ATOM 5754 N N . TRP B 1 238 ? -13.977 22.766 18.578 1 98.75 238 TRP B N 1
ATOM 5755 C CA . TRP B 1 238 ? -14.75 21.641 19.078 1 98.75 238 TRP B CA 1
ATOM 5756 C C . TRP B 1 238 ? -16.25 21.922 18.969 1 98.75 238 TRP B C 1
ATOM 5758 O O . TRP B 1 238 ? -17.031 21 18.703 1 98.75 238 TRP B O 1
ATOM 5768 N N . SER B 1 239 ? -16.641 23.156 19.203 1 98.19 239 SER B N 1
ATOM 5769 C CA . SER B 1 239 ? -18.047 23.5 19.031 1 98.19 239 SER B CA 1
ATOM 5770 C C . SER B 1 239 ? -18.516 23.281 17.594 1 98.19 239 SER B C 1
ATOM 5772 O O . SER B 1 239 ? -19.609 22.781 17.359 1 98.19 239 SER B O 1
ATOM 5774 N N . ASN B 1 240 ? -17.656 23.672 16.656 1 97.81 240 ASN B N 1
ATOM 5775 C CA . ASN B 1 240 ? -17.969 23.422 15.258 1 97.81 240 ASN B CA 1
ATOM 5776 C C . ASN B 1 240 ? -18.047 21.922 14.961 1 97.81 240 ASN B C 1
ATOM 5778 O O . ASN B 1 240 ? -18.969 21.469 14.273 1 97.81 240 ASN B O 1
ATOM 5782 N N . ILE B 1 241 ? -17.062 21.156 15.484 1 97.94 241 ILE B N 1
ATOM 5783 C CA . ILE B 1 241 ? -17.031 19.719 15.281 1 97.94 241 ILE B CA 1
ATOM 5784 C C . ILE B 1 241 ? -18.297 19.078 15.859 1 97.94 241 ILE B C 1
ATOM 5786 O O . ILE B 1 241 ? -18.891 18.188 15.242 1 97.94 241 ILE B O 1
ATOM 5790 N N . ALA B 1 242 ? -18.688 19.562 17 1 97.88 242 ALA B N 1
ATOM 5791 C CA . ALA B 1 242 ? -19.875 19.031 17.672 1 97.88 242 ALA B CA 1
ATOM 5792 C C . ALA B 1 242 ? -21.125 19.219 16.812 1 97.88 242 ALA B C 1
ATOM 5794 O O . ALA B 1 242 ? -22.031 18.375 16.844 1 97.88 242 ALA B O 1
ATOM 5795 N N . GLN B 1 243 ? -21.172 20.266 16.109 1 98.19 243 GLN B N 1
ATOM 5796 C CA . GLN B 1 243 ? -22.328 20.531 15.242 1 98.19 243 GLN B CA 1
ATOM 5797 C C . GLN B 1 243 ? -22.281 19.672 13.992 1 98.19 243 GLN B C 1
ATOM 5799 O O . GLN B 1 243 ? -23.328 19.312 13.438 1 98.19 243 GLN B O 1
ATOM 5804 N N . LEU B 1 244 ? -21.141 19.25 13.633 1 98.69 244 LEU B N 1
ATOM 5805 C CA . LEU B 1 244 ? -20.984 18.594 12.344 1 98.69 244 LEU B CA 1
ATOM 5806 C C . LEU B 1 244 ? -20.844 17.078 12.523 1 98.69 244 LEU B C 1
ATOM 5808 O O . LEU B 1 244 ? -21 16.312 11.57 1 98.69 244 LEU B O 1
ATOM 5812 N N . TYR B 1 245 ? -20.406 16.656 13.68 1 98.69 245 TYR B N 1
ATOM 5813 C CA . TYR B 1 245 ? -20.25 15.227 13.922 1 98.69 245 TYR B CA 1
ATOM 5814 C C . TYR B 1 245 ? -21.609 14.547 14.117 1 98.69 245 TYR B C 1
ATOM 5816 O O . TYR B 1 245 ? -22.422 15.008 14.906 1 98.69 245 TYR B O 1
ATOM 5824 N N . HIS B 1 246 ? -21.891 13.562 13.391 1 98.69 246 HIS B N 1
ATOM 5825 C CA . HIS B 1 246 ? -23.094 12.742 13.555 1 98.69 246 HIS B CA 1
ATOM 5826 C C . HIS B 1 246 ? -22.797 11.508 14.398 1 98.69 246 HIS B C 1
ATOM 5828 O O . HIS B 1 246 ? -22.422 10.461 13.859 1 98.69 246 HIS B O 1
ATOM 5834 N N . ALA B 1 247 ? -23.094 11.555 15.656 1 98.25 247 ALA B N 1
ATOM 5835 C CA . ALA B 1 247 ? -22.688 10.539 16.625 1 98.25 247 ALA B CA 1
ATOM 5836 C C . ALA B 1 247 ? -23.266 9.172 16.266 1 98.25 247 ALA B C 1
ATOM 5838 O O . ALA B 1 247 ? -22.641 8.141 16.516 1 98.25 247 ALA B O 1
ATOM 5839 N N . GLU B 1 248 ? -24.438 9.133 15.648 1 97.06 248 GLU B N 1
ATOM 5840 C CA . GLU B 1 248 ? -25.047 7.867 15.242 1 97.06 248 GLU B CA 1
ATOM 5841 C C . GLU B 1 248 ? -24.297 7.25 14.062 1 97.06 248 GLU B C 1
ATOM 5843 O O . GLU B 1 248 ? -24.172 6.027 13.969 1 97.06 248 GLU B O 1
ATOM 5848 N N . LEU B 1 249 ? -23.844 8.086 13.172 1 98.31 249 LEU B N 1
ATOM 5849 C CA . LEU B 1 249 ? -23.125 7.605 12 1 98.31 249 LEU B CA 1
ATOM 5850 C C . LEU B 1 249 ? -21.641 7.457 12.305 1 98.31 249 LEU B C 1
ATOM 5852 O O . LEU B 1 249 ? -20.906 6.828 11.539 1 98.31 249 LEU B O 1
ATOM 5856 N N . LYS B 1 250 ? -21.125 8.078 13.344 1 98.19 250 LYS B N 1
ATOM 5857 C CA . LYS B 1 250 ? -19.719 8.148 13.734 1 98.19 250 LYS B CA 1
ATOM 5858 C C . LYS B 1 250 ? -18.875 8.75 12.617 1 98.19 250 LYS B C 1
ATOM 5860 O O . LYS B 1 250 ? -17.812 8.211 12.273 1 98.19 250 LYS B O 1
ATOM 5865 N N . ASN B 1 251 ? -19.391 9.742 12.023 1 98.56 251 ASN B N 1
ATOM 5866 C CA . ASN B 1 251 ? -18.719 10.469 10.945 1 98.56 251 ASN B CA 1
ATOM 5867 C C . ASN B 1 251 ? -18.922 11.977 11.086 1 98.56 251 ASN B C 1
ATOM 5869 O O . ASN B 1 251 ? -19.953 12.43 11.586 1 98.56 251 ASN B O 1
ATOM 5873 N N . LEU B 1 252 ? -17.875 12.703 10.656 1 98.69 252 LEU B N 1
ATOM 5874 C CA . LEU B 1 252 ? -18.094 14.117 10.383 1 98.69 252 LEU B CA 1
ATOM 5875 C C . LEU B 1 252 ? -18.922 14.312 9.117 1 98.69 252 LEU B C 1
ATOM 5877 O O . LEU B 1 252 ? -18.625 13.711 8.078 1 98.69 252 LEU B O 1
ATOM 5881 N N . ALA B 1 253 ? -19.984 15.078 9.219 1 98.62 253 ALA B N 1
ATOM 5882 C CA . ALA B 1 253 ? -20.719 15.477 8.016 1 98.62 253 ALA B CA 1
ATOM 5883 C C . ALA B 1 253 ? -19.859 16.391 7.133 1 98.62 253 ALA B C 1
ATOM 5885 O O . ALA B 1 253 ? -19 17.125 7.629 1 98.62 253 ALA B O 1
ATOM 5886 N N . GLY B 1 254 ? -20.062 16.328 5.777 1 98.19 254 GLY B N 1
ATOM 5887 C CA . GLY B 1 254 ? -19.375 17.25 4.887 1 98.19 254 GLY B CA 1
ATOM 5888 C C . GLY B 1 254 ? -19.828 18.688 5.062 1 98.19 254 GLY B C 1
ATOM 5889 O O . GLY B 1 254 ? -20.719 18.984 5.863 1 98.19 254 GLY B O 1
ATOM 5890 N N . PRO B 1 255 ? -19.172 19.547 4.309 1 98.56 255 PRO B N 1
ATOM 5891 C CA . PRO B 1 255 ? -18.062 19.328 3.369 1 98.56 255 PRO B CA 1
ATOM 5892 C C . PRO B 1 255 ? -16.719 19.203 4.062 1 98.56 255 PRO B C 1
ATOM 5894 O O . PRO B 1 255 ? -16.594 19.531 5.246 1 98.56 255 PRO B O 1
ATOM 5897 N N . TRP B 1 256 ? -15.703 18.672 3.385 1 98.31 256 TRP B N 1
ATOM 5898 C CA . TRP B 1 256 ? -14.344 18.484 3.891 1 98.31 256 TRP B CA 1
ATOM 5899 C C . TRP B 1 256 ? -13.328 19.109 2.949 1 98.31 256 TRP B C 1
ATOM 5901 O O . TRP B 1 256 ? -13.195 18.688 1.798 1 98.31 256 TRP B O 1
ATOM 5911 N N . ASP B 1 257 ? -12.469 20 3.432 1 97.31 257 ASP B N 1
ATOM 5912 C CA . ASP B 1 257 ? -11.477 20.656 2.582 1 97.31 257 ASP B CA 1
ATOM 5913 C C . ASP B 1 257 ? -10.375 19.672 2.17 1 97.31 257 ASP B C 1
ATOM 5915 O O . ASP B 1 257 ? -9.773 19.828 1.104 1 97.31 257 ASP B O 1
ATOM 5919 N N . ARG B 1 258 ? -10.133 18.719 3.086 1 96.38 258 ARG B N 1
ATOM 5920 C CA . ARG B 1 258 ? -9.078 17.734 2.838 1 96.38 258 ARG B CA 1
ATOM 5921 C C . ARG B 1 258 ? -9.359 16.438 3.592 1 96.38 258 ARG B C 1
ATOM 5923 O O . ARG B 1 258 ? -9.102 16.344 4.793 1 96.38 258 ARG B O 1
ATOM 5930 N N . SER B 1 259 ? -9.82 15.445 2.922 1 95.88 259 SER B N 1
ATOM 5931 C CA . SER B 1 259 ? -10.164 14.18 3.551 1 95.88 259 SER B CA 1
ATOM 5932 C C . SER B 1 259 ? -9.5 13.008 2.83 1 95.88 259 SER B C 1
ATOM 5934 O O . SER B 1 259 ? -9.438 12.984 1.599 1 95.88 259 SER B O 1
ATOM 5936 N N . TYR B 1 260 ? -9.023 12.023 3.639 1 95.5 260 TYR B N 1
ATOM 5937 C CA . TYR B 1 260 ? -8.391 10.836 3.072 1 95.5 260 TYR B CA 1
ATOM 5938 C C . TYR B 1 260 ? -9.312 9.625 3.178 1 95.5 260 TYR B C 1
ATOM 5940 O O . TYR B 1 260 ? -8.844 8.484 3.207 1 95.5 260 TYR B O 1
ATOM 5948 N N . GLY B 1 261 ? -10.578 9.867 3.33 1 96.19 261 GLY B N 1
ATOM 5949 C CA . GLY B 1 261 ? -11.625 8.852 3.342 1 96.19 261 GLY B CA 1
ATOM 5950 C C . GLY B 1 261 ? -13.023 9.438 3.428 1 96.19 261 GLY B C 1
ATOM 5951 O O . GLY B 1 261 ? -13.188 10.648 3.605 1 96.19 261 GLY B O 1
ATOM 5952 N N . PHE B 1 262 ? -14.016 8.57 3.328 1 97.81 262 PHE B N 1
ATOM 5953 C CA . PHE B 1 262 ? -15.398 9.016 3.25 1 97.81 262 PHE B CA 1
ATOM 5954 C C . PHE B 1 262 ? -16.203 8.469 4.418 1 97.81 262 PHE B C 1
ATOM 5956 O O . PHE B 1 262 ? -17.344 8.891 4.648 1 97.81 262 PHE B O 1
ATOM 5963 N N . ASP B 1 263 ? -15.633 7.555 5.117 1 98.12 263 ASP B N 1
ATOM 5964 C CA . ASP B 1 263 ? -16.188 6.898 6.293 1 98.12 263 ASP B CA 1
ATOM 5965 C C . ASP B 1 263 ? -15.141 6.723 7.383 1 98.12 263 ASP B C 1
ATOM 5967 O O . ASP B 1 263 ? -14.234 5.895 7.25 1 98.12 263 ASP B O 1
ATOM 5971 N N . MET B 1 264 ? -15.297 7.422 8.477 1 98.12 264 MET B N 1
ATOM 5972 C CA . MET B 1 264 ? -14.289 7.461 9.531 1 98.12 264 MET B CA 1
ATOM 5973 C C . MET B 1 264 ? -14.18 6.113 10.242 1 98.12 264 MET B C 1
ATOM 5975 O O . MET B 1 264 ? -13.242 5.879 11 1 98.12 264 MET B O 1
ATOM 5979 N N . GLN B 1 265 ? -15.086 5.195 9.984 1 97.56 265 GLN B N 1
ATOM 5980 C CA . GLN B 1 265 ? -15.008 3.859 10.562 1 97.56 265 GLN B CA 1
ATOM 5981 C C . GLN B 1 265 ? -14.227 2.914 9.648 1 97.56 265 GLN B C 1
ATOM 5983 O O . GLN B 1 265 ? -13.992 1.758 10 1 97.56 265 GLN B O 1
ATOM 5988 N N . LYS B 1 266 ? -13.766 3.416 8.469 1 96.88 266 LYS B N 1
ATOM 5989 C CA . LYS B 1 266 ? -12.992 2.609 7.527 1 96.88 266 LYS B CA 1
ATOM 5990 C C . LYS B 1 266 ? -11.594 3.182 7.332 1 96.88 266 LYS B C 1
ATOM 5992 O O . LYS B 1 266 ? -10.68 2.471 6.91 1 96.88 266 LYS B O 1
ATOM 5997 N N . TYR B 1 267 ? -11.43 4.414 7.562 1 96.25 267 TYR B N 1
ATOM 5998 C CA . TYR B 1 267 ? -10.102 5.012 7.523 1 96.25 267 TYR B CA 1
ATOM 5999 C C . TYR B 1 267 ? -9.805 5.762 8.812 1 96.25 267 TYR B C 1
ATOM 6001 O O . TYR B 1 267 ? -10.719 6.242 9.484 1 96.25 267 TYR B O 1
ATOM 6009 N N . PHE B 1 268 ? -8.617 5.871 9.18 1 96.94 268 PHE B N 1
ATOM 6010 C CA . PHE B 1 268 ? -8.242 6.543 10.422 1 96.94 268 PHE B CA 1
ATOM 6011 C C . PHE B 1 268 ? -7.93 8.016 10.172 1 96.94 268 PHE B C 1
ATOM 6013 O O . PHE B 1 268 ? -6.934 8.336 9.523 1 96.94 268 PHE B O 1
ATOM 6020 N N . GLY B 1 269 ? -8.758 8.945 10.602 1 97.5 269 GLY B N 1
ATOM 6021 C CA . GLY B 1 269 ? -8.445 10.359 10.766 1 97.5 269 GLY B CA 1
ATOM 6022 C C . GLY B 1 269 ? -8.031 10.719 12.18 1 97.5 269 GLY B C 1
ATOM 6023 O O . GLY B 1 269 ? -8.578 10.18 13.148 1 97.5 269 GLY B O 1
ATOM 6024 N N . ILE B 1 270 ? -7.129 11.594 12.367 1 98.56 270 ILE B N 1
ATOM 6025 C CA . ILE B 1 270 ? -6.523 11.883 13.664 1 98.56 270 ILE B CA 1
ATOM 6026 C C . ILE B 1 270 ? -7.59 12.398 14.633 1 98.56 270 ILE B C 1
ATOM 6028 O O . ILE B 1 270 ? -7.488 12.211 15.844 1 98.56 270 ILE B O 1
ATOM 6032 N N . MET B 1 271 ? -8.719 12.977 14.125 1 98.56 271 MET B N 1
ATOM 6033 C CA . MET B 1 271 ? -9.852 13.367 14.961 1 98.56 271 MET B CA 1
ATOM 6034 C C . MET B 1 271 ? -10.398 12.164 15.727 1 98.56 271 MET B C 1
ATOM 6036 O O . MET B 1 271 ? -10.883 12.312 16.859 1 98.56 271 MET B O 1
ATOM 6040 N N . SER B 1 272 ? -10.297 10.961 15.117 1 98.44 272 SER B N 1
ATOM 6041 C CA . SER B 1 272 ? -10.812 9.758 15.766 1 98.44 272 SER B CA 1
ATOM 6042 C C . SER B 1 272 ? -10.078 9.477 17.078 1 98.44 272 SER B C 1
ATOM 6044 O O . SER B 1 272 ? -10.68 8.992 18.031 1 98.44 272 SER B O 1
ATOM 6046 N N . ALA B 1 273 ? -8.773 9.805 17.109 1 98.56 273 ALA B N 1
ATOM 6047 C CA . ALA B 1 273 ? -8.016 9.641 18.344 1 98.56 273 ALA B CA 1
ATOM 6048 C C . ALA B 1 273 ? -8.484 10.609 19.422 1 98.56 273 ALA B C 1
ATOM 6050 O O . ALA B 1 273 ? -8.633 10.227 20.578 1 98.56 273 ALA B O 1
ATOM 6051 N N . HIS B 1 274 ? -8.711 11.875 19.047 1 98.88 274 HIS B N 1
ATOM 6052 C CA . HIS B 1 274 ? -9.211 12.852 20.016 1 98.88 274 HIS B CA 1
ATOM 6053 C C . HIS B 1 274 ? -10.578 12.445 20.547 1 98.88 274 HIS B C 1
ATOM 6055 O O . HIS B 1 274 ? -10.828 12.516 21.75 1 98.88 274 HIS B O 1
ATOM 6061 N N . ILE B 1 275 ? -11.469 12.016 19.625 1 98.81 275 ILE B N 1
ATOM 6062 C CA . ILE B 1 275 ? -12.82 11.609 20.016 1 98.81 275 ILE B CA 1
ATOM 6063 C C . ILE B 1 275 ? -12.742 10.414 20.953 1 98.81 275 ILE B C 1
ATOM 6065 O O . ILE B 1 275 ? -13.453 10.352 21.953 1 98.81 275 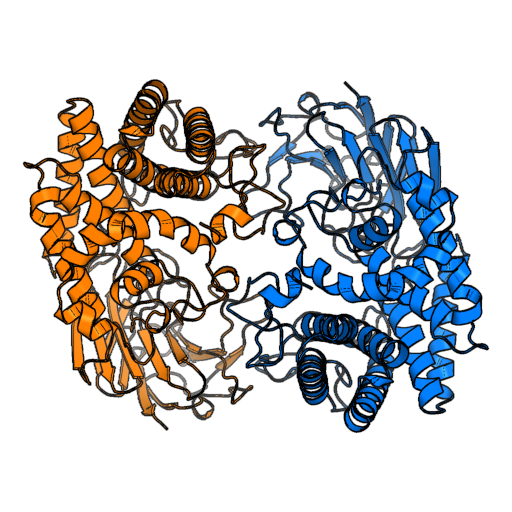ILE B O 1
ATOM 6069 N N . TRP B 1 276 ? -11.852 9.484 20.625 1 98.56 276 TRP B N 1
ATOM 6070 C CA . TRP B 1 276 ? -11.625 8.312 21.469 1 98.56 276 TRP B CA 1
ATOM 6071 C C . TRP B 1 276 ? -11.273 8.727 22.906 1 98.56 276 TRP B C 1
ATOM 6073 O O . TRP B 1 276 ? -11.789 8.156 23.859 1 98.56 276 TRP B O 1
ATOM 6083 N N . THR B 1 277 ? -10.438 9.727 23.125 1 98.69 277 THR B N 1
ATOM 6084 C CA . THR B 1 277 ? -10.016 10.141 24.453 1 98.69 277 THR B CA 1
ATOM 6085 C C . THR B 1 277 ? -11.164 10.805 25.203 1 98.69 277 THR B C 1
ATOM 6087 O O . THR B 1 277 ? -11.156 10.867 26.438 1 98.69 277 THR B O 1
ATOM 6090 N N . LEU B 1 278 ? -12.125 11.312 24.484 1 98.75 278 LEU B N 1
ATOM 6091 C CA . LEU B 1 278 ? -13.203 12.07 25.109 1 98.75 278 LEU B CA 1
ATOM 6092 C C . LEU B 1 278 ? -14.367 11.156 25.469 1 98.75 278 LEU B C 1
ATOM 6094 O O . LEU B 1 278 ? -14.992 11.328 26.516 1 98.75 278 LEU B O 1
ATOM 6098 N N . VAL B 1 279 ? -14.641 10.141 24.578 1 98.5 279 VAL B N 1
ATOM 6099 C CA . VAL B 1 279 ? -15.906 9.43 24.781 1 98.5 279 VAL B CA 1
ATOM 6100 C C . VAL B 1 279 ? -15.656 7.93 24.828 1 98.5 279 VAL B C 1
ATOM 6102 O O . VAL B 1 279 ? -16.594 7.141 24.984 1 98.5 279 VAL B O 1
ATOM 6105 N N . GLY B 1 280 ? -14.461 7.477 24.797 1 97.94 280 GLY B N 1
ATOM 6106 C CA . GLY B 1 280 ? -14.125 6.062 24.781 1 97.94 280 GLY B CA 1
ATOM 6107 C C . GLY B 1 280 ? -14.109 5.465 23.391 1 97.94 280 GLY B C 1
ATOM 6108 O O . GLY B 1 280 ? -14.758 5.984 22.484 1 97.94 280 GLY B O 1
ATOM 6109 N N . LYS B 1 281 ? -13.344 4.422 23.156 1 96.31 281 LYS B N 1
ATOM 6110 C CA . LYS B 1 281 ? -13.133 3.789 21.859 1 96.31 281 LYS B CA 1
ATOM 6111 C C . LYS B 1 281 ? -14.453 3.322 21.25 1 96.31 281 LYS B C 1
ATOM 6113 O O . LYS B 1 281 ? -14.695 3.521 20.062 1 96.31 281 LYS B O 1
ATOM 6118 N N . GLU B 1 282 ? -15.352 2.688 22.031 1 95.88 282 GLU B N 1
ATOM 6119 C CA . GLU B 1 282 ? -16.594 2.086 21.547 1 95.88 282 GLU B CA 1
ATOM 6120 C C . GLU B 1 282 ? -17.516 3.131 20.922 1 95.88 282 GLU B C 1
ATOM 6122 O O . GLU B 1 282 ? -18.25 2.83 19.984 1 95.88 282 GLU B O 1
ATOM 6127 N N . THR B 1 283 ? -17.438 4.332 21.453 1 97.06 283 THR B N 1
ATOM 6128 C CA . THR B 1 283 ? -18.297 5.41 20.984 1 97.06 283 THR B CA 1
ATOM 6129 C C . THR B 1 283 ? -17.594 6.203 19.875 1 97.06 283 THR B C 1
ATOM 6131 O O . THR B 1 283 ? -18.25 6.938 19.125 1 97.06 283 THR B O 1
ATOM 6134 N N . SER B 1 284 ? -16.297 6.031 19.734 1 97.75 284 SER B N 1
ATOM 6135 C CA . SER B 1 284 ? -15.508 6.727 18.734 1 97.75 284 SER B CA 1
ATOM 6136 C C . SER B 1 284 ? -15.578 6.008 17.391 1 97.75 284 SER B C 1
ATOM 6138 O O . SER B 1 284 ? -16.094 4.891 17.297 1 97.75 284 SER B O 1
ATOM 6140 N N . PRO B 1 285 ? -15.031 6.594 16.266 1 97.81 285 PRO B N 1
ATOM 6141 C CA . PRO B 1 285 ? -15.047 5.93 14.969 1 97.81 285 PRO B CA 1
ATOM 6142 C C . PRO B 1 285 ? -13.945 4.875 14.836 1 97.81 285 PRO B C 1
ATOM 6144 O O . PRO B 1 285 ? -13.836 4.223 13.789 1 97.81 285 PRO B O 1
ATOM 6147 N N . VAL B 1 286 ? -13.133 4.605 15.812 1 96.94 286 VAL B N 1
ATOM 6148 C CA . VAL B 1 286 ? -11.992 3.707 15.711 1 96.94 286 VAL B CA 1
ATOM 6149 C C . VAL B 1 286 ? -12.445 2.264 15.914 1 96.94 286 VAL B C 1
ATOM 6151 O O . VAL B 1 286 ? -13.156 1.957 16.875 1 96.94 286 VAL B O 1
ATOM 6154 N N . ILE B 1 287 ? -12.023 1.424 15.031 1 94.75 287 ILE B N 1
ATOM 6155 C CA . ILE B 1 287 ? -12.398 0.017 15.141 1 94.75 287 ILE B CA 1
ATOM 6156 C C . ILE B 1 287 ? -11.297 -0.747 15.883 1 94.75 287 ILE B C 1
ATOM 6158 O O . ILE B 1 287 ? -10.242 -0.188 16.188 1 94.75 287 ILE B O 1
ATOM 6162 N N . ASP B 1 288 ? -11.508 -1.98 16.25 1 91.44 288 ASP B N 1
ATOM 6163 C CA . ASP B 1 288 ? -10.57 -2.787 17.031 1 91.44 288 ASP B CA 1
ATOM 6164 C C . ASP B 1 288 ? -9.281 -3.041 16.25 1 91.44 288 ASP B C 1
ATOM 6166 O O . ASP B 1 288 ? -8.195 -3.031 16.812 1 91.44 288 ASP B O 1
ATOM 6170 N N . LYS B 1 289 ? -9.289 -3.23 14.961 1 90.75 289 LYS B N 1
ATOM 6171 C CA . LYS B 1 289 ? -8.109 -3.51 14.141 1 90.75 289 LYS B CA 1
ATOM 6172 C C . LYS B 1 289 ? -7.676 -2.271 13.367 1 90.75 289 LYS B C 1
ATOM 6174 O O . LYS B 1 289 ? -7.641 -2.285 12.133 1 90.75 289 LYS B O 1
ATOM 6179 N N . VAL B 1 290 ? -7.184 -1.324 14.188 1 92.75 290 VAL B N 1
ATOM 6180 C CA . VAL B 1 290 ? -6.879 -0.016 13.617 1 92.75 290 VAL B CA 1
ATOM 6181 C C . VAL B 1 290 ? -5.848 -0.165 12.5 1 92.75 290 VAL B C 1
ATOM 6183 O O . VAL B 1 290 ? -5.891 0.563 11.508 1 92.75 290 VAL B O 1
ATOM 6186 N N . TYR B 1 291 ? -4.922 -1.192 12.609 1 90.19 291 TYR B N 1
ATOM 6187 C CA . TYR B 1 291 ? -3.865 -1.385 11.617 1 90.19 291 TYR B CA 1
ATOM 6188 C C . TYR B 1 291 ? -4.445 -1.826 10.281 1 90.19 291 TYR B C 1
ATOM 6190 O O . TYR B 1 291 ? -3.76 -1.776 9.258 1 90.19 291 TYR B O 1
ATOM 6198 N N . MET B 1 292 ? -5.746 -2.232 10.242 1 93.62 292 MET B N 1
ATOM 6199 C CA . MET B 1 292 ? -6.379 -2.662 9 1 93.62 292 MET B CA 1
ATOM 6200 C C . MET B 1 292 ? -7.18 -1.524 8.375 1 93.62 292 MET B C 1
ATOM 6202 O O . MET B 1 292 ? -7.633 -1.634 7.234 1 93.62 292 MET B O 1
ATOM 6206 N N . MET B 1 293 ? -7.352 -0.405 9.109 1 95.12 293 MET B N 1
ATOM 6207 C CA . MET B 1 293 ? -8.023 0.758 8.539 1 95.12 293 MET B CA 1
ATOM 6208 C C . MET B 1 293 ? -7.156 1.414 7.469 1 95.12 293 MET B C 1
ATOM 6210 O O . MET B 1 293 ? -5.926 1.396 7.562 1 95.12 293 MET B O 1
ATOM 6214 N N . SER B 1 294 ? -7.824 1.957 6.43 1 94.19 294 SER B N 1
ATOM 6215 C CA . SER B 1 294 ? -7.051 2.795 5.52 1 94.19 294 SER B CA 1
ATOM 6216 C C . SER B 1 294 ? -6.488 4.016 6.238 1 94.19 294 SER B C 1
ATOM 6218 O O . SER B 1 294 ? -7.047 4.469 7.242 1 94.19 294 SER B O 1
ATOM 6220 N N . HIS B 1 295 ? -5.281 4.457 5.828 1 94.12 295 HIS B N 1
ATOM 6221 C CA . HIS B 1 295 ? -4.621 5.625 6.402 1 94.12 295 HIS B CA 1
ATOM 6222 C C . HIS B 1 295 ? -4.266 5.391 7.867 1 94.12 295 HIS B C 1
ATOM 6224 O O . HIS B 1 295 ? -4.219 6.336 8.656 1 94.12 295 HIS B O 1
ATOM 6230 N N . ASN B 1 296 ? -4.055 4.148 8.281 1 94.31 296 ASN B N 1
ATOM 6231 C CA . ASN B 1 296 ? -3.77 3.795 9.664 1 94.31 296 ASN B CA 1
ATOM 6232 C C . ASN B 1 296 ? -2.406 4.32 10.109 1 94.31 296 ASN B C 1
ATOM 6234 O O . ASN B 1 296 ? -2.121 4.387 11.305 1 94.31 296 ASN B O 1
ATOM 6238 N N . ALA B 1 297 ? -1.534 4.723 9.156 1 94.88 297 ALA B N 1
ATOM 6239 C CA . ALA B 1 297 ? -0.218 5.262 9.492 1 94.88 297 ALA B CA 1
ATOM 6240 C C . ALA B 1 297 ? -0.338 6.469 10.414 1 94.88 297 ALA B C 1
ATOM 6242 O O . ALA B 1 297 ? 0.52 6.688 11.273 1 94.88 297 ALA B O 1
ATOM 6243 N N . ASP B 1 298 ? -1.436 7.184 10.266 1 95.81 298 ASP B N 1
ATOM 6244 C CA . ASP B 1 298 ? -1.649 8.383 11.07 1 95.81 298 ASP B CA 1
ATOM 6245 C C . ASP B 1 298 ? -1.924 8.023 12.531 1 95.81 298 ASP B C 1
ATOM 6247 O O . ASP B 1 298 ? -1.816 8.875 13.422 1 95.81 298 ASP B O 1
ATOM 6251 N N . PHE B 1 299 ? -2.254 6.73 12.789 1 97.06 299 PHE B N 1
ATOM 6252 C CA . PHE B 1 299 ? -2.445 6.301 14.172 1 97.06 299 PHE B CA 1
ATOM 6253 C C . PHE B 1 299 ? -1.153 6.445 14.969 1 97.06 299 PHE B C 1
ATOM 6255 O O . PHE B 1 299 ? -1.18 6.508 16.203 1 97.06 299 PHE B O 1
ATOM 6262 N N . ALA B 1 300 ? -0.037 6.605 14.273 1 97.81 300 ALA B N 1
ATOM 6263 C CA . ALA B 1 300 ? 1.281 6.699 14.891 1 97.81 300 ALA B CA 1
ATOM 6264 C C . ALA B 1 300 ? 1.411 7.98 15.711 1 97.81 300 ALA B C 1
ATOM 6266 O O . ALA B 1 300 ? 2.271 8.078 16.594 1 97.81 300 ALA B O 1
ATOM 6267 N N . ILE B 1 301 ? 0.544 8.945 15.492 1 98.31 301 ILE B N 1
ATOM 6268 C CA . ILE B 1 301 ? 0.647 10.227 16.172 1 98.31 301 ILE B CA 1
ATOM 6269 C C . ILE B 1 301 ? -0.08 10.148 17.516 1 98.31 301 ILE B C 1
ATOM 6271 O O . ILE B 1 301 ? 0.03 11.062 18.344 1 98.31 301 ILE B O 1
ATOM 6275 N N . SER B 1 302 ? -0.764 9.016 17.812 1 98.06 302 SER B N 1
ATOM 6276 C CA . SER B 1 302 ? -1.711 8.891 18.906 1 98.06 302 SER B CA 1
ATOM 6277 C C . SER B 1 302 ? -1.014 9.039 20.266 1 98.06 302 SER B C 1
ATOM 6279 O O . SER B 1 302 ? -1.629 9.461 21.234 1 98.06 302 SER B O 1
ATOM 6281 N N . PRO B 1 303 ? 0.349 8.688 20.406 1 98.62 303 PRO B N 1
ATOM 6282 C CA . PRO B 1 303 ? 0.993 8.961 21.688 1 98.62 303 PRO B CA 1
ATOM 6283 C C . PRO B 1 303 ? 0.925 10.438 22.078 1 98.62 303 PRO B C 1
ATOM 6285 O O . PRO B 1 303 ? 0.734 10.766 23.25 1 98.62 303 PRO B O 1
ATOM 6288 N N . LEU B 1 304 ? 1.077 11.344 21.109 1 98.94 304 LEU B N 1
ATOM 6289 C CA . LEU B 1 304 ? 1.005 12.773 21.406 1 98.94 304 LEU B CA 1
ATOM 6290 C C . LEU B 1 304 ? -0.396 13.164 21.875 1 98.94 304 LEU B C 1
ATOM 6292 O O . LEU B 1 304 ? -0.551 13.922 22.828 1 98.94 304 LEU B O 1
ATOM 6296 N N . VAL B 1 305 ? -1.436 12.633 21.141 1 98.88 305 VAL B N 1
ATOM 6297 C CA . VAL B 1 305 ? -2.818 12.891 21.531 1 98.88 305 VAL B CA 1
ATOM 6298 C C . VAL B 1 305 ? -3.053 12.383 22.953 1 98.88 305 VAL B C 1
ATOM 6300 O O . VAL B 1 305 ? -3.633 13.094 23.781 1 98.88 305 VAL B O 1
ATOM 6303 N N . ALA B 1 306 ? -2.566 11.164 23.234 1 98.75 306 ALA B N 1
ATOM 6304 C CA . ALA B 1 306 ? -2.768 10.547 24.531 1 98.75 306 ALA B CA 1
ATOM 6305 C C . ALA B 1 306 ? -2.092 11.359 25.641 1 98.75 306 ALA B C 1
ATOM 6307 O O . ALA B 1 306 ? -2.684 11.602 26.688 1 98.75 306 ALA B O 1
ATOM 6308 N N . ILE B 1 307 ? -0.88 11.805 25.422 1 98.88 307 ILE B N 1
ATOM 6309 C CA . ILE B 1 307 ? -0.082 12.523 26.406 1 98.88 307 ILE B CA 1
ATOM 6310 C C . ILE B 1 307 ? -0.753 13.859 26.734 1 98.88 307 ILE B C 1
ATOM 6312 O O . ILE B 1 307 ? -0.787 14.273 27.906 1 98.88 307 ILE B O 1
ATOM 6316 N N . LEU B 1 308 ? -1.38 14.484 25.75 1 98.88 308 LEU B N 1
ATOM 6317 C CA . LEU B 1 308 ? -1.942 15.82 25.922 1 98.88 308 LEU B CA 1
ATOM 6318 C C . LEU B 1 308 ? -3.41 15.742 26.328 1 98.88 308 LEU B C 1
ATOM 6320 O O . LEU B 1 308 ? -4.02 16.75 26.672 1 98.88 308 LEU B O 1
ATOM 6324 N N . SER B 1 309 ? -4.012 14.578 26.375 1 98.75 309 SER B N 1
ATOM 6325 C CA . SER B 1 309 ? -5.461 14.406 26.406 1 98.75 309 SER B CA 1
ATOM 6326 C C . SER B 1 309 ? -6.047 14.953 27.719 1 98.75 309 SER B C 1
ATOM 6328 O O . SER B 1 309 ? -7.121 15.562 27.703 1 98.75 309 SER B O 1
ATOM 6330 N N . SER B 1 310 ? -5.309 14.688 28.875 1 98.56 310 SER B N 1
ATOM 6331 C CA . SER B 1 310 ? -5.859 15.156 30.141 1 98.56 310 SER B CA 1
ATOM 6332 C C . SER B 1 310 ? -6.062 16.672 30.125 1 98.56 310 SER B C 1
ATOM 6334 O O . SER B 1 310 ? -7.133 17.156 30.5 1 98.56 310 SER B O 1
ATOM 6336 N N . PHE B 1 311 ? -5.09 17.422 29.766 1 98.81 311 PHE B N 1
ATOM 6337 C CA . PHE B 1 311 ? -5.172 18.875 29.688 1 98.81 311 PHE B CA 1
ATOM 6338 C C . PHE B 1 311 ? -6.141 19.312 28.594 1 98.81 311 PHE B C 1
ATOM 6340 O O . PHE B 1 311 ? -7.016 20.141 28.828 1 98.81 311 PHE B O 1
ATOM 6347 N N . HIS B 1 312 ? -5.98 18.734 27.375 1 98.88 312 HIS B N 1
ATOM 6348 C CA . HIS B 1 312 ? -6.824 19.062 26.234 1 98.88 312 HIS B CA 1
ATOM 6349 C C . HIS B 1 312 ? -8.305 18.875 26.562 1 98.88 312 HIS B C 1
ATOM 6351 O O . HIS B 1 312 ? -9.117 19.766 26.312 1 98.88 312 HIS B O 1
ATOM 6357 N N . ASN B 1 313 ? -8.641 17.734 27.125 1 98.75 313 ASN B N 1
ATOM 6358 C CA . ASN B 1 313 ? -10.039 17.375 27.359 1 98.75 313 ASN B CA 1
ATOM 6359 C C . ASN B 1 313 ? -10.672 18.297 28.406 1 98.75 313 ASN B C 1
ATOM 6361 O O . ASN B 1 313 ? -11.891 18.5 28.391 1 98.75 313 ASN B O 1
ATOM 6365 N N . SER B 1 314 ? -9.852 18.828 29.297 1 98.75 314 SER B N 1
ATOM 6366 C CA . SER B 1 314 ? -10.359 19.75 30.297 1 98.75 314 SER B CA 1
ATOM 6367 C C . SER B 1 314 ? -10.828 21.062 29.656 1 98.75 314 SER B C 1
ATOM 6369 O O . SER B 1 314 ? -11.578 21.828 30.266 1 98.75 314 SER B O 1
ATOM 6371 N N . LEU B 1 315 ? -10.367 21.375 28.438 1 98.69 315 LEU B N 1
ATOM 6372 C CA . LEU B 1 315 ? -10.703 22.609 27.75 1 98.69 315 LEU B CA 1
ATOM 6373 C C . LEU B 1 315 ? -11.953 22.422 26.891 1 98.69 315 LEU B C 1
ATOM 6375 O O . LEU B 1 315 ? -12.562 23.406 26.453 1 98.69 315 LEU B O 1
ATOM 6379 N N . VAL B 1 316 ? -12.336 21.219 26.531 1 98.81 316 VAL B N 1
ATOM 6380 C CA . VAL B 1 316 ? -13.406 20.922 25.594 1 98.81 316 VAL B CA 1
ATOM 6381 C C . VAL B 1 316 ? -14.758 21.172 26.25 1 98.81 316 VAL B C 1
ATOM 6383 O O . VAL B 1 316 ? -15.031 20.656 27.344 1 98.81 316 VAL B O 1
ATOM 6386 N N . PRO B 1 317 ? -15.633 21.969 25.609 1 98.56 317 PRO B N 1
ATOM 6387 C CA . PRO B 1 317 ? -16.953 22.219 26.203 1 98.56 317 PRO B CA 1
ATOM 6388 C C . PRO B 1 317 ? -17.734 20.922 26.438 1 98.56 317 PRO B C 1
ATOM 6390 O O . PRO B 1 317 ? -17.719 20.031 25.594 1 98.56 317 PRO B O 1
ATOM 6393 N N . ALA B 1 318 ? -18.406 20.875 27.547 1 98.38 318 ALA B N 1
ATOM 6394 C CA . ALA B 1 318 ? -19.203 19.703 27.906 1 98.38 318 ALA B CA 1
ATOM 6395 C C . ALA B 1 318 ? -20.25 19.406 26.844 1 98.38 318 ALA B C 1
ATOM 6397 O O . ALA B 1 318 ? -20.547 18.234 26.578 1 98.38 318 ALA B O 1
ATOM 6398 N N . THR B 1 319 ? -20.828 20.406 26.297 1 98.06 319 THR B N 1
ATOM 6399 C CA . THR B 1 319 ? -21.859 20.234 25.281 1 98.06 319 THR B CA 1
ATOM 6400 C C . THR B 1 319 ? -21.281 19.547 24.047 1 98.06 319 THR B C 1
ATOM 6402 O O . THR B 1 319 ? -21.984 18.797 23.375 1 98.06 319 THR B O 1
ATOM 6405 N N . ALA B 1 320 ? -20.062 19.906 23.75 1 98.56 320 ALA B N 1
ATOM 6406 C CA . ALA B 1 320 ? -19.406 19.25 22.609 1 98.56 320 ALA B CA 1
ATOM 6407 C C . ALA B 1 320 ? -19.219 17.75 22.891 1 98.56 320 ALA B C 1
ATOM 6409 O O . ALA B 1 320 ? -19.469 16.922 22.031 1 98.56 320 ALA B O 1
ATOM 6410 N N . VAL B 1 321 ? -18.734 17.422 24.094 1 98.69 321 VAL B N 1
ATOM 6411 C CA . VAL B 1 321 ? -18.531 16.016 24.484 1 98.69 321 VAL B CA 1
ATOM 6412 C C . VAL B 1 321 ? -19.859 15.266 24.406 1 98.69 321 VAL B C 1
ATOM 6414 O O . VAL B 1 321 ? -19.906 14.141 23.906 1 98.69 321 VAL B O 1
ATOM 6417 N N . ASP B 1 322 ? -20.922 15.891 24.844 1 98.62 322 ASP B N 1
ATOM 6418 C CA . ASP B 1 322 ? -22.234 15.281 24.797 1 98.62 322 ASP B CA 1
ATOM 6419 C C . ASP B 1 322 ? -22.656 14.992 23.359 1 98.62 322 ASP B C 1
ATOM 6421 O O . ASP B 1 322 ? -23.234 13.93 23.078 1 98.62 322 ASP B O 1
ATOM 6425 N N . ALA B 1 323 ? -22.359 15.914 22.516 1 98.5 323 ALA B N 1
ATOM 6426 C CA . ALA B 1 323 ? -22.75 15.773 21.109 1 98.5 323 ALA B CA 1
ATOM 6427 C C . ALA B 1 323 ? -21.969 14.648 20.438 1 98.5 323 ALA B C 1
ATOM 6429 O O . ALA B 1 323 ? -22.453 14.039 19.484 1 98.5 323 ALA B O 1
ATOM 6430 N N . LEU B 1 324 ? -20.719 14.43 20.875 1 98.56 324 LEU B N 1
ATOM 6431 C CA . LEU B 1 324 ? -19.922 13.328 20.344 1 98.56 324 LEU B CA 1
ATOM 6432 C C . LEU B 1 324 ? -20.484 11.984 20.797 1 98.56 324 LEU B C 1
ATOM 6434 O O . LEU B 1 324 ? -20.359 10.984 20.078 1 98.56 324 LEU B O 1
ATOM 6438 N N . ARG B 1 325 ? -21.078 11.984 21.938 1 98.06 325 ARG B N 1
ATOM 6439 C CA . ARG B 1 325 ? -21.609 10.75 22.531 1 98.06 325 ARG B CA 1
ATOM 6440 C C . ARG B 1 325 ? -22.984 10.414 21.969 1 98.06 325 ARG B C 1
ATOM 6442 O O . ARG B 1 325 ? -23.281 9.242 21.719 1 98.06 325 ARG B O 1
ATOM 6449 N N . THR B 1 326 ? -23.828 11.43 21.922 1 97.94 326 THR B N 1
ATOM 6450 C CA . THR B 1 326 ? -25.203 11.25 21.5 1 97.94 326 THR B CA 1
ATOM 6451 C C . THR B 1 326 ? -25.594 12.32 20.484 1 97.94 326 THR B C 1
ATOM 6453 O O . THR B 1 326 ? -25.406 13.516 20.734 1 97.94 326 THR B O 1
ATOM 6456 N N . PHE B 1 327 ? -26.109 11.875 19.359 1 97.94 327 PHE B N 1
ATOM 6457 C CA . PHE B 1 327 ? -26.609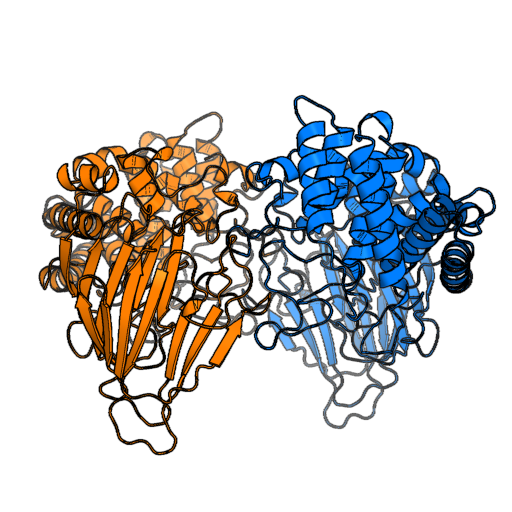 12.812 18.359 1 97.94 327 PHE B CA 1
ATOM 6458 C C . PHE B 1 327 ? -27.609 13.789 18.984 1 97.94 327 PHE B C 1
ATOM 6460 O O . PHE B 1 327 ? -28.609 13.375 19.547 1 97.94 327 PHE B O 1
ATOM 6467 N N . PRO B 1 328 ? -27.406 15.086 18.891 1 97.56 328 PRO B N 1
ATOM 6468 C CA . PRO B 1 328 ? -28.234 16.047 19.625 1 97.56 328 PRO B CA 1
ATOM 6469 C C . PRO B 1 328 ? -29.594 16.281 18.984 1 97.56 328 PRO B C 1
ATOM 6471 O O . PRO B 1 328 ? -30.438 16.984 19.547 1 97.56 328 PRO B O 1
ATOM 6474 N N . GLY B 1 329 ? -29.891 15.758 17.797 1 98.12 329 GLY B N 1
ATOM 6475 C CA . GLY B 1 329 ? -31.125 15.953 17.078 1 98.12 329 GLY B CA 1
ATOM 6476 C C . GLY B 1 329 ? -30.953 16.719 15.781 1 98.12 329 GLY B C 1
ATOM 6477 O O . GLY B 1 329 ? -29.891 17.297 15.531 1 98.12 329 GLY B O 1
ATOM 6478 N N . GLU B 1 330 ? -32 16.672 15.008 1 98.44 330 GLU B N 1
ATOM 6479 C CA . GLU B 1 330 ? -32 17.312 13.695 1 98.44 330 GLU B CA 1
ATOM 6480 C C . GLU B 1 330 ? -31.672 18.797 13.812 1 98.44 330 GLU B C 1
ATOM 6482 O O . GLU B 1 330 ? -32.219 19.5 14.672 1 98.44 330 GLU B O 1
ATOM 6487 N N . HIS B 1 331 ? -30.75 19.297 13.016 1 98.75 331 HIS B N 1
ATOM 6488 C CA . HIS B 1 331 ? -30.391 20.703 13.047 1 98.75 331 HIS B CA 1
ATOM 6489 C C . HIS B 1 331 ? -29.672 21.109 11.773 1 98.75 331 HIS B C 1
ATOM 6491 O O . HIS B 1 331 ? -29.266 20.266 10.977 1 98.75 331 HIS B O 1
ATOM 6497 N N . MET B 1 332 ? -29.547 22.422 11.555 1 98.62 332 MET B N 1
ATOM 6498 C CA . MET B 1 332 ? -28.781 23.031 10.469 1 98.62 332 MET B CA 1
ATOM 6499 C C . MET B 1 332 ? -27.5 23.656 10.992 1 98.62 332 MET B C 1
ATOM 6501 O O . MET B 1 332 ? -27.453 24.125 12.125 1 98.62 332 MET B O 1
ATOM 6505 N N . VAL B 1 333 ? -26.5 23.547 10.242 1 98.62 333 VAL B N 1
ATOM 6506 C CA . VAL B 1 333 ? -25.25 24.25 10.477 1 98.62 333 VAL B CA 1
ATOM 6507 C C . VAL B 1 333 ? -25 25.266 9.367 1 98.62 333 VAL B C 1
ATOM 6509 O O . VAL B 1 333 ? -25.188 24.969 8.188 1 98.62 333 VAL B O 1
ATOM 6512 N N . SER B 1 334 ? -24.75 26.453 9.641 1 98.25 334 SER B N 1
ATOM 6513 C CA . SER B 1 334 ? -24.359 27.5 8.711 1 98.25 334 SER B CA 1
ATOM 6514 C C . SER B 1 334 ? -23.141 28.266 9.219 1 98.25 334 SER B C 1
ATOM 6516 O O . SER B 1 334 ? -23.172 28.812 10.32 1 98.25 334 SER B O 1
ATOM 6518 N N . THR B 1 335 ? -22.109 28.219 8.531 1 98.12 335 THR B N 1
ATOM 6519 C CA . THR B 1 335 ? -20.891 28.938 8.875 1 98.12 335 THR B CA 1
ATOM 6520 C C . THR B 1 335 ? -20.094 29.297 7.625 1 98.12 335 THR B C 1
ATOM 6522 O O . THR B 1 335 ? -20.641 29.281 6.516 1 98.12 335 THR B O 1
ATOM 6525 N N . SER B 1 336 ? -18.906 29.766 7.809 1 98.06 336 SER B N 1
ATOM 6526 C CA . SER B 1 336 ? -18.047 30.172 6.695 1 98.06 336 SER B CA 1
ATOM 6527 C C . SER B 1 336 ? -16.578 29.953 7.016 1 98.06 336 SER B C 1
ATOM 6529 O O . SER B 1 336 ? -16.203 29.766 8.18 1 98.06 336 SER B O 1
ATOM 6531 N N . ALA B 1 337 ? -15.805 29.828 6.023 1 97.94 337 ALA B N 1
ATOM 6532 C CA . ALA B 1 337 ? -14.352 29.734 6.125 1 97.94 337 ALA B CA 1
ATOM 6533 C C . ALA B 1 337 ? -13.672 30.391 4.934 1 97.94 337 ALA B C 1
ATOM 6535 O O . ALA B 1 337 ? -14.312 30.672 3.92 1 97.94 337 ALA B O 1
ATOM 6536 N N . GLN B 1 338 ? -12.391 30.688 5.047 1 98 338 GLN B N 1
ATOM 6537 C CA . GLN B 1 338 ? -11.664 31.312 3.943 1 98 338 GLN B CA 1
ATOM 6538 C C . GLN B 1 338 ? -10.203 30.891 3.939 1 98 338 GLN B C 1
ATOM 6540 O O . GLN B 1 338 ? -9.547 30.875 4.984 1 98 338 GLN B O 1
ATOM 6545 N N . SER B 1 339 ? -9.75 30.484 2.797 1 97.94 339 SER B N 1
ATOM 6546 C CA . SER B 1 339 ? -8.344 30.172 2.58 1 97.94 339 SER B CA 1
ATOM 6547 C C . SER B 1 339 ? -7.699 31.125 1.588 1 97.94 339 SER B C 1
ATOM 6549 O O . SER B 1 339 ? -7.742 30.906 0.377 1 97.94 339 SER B O 1
ATOM 6551 N N . ILE B 1 340 ? -7.109 32.125 2.137 1 96.56 340 ILE B N 1
ATOM 6552 C CA . ILE B 1 340 ? -6.34 33.031 1.291 1 96.56 340 ILE B CA 1
ATOM 6553 C C . ILE B 1 340 ? -5.008 32.375 0.918 1 96.56 340 ILE B C 1
ATOM 6555 O O . ILE B 1 340 ? -4.297 31.859 1.784 1 96.56 340 ILE B O 1
ATOM 6559 N N . PRO B 1 341 ? -4.5 32.375 -0.302 1 96.81 341 PRO B N 1
ATOM 6560 C CA . PRO B 1 341 ? -5 33.188 -1.4 1 96.81 341 PRO B CA 1
ATOM 6561 C C . PRO B 1 341 ? -5.922 32.438 -2.348 1 96.81 341 PRO B C 1
ATOM 6563 O O . PRO B 1 341 ? -6.199 32.906 -3.455 1 96.81 341 PRO B O 1
ATOM 6566 N N . TYR B 1 342 ? -6.375 31.266 -1.996 1 97.5 342 TYR B N 1
ATOM 6567 C CA . TYR B 1 342 ? -7.023 30.375 -2.943 1 97.5 342 TYR B CA 1
ATOM 6568 C C . TYR B 1 342 ? -8.477 30.766 -3.17 1 97.5 342 TYR B C 1
ATOM 6570 O O . TYR B 1 342 ? -9.023 30.562 -4.254 1 97.5 342 TYR B O 1
ATOM 6578 N N . ASP B 1 343 ? -9.094 31.328 -2.18 1 98.19 343 ASP B N 1
ATOM 6579 C CA . ASP B 1 343 ? -10.492 31.766 -2.248 1 98.19 343 ASP B CA 1
ATOM 6580 C C . ASP B 1 343 ? -10.594 33.219 -2.715 1 98.19 343 ASP B C 1
ATOM 6582 O O . ASP B 1 343 ? -10.008 34.125 -2.102 1 98.19 343 ASP B O 1
ATOM 6586 N N . TYR B 1 344 ? -11.383 33.438 -3.77 1 98.06 344 TYR B N 1
ATOM 6587 C CA . TYR B 1 344 ? -11.664 34.812 -4.156 1 98.06 344 TYR B CA 1
ATOM 6588 C C . TYR B 1 344 ? -12.602 35.469 -3.152 1 98.06 344 TYR B C 1
ATOM 6590 O O . TYR B 1 344 ? -12.531 36.688 -2.943 1 98.06 344 TYR B O 1
ATOM 6598 N N . VAL B 1 345 ? -13.492 34.75 -2.535 1 97.5 345 VAL B N 1
ATOM 6599 C CA . VAL B 1 345 ? -14.43 35.156 -1.495 1 97.5 345 VAL B CA 1
ATOM 6600 C C . VAL B 1 345 ? -14.555 34.062 -0.449 1 97.5 345 VAL B C 1
ATOM 6602 O O . VAL B 1 345 ? -14.242 32.906 -0.723 1 97.5 345 VAL B O 1
ATOM 6605 N N . PRO B 1 346 ? -14.953 34.406 0.777 1 98 346 PRO B N 1
ATOM 6606 C CA . PRO B 1 346 ? -15.133 33.344 1.774 1 98 346 PRO B CA 1
ATOM 6607 C C . PRO B 1 346 ? -16.094 32.25 1.307 1 98 346 PRO B C 1
ATOM 6609 O O . PRO B 1 346 ? -17.094 32.531 0.638 1 98 346 PRO B O 1
ATOM 6612 N N . ARG B 1 347 ? -15.781 31.031 1.59 1 98.31 347 ARG B N 1
ATOM 6613 C CA . ARG B 1 347 ? -16.672 29.906 1.311 1 98.31 347 ARG B CA 1
ATOM 6614 C C . ARG B 1 347 ? -17.844 29.875 2.285 1 98.31 347 ARG B C 1
ATOM 6616 O O . ARG B 1 347 ? -17.656 30.094 3.486 1 98.31 347 ARG B O 1
ATOM 6623 N N . ASN B 1 348 ? -19.031 29.734 1.795 1 98.5 348 ASN B N 1
ATOM 6624 C CA . ASN B 1 348 ? -20.219 29.578 2.627 1 98.5 348 ASN B CA 1
ATOM 6625 C C . ASN B 1 348 ? -20.562 28.109 2.828 1 98.5 348 ASN B C 1
ATOM 6627 O O . ASN B 1 348 ? -20.812 27.391 1.86 1 98.5 348 ASN B O 1
ATOM 6631 N N . ILE B 1 349 ? -20.641 27.672 4.062 1 98.62 349 ILE B N 1
ATOM 6632 C CA . ILE B 1 349 ? -20.781 26.266 4.402 1 98.62 349 ILE B CA 1
ATOM 6633 C C . ILE B 1 349 ? -22.156 26.031 5.035 1 98.62 349 ILE B C 1
ATOM 6635 O O . ILE B 1 349 ? -22.562 26.766 5.934 1 98.62 349 ILE B O 1
ATOM 6639 N N . SER B 1 350 ? -22.859 25.078 4.547 1 98.69 350 SER B N 1
ATOM 6640 C CA . SER B 1 350 ? -24.141 24.641 5.109 1 98.69 350 SER B CA 1
ATOM 6641 C C . SER B 1 350 ? -24.203 23.125 5.23 1 98.69 350 SER B C 1
ATOM 6643 O O . SER B 1 350 ? -23.703 22.406 4.363 1 98.69 350 SER B O 1
ATOM 6645 N N . ALA B 1 351 ? -24.797 22.688 6.309 1 98.88 351 ALA B N 1
ATOM 6646 C CA . ALA B 1 351 ? -25.031 21.266 6.492 1 98.88 351 ALA B CA 1
ATOM 6647 C C . ALA B 1 351 ? -26.359 21.016 7.223 1 98.88 351 ALA B C 1
ATOM 6649 O O . ALA B 1 351 ? -26.781 21.844 8.039 1 98.88 351 ALA B O 1
ATOM 6650 N N . TRP B 1 352 ? -27.016 20.047 6.844 1 98.94 352 TRP B N 1
ATOM 6651 C CA . TRP B 1 352 ? -28.203 19.531 7.523 1 98.94 352 TRP B CA 1
ATOM 6652 C C . TRP B 1 352 ? -27.953 18.141 8.07 1 98.94 352 TRP B C 1
ATOM 6654 O O . TRP B 1 352 ? -27.547 17.234 7.336 1 98.94 352 TRP B O 1
ATOM 6664 N N . LEU B 1 353 ? -28.062 17.969 9.391 1 98.88 353 LEU B N 1
ATOM 6665 C CA . LEU B 1 353 ? -27.969 16.656 10.016 1 98.88 353 LEU B CA 1
ATOM 6666 C C . LEU B 1 353 ? -29.312 16.188 10.531 1 98.88 353 LEU B C 1
ATOM 6668 O O . LEU B 1 353 ? -29.906 16.828 11.414 1 98.88 353 LEU B O 1
ATOM 6672 N N . GLY B 1 354 ? -29.844 15.203 9.914 1 98.5 354 GLY B N 1
ATOM 6673 C CA . GLY B 1 354 ? -31.047 14.539 10.367 1 98.5 354 GLY B CA 1
ATOM 6674 C C . GLY B 1 354 ? -30.781 13.219 11.055 1 98.5 354 GLY B C 1
ATOM 6675 O O . GLY B 1 354 ? -29.625 12.844 11.266 1 98.5 354 GLY B O 1
ATOM 6676 N N . GLU B 1 355 ? -31.891 12.633 11.516 1 96.81 355 GLU B N 1
ATOM 6677 C CA . GLU B 1 355 ? -31.719 11.289 12.062 1 96.81 355 GLU B CA 1
ATOM 6678 C C . GLU B 1 355 ? -31.141 10.336 11.016 1 96.81 355 GLU B C 1
ATOM 6680 O O . GLU B 1 355 ? -31.719 10.18 9.93 1 96.81 355 GLU B O 1
ATOM 6685 N N . LYS B 1 356 ? -30 9.82 11.203 1 97.88 356 LYS B N 1
ATOM 6686 C CA . LYS B 1 356 ? -29.359 8.766 10.422 1 97.88 356 LYS B CA 1
ATOM 6687 C C . LYS B 1 356 ? -28.859 9.305 9.078 1 97.88 356 LYS B C 1
ATOM 6689 O O . LYS B 1 356 ? -28.609 8.531 8.156 1 97.88 356 LYS B O 1
ATOM 6694 N N . ILE B 1 357 ? -28.844 10.594 8.844 1 98.75 357 ILE B N 1
ATOM 6695 C CA . ILE B 1 357 ? -28.406 11.148 7.566 1 98.75 357 ILE B CA 1
ATOM 6696 C C . ILE B 1 357 ? -27.781 12.531 7.785 1 98.75 357 ILE B C 1
ATOM 6698 O O . ILE B 1 357 ? -28.141 13.227 8.742 1 98.75 357 ILE B O 1
ATOM 6702 N N . SER B 1 358 ? -26.859 12.867 7 1 98.88 358 SER B N 1
ATOM 6703 C CA . SER B 1 358 ? -26.328 14.227 6.93 1 98.88 358 SER B CA 1
ATOM 6704 C C . SER B 1 358 ? -26.094 14.656 5.484 1 98.88 358 SER B C 1
ATOM 6706 O O . SER B 1 358 ? -25.781 13.828 4.629 1 98.88 358 SER B O 1
ATOM 6708 N N . ILE B 1 359 ? -26.344 15.867 5.137 1 98.88 359 ILE B N 1
ATOM 6709 C CA . ILE B 1 359 ? -26.078 16.531 3.863 1 98.88 359 ILE B CA 1
ATOM 6710 C C . ILE B 1 359 ? -25.297 17.828 4.109 1 98.88 359 ILE B C 1
ATOM 6712 O O . ILE B 1 359 ? -25.703 18.656 4.93 1 98.88 359 ILE B O 1
ATOM 6716 N N . GLY B 1 360 ? -24.203 17.984 3.531 1 98.88 360 GLY B N 1
ATOM 6717 C CA . GLY B 1 360 ? -23.453 19.203 3.693 1 98.88 360 GLY B CA 1
ATOM 6718 C C . GLY B 1 360 ? -22.703 19.625 2.439 1 98.88 360 GLY B C 1
ATOM 6719 O O . GLY B 1 360 ? -22.328 18.781 1.629 1 98.88 360 GLY B O 1
ATOM 6720 N N . ALA B 1 361 ? -22.484 20.906 2.236 1 98.88 361 ALA B N 1
ATOM 6721 C CA . ALA B 1 361 ? -21.766 21.438 1.078 1 98.88 361 ALA B CA 1
ATOM 6722 C C . ALA B 1 361 ? -21.203 22.828 1.372 1 98.88 361 ALA B C 1
ATOM 6724 O O . ALA B 1 361 ? -21.516 23.422 2.396 1 98.88 361 ALA B O 1
ATOM 6725 N N . GLU B 1 362 ? -20.312 23.219 0.555 1 98.75 362 GLU B N 1
ATOM 6726 C CA . GLU B 1 362 ? -19.812 24.578 0.623 1 98.75 362 GLU B CA 1
ATOM 6727 C C . GLU B 1 362 ? -19.891 25.266 -0.738 1 98.75 362 GLU B C 1
ATOM 6729 O O . GLU B 1 362 ? -19.656 24.641 -1.771 1 98.75 362 GLU B O 1
ATOM 6734 N N . SER B 1 363 ? -20.344 26.531 -0.749 1 98.75 363 SER B N 1
ATOM 6735 C CA . SER B 1 363 ? -20.219 27.422 -1.898 1 98.75 363 SER B CA 1
ATOM 6736 C C . SER B 1 363 ? -18.844 28.062 -1.954 1 98.75 363 SER B C 1
ATOM 6738 O O . SER B 1 363 ? -18.344 28.578 -0.946 1 98.75 363 SER B O 1
ATOM 6740 N N . PHE B 1 364 ? -18.297 28.047 -3.117 1 98.69 364 PHE B N 1
ATOM 6741 C CA . PHE B 1 364 ? -16.938 28.578 -3.197 1 98.69 364 PHE B CA 1
ATOM 6742 C C . PHE B 1 364 ? -16.672 29.156 -4.582 1 98.69 364 PHE B C 1
ATOM 6744 O O . PHE B 1 364 ? -17.406 28.891 -5.527 1 98.69 364 PHE B O 1
ATOM 6751 N N . ASN B 1 365 ? -15.766 30 -4.73 1 98.56 365 ASN B N 1
ATOM 6752 C CA . ASN B 1 365 ? -15.094 30.531 -5.906 1 98.56 365 ASN B CA 1
ATOM 6753 C C . ASN B 1 365 ? -13.578 30.594 -5.715 1 98.56 365 ASN B C 1
ATOM 6755 O O . ASN B 1 365 ? -13.078 31.453 -4.984 1 98.56 365 ASN B O 1
ATOM 6759 N N . GLU B 1 366 ? -12.891 29.625 -6.32 1 98.25 366 GLU B N 1
ATOM 6760 C CA . GLU B 1 366 ? -11.484 29.406 -5.996 1 98.25 366 GLU B CA 1
ATOM 6761 C C . GLU B 1 366 ? -10.609 29.547 -7.234 1 98.25 366 GLU B C 1
ATOM 6763 O O . GLU B 1 366 ? -11.102 29.531 -8.367 1 98.25 366 GLU B O 1
ATOM 6768 N N . THR B 1 367 ? -9.367 29.656 -7.062 1 97.12 367 THR B N 1
ATOM 6769 C CA . THR B 1 367 ? -8.398 29.891 -8.125 1 97.12 367 THR B CA 1
ATOM 6770 C C . THR B 1 367 ? -8.008 28.594 -8.805 1 97.12 367 THR B C 1
ATOM 6772 O O . THR B 1 367 ? -7.434 28.594 -9.891 1 97.12 367 THR B O 1
ATOM 6775 N N . VAL B 1 368 ? -8.336 27.469 -8.141 1 95.75 368 VAL B N 1
ATOM 6776 C CA . VAL B 1 368 ? -7.898 26.156 -8.625 1 95.75 368 VAL B CA 1
ATOM 6777 C C . VAL B 1 368 ? -9 25.125 -8.391 1 95.75 368 VAL B C 1
ATOM 6779 O O . VAL B 1 368 ? -9.852 25.312 -7.516 1 95.75 368 VAL B O 1
ATOM 6782 N N . ILE B 1 369 ? -9.031 24.062 -9.211 1 97.31 369 ILE B N 1
ATOM 6783 C CA . ILE B 1 369 ? -9.922 22.938 -8.984 1 97.31 369 ILE B CA 1
ATOM 6784 C C . ILE B 1 369 ? -9.359 22.047 -7.871 1 97.31 369 ILE B C 1
ATOM 6786 O O . ILE B 1 369 ? -8.164 21.734 -7.859 1 97.31 369 ILE B O 1
ATOM 6790 N N . GLY B 1 370 ? -10.203 21.672 -6.922 1 96.62 370 GLY B N 1
ATOM 6791 C CA . GLY B 1 370 ? -9.758 20.766 -5.863 1 96.62 370 GLY B CA 1
ATOM 6792 C C . GLY B 1 370 ? -9.547 21.484 -4.539 1 96.62 370 GLY B C 1
ATOM 6793 O O . GLY B 1 370 ? -8.969 20.906 -3.611 1 96.62 370 GLY B O 1
ATOM 6794 N N . GLY B 1 371 ? -9.984 22.734 -4.434 1 95 371 GLY B N 1
ATOM 6795 C CA . GLY B 1 371 ? -9.898 23.5 -3.193 1 95 371 GLY B CA 1
ATOM 6796 C C . GLY B 1 371 ? -8.484 23.906 -2.85 1 95 371 GLY B C 1
ATOM 6797 O O . GLY B 1 371 ? -7.574 23.781 -3.672 1 95 371 GLY B O 1
ATOM 6798 N N . PRO B 1 372 ? -8.266 24.422 -1.676 1 92.5 372 PRO B N 1
ATOM 6799 C CA . PRO B 1 372 ? -6.969 24.984 -1.285 1 92.5 372 PRO B CA 1
ATOM 6800 C C . PRO B 1 372 ? -5.852 23.938 -1.277 1 92.5 372 PRO B C 1
ATOM 6802 O O . PRO B 1 372 ? -4.68 24.281 -1.451 1 92.5 372 PRO B O 1
ATOM 6805 N N . ALA B 1 373 ? -6.18 22.719 -1.095 1 91.31 373 ALA B N 1
ATOM 6806 C CA . ALA B 1 373 ? -5.176 21.656 -1.141 1 91.31 373 ALA B CA 1
ATOM 6807 C C . ALA B 1 373 ? -4.781 21.344 -2.58 1 91.31 373 ALA B C 1
ATOM 6809 O O . ALA B 1 373 ? -3.828 20.594 -2.816 1 91.31 373 ALA B O 1
ATOM 6810 N N . MET B 1 374 ? -5.52 21.922 -3.559 1 95 374 MET B N 1
ATOM 6811 C CA . MET B 1 374 ? -5.285 21.766 -4.992 1 95 374 MET B CA 1
ATOM 6812 C C . MET B 1 374 ? -5.285 20.297 -5.391 1 95 374 MET B C 1
ATOM 6814 O O . MET B 1 374 ? -4.375 19.844 -6.09 1 95 374 MET B O 1
ATOM 6818 N N . ASN B 1 375 ? -6.242 19.547 -4.859 1 96.25 375 ASN B N 1
ATOM 6819 C CA . ASN B 1 375 ? -6.344 18.094 -5.07 1 96.25 375 ASN B CA 1
ATOM 6820 C C . ASN B 1 375 ? -7.793 17.625 -5.031 1 96.25 375 ASN B C 1
ATOM 6822 O O . ASN B 1 375 ? -8.344 17.406 -3.953 1 96.25 375 ASN B O 1
ATOM 6826 N N . PRO B 1 376 ? -8.344 17.312 -6.168 1 96.94 376 PRO B N 1
ATOM 6827 C CA . PRO B 1 376 ? -9.75 16.906 -6.219 1 96.94 376 PRO B CA 1
ATOM 6828 C C . PRO B 1 376 ? -10.023 15.609 -5.469 1 96.94 376 PRO B C 1
ATOM 6830 O O . PRO B 1 376 ? -11.156 15.359 -5.043 1 96.94 376 PRO B O 1
ATOM 6833 N N . SER B 1 377 ? -9 14.773 -5.242 1 96.19 377 SER B N 1
ATOM 6834 C CA . SER B 1 377 ? -9.195 13.484 -4.59 1 96.19 377 SER B CA 1
ATOM 6835 C C . SER B 1 377 ? -9.43 13.648 -3.09 1 96.19 377 SER B C 1
ATOM 6837 O O . SER B 1 377 ? -9.953 12.75 -2.434 1 96.19 377 SER B O 1
ATOM 6839 N N . THR B 1 378 ? -9 14.781 -2.547 1 97.38 378 THR B N 1
ATOM 6840 C CA . THR B 1 378 ? -9.156 14.953 -1.106 1 97.38 378 THR B CA 1
ATOM 6841 C C . THR B 1 378 ? -10.156 16.062 -0.795 1 97.38 378 THR B C 1
ATOM 6843 O O . THR B 1 378 ? -10.57 16.234 0.356 1 97.38 378 THR B O 1
ATOM 6846 N N . PHE B 1 379 ? -10.531 16.875 -1.818 1 98.12 379 PHE B N 1
ATOM 6847 C CA . PHE B 1 379 ? -11.477 17.969 -1.657 1 98.12 379 PHE B CA 1
ATOM 6848 C C . PHE B 1 379 ? -12.906 17.5 -1.871 1 98.12 379 PHE B C 1
ATOM 6850 O O . PHE B 1 379 ? -13.273 17.078 -2.975 1 98.12 379 PHE B O 1
ATOM 6857 N N . ASN B 1 380 ? -13.766 17.516 -0.833 1 98.5 380 ASN B N 1
ATOM 6858 C CA . ASN B 1 380 ? -15.156 17.078 -0.884 1 98.5 380 ASN B CA 1
ATOM 6859 C C . ASN B 1 380 ? -16.109 18.234 -0.563 1 98.5 380 ASN B C 1
ATOM 6861 O O . ASN B 1 380 ? -16.531 18.391 0.585 1 98.5 380 ASN B O 1
ATOM 6865 N N . SER B 1 381 ? -16.547 18.906 -1.582 1 98.62 381 SER B N 1
ATOM 6866 C CA . SER B 1 381 ? -17.281 20.156 -1.413 1 98.62 381 SER B CA 1
ATOM 6867 C C . SER B 1 381 ? -18.766 19.891 -1.163 1 98.62 381 SER B C 1
ATOM 6869 O O . SER B 1 381 ? -19.484 20.797 -0.724 1 98.62 381 SER B O 1
ATOM 6871 N N . ALA B 1 382 ? -19.25 18.766 -1.47 1 98.88 382 ALA B N 1
ATOM 6872 C CA . ALA B 1 382 ? -20.641 18.344 -1.23 1 98.88 382 ALA B CA 1
ATOM 6873 C C . ALA B 1 382 ? -20.703 16.859 -0.888 1 98.88 382 ALA B C 1
ATOM 6875 O O . ALA B 1 382 ? -20.188 16.016 -1.619 1 98.88 382 ALA B O 1
ATOM 6876 N N . VAL B 1 383 ? -21.375 16.547 0.232 1 98.88 383 VAL B N 1
ATOM 6877 C CA . VAL B 1 383 ? -21.344 15.18 0.739 1 98.88 383 VAL B CA 1
ATOM 6878 C C . VAL B 1 383 ? -22.703 14.82 1.328 1 98.88 383 VAL B C 1
ATOM 6880 O O . VAL B 1 383 ? -23.344 15.648 1.988 1 98.88 383 VAL B O 1
ATOM 6883 N N . VAL B 1 384 ? -23.203 13.711 1.022 1 98.94 384 VAL B N 1
ATOM 6884 C CA . VAL B 1 384 ? -24.328 13.078 1.703 1 98.94 384 VAL B CA 1
ATOM 6885 C C . VAL B 1 384 ? -23.875 11.781 2.365 1 98.94 384 VAL B C 1
ATOM 6887 O O . VAL B 1 384 ? -23.172 10.977 1.749 1 98.94 384 VAL B O 1
ATOM 6890 N N . GLN B 1 385 ? -24.156 11.57 3.646 1 98.81 385 GLN B N 1
ATOM 6891 C CA . GLN B 1 385 ? -23.922 10.312 4.348 1 98.81 385 GLN B CA 1
ATOM 6892 C C . GLN B 1 385 ? -25.219 9.812 5.004 1 98.81 385 GLN B C 1
ATOM 6894 O O . GLN B 1 385 ? -26.031 10.609 5.48 1 98.81 385 GLN B O 1
ATOM 6899 N N . TRP B 1 386 ? -25.406 8.523 5.023 1 98.88 386 TRP B N 1
ATOM 6900 C CA . TRP B 1 386 ? -26.609 7.988 5.641 1 98.88 386 TRP B CA 1
ATOM 6901 C C . TRP B 1 386 ? -26.391 6.574 6.16 1 98.88 386 TRP B C 1
ATOM 6903 O O . TRP B 1 386 ? -25.375 5.945 5.836 1 98.88 386 TRP B O 1
ATOM 6913 N N . ASP B 1 387 ? -27.188 6.152 7.051 1 98.31 387 ASP B N 1
ATOM 6914 C CA . ASP B 1 387 ? -27.188 4.789 7.57 1 98.31 387 ASP B CA 1
ATOM 6915 C C . ASP B 1 387 ? -27.844 3.824 6.578 1 98.31 387 ASP B C 1
ATOM 6917 O O . ASP B 1 387 ? -29.031 3.949 6.262 1 98.31 387 ASP B O 1
ATOM 6921 N N . THR B 1 388 ? -27.141 2.861 6.078 1 97.5 388 THR B N 1
ATOM 6922 C CA . THR B 1 388 ? -27.672 1.907 5.109 1 97.5 388 THR B CA 1
ATOM 6923 C C . THR B 1 388 ? -28.344 0.731 5.816 1 97.5 388 THR B C 1
ATOM 6925 O O . THR B 1 388 ? -29.016 -0.083 5.184 1 97.5 388 THR B O 1
ATOM 6928 N N . GLY B 1 389 ? -28.203 0.664 7.125 1 95.19 389 GLY B N 1
ATOM 6929 C CA . GLY B 1 389 ? -28.578 -0.508 7.898 1 95.19 389 GLY B CA 1
ATOM 6930 C C . GLY B 1 389 ? -27.453 -1.497 8.07 1 95.19 389 GLY B C 1
ATOM 6931 O O . GLY B 1 389 ? -27.516 -2.373 8.938 1 95.19 389 GLY B O 1
ATOM 6932 N N . ALA B 1 390 ? -26.422 -1.414 7.324 1 94 390 ALA B N 1
ATOM 6933 C CA . ALA B 1 390 ? -25.25 -2.268 7.387 1 94 390 ALA B CA 1
ATOM 6934 C C . ALA B 1 390 ? -23.969 -1.439 7.277 1 94 390 ALA B C 1
ATOM 6936 O O . ALA B 1 390 ? -22.984 -1.873 6.664 1 94 390 ALA B O 1
ATOM 6937 N N . GLY B 1 391 ? -24 -0.243 7.836 1 94.12 391 GLY B N 1
ATOM 6938 C CA . GLY B 1 391 ? -22.906 0.696 7.746 1 94.12 391 GLY B CA 1
ATOM 6939 C C . GLY B 1 391 ? -23.297 2.039 7.164 1 94.12 391 GLY B C 1
ATOM 6940 O O . GLY B 1 391 ? -24.484 2.377 7.137 1 94.12 391 GLY B O 1
ATOM 6941 N N . VAL B 1 392 ? -22.328 2.803 6.719 1 97.62 392 VAL B N 1
ATOM 6942 C CA . VAL B 1 392 ? -22.578 4.168 6.262 1 97.62 392 VAL B CA 1
ATOM 6943 C C . VAL B 1 392 ? -22.469 4.234 4.738 1 97.62 392 VAL B C 1
ATOM 6945 O O . VAL B 1 392 ? -21.5 3.734 4.164 1 97.62 392 VAL B O 1
ATOM 6948 N N . GLY B 1 393 ? -23.531 4.699 4.047 1 98.44 393 GLY B N 1
ATOM 6949 C CA . GLY B 1 393 ? -23.438 5.109 2.654 1 98.44 393 GLY B CA 1
ATOM 6950 C C . GLY B 1 393 ? -22.984 6.543 2.482 1 98.44 393 GLY B C 1
ATOM 6951 O O . GLY B 1 393 ? -23.156 7.371 3.381 1 98.44 393 GLY B O 1
ATOM 6952 N N . TRP B 1 394 ? -22.375 6.836 1.366 1 98.75 394 TRP B N 1
ATOM 6953 C CA . TRP B 1 394 ? -21.938 8.203 1.129 1 98.75 394 TRP B CA 1
ATOM 6954 C C . TRP B 1 394 ? -22.016 8.555 -0.354 1 98.75 394 TRP B C 1
ATOM 6956 O O . TRP B 1 394 ? -21.922 7.672 -1.21 1 98.75 394 TRP B O 1
ATOM 6966 N N . ILE B 1 395 ? -22.266 9.758 -0.661 1 98.81 395 ILE B N 1
ATOM 6967 C CA . ILE B 1 395 ? -22.172 10.43 -1.954 1 98.81 395 ILE B CA 1
ATOM 6968 C C . ILE B 1 395 ? -21.281 11.656 -1.841 1 98.81 395 ILE B C 1
ATOM 6970 O O . ILE B 1 395 ? -21.438 12.469 -0.922 1 98.81 395 ILE B O 1
ATOM 6974 N N . THR B 1 396 ? -20.344 11.758 -2.65 1 98.69 396 THR B N 1
ATOM 6975 C CA . THR B 1 396 ? -19.531 12.969 -2.664 1 98.69 396 THR B CA 1
ATOM 6976 C C . THR B 1 396 ? -19.375 13.5 -4.086 1 98.69 396 THR B C 1
ATOM 6978 O O . THR B 1 396 ? -19.297 12.727 -5.039 1 98.69 396 THR B O 1
ATOM 6981 N N . LEU B 1 397 ? -19.406 14.789 -4.23 1 98.75 397 LEU B N 1
ATOM 6982 C CA . LEU B 1 397 ? -19.156 15.438 -5.516 1 98.75 397 LEU B CA 1
ATOM 6983 C C . LEU B 1 397 ? -17.656 15.5 -5.816 1 98.75 397 LEU B C 1
ATOM 6985 O O . LEU B 1 397 ? -16.891 16.062 -5.035 1 98.75 397 LEU B O 1
ATOM 6989 N N . TYR B 1 398 ? -17.234 14.883 -6.902 1 98.31 398 TYR B N 1
ATOM 6990 C CA . TYR B 1 398 ? -15.859 15.023 -7.355 1 98.31 398 TYR B CA 1
ATOM 6991 C C . TYR B 1 398 ? -15.625 16.375 -8 1 98.31 398 TYR B C 1
ATOM 6993 O O . TYR B 1 398 ? -16.344 16.766 -8.93 1 98.31 398 TYR B O 1
ATOM 7001 N N . ALA B 1 399 ? -14.672 17.062 -7.539 1 98.12 399 ALA B N 1
ATOM 7002 C CA . ALA B 1 399 ? -14.477 18.453 -7.934 1 98.12 399 ALA B CA 1
ATOM 7003 C C . ALA B 1 399 ? -13.969 18.562 -9.367 1 98.12 399 ALA B C 1
ATOM 7005 O O . ALA B 1 399 ? -12.898 18.047 -9.695 1 98.12 399 ALA B O 1
ATOM 7006 N N . THR B 1 400 ? -14.703 19.219 -10.234 1 97.88 400 THR B N 1
ATOM 7007 C CA . THR B 1 400 ? -14.297 19.438 -11.617 1 97.88 400 THR B CA 1
ATOM 7008 C C . THR B 1 400 ? -14.352 20.922 -11.977 1 97.88 400 THR B C 1
ATOM 7010 O O . THR B 1 400 ? -13.969 21.312 -13.078 1 97.88 400 THR B O 1
ATOM 7013 N N . GLU B 1 401 ? -14.938 21.766 -11.07 1 98 401 GLU B N 1
ATOM 7014 C CA . GLU B 1 401 ? -15.109 23.188 -11.32 1 98 401 GLU B CA 1
ATOM 7015 C C . GLU B 1 401 ? -14.453 24.031 -10.227 1 98 401 GLU B C 1
ATOM 7017 O O . GLU B 1 401 ? -14.32 23.578 -9.086 1 98 401 GLU B O 1
ATOM 7022 N N . GLN B 1 402 ? -14.109 25.25 -10.539 1 98 402 GLN B N 1
ATOM 7023 C CA . GLN B 1 402 ? -13.453 26.156 -9.594 1 98 402 GLN B CA 1
ATOM 7024 C C . GLN B 1 402 ? -14.469 26.891 -8.727 1 98 402 GLN B C 1
ATOM 7026 O O . GLN B 1 402 ? -14.109 27.5 -7.715 1 98 402 GLN B O 1
ATOM 7031 N N . ALA B 1 403 ? -15.711 26.812 -9.133 1 98.62 403 ALA B N 1
ATOM 7032 C CA . ALA B 1 403 ? -16.734 27.516 -8.375 1 98.62 403 ALA B CA 1
ATOM 7033 C C . ALA B 1 403 ? -18 26.672 -8.242 1 98.62 403 ALA B C 1
ATOM 7035 O O . ALA B 1 403 ? -18.359 25.938 -9.164 1 98.62 403 ALA B O 1
ATOM 7036 N N . LEU B 1 404 ? -18.672 26.812 -7.168 1 98.81 404 LEU B N 1
ATOM 7037 C CA . LEU B 1 404 ? -19.906 26.078 -6.848 1 98.81 404 LEU B CA 1
ATOM 7038 C C . LEU B 1 404 ? -20.812 26.922 -5.965 1 98.81 404 LEU B C 1
ATOM 7040 O O . LEU B 1 404 ? -20.359 27.531 -4.992 1 98.81 404 LEU B O 1
ATOM 7044 N N . ASP B 1 405 ? -22.031 27.109 -6.359 1 98.88 405 ASP B N 1
ATOM 7045 C CA . ASP B 1 405 ? -23.094 27.594 -5.496 1 98.88 405 ASP B CA 1
ATOM 7046 C C . ASP B 1 405 ? -23.938 26.438 -4.961 1 98.88 405 ASP B C 1
ATOM 7048 O O . ASP B 1 405 ? -24.625 25.75 -5.727 1 98.88 405 ASP B O 1
ATOM 7052 N N . ALA B 1 406 ? -23.906 26.281 -3.684 1 98.81 406 ALA B N 1
ATOM 7053 C CA . ALA B 1 406 ? -24.594 25.141 -3.084 1 98.81 406 ALA B CA 1
ATOM 7054 C C . ALA B 1 406 ? -25.672 25.594 -2.105 1 98.81 406 ALA B C 1
ATOM 7056 O O . ALA B 1 406 ? -25.484 26.562 -1.373 1 98.81 406 ALA B O 1
ATOM 7057 N N . VAL B 1 407 ? -26.75 24.984 -2.141 1 98.81 407 VAL B N 1
ATOM 7058 C CA . VAL B 1 407 ? -27.844 25.172 -1.182 1 98.81 407 VAL B CA 1
ATOM 7059 C C . VAL B 1 407 ? -28.219 23.828 -0.561 1 98.81 407 VAL B C 1
ATOM 7061 O O . VAL B 1 407 ? -28.5 22.859 -1.277 1 98.81 407 VAL B O 1
ATOM 7064 N N . VAL B 1 408 ? -28.219 23.797 0.746 1 98.62 408 VAL B N 1
ATOM 7065 C CA . VAL B 1 408 ? -28.5 22.578 1.499 1 98.62 408 VAL B CA 1
ATOM 7066 C C . VAL B 1 408 ? -29.734 22.781 2.385 1 98.62 408 VAL B C 1
ATOM 7068 O O . VAL B 1 408 ? -29.938 23.891 2.912 1 98.62 408 VAL B O 1
ATOM 7071 N N . GLY B 1 409 ? -30.484 21.828 2.523 1 98.06 409 GLY B N 1
ATOM 7072 C CA . GLY B 1 409 ? -31.578 21.797 3.475 1 98.06 409 GLY B CA 1
ATOM 7073 C C . GLY B 1 409 ? -32.031 20.391 3.816 1 98.06 409 GLY B C 1
ATOM 7074 O O . GLY B 1 409 ? -31.406 19.422 3.416 1 98.06 409 GLY B O 1
ATOM 7075 N N . PRO B 1 410 ? -33.125 20.328 4.656 1 98.5 410 PRO B N 1
ATOM 7076 C CA . PRO B 1 410 ? -33.625 19 5 1 98.5 410 PRO B CA 1
ATOM 7077 C C . PRO B 1 410 ? -34 18.172 3.771 1 98.5 410 PRO B C 1
ATOM 7079 O O . PRO B 1 410 ? -34.969 18.469 3.09 1 98.5 410 PRO B O 1
ATOM 7082 N N . GLY B 1 411 ? -33.188 17.219 3.449 1 98.12 411 GLY B N 1
ATOM 7083 C CA . GLY B 1 411 ? -33.469 16.25 2.408 1 98.12 411 GLY B CA 1
ATOM 7084 C C . GLY B 1 411 ? -33.094 16.734 1.02 1 98.12 411 GLY B C 1
ATOM 7085 O O . GLY B 1 411 ? -33.594 16.203 0.02 1 98.12 411 GLY B O 1
ATOM 7086 N N . TYR B 1 412 ? -32.344 17.75 0.913 1 98.56 412 TYR B N 1
ATOM 7087 C CA . TYR B 1 412 ? -31.984 18.094 -0.459 1 98.56 412 TYR B CA 1
ATOM 7088 C C . TYR B 1 412 ? -30.609 18.75 -0.523 1 98.56 412 TYR B C 1
ATOM 7090 O O . TYR B 1 412 ? -30.141 19.328 0.46 1 98.56 412 TYR B O 1
ATOM 7098 N N . LEU B 1 413 ? -29.953 18.625 -1.584 1 98.88 413 LEU B N 1
ATOM 7099 C CA . LEU B 1 413 ? -28.688 19.203 -1.994 1 98.88 413 LEU B CA 1
ATOM 7100 C C . LEU B 1 413 ? -28.781 19.812 -3.391 1 98.88 413 LEU B C 1
ATOM 7102 O O . LEU B 1 413 ? -29.016 19.094 -4.367 1 98.88 413 LEU B O 1
ATOM 7106 N N . ASN B 1 414 ? -28.734 21.094 -3.484 1 98.94 414 ASN B N 1
ATOM 7107 C CA . ASN B 1 414 ? -28.797 21.797 -4.758 1 98.94 414 ASN B CA 1
ATOM 7108 C C . ASN B 1 414 ? -27.453 22.391 -5.145 1 98.94 414 ASN B C 1
ATOM 7110 O O . ASN B 1 414 ? -26.875 23.188 -4.395 1 98.94 414 ASN B O 1
ATOM 7114 N N . LEU B 1 415 ? -26.922 22.062 -6.281 1 98.94 415 LEU B N 1
ATOM 7115 C CA . LEU B 1 415 ? -25.594 22.469 -6.727 1 98.94 415 LEU B CA 1
ATOM 7116 C C . LEU B 1 415 ? -25.656 23.203 -8.062 1 98.94 415 LEU B C 1
ATOM 7118 O O . LEU B 1 415 ? -26.297 22.719 -9 1 98.94 415 LEU B O 1
ATOM 7122 N N . THR B 1 416 ? -25.047 24.328 -8.156 1 98.88 416 THR B N 1
ATOM 7123 C CA . THR B 1 416 ? -24.984 25.094 -9.383 1 98.88 416 THR B CA 1
ATOM 7124 C C . THR B 1 416 ? -23.547 25.484 -9.695 1 98.88 416 THR B C 1
ATOM 7126 O O . THR B 1 416 ? -22.812 25.969 -8.812 1 98.88 416 THR B O 1
ATOM 7129 N N . TYR B 1 417 ? -23.125 25.266 -10.961 1 98.75 417 TYR B N 1
ATOM 7130 C CA . TYR B 1 417 ? -21.844 25.781 -11.43 1 98.75 417 TYR B CA 1
ATOM 7131 C C . TYR B 1 417 ? -22.016 27.156 -12.07 1 98.75 417 TYR B C 1
ATOM 7133 O O . TYR B 1 417 ? -22.281 27.25 -13.273 1 98.75 417 TYR B O 1
ATOM 7141 N N . PRO B 1 418 ? -21.703 28.156 -11.312 1 98.38 418 PRO B N 1
ATOM 7142 C CA . PRO B 1 418 ? -21.953 29.5 -11.867 1 98.38 418 PRO B CA 1
ATOM 7143 C C . PRO B 1 418 ? -21.078 29.797 -13.078 1 98.38 418 PRO B C 1
ATOM 7145 O O . PRO B 1 418 ? -21.438 30.641 -13.906 1 98.38 418 PRO B O 1
ATOM 7148 N N . GLN B 1 419 ? -19.969 29.125 -13.219 1 97.12 419 GLN B N 1
ATOM 7149 C CA . GLN B 1 419 ? -19.062 29.312 -14.344 1 97.12 419 GLN B CA 1
ATOM 7150 C C . GLN B 1 419 ? -19.078 28.109 -15.273 1 97.12 419 GLN B C 1
ATOM 7152 O O . GLN B 1 419 ? -18.109 27.875 -16.016 1 97.12 419 GLN B O 1
ATOM 7157 N N . GLY B 1 420 ? -20.062 27.344 -15.164 1 96.88 420 GLY B N 1
ATOM 7158 C CA . GLY B 1 420 ? -20.141 26.109 -15.938 1 96.88 420 GLY B CA 1
ATOM 7159 C C . GLY B 1 420 ? -20.328 26.344 -17.422 1 96.88 420 GLY B C 1
ATOM 7160 O O . GLY B 1 420 ? -20.766 27.406 -17.844 1 96.88 420 GLY B O 1
ATOM 7161 N N . THR B 1 421 ? -19.891 25.375 -18.234 1 97 421 THR B N 1
ATOM 7162 C CA . THR B 1 421 ? -20 25.359 -19.688 1 97 421 THR B CA 1
ATOM 7163 C C . THR B 1 421 ? -20.594 24.047 -20.172 1 97 421 THR B C 1
ATOM 7165 O O . THR B 1 421 ? -21.047 23.219 -19.359 1 97 421 THR B O 1
ATOM 7168 N N . SER B 1 422 ? -20.609 23.938 -21.469 1 96.94 422 SER B N 1
ATOM 7169 C CA . SER B 1 422 ? -21.109 22.703 -22.047 1 96.94 422 SER B CA 1
ATOM 7170 C C . SER B 1 422 ? -20.172 21.531 -21.75 1 96.94 422 SER B C 1
ATOM 7172 O O . SER B 1 422 ? -20.547 20.375 -21.922 1 96.94 422 SER B O 1
ATOM 7174 N N . ASP B 1 423 ? -18.984 21.828 -21.25 1 97.06 423 ASP B N 1
ATOM 7175 C CA . ASP B 1 423 ? -18.031 20.781 -20.922 1 97.06 423 ASP B CA 1
ATOM 7176 C C . ASP B 1 423 ? -18.156 20.344 -19.469 1 97.06 423 ASP B C 1
ATOM 7178 O O . ASP B 1 423 ? -17.516 19.375 -19.047 1 97.06 423 ASP B O 1
ATOM 7182 N N . SER B 1 424 ? -18.969 21.047 -18.672 1 98.19 424 SER B N 1
ATOM 7183 C CA . SER B 1 424 ? -19.109 20.766 -17.25 1 98.19 424 SER B CA 1
ATOM 7184 C C . SER B 1 424 ? -19.766 19.406 -17.031 1 98.19 424 SER B C 1
ATOM 7186 O O . SER B 1 424 ? -20.547 18.938 -17.859 1 98.19 424 SER B O 1
ATOM 7188 N N . GLN B 1 425 ? -19.375 18.781 -15.906 1 98.25 425 GLN B N 1
ATOM 7189 C CA . GLN B 1 425 ? -19.984 17.516 -15.492 1 98.25 425 GLN B CA 1
ATOM 7190 C C . GLN B 1 425 ? -20.25 17.5 -13.992 1 98.25 425 GLN B C 1
ATOM 7192 O O . GLN B 1 425 ? -19.531 18.156 -13.219 1 98.25 425 GLN B O 1
ATOM 7197 N N . PHE B 1 426 ? -21.344 16.891 -13.656 1 98.75 426 PHE B N 1
ATOM 7198 C CA . PHE B 1 426 ? -21.547 16.5 -12.266 1 98.75 426 PHE B CA 1
ATOM 7199 C C . PHE B 1 426 ? -21.141 15.055 -12.047 1 98.75 426 PHE B C 1
ATOM 7201 O O . PHE B 1 426 ? -21.812 14.141 -12.531 1 98.75 426 PHE B O 1
ATOM 7208 N N . GLN B 1 427 ? -20.047 14.82 -11.32 1 98.25 427 GLN B N 1
ATOM 7209 C CA . GLN B 1 427 ? -19.578 13.469 -10.992 1 98.25 427 GLN B CA 1
ATOM 7210 C C . GLN B 1 427 ? -19.812 13.148 -9.523 1 98.25 427 GLN B C 1
ATOM 7212 O O . GLN B 1 427 ? -19.203 13.773 -8.648 1 98.25 427 GLN B O 1
ATOM 7217 N N . PHE B 1 428 ? -20.641 12.227 -9.312 1 98.69 428 PHE B N 1
ATOM 7218 C CA . PHE B 1 428 ? -20.906 11.797 -7.941 1 98.69 428 PHE B CA 1
ATOM 7219 C C . PHE B 1 428 ? -20.281 10.438 -7.66 1 98.69 428 PHE B C 1
ATOM 7221 O O . PHE B 1 428 ? -20.641 9.445 -8.289 1 98.69 428 PHE B O 1
ATOM 7228 N N . LEU B 1 429 ? -19.344 10.414 -6.734 1 98.06 429 LEU B N 1
ATOM 7229 C CA . LEU B 1 429 ? -18.828 9.156 -6.207 1 98.06 429 LEU B CA 1
ATOM 7230 C C . LEU B 1 429 ? -19.75 8.594 -5.133 1 98.06 429 LEU B C 1
ATOM 7232 O O . LEU B 1 429 ? -20.156 9.32 -4.219 1 98.06 429 LEU B O 1
ATOM 7236 N N . VAL B 1 430 ? -20.094 7.383 -5.273 1 98.31 430 VAL B N 1
ATOM 7237 C CA . VAL B 1 430 ? -21.047 6.754 -4.375 1 98.31 430 VAL B CA 1
ATOM 7238 C C . VAL B 1 430 ? -20.453 5.48 -3.783 1 98.31 430 VAL B C 1
ATOM 7240 O O . VAL B 1 430 ? -19.766 4.723 -4.484 1 98.31 430 VAL B O 1
ATOM 7243 N N . SER B 1 431 ? -20.75 5.238 -2.523 1 97.56 431 SER B N 1
ATOM 7244 C CA . SER B 1 431 ? -20.219 4.059 -1.844 1 97.56 431 SER B CA 1
ATOM 7245 C C . SER B 1 431 ? -20.75 2.775 -2.477 1 97.56 431 SER B C 1
ATOM 7247 O O . SER B 1 431 ? -21.859 2.748 -3.004 1 97.56 431 SER B O 1
ATOM 7249 N N . PRO B 1 432 ? -19.969 1.713 -2.418 1 95.88 432 PRO B N 1
ATOM 7250 C CA . PRO B 1 432 ? -20.562 0.395 -2.639 1 95.88 432 PRO B CA 1
ATOM 7251 C C . PRO B 1 432 ? -21.406 -0.074 -1.456 1 95.88 432 PRO B C 1
ATOM 7253 O O . PRO B 1 432 ? -21.312 0.487 -0.362 1 95.88 432 PRO B O 1
ATOM 7256 N N . PHE B 1 433 ? -22.328 -1.07 -1.712 1 96.06 433 PHE B N 1
ATOM 7257 C CA . PHE B 1 433 ? -23.234 -1.566 -0.685 1 96.06 433 PHE B CA 1
ATOM 7258 C C . PHE B 1 433 ? -23.125 -3.08 -0.546 1 96.06 433 PHE B C 1
ATOM 7260 O O . PHE B 1 433 ? -23.094 -3.799 -1.547 1 96.06 433 PHE B O 1
ATOM 7267 N N . THR B 1 434 ? -23 -3.564 0.643 1 90.75 434 THR B N 1
ATOM 7268 C CA . THR B 1 434 ? -22.953 -5.008 0.867 1 90.75 434 THR B CA 1
ATOM 7269 C C . THR B 1 434 ? -24.297 -5.652 0.536 1 90.75 434 THR B C 1
ATOM 7271 O O . THR B 1 434 ? -24.344 -6.812 0.125 1 90.75 434 THR B O 1
ATOM 7274 N N . GLN B 1 435 ? -25.375 -4.918 0.678 1 93.25 435 GLN B N 1
ATOM 7275 C CA . GLN B 1 435 ? -26.719 -5.434 0.508 1 93.25 435 GLN B CA 1
ATOM 7276 C C . GLN B 1 435 ? -27.125 -5.473 -0.966 1 93.25 435 GLN B C 1
ATOM 7278 O O . GLN B 1 435 ? -28.078 -6.145 -1.339 1 93.25 435 GLN B O 1
ATOM 7283 N N . LYS B 1 436 ? -26.438 -4.707 -1.737 1 94.44 436 LYS B N 1
ATOM 7284 C CA . LYS B 1 436 ? -26.703 -4.637 -3.172 1 94.44 436 LYS B CA 1
ATOM 7285 C C . LYS B 1 436 ? -25.406 -4.414 -3.955 1 94.44 436 LYS B C 1
ATOM 7287 O O . LYS B 1 436 ? -24.859 -3.311 -3.955 1 94.44 436 LYS B O 1
ATOM 7292 N N . LYS B 1 437 ? -25 -5.312 -4.789 1 92.81 437 LYS B N 1
ATOM 7293 C CA . LYS B 1 437 ? -23.688 -5.293 -5.41 1 92.81 437 LYS B CA 1
ATOM 7294 C C . LYS B 1 437 ? -23.641 -4.34 -6.602 1 92.81 437 LYS B C 1
ATOM 7296 O O . LYS B 1 437 ? -22.641 -3.678 -6.844 1 92.81 437 LYS B O 1
ATOM 7301 N N . ASP B 1 438 ? -24.734 -4.328 -7.316 1 96.38 438 ASP B N 1
ATOM 7302 C CA . ASP B 1 438 ? -24.734 -3.555 -8.555 1 96.38 438 ASP B CA 1
ATOM 7303 C C . ASP B 1 438 ? -25.578 -2.287 -8.414 1 96.38 438 ASP B C 1
ATOM 7305 O O . ASP B 1 438 ? -26.719 -2.34 -7.938 1 96.38 438 ASP B O 1
ATOM 7309 N N . VAL B 1 439 ? -25 -1.224 -8.805 1 96.94 439 VAL B N 1
ATOM 7310 C CA . VAL B 1 439 ? -25.672 0.067 -8.852 1 96.94 439 VAL B CA 1
ATOM 7311 C C . VAL B 1 439 ? -25.734 0.559 -10.297 1 96.94 439 VAL B C 1
ATOM 7313 O O . VAL B 1 439 ? -24.703 0.867 -10.898 1 96.94 439 VAL B O 1
ATOM 7316 N N . ALA B 1 440 ? -26.953 0.549 -10.867 1 95.94 440 ALA B N 1
ATOM 7317 C CA . ALA B 1 440 ? -27.141 0.998 -12.25 1 95.94 440 ALA B CA 1
ATOM 7318 C C . ALA B 1 440 ? -27.578 2.457 -12.297 1 95.94 440 ALA B C 1
ATOM 7320 O O . ALA B 1 440 ? -27.5 3.098 -13.352 1 95.94 440 ALA B O 1
ATOM 7321 N N . GLY B 1 441 ? -28.016 2.971 -11.234 1 97.12 441 GLY B N 1
ATOM 7322 C CA . GLY B 1 441 ? -28.484 4.344 -11.094 1 97.12 441 GLY B CA 1
ATOM 7323 C C . GLY B 1 441 ? -28.906 4.695 -9.68 1 97.12 441 GLY B C 1
ATOM 7324 O O . GLY B 1 441 ? -28.625 3.951 -8.742 1 97.12 441 GLY B O 1
ATOM 7325 N N . TRP B 1 442 ? -29.562 5.781 -9.562 1 98.19 442 TRP B N 1
ATOM 7326 C CA . TRP B 1 442 ? -29.938 6.324 -8.258 1 98.19 442 TRP B CA 1
ATOM 7327 C C . TRP B 1 442 ? -30.938 5.41 -7.559 1 98.19 442 TRP B C 1
ATOM 7329 O O . TRP B 1 442 ? -30.969 5.348 -6.328 1 98.19 442 TRP B O 1
ATOM 7339 N N . GLU B 1 443 ? -31.719 4.688 -8.32 1 97.19 443 GLU B N 1
ATOM 7340 C CA . GLU B 1 443 ? -32.781 3.836 -7.773 1 97.19 443 GLU B CA 1
ATOM 7341 C C . GLU B 1 443 ? -32.188 2.629 -7.047 1 97.19 443 GLU B C 1
ATOM 7343 O O . GLU B 1 443 ? -32.875 1.962 -6.277 1 97.19 443 GLU B O 1
ATOM 7348 N N . ASP B 1 444 ? -30.906 2.373 -7.258 1 97.31 444 ASP B N 1
ATOM 7349 C CA . ASP B 1 444 ? -30.297 1.175 -6.699 1 97.31 444 ASP B CA 1
ATOM 7350 C C . ASP B 1 444 ? -29.531 1.498 -5.41 1 97.31 444 ASP B C 1
ATOM 7352 O O . ASP B 1 444 ? -28.859 0.637 -4.855 1 97.31 444 ASP B O 1
ATOM 7356 N N . LEU B 1 445 ? -29.578 2.688 -4.906 1 98.19 445 LEU B N 1
ATOM 7357 C CA . LEU B 1 445 ? -28.906 3.035 -3.656 1 98.19 445 LEU B CA 1
ATOM 7358 C C . LEU B 1 445 ? -29.625 2.4 -2.465 1 98.19 445 LEU B C 1
ATOM 7360 O O . LEU B 1 445 ? -30.844 2.412 -2.391 1 98.19 445 LEU B O 1
ATOM 7364 N N . VAL B 1 446 ? -28.828 1.822 -1.611 1 98 446 VAL B N 1
ATOM 7365 C CA . VAL B 1 446 ? -29.391 1.128 -0.457 1 98 446 VAL B CA 1
ATOM 7366 C C . VAL B 1 446 ? -29.688 2.131 0.659 1 98 446 VAL B C 1
ATOM 7368 O O . VAL B 1 446 ? -28.797 2.891 1.062 1 98 446 VAL B O 1
ATOM 7371 N N . GLY B 1 447 ? -30.891 2.148 1.12 1 98 447 GLY B N 1
ATOM 7372 C CA . GLY B 1 447 ? -31.266 2.941 2.277 1 98 447 GLY B CA 1
ATOM 7373 C C . GLY B 1 447 ? -31.547 4.395 1.938 1 98 447 GLY B C 1
ATOM 7374 O O . GLY B 1 447 ? -31.797 5.207 2.83 1 98 447 GLY B O 1
ATOM 7375 N N . LEU B 1 448 ? -31.5 4.766 0.671 1 98.44 448 LEU B N 1
ATOM 7376 C CA . LEU B 1 448 ? -31.672 6.16 0.276 1 98.44 448 LEU B CA 1
ATOM 7377 C C . LEU B 1 448 ? -32.375 6.262 -1.066 1 98.44 448 LEU B C 1
ATOM 7379 O O . LEU B 1 448 ? -31.969 5.641 -2.047 1 98.44 448 LEU B O 1
ATOM 7383 N N . ASN B 1 449 ? -33.469 6.949 -1.13 1 98.25 449 ASN B N 1
ATOM 7384 C CA . ASN B 1 449 ? -34.094 7.355 -2.379 1 98.25 449 ASN B CA 1
ATOM 7385 C C . ASN B 1 449 ? -33.594 8.727 -2.838 1 98.25 449 ASN B C 1
ATOM 7387 O O . ASN B 1 449 ? -33.562 9.672 -2.053 1 98.25 449 ASN B O 1
ATOM 7391 N N . VAL B 1 450 ? -33.219 8.797 -4.066 1 98.62 450 VAL B N 1
ATOM 7392 C CA . VAL B 1 450 ? -32.719 10.055 -4.594 1 98.62 450 VAL B CA 1
ATOM 7393 C C . VAL B 1 450 ? -33.5 10.438 -5.855 1 98.62 450 VAL B C 1
ATOM 7395 O O . VAL B 1 450 ? -33.562 9.648 -6.805 1 98.62 450 VAL B O 1
ATOM 7398 N N . ARG B 1 451 ? -34.125 11.555 -5.848 1 97.75 451 ARG B N 1
ATOM 7399 C CA . ARG B 1 451 ? -34.688 12.164 -7.043 1 97.75 451 ARG B CA 1
ATOM 7400 C C . ARG B 1 451 ? -33.781 13.266 -7.586 1 97.75 451 ARG B C 1
ATOM 7402 O O . ARG B 1 451 ? -33.375 14.164 -6.844 1 97.75 451 ARG B O 1
ATOM 7409 N N . VAL B 1 452 ? -33.438 13.172 -8.891 1 98.69 452 VAL B N 1
ATOM 7410 C CA . VAL B 1 452 ? -32.5 14.094 -9.484 1 98.69 452 VAL B CA 1
ATOM 7411 C C . VAL B 1 452 ? -33.188 14.961 -10.531 1 98.69 452 VAL B C 1
ATOM 7413 O O . VAL B 1 452 ? -33.969 14.453 -11.352 1 98.69 452 VAL B O 1
ATOM 7416 N N . SER B 1 453 ? -33 16.188 -10.477 1 98.56 453 SER B N 1
ATOM 7417 C CA . SER B 1 453 ? -33.5 17.125 -11.469 1 98.56 453 SER B CA 1
ATOM 7418 C C . SER B 1 453 ? -32.531 18.281 -11.68 1 98.56 453 SER B C 1
ATOM 7420 O O . SER B 1 453 ? -31.609 18.469 -10.891 1 98.56 453 SER B O 1
ATOM 7422 N N . GLY B 1 454 ? -32.594 19 -12.773 1 98.38 454 GLY B N 1
ATOM 7423 C CA . GLY B 1 454 ? -31.734 20.141 -13.047 1 98.38 454 GLY B CA 1
ATOM 7424 C C . GLY B 1 454 ? -31.516 20.391 -14.523 1 98.38 454 GLY B C 1
ATOM 7425 O O . GLY B 1 454 ? -32.375 20.016 -15.352 1 98.38 454 GLY B O 1
ATOM 7426 N N . THR B 1 455 ? -30.5 21.156 -14.859 1 98.12 455 THR B N 1
ATOM 7427 C CA . THR B 1 455 ? -30.203 21.531 -16.234 1 98.12 455 THR B CA 1
ATOM 7428 C C . THR B 1 455 ? -29 20.734 -16.766 1 98.12 455 THR B C 1
ATOM 7430 O O . THR B 1 455 ? -27.922 21.297 -16.953 1 98.12 455 THR B O 1
ATOM 7433 N N . PHE B 1 456 ? -29.062 19.516 -16.938 1 97.19 456 PHE B N 1
ATOM 7434 C CA . PHE B 1 456 ? -28.062 18.609 -17.484 1 97.19 456 PHE B CA 1
ATOM 7435 C C . PHE B 1 456 ? -28.688 17.641 -18.469 1 97.19 456 PHE B C 1
ATOM 7437 O O . PHE B 1 456 ? -29.906 17.625 -18.641 1 97.19 456 PHE B O 1
ATOM 7444 N N . ASP B 1 457 ? -27.922 17 -19.234 1 97.25 457 ASP B N 1
ATOM 7445 C CA . ASP B 1 457 ? -28.406 15.891 -20.062 1 97.25 457 ASP B CA 1
ATOM 7446 C C . ASP B 1 457 ? -28.938 14.75 -19.203 1 97.25 457 ASP B C 1
ATOM 7448 O O . ASP B 1 457 ? -28.25 14.273 -18.297 1 97.25 457 ASP B O 1
ATOM 7452 N N . PRO B 1 458 ? -30.141 14.336 -19.406 1 95.75 458 PRO B N 1
ATOM 7453 C CA . PRO B 1 458 ? -30.75 13.328 -18.547 1 95.75 458 PRO B CA 1
ATOM 7454 C C . PRO B 1 458 ? -30.047 11.977 -18.625 1 95.75 458 PRO B C 1
ATOM 7456 O O . PRO B 1 458 ? -30.312 11.086 -17.812 1 95.75 458 PRO B O 1
ATOM 7459 N N . LYS B 1 459 ? -29.281 11.805 -19.625 1 96.44 459 LYS B N 1
ATOM 7460 C CA . LYS B 1 459 ? -28.562 10.547 -19.734 1 96.44 459 LYS B CA 1
ATOM 7461 C C . LYS B 1 459 ? -27.516 10.398 -18.641 1 96.44 459 LYS B C 1
ATOM 7463 O O . LYS B 1 459 ? -26.625 11.234 -18.516 1 96.44 459 LYS B O 1
ATOM 7468 N N . LEU B 1 460 ? -27.656 9.359 -17.812 1 97.94 460 LEU B N 1
ATOM 7469 C CA . LEU B 1 460 ? -26.75 9.07 -16.719 1 97.94 460 LEU B CA 1
ATOM 7470 C C . LEU B 1 460 ? -25.688 8.047 -17.141 1 97.94 460 LEU B C 1
ATOM 7472 O O . LEU B 1 460 ? -26.031 6.992 -17.672 1 97.94 460 LEU B O 1
ATOM 7476 N N . ARG B 1 461 ? -24.422 8.391 -16.938 1 97.25 461 ARG B N 1
ATOM 7477 C CA . ARG B 1 461 ? -23.344 7.426 -17.109 1 97.25 461 ARG B CA 1
ATOM 7478 C C . ARG B 1 461 ? -22.922 6.848 -15.766 1 97.25 461 ARG B C 1
ATOM 7480 O O . ARG B 1 461 ? -22.656 7.594 -14.82 1 97.25 461 ARG B O 1
ATOM 7487 N N . VAL B 1 462 ? -22.906 5.516 -15.609 1 97.06 462 VAL B N 1
ATOM 7488 C CA . VAL B 1 462 ? -22.562 4.832 -14.367 1 97.06 462 VAL B CA 1
ATOM 7489 C C . VAL B 1 462 ? -21.359 3.93 -14.602 1 97.06 462 VAL B C 1
ATOM 7491 O O . VAL B 1 462 ? -21.312 3.188 -15.586 1 97.06 462 VAL B O 1
ATOM 7494 N N . SER B 1 463 ? -20.328 4.031 -13.75 1 95.88 463 SER B N 1
ATOM 7495 C CA . SER B 1 463 ? -19.172 3.148 -13.781 1 95.88 463 SER B CA 1
ATOM 7496 C C . SER B 1 463 ? -18.688 2.824 -12.375 1 95.88 463 SER B C 1
ATOM 7498 O O . SER B 1 463 ? -19.062 3.494 -11.414 1 95.88 463 SER B O 1
ATOM 7500 N N . TYR B 1 464 ? -17.953 1.729 -12.242 1 95.56 464 TYR B N 1
ATOM 7501 C CA . TYR B 1 464 ? -17.312 1.331 -10.992 1 95.56 464 TYR B CA 1
ATOM 7502 C C . TYR B 1 464 ? -15.789 1.421 -11.109 1 95.56 464 TYR B C 1
ATOM 7504 O O . TYR B 1 464 ? -15.234 1.23 -12.195 1 95.56 464 TYR B O 1
ATOM 7512 N N . SER B 1 465 ? -15.195 1.76 -9.961 1 90 465 SER B N 1
ATOM 7513 C CA . SER B 1 465 ? -13.734 1.812 -9.914 1 90 465 SER B CA 1
ATOM 7514 C C . SER B 1 465 ? -13.125 0.449 -10.227 1 90 465 SER B C 1
ATOM 7516 O O . SER B 1 465 ? -13.648 -0.583 -9.805 1 90 465 SER B O 1
ATOM 7518 N N . ALA B 1 466 ? -12.102 0.526 -11.078 1 73.88 466 ALA B N 1
ATOM 7519 C CA . ALA B 1 466 ? -11.305 -0.683 -11.266 1 73.88 466 ALA B CA 1
ATOM 7520 C C . ALA B 1 466 ? -10.516 -1.017 -10 1 73.88 466 ALA B C 1
ATOM 7522 O O . ALA B 1 466 ? -10.375 -0.177 -9.109 1 73.88 466 ALA B O 1
ATOM 7523 N N . SER B 1 467 ? -10.031 -2.111 -9.883 1 66.75 467 SER B N 1
ATOM 7524 C CA . SER B 1 467 ? -9.398 -2.598 -8.656 1 66.75 467 SER B CA 1
ATOM 7525 C C . SER B 1 467 ? -8.234 -1.703 -8.25 1 66.75 467 SER B C 1
ATOM 7527 O O . SER B 1 467 ? -7.961 -1.538 -7.055 1 66.75 467 SER B O 1
ATOM 7529 N N . ASP B 1 468 ? -7.648 -1.094 -9.086 1 67.94 468 ASP B N 1
ATOM 7530 C CA . ASP B 1 468 ? -6.477 -0.282 -8.758 1 67.94 468 ASP B CA 1
ATOM 7531 C C . ASP B 1 468 ? -6.785 1.207 -8.906 1 67.94 468 ASP B C 1
ATOM 7533 O O . ASP B 1 468 ? -5.875 2.039 -8.867 1 67.94 468 ASP B O 1
ATOM 7537 N N . ALA B 1 469 ? -8.031 1.442 -9.016 1 83.69 469 ALA B N 1
ATOM 7538 C CA . ALA B 1 469 ? -8.391 2.844 -9.203 1 83.69 469 ALA B CA 1
ATOM 7539 C C . ALA B 1 469 ? -9.234 3.361 -8.039 1 83.69 469 ALA B C 1
ATOM 7541 O O . ALA B 1 469 ? -10.305 3.932 -8.25 1 83.69 469 ALA B O 1
ATOM 7542 N N . THR B 1 470 ? -8.766 3.15 -6.914 1 93 470 THR B N 1
ATOM 7543 C CA . THR B 1 470 ? -9.406 3.684 -5.719 1 93 470 THR B CA 1
ATOM 7544 C C . THR B 1 470 ? -9.094 5.168 -5.547 1 93 470 THR B C 1
ATOM 7546 O O . THR B 1 470 ? -8.125 5.672 -6.129 1 93 470 THR B O 1
ATOM 7549 N N . ILE B 1 471 ? -9.891 5.863 -4.891 1 95.44 471 ILE B N 1
ATOM 7550 C CA . ILE B 1 471 ? -9.578 7.191 -4.371 1 95.44 471 ILE B CA 1
ATOM 7551 C C . ILE B 1 471 ? -9.477 7.141 -2.848 1 95.44 471 ILE B C 1
ATOM 7553 O O . ILE B 1 471 ? -10.422 6.746 -2.168 1 95.44 471 ILE B O 1
ATOM 7557 N N . ASN B 1 472 ? -8.328 7.445 -2.373 1 94 472 ASN B N 1
ATOM 7558 C CA . ASN B 1 472 ? -8.062 7.379 -0.939 1 94 472 ASN B CA 1
ATOM 7559 C C . ASN B 1 472 ? -8.391 6 -0.373 1 94 472 ASN B C 1
ATOM 7561 O O . ASN B 1 472 ? -9.031 5.891 0.672 1 94 472 ASN B O 1
ATOM 7565 N N . ASP B 1 473 ? -8.07 5 -1.156 1 94.12 473 ASP B N 1
ATOM 7566 C CA . ASP B 1 473 ? -8.18 3.592 -0.796 1 94.12 473 ASP B CA 1
ATOM 7567 C C . ASP B 1 473 ? -9.641 3.131 -0.837 1 94.12 473 ASP B C 1
ATOM 7569 O O . ASP B 1 473 ? -9.953 2.021 -0.404 1 94.12 473 ASP B O 1
ATOM 7573 N N . PHE B 1 474 ? -10.57 3.943 -1.306 1 96.62 474 PHE B N 1
ATOM 7574 C CA . PHE B 1 474 ? -11.984 3.574 -1.345 1 96.62 474 PHE B CA 1
ATOM 7575 C C . PHE B 1 474 ? -12.414 3.221 -2.764 1 96.62 474 PHE B C 1
ATOM 7577 O O . PHE B 1 474 ? -12.109 3.951 -3.709 1 96.62 474 PHE B O 1
ATOM 7584 N N . MET B 1 475 ? -13.078 2.094 -2.859 1 95.5 475 MET B N 1
ATOM 7585 C CA . MET B 1 475 ? -13.812 1.781 -4.082 1 95.5 475 MET B CA 1
ATOM 7586 C C . MET B 1 475 ? -15.102 2.592 -4.164 1 95.5 475 MET B C 1
ATOM 7588 O O . MET B 1 475 ? -15.672 2.965 -3.139 1 95.5 475 MET B O 1
ATOM 7592 N N . TYR B 1 476 ? -15.516 2.846 -5.395 1 97 476 TYR B N 1
ATOM 7593 C CA . TYR B 1 476 ? -16.703 3.688 -5.496 1 97 476 TYR B CA 1
ATOM 7594 C C . TYR B 1 476 ? -17.422 3.457 -6.82 1 97 476 TYR B C 1
ATOM 7596 O O . TYR B 1 476 ? -16.797 3.043 -7.805 1 97 476 TYR B O 1
ATOM 7604 N N . TRP B 1 477 ? -18.703 3.688 -6.816 1 97.38 477 TRP B N 1
ATOM 7605 C CA . TRP B 1 477 ? -19.484 3.936 -8.031 1 97.38 477 TRP B CA 1
ATOM 7606 C C . TRP B 1 477 ? -19.359 5.395 -8.461 1 97.38 477 TRP B C 1
ATOM 7608 O O . TRP B 1 477 ? -19.344 6.297 -7.625 1 97.38 477 TRP B O 1
ATOM 7618 N N . ASN B 1 478 ? -19.281 5.602 -9.766 1 97.5 478 ASN B N 1
ATOM 7619 C CA . ASN B 1 478 ? -19.281 6.953 -10.312 1 97.5 478 ASN B CA 1
ATOM 7620 C C . ASN B 1 478 ? -20.547 7.219 -11.125 1 97.5 478 ASN B C 1
ATOM 7622 O O . ASN B 1 478 ? -20.75 6.602 -12.172 1 97.5 478 ASN B O 1
ATOM 7626 N N . LEU B 1 479 ? -21.406 8.016 -10.648 1 98.44 479 LEU B N 1
ATOM 7627 C CA . LEU B 1 479 ? -22.609 8.469 -11.359 1 98.44 479 LEU B CA 1
ATOM 7628 C C . LEU B 1 479 ? -22.391 9.859 -11.938 1 98.44 479 LEU B C 1
ATOM 7630 O O . LEU B 1 479 ? -22.312 10.844 -11.195 1 98.44 479 LEU B O 1
ATOM 7634 N N . THR B 1 480 ? -22.406 9.984 -13.273 1 98.44 480 THR B N 1
ATOM 7635 C CA . THR B 1 480 ? -21.953 11.219 -13.922 1 98.44 480 THR B CA 1
ATOM 7636 C C . THR B 1 480 ? -23.047 11.758 -14.852 1 98.44 480 THR B C 1
ATOM 7638 O O . THR B 1 480 ? -23.578 11.016 -15.672 1 98.44 480 THR B O 1
ATOM 7641 N N . TYR B 1 481 ? -23.406 12.992 -14.688 1 98.62 481 TYR B N 1
ATOM 7642 C CA . TYR B 1 481 ? -24.219 13.75 -15.633 1 98.62 481 TYR B CA 1
ATOM 7643 C C . TYR B 1 481 ? -23.359 14.75 -16.406 1 98.62 481 TYR B C 1
ATOM 7645 O O . TYR B 1 481 ? -22.469 15.375 -15.852 1 98.62 481 TYR B O 1
ATOM 7653 N N . SER B 1 482 ? -23.594 14.836 -17.672 1 98.31 482 SER B N 1
ATOM 7654 C CA . SER B 1 482 ? -22.953 15.828 -18.516 1 98.31 482 SER B CA 1
ATOM 7655 C C . SER B 1 482 ? -23.938 16.875 -19 1 98.31 482 SER B C 1
ATOM 7657 O O . SER B 1 482 ? -25.141 16.75 -18.766 1 98.31 482 SER B O 1
ATOM 7659 N N . MET B 1 483 ? -23.406 17.875 -19.594 1 97.94 483 MET B N 1
ATOM 7660 C CA . MET B 1 483 ? -24.25 18.875 -20.219 1 97.94 483 MET B CA 1
ATOM 7661 C C . MET B 1 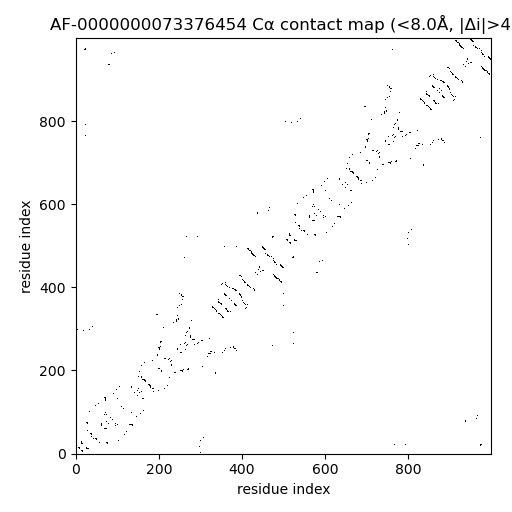483 ? -24.578 18.5 -21.656 1 97.94 483 MET B C 1
ATOM 7663 O O . MET B 1 483 ? -23.781 17.844 -22.328 1 97.94 483 MET B O 1
ATOM 7667 N N . PRO B 1 484 ? -25.812 18.969 -22.109 1 96.38 484 PRO B N 1
ATOM 7668 C CA . PRO B 1 484 ? -26.047 18.797 -23.547 1 96.38 484 PRO B CA 1
ATOM 7669 C C . PRO B 1 484 ? -25.016 19.516 -24.406 1 96.38 484 PRO B C 1
ATOM 7671 O O . PRO B 1 484 ? -24.516 20.578 -24.016 1 96.38 484 PRO B O 1
ATOM 7674 N N . ALA B 1 485 ? -24.828 18.984 -25.562 1 93.75 485 ALA B N 1
ATOM 7675 C CA . ALA B 1 485 ? -23.844 19.578 -26.469 1 93.75 485 ALA B CA 1
ATOM 7676 C C . ALA B 1 485 ? -24.203 21.031 -26.766 1 93.75 485 ALA B C 1
ATOM 7678 O O . ALA B 1 485 ? -25.359 21.359 -27.062 1 93.75 485 ALA B O 1
ATOM 7679 N N . ASN B 1 486 ? -23.312 21.969 -26.656 1 93.56 486 ASN B N 1
ATOM 7680 C CA . ASN B 1 486 ? -23.391 23.391 -26.984 1 93.56 486 ASN B CA 1
ATOM 7681 C C . ASN B 1 486 ? -24.391 24.125 -26.094 1 93.56 486 ASN B C 1
ATOM 7683 O O . ASN B 1 486 ? -24.844 25.203 -26.422 1 93.56 486 ASN B O 1
ATOM 7687 N N . SER B 1 487 ? -24.703 23.438 -25.016 1 95.44 487 SER B N 1
ATOM 7688 C CA . SER B 1 487 ? -25.625 24.094 -24.094 1 95.44 487 SER B CA 1
ATOM 7689 C C . SER B 1 487 ? -25.031 25.375 -23.547 1 95.44 487 SER B C 1
ATOM 7691 O O . SER B 1 487 ? -23.844 25.438 -23.234 1 95.44 487 SER B O 1
ATOM 7693 N N . THR B 1 488 ? -25.828 26.375 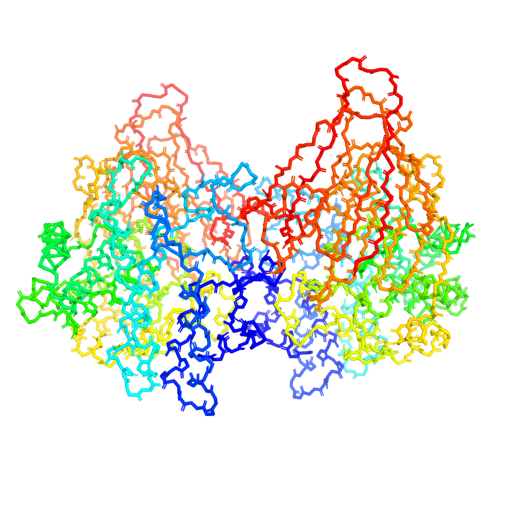-23.359 1 95.88 488 THR B N 1
ATOM 7694 C CA . THR B 1 488 ? -25.391 27.641 -22.766 1 95.88 488 THR B CA 1
ATOM 7695 C C . THR B 1 488 ? -26.062 27.859 -21.422 1 95.88 488 THR B C 1
ATOM 7697 O O . THR B 1 488 ? -25.859 28.906 -20.781 1 95.88 488 THR B O 1
ATOM 7700 N N . VAL B 1 489 ? -26.859 26.906 -21.047 1 96.56 489 VAL B N 1
ATOM 7701 C CA . VAL B 1 489 ? -27.562 27.016 -19.766 1 96.56 489 VAL B CA 1
ATOM 7702 C C . VAL B 1 489 ? -26.594 26.781 -18.609 1 96.56 489 VAL B C 1
ATOM 7704 O O . VAL B 1 489 ? -25.672 25.953 -18.734 1 96.56 489 VAL B O 1
ATOM 7707 N N . ILE B 1 490 ? -26.797 27.484 -17.5 1 97.88 490 ILE B N 1
ATOM 7708 C CA . ILE B 1 490 ? -25.984 27.281 -16.297 1 97.88 490 ILE B CA 1
ATOM 7709 C C . ILE B 1 490 ? -26.219 25.875 -15.734 1 97.88 490 ILE B C 1
ATOM 7711 O O . ILE B 1 490 ? -27.359 25.516 -15.438 1 97.88 490 ILE B O 1
ATOM 7715 N N . PRO B 1 491 ? -25.156 25.109 -15.617 1 98.56 491 PRO B N 1
ATOM 7716 C CA . PRO B 1 491 ? -25.375 23.75 -15.094 1 98.56 491 PRO B CA 1
ATOM 7717 C C . PRO B 1 491 ? -25.906 23.75 -13.656 1 98.56 491 PRO B C 1
ATOM 7719 O O . PRO B 1 491 ? -25.344 24.438 -12.789 1 98.56 491 PRO B O 1
ATOM 7722 N N . ASN B 1 492 ? -26.922 23.094 -13.406 1 98.75 492 ASN B N 1
ATOM 7723 C CA . ASN B 1 492 ? -27.547 22.938 -12.094 1 98.75 492 ASN B CA 1
ATOM 7724 C C . ASN B 1 492 ? -28.047 21.531 -11.875 1 98.75 492 ASN B C 1
ATOM 7726 O O . ASN B 1 492 ? -28.562 20.891 -12.805 1 98.75 492 ASN B O 1
ATOM 7730 N N . ILE B 1 493 ? -27.906 21.016 -10.68 1 98.81 493 ILE B N 1
ATOM 7731 C CA . ILE B 1 493 ? -28.453 19.719 -10.344 1 98.81 493 ILE B CA 1
ATOM 7732 C C . ILE B 1 493 ? -29 19.734 -8.922 1 98.81 493 ILE B C 1
ATOM 7734 O O . ILE B 1 493 ? -28.391 20.312 -8.023 1 98.81 493 ILE B O 1
ATOM 7738 N N . LEU B 1 494 ? -30.156 19.266 -8.719 1 98.88 494 LEU B N 1
ATOM 7739 C CA . LEU B 1 494 ? -30.828 19.141 -7.43 1 98.88 494 LEU B CA 1
ATOM 7740 C C . LEU B 1 494 ? -31.016 17.672 -7.062 1 98.88 494 LEU B C 1
ATOM 7742 O O . LEU B 1 494 ? -31.609 16.906 -7.828 1 98.88 494 LEU B O 1
ATOM 7746 N N . LEU B 1 495 ? -30.453 17.25 -5.961 1 98.88 495 LEU B N 1
ATOM 7747 C CA . LEU B 1 495 ? -30.734 15.945 -5.371 1 98.88 495 LEU B CA 1
ATOM 7748 C C . LEU B 1 495 ? -31.719 16.062 -4.223 1 98.88 495 LEU B C 1
ATOM 7750 O O . LEU B 1 495 ? -31.453 16.734 -3.227 1 98.88 495 LEU B O 1
ATOM 7754 N N . GLU B 1 496 ? -32.812 15.531 -4.371 1 98.81 496 GLU B N 1
ATOM 7755 C CA . GLU B 1 496 ? -33.75 15.344 -3.266 1 98.81 496 GLU B CA 1
ATOM 7756 C C . GLU B 1 496 ? -33.656 13.93 -2.689 1 98.81 496 GLU B C 1
ATOM 7758 O O . GLU B 1 496 ? -33.812 12.945 -3.414 1 98.81 496 GLU B O 1
ATOM 7763 N N . VAL B 1 497 ? -33.375 13.875 -1.38 1 98.12 497 VAL B N 1
ATOM 7764 C CA . VAL B 1 497 ? -33.062 12.57 -0.817 1 98.12 497 VAL B CA 1
ATOM 7765 C C . VAL B 1 497 ? -33.969 12.266 0.351 1 98.12 497 VAL B C 1
ATOM 7767 O O . VAL B 1 497 ? -34.344 13.156 1.107 1 98.12 497 VAL B O 1
ATOM 7770 N N . ASN B 1 498 ? -34.406 11.039 0.463 1 97.19 498 ASN B N 1
ATOM 7771 C CA . ASN B 1 498 ? -35.219 10.516 1.566 1 97.19 498 ASN B CA 1
ATOM 7772 C C . ASN B 1 498 ? -34.75 9.125 1.992 1 97.19 498 ASN B C 1
ATOM 7774 O O . ASN B 1 498 ? -34.438 8.289 1.147 1 97.19 498 ASN B O 1
ATOM 7778 N N . LEU B 1 499 ? -34.688 8.961 3.287 1 97 499 LEU B N 1
ATOM 7779 C CA . LEU B 1 499 ? -34.344 7.637 3.793 1 97 499 LEU B CA 1
ATOM 7780 C C . LEU B 1 499 ? -35.438 6.633 3.486 1 97 499 LEU B C 1
ATOM 7782 O O . LEU B 1 499 ? -36.625 7.004 3.395 1 97 499 LEU B O 1
ATOM 7786 N N . VAL B 1 500 ? -35.031 5.297 3.309 1 91 500 VAL B N 1
ATOM 7787 C CA . VAL B 1 500 ? -35.969 4.203 3.082 1 91 500 VAL B CA 1
ATOM 7788 C C . VAL B 1 500 ? -36.094 3.367 4.355 1 91 500 VAL B C 1
ATOM 7790 O O . VAL B 1 500 ? -35.125 3.232 5.121 1 91 500 VAL B O 1
#

Sequence (1000 aa):
MDYLDRIYDPKAAYVFSPSATTALRHDTRTSVWYAVGLLARNQDDDVAQAMAIIQNVIEMQFKDPADQWYGDYPVYPEEPTVGTSAYQSSLYDTWDPNWRGFIGTAFIIALEEFPHLINPSVTQLMLESLYNSTIGDAYRVGGVDGDNLYPSYTNPALMRAIVSGWTGEKYADANMTLAGENYANEVIGLFDRANTLSEFNSATYTGVSLIALTMWTKYAAESSVMKAKGKTILQATWSNIAQLYHAELKNLAGPWDRSYGFDMQKYFGIMSAHIWTLVGKETSPVIDKVYMMSHNADFAISPLVAILSSFHNSLVPATAVDALRTFPGEHMVSTSAQSIPYDYVPRNISAWLGEKISIGAESFNETVIGGPAMNPSTFNSAVVQWDTGAGVGWITLYATEQALDAVVGPGYLNLTYPQGTSDSQFQFLVSPFTQKKDVAGWEDLVGLNVRVSGTFDPKLRVSYSASDATINDFMYWNLTYSMPANSTVIPNILLEVNLVMDYLDRIYDPKAAYVFSPSATTALRHDTRTSVWYAVGLLARNQDDDVAQAMAIIQNVIEMQFKDPADQWYGDYPVYPEEPTVGTSAYQSSLYDTWDPNWRGFIGTAFIIALEEFPHLINPSVTQLMLESLYNSTIGDAYRVGGVDGDNLYPSYTNPALMRAIVSGWTGEKYADANMTLAGENYANEVIGLFDRANTLSEFNSATYTGVSLIALTMWTKYAAESSVMKAKGKTILQATWSNIAQLYHAELKNLAGPWDRSYGFDMQKYFGIMSAHIWTLVGKETSPVIDKVYMMSHNADFAISPLVAILSSFHNSLVPATAVDALRTFPGEHMVSTSAQSIPYDYVPRNISAWLGEKISIGAESFNETVIGGPAMNPSTFNSAVVQWDTGAGVGWITLYATEQALDAVVGPGYLNLTYPQGTSDSQFQFLVSPFTQKKDVAGWEDLVGLNVRVSGTFDPKLRVSYSASDATINDFMYWNLTYSMPANSTVIPNILLEVNLV

Secondary structure (DSSP, 8-state):
-HHHHTTEETTTTEEEPTT--STT-EEHHHHHHHHHHHHHH--TTHHHHHHHHHHHHHHTS---TTSTTTT---SSTTPPPTTSSSS---BTTTB-THHHHHHHHHHHHHHHH-TTTS-HHHHHHHHHHHHHHHHHHTT--TTSTT----TTSHHHHHHHHHHHHHHHHHTT-HHHHHHHHHHHHHHHHHHHTTTS-SSTT-TTHHHHHHHHHHHHHHHS-TT-HHHHHHHHHHHHHHHHHHHHEETTTTEE-S-BSS-S-S-TTTB--HHHHHHHHHH-TTTSS--TTGGGSBTGGGGGGHHHHHHHHHHHHHHS-HHHHHHHHS---SEEEEEEE--TTTBSSPEEEEEEEETTEEEEEEEEEBSSTTTTTT-TTT-BSEEEEEE-SSSEEEEEEEP--SEEEEEEETTEEEEE-TT--TT-EEEEEE---SS-S---SGGG-TTEEEEEEESS-SPEEEEE--TT--BTTB--EEEEEEPPTT--SPPEEEEEEEE-/-HHHHTTEETTTTEEEPTT--STT-EEHHHHHHHHHHHHHH--TTHHHHHHHHHHHHHHTS---TTSTTTT---SSTTPPPTTSSSS---BTTTB-THHHHHHHHHHHHHHHH-TTTS-HHHHHHHHHHHHHHHHHHTT--TTSTT----TTSHHHHHHHHHHHHHHHHHTT-HHHHHHHHHHHHHHHHHHHTTTS-SSTT-TTHHHHHHHHHHHHHHHS-TT-HHHHHHHHHHHHHHHHHHHHEETTTTEE-S-BSS-S-S-TTTB--HHHHHHHHHH-TTTSS--TTGGGSBTGGGGGGHHHHHHHHHHHHHHS-HHHHHHHHS---SEEEEEEE--TTTBSSPEEEEEEEETTEEEEEEEEEBSSTTTTTT-TTT-BSEEEEEE-SSSEEEEEEEP--SEEEEEEETTEEEEE-TT--TT-EEEEEE---SS-S---SGGG-TTEEEEEEESS-SPEEEEE--TT--BTTB--EEEEEEPPTT--SPPEEEEEEEE-

Radius of gyration: 30.23 Å; Cα contacts (8 Å, |Δi|>4): 2299; chains: 2; bounding box: 72×83×70 Å

Foldseek 3Di:
DVLQVVQADQVQLFGFQLVCPDPRFGFLLLSLLQLLLLLVVVPDCSLVSSLSSLVLFLVQAAPPPVDLRWLHTFRTSPQDDEPDPVHYDDEPPRGDLLNLLSNLLSLLLSCVQRVVSHDPVSNVSSLVSLVRSLSSNVSADDPPPPHRDDLLVPLSLLSSLLSQLLSCVVVVPVVSNVVSQVSVVRNVVQCVVWLARQQGDELARVLSNLLSLLCLCPPGDPVGVSVVCSLVSNQSHLVLQLVQQAQVQLDGFDDGLFYLDDGCLQAPHSNQLLLCLLANNVSHSYDPPLSRHQPSSSVSNSSSCVSSNVVSNVSHDPSSSVSSRHPPAWDKDWTWGDRPPFFPDIKIKIKTDHDFKIKIFIWTATPAWSHSVNNQLGGFGIKIWGCLVVHIKMKTWRTDARGWDWDDDVQKIKIWRPPDFQADKTKIWIAADPVAHDDPDQPRDGFKHKDKDWQFDPDWDKDWADPPRDRSNGTTIIIMTGHPPRDPDTTMMMIGMDTD/DVLQVVQADQVQLFGFQLVCPDPRFGFLLLSLLQLLLLLVVVPDCSLVSSLSSLVLFLVQAAPPPVDLRWLHTFRTSPQDDEPDPVHYDDEPPRGDLLRLLSNLLSLLLSCVQRVVSHDPVSNVSSLVSLVRSLSSNVSADDPPPPHRDDLLVPLSLLSSLLSQLLSCVVVVNVVSNVVSQVSVVRNVVQCVVWLARQQGDELARVLSNLLSLLCLCPPGDPVGVSVVCSLVSNQSHLVLQLVQQAQVQLDGFDDGLFYLDQGCLQAPHSNQLLLCLLANNVSHSYDPPLSRHQPSSSVSNSSSCVSSNVVSNVSYDPSSSVSNRHPPAWDKDWTWGDDPPFFPDIKIKIKTDHVFKIKIFIWTATPAWSHSVNNQLGGFGIKIWGCLVVHIKMKTWRTDARGWDWDDDDQKIKIWRPPDFQADKTKIWIAADPVAHDDPDQPRDGFKHKDKDWQFDPDWDKDWADPPRDRSNGTTIIIMTGHPPRDPDTTMMMIGMDTD

Organism: Aspergillus oryzae (strain ATCC 42149 / RIB 40) (NCBI:txid510516)

Solvent-accessible surface area (backbone atoms only — not comparable to full-atom values): 50194 Å² total; per-residue (Å²): 103,70,77,53,59,67,38,50,36,78,92,78,40,37,20,39,37,76,73,27,67,34,44,64,40,50,25,39,63,57,24,50,32,43,25,44,34,26,53,71,65,57,52,96,60,23,47,62,51,21,51,48,24,52,50,52,52,55,68,55,36,34,76,52,81,89,44,86,57,14,24,20,44,53,62,26,84,71,56,52,62,70,58,36,92,36,36,53,72,36,88,73,61,62,34,36,75,61,44,29,33,60,45,40,50,43,52,50,49,36,53,70,75,40,48,90,72,49,50,70,71,55,48,51,52,50,52,53,45,43,50,39,19,39,57,25,55,66,70,62,40,50,77,45,96,80,32,72,59,31,53,26,44,37,42,58,36,47,27,44,18,47,48,21,28,45,46,11,60,75,67,71,33,63,66,40,26,48,50,11,48,53,49,41,49,50,32,46,53,56,21,65,73,56,60,29,56,35,54,33,68,12,49,39,50,44,28,52,33,49,54,33,32,42,42,19,42,72,64,37,51,89,87,33,65,45,30,70,41,16,56,58,54,48,34,40,47,44,48,52,46,29,73,38,36,36,28,83,73,33,32,72,46,35,31,22,45,46,32,71,57,88,44,44,64,35,19,52,30,42,35,36,56,57,42,21,76,73,60,36,51,89,58,24,28,57,55,93,54,47,83,43,23,17,60,27,58,57,59,50,51,44,43,59,52,60,73,44,36,71,67,48,57,72,61,50,51,66,68,30,55,47,18,51,67,40,58,85,62,69,49,76,47,76,53,40,35,46,34,63,86,36,36,80,49,67,28,44,32,32,27,22,37,46,88,60,32,29,36,11,24,40,19,40,42,38,81,41,50,10,49,84,74,58,34,36,81,28,16,29,47,29,24,37,39,32,51,44,86,84,52,76,37,39,36,31,38,51,47,78,54,40,38,34,46,52,50,60,42,94,46,35,44,34,43,30,27,86,79,42,49,38,82,38,62,51,37,33,40,27,52,74,42,90,91,46,53,64,64,82,51,56,86,48,46,69,38,39,45,55,47,77,49,68,53,51,35,86,65,72,47,53,39,46,51,55,90,88,49,45,58,60,29,34,68,35,33,37,45,33,34,40,36,43,86,82,39,82,64,65,33,31,42,34,40,37,44,45,79,105,104,70,78,54,61,69,38,51,35,79,91,77,40,37,20,40,39,77,73,26,69,35,44,63,39,47,25,39,62,56,24,49,34,43,26,43,34,26,52,72,65,58,51,95,61,24,46,61,49,22,52,48,25,52,50,54,54,55,70,56,36,37,78,51,80,88,43,85,58,15,24,19,45,54,61,26,85,70,55,51,62,68,59,37,91,36,35,51,71,36,88,73,62,61,34,37,75,60,45,29,31,60,45,39,51,44,50,50,51,35,55,72,74,41,50,88,73,50,51,68,70,54,48,53,50,50,52,52,46,41,49,38,19,39,58,25,55,67,71,61,40,50,78,45,94,80,31,72,58,32,54,28,43,37,42,60,36,46,26,44,17,45,48,21,28,45,45,11,59,76,67,71,31,64,66,42,26,48,51,12,47,52,48,41,47,50,33,47,53,57,21,65,72,56,60,29,56,35,54,34,71,12,48,40,50,45,29,52,33,49,54,34,30,42,42,19,44,72,64,36,52,89,87,33,65,45,29,70,42,16,56,58,53,48,32,39,48,43,48,51,44,30,72,37,35,37,28,84,72,34,31,73,45,36,31,21,44,45,31,70,56,89,42,44,64,36,21,50,28,42,36,36,56,58,43,21,76,73,61,36,51,89,58,24,28,56,56,94,53,47,82,42,23,18,60,30,59,58,59,48,51,42,45,60,53,60,72,44,35,70,67,48,56,71,60,49,51,67,68,30,56,46,17,50,67,40,58,85,61,68,49,76,46,77,54,40,35,46,34,63,86,35,35,79,48,67,27,45,33,31,27,22,37,47,88,62,31,30,38,11,25,40,19,40,42,38,80,44,52,11,49,84,75,58,33,36,78,28,17,28,46,31,24,38,39,33,51,44,86,85,52,78,38,37,38,32,38,51,47,78,55,38,38,33,47,52,48,61,43,94,47,34,44,34,43,30,27,85,80,42,50,37,83,39,60,51,38,32,38,27,53,73,43,90,90,46,53,62,64,83,50,56,88,48,45,70,37,38,45,55,48,77,50,68,54,51,35,84,65,74,47,51,37,46,47,54,89,86,51,47,55,62,30,34,67,34,34,38,46,32,34,38,37,42,84,85,38,82,63,64,34,30,41,34,41,38,43,45,80,106

pLDDT: mean 97.16, std 3.03, range [66.75, 98.94]